Protein AF-A0A2N5UY53-F1 (afdb_monomer_lite)

Secondary structure (DSSP, 8-state):
-HHHHHHHHHHHHHHHHHHHS-PPBP-TTSHHHHHHSS-----TTTGGGHHHHHHHHHHHHHHSTTTHHHH--BSTTTHHHHHHHHHHHTTSTT---SHHHHHHHHHHHHHHHHTT-----------------------------------------------------------------------------SSSHHHHHHHHHHHTTSTT-BTTB--SS-EEEE-SS-TT-EEEE-TT-PPPEEEGGG--HHHHHHHTSHHHHGGGS-------GGGGG---------------------------EEEE---B-TTTS--TT-SS-HHHHHHS-SSTTTTSPPTTT-SEEEE--TTS-EEEETT--SEEEE-TT-SS---HHHHHGGG-HHHHHHTTSPP--TTTGGGS-HHHHTT-HHHHHHHH-HHHHHTTS-HHHHTTS-HHHHHHHHHHHHHTTTTTT-HHHHHHHHHHHHHHHHHHTT---TT----HHHHHHHHHHHHH-HHHHHHHHHHS----HHHHHHHHHHS-----SSS-HHHHHHHHHHHHHTT--S-EEEEEEEEE-----EEETTEEESBTTS-EE-SSHHHHHHHHHHHHHTT-B--EEEEEEEE-SSTTPPPEEEEEEE--TT--HHHHHHHHHHHHHHHHHTT--EEEEEE-S-HHHHHHHHHHHHT-S-EEEEEEGGGTEEEEEEEETTTTEE-EEEE-HHHHHHHHHHHHT-TT--EEETTEEE-HHHHHTT-STT-S--HHHHSS--TT-HHHHHHHSSHHHHHHHHT-GGGHHHHHHHHHHHHHHHHHH-TT--HHHHHHHHHHHHHHHHHHHHHTT-TT-TTT-HHHHSPPHHHHHHHHHHHHHHHHHHHHHHHH-TTS---GGGSSTHHHHHHHHHHHHH-SS--HHHHHHHHHHHHHHHHHHHTTSS-----TT-TTS----GGGPPPGGGGGGGG-PPPHHHHHHHHHHHHHHHHHHHHHHT--TT--TT-------------------S--------------------SS-HHHHHHHHHHHH-

Organism: NCBI:txid200324

pLDDT: mean 71.56, std 21.86, range [21.83, 97.12]

Structure (mmCIF, N/CA/C/O backbone):
data_AF-A0A2N5UY53-F1
#
_entry.id   AF-A0A2N5UY53-F1
#
loop_
_atom_site.group_PDB
_atom_site.id
_atom_site.type_symbol
_atom_site.label_atom_id
_atom_site.label_alt_id
_atom_site.label_comp_id
_atom_site.label_asym_id
_atom_site.label_entity_id
_atom_site.label_seq_id
_atom_site.pdbx_PDB_ins_code
_atom_site.Cartn_x
_atom_site.Cartn_y
_atom_site.Cartn_z
_atom_site.occupancy
_atom_site.B_iso_or_equiv
_atom_site.auth_seq_id
_atom_site.auth_comp_id
_atom_site.auth_asym_id
_atom_site.auth_atom_id
_atom_site.pdbx_PDB_model_num
ATOM 1 N N . MET A 1 1 ? 12.503 2.242 49.934 1.00 31.39 1 MET A N 1
ATOM 2 C CA . MET A 1 1 ? 12.498 3.585 50.567 1.00 31.39 1 MET A CA 1
ATOM 3 C C . MET A 1 1 ? 13.597 4.510 50.041 1.00 31.39 1 MET A C 1
ATOM 5 O O . MET A 1 1 ? 13.313 5.689 49.911 1.00 31.39 1 MET A O 1
ATOM 9 N N . SER A 1 2 ? 14.799 4.033 49.694 1.00 38.47 2 SER A N 1
ATOM 10 C CA . SER A 1 2 ? 15.883 4.870 49.133 1.00 38.47 2 SER A CA 1
ATOM 11 C C . SER A 1 2 ? 15.496 5.647 47.860 1.00 38.47 2 SER A C 1
ATOM 13 O O . SER A 1 2 ? 15.701 6.858 47.810 1.00 38.47 2 SER A O 1
ATOM 15 N N . ALA A 1 3 ? 14.884 4.989 46.866 1.00 38.31 3 ALA A N 1
ATOM 16 C CA . ALA A 1 3 ? 14.532 5.602 45.574 1.00 38.31 3 ALA A CA 1
ATOM 17 C C . ALA A 1 3 ? 13.625 6.849 45.685 1.00 38.31 3 ALA A C 1
ATOM 19 O O . ALA A 1 3 ? 13.811 7.831 44.959 1.00 38.31 3 ALA A O 1
ATOM 20 N N . MET A 1 4 ? 12.682 6.858 46.639 1.00 39.78 4 MET A N 1
ATOM 21 C CA . MET A 1 4 ? 11.760 7.987 46.808 1.00 39.78 4 MET A CA 1
ATOM 22 C C . MET A 1 4 ? 12.477 9.293 47.171 1.00 39.78 4 MET A C 1
ATOM 24 O O . MET A 1 4 ? 12.074 10.343 46.666 1.00 39.78 4 MET A O 1
ATOM 28 N N . ASN A 1 5 ? 13.540 9.219 47.983 1.00 51.12 5 ASN A N 1
ATOM 29 C CA . ASN A 1 5 ? 14.342 10.381 48.374 1.00 51.12 5 ASN A CA 1
ATOM 30 C C . ASN A 1 5 ? 15.112 10.953 47.174 1.00 51.12 5 ASN A C 1
ATOM 32 O O . ASN A 1 5 ? 15.095 12.163 46.967 1.00 51.12 5 ASN A O 1
ATOM 36 N N . SER A 1 6 ? 15.718 10.089 46.350 1.00 65.19 6 SER A N 1
ATOM 37 C CA . SER A 1 6 ? 16.462 10.498 45.147 1.00 65.19 6 SER A CA 1
ATOM 38 C C . SER A 1 6 ? 15.578 11.268 44.156 1.00 65.19 6 SER A C 1
ATOM 40 O O . SER A 1 6 ? 15.959 12.335 43.679 1.00 65.19 6 SER A O 1
ATOM 42 N N . THR A 1 7 ? 14.353 10.793 43.915 1.00 72.56 7 THR A N 1
ATOM 43 C CA . THR A 1 7 ? 13.414 11.448 42.984 1.00 72.56 7 THR A CA 1
ATOM 44 C C . THR A 1 7 ? 13.000 12.849 43.465 1.00 72.56 7 THR A C 1
ATOM 46 O O . THR A 1 7 ? 12.867 13.776 42.667 1.00 72.56 7 THR A O 1
ATOM 49 N N . GLU A 1 8 ? 12.800 13.031 44.775 1.00 77.38 8 GLU A N 1
ATOM 50 C CA . GLU A 1 8 ? 12.381 14.315 45.356 1.00 77.38 8 GLU A CA 1
ATOM 51 C C . GLU A 1 8 ? 13.547 15.313 45.501 1.00 77.38 8 GLU A C 1
ATOM 53 O O . GLU A 1 8 ? 13.363 16.521 45.316 1.00 77.38 8 GLU A O 1
ATOM 58 N N . GLU A 1 9 ? 14.766 14.814 45.713 1.00 77.25 9 GLU A N 1
ATOM 59 C CA . GLU A 1 9 ? 15.998 15.592 45.574 1.00 77.25 9 GLU A CA 1
ATOM 60 C C . GLU A 1 9 ? 16.185 16.073 44.122 1.00 77.25 9 GLU A C 1
ATOM 62 O O . GLU A 1 9 ? 16.427 17.260 43.898 1.00 77.25 9 GLU A O 1
ATOM 67 N N . MET A 1 10 ? 15.967 15.204 43.126 1.00 79.38 10 MET A N 1
ATOM 68 C CA . MET A 1 10 ? 16.034 15.567 41.703 1.00 79.38 10 MET A CA 1
ATOM 69 C C . MET A 1 10 ? 14.978 16.601 41.297 1.00 79.38 10 MET A C 1
ATOM 71 O O . MET A 1 10 ? 15.316 17.555 40.599 1.00 79.38 10 MET A O 1
ATOM 75 N N . PHE A 1 11 ? 13.731 16.501 41.779 1.00 85.69 11 PHE A N 1
ATOM 76 C CA . PHE A 1 11 ? 12.738 17.571 41.584 1.00 85.69 11 PHE A CA 1
ATOM 77 C C . PHE A 1 11 ? 13.230 18.921 42.119 1.00 85.69 11 PHE A C 1
ATOM 79 O O . PHE A 1 11 ? 12.993 19.954 41.498 1.00 85.69 11 PHE A O 1
ATOM 86 N N . SER A 1 12 ? 13.915 18.914 43.264 1.00 81.56 12 SER A N 1
ATOM 87 C CA . SER A 1 12 ? 14.416 20.128 43.911 1.00 81.56 12 SER A CA 1
ATOM 88 C C . SER A 1 12 ? 15.593 20.729 43.131 1.00 81.56 12 SER A C 1
ATOM 90 O O . SER A 1 12 ? 15.585 21.925 42.840 1.00 81.56 12 SER A O 1
ATOM 92 N N . LYS A 1 13 ? 16.548 19.890 42.697 1.00 81.44 13 LYS A N 1
ATOM 93 C CA . LYS A 1 13 ? 17.674 20.288 41.835 1.00 81.44 13 LYS A CA 1
ATOM 94 C C . LYS A 1 13 ? 17.200 20.854 40.499 1.00 81.44 13 LYS A C 1
ATOM 96 O O . LYS A 1 13 ? 17.618 21.946 40.136 1.00 81.44 13 LYS A O 1
ATOM 101 N N . ILE A 1 14 ? 16.295 20.165 39.799 1.00 84.06 14 ILE A N 1
ATOM 102 C CA . ILE A 1 14 ? 15.747 20.621 38.509 1.00 84.06 14 ILE A CA 1
ATOM 103 C C . ILE A 1 14 ? 14.987 21.939 38.668 1.00 84.06 14 ILE A C 1
ATOM 105 O O . ILE A 1 14 ? 15.134 22.822 37.827 1.00 84.06 14 ILE A O 1
ATOM 109 N N . LEU A 1 15 ? 14.211 22.114 39.744 1.00 83.38 15 LEU A N 1
ATOM 110 C CA . LEU A 1 15 ? 13.493 23.366 39.974 1.00 83.38 15 LEU A CA 1
ATOM 111 C C . LEU A 1 15 ? 14.466 24.540 40.168 1.00 83.38 15 LEU A C 1
ATOM 113 O O . LEU A 1 15 ? 14.325 25.544 39.473 1.00 83.38 15 LEU A O 1
ATOM 117 N N . MET A 1 16 ? 15.483 24.396 41.027 1.00 79.69 16 MET A N 1
ATOM 118 C CA . MET A 1 16 ? 16.512 25.429 41.225 1.00 79.69 16 MET A CA 1
ATOM 119 C C . MET A 1 16 ? 17.317 25.700 39.946 1.00 79.69 16 MET A C 1
ATOM 121 O O . MET A 1 16 ? 17.512 26.856 39.578 1.00 79.69 16 MET A O 1
ATOM 125 N N . LEU A 1 17 ? 17.721 24.651 39.225 1.00 78.75 17 LEU A N 1
ATOM 126 C CA . LEU A 1 17 ? 18.471 24.766 37.973 1.00 78.75 17 LEU A CA 1
ATOM 127 C C . LEU A 1 17 ? 17.647 25.456 36.872 1.00 78.75 17 LEU A C 1
ATOM 129 O O . LEU A 1 17 ? 18.161 26.296 36.143 1.00 78.75 17 LEU A O 1
ATOM 133 N N . SER A 1 18 ? 16.342 25.181 36.792 1.00 78.88 18 SER A N 1
ATOM 134 C CA . SER A 1 18 ? 15.443 25.852 35.843 1.00 78.88 18 SER A CA 1
ATOM 135 C C . SER A 1 18 ? 15.243 27.342 36.139 1.00 78.88 18 SER A C 1
ATOM 137 O O . SER A 1 18 ? 14.943 28.107 35.224 1.00 78.88 18 SER A O 1
ATOM 139 N N . GLN A 1 19 ? 15.432 27.755 37.398 1.00 77.06 19 GLN A N 1
ATOM 140 C CA . GLN A 1 19 ? 15.359 29.150 37.845 1.00 77.06 19 GLN A CA 1
ATOM 141 C C . GLN A 1 19 ? 16.671 29.920 37.614 1.00 77.06 19 GLN A C 1
ATOM 143 O O . GLN A 1 19 ? 16.630 31.146 37.553 1.00 77.06 19 GLN A O 1
ATOM 148 N N . SER A 1 20 ? 17.809 29.231 37.453 1.00 70.50 20 SER A N 1
ATOM 149 C CA . SER A 1 20 ? 19.086 29.833 37.032 1.00 70.50 20 SER A CA 1
ATOM 150 C C . SER A 1 20 ? 19.376 29.693 35.529 1.00 70.50 20 SER A C 1
ATOM 152 O O . SER A 1 20 ? 20.215 30.422 35.006 1.00 70.50 20 SER A O 1
ATOM 154 N N . SER A 1 21 ? 18.686 28.789 34.825 1.00 66.38 21 SER A N 1
ATOM 155 C CA . SER A 1 21 ? 18.863 28.552 33.385 1.00 66.38 21 SER A CA 1
ATOM 156 C C . SER A 1 21 ? 18.393 29.706 32.494 1.00 66.38 21 SER A C 1
ATOM 158 O O . SER A 1 21 ? 17.456 30.433 32.822 1.00 66.38 21 SER A O 1
ATOM 160 N N . SER A 1 22 ? 18.970 29.791 31.292 1.00 66.06 22 SER A N 1
ATOM 161 C CA . SER A 1 22 ? 18.546 30.725 30.237 1.00 66.06 22 SER A CA 1
ATOM 162 C C . SER A 1 22 ? 17.317 30.261 29.428 1.00 66.06 22 SER A C 1
ATOM 164 O O . SER A 1 22 ? 16.934 30.907 28.451 1.00 66.06 22 SER A O 1
ATOM 166 N N . ALA A 1 23 ? 16.693 29.136 29.807 1.00 70.56 23 ALA A N 1
ATOM 167 C CA . ALA A 1 23 ? 15.648 28.481 29.023 1.00 70.56 23 ALA A CA 1
ATOM 168 C C . ALA A 1 23 ? 14.386 29.360 28.854 1.00 70.56 23 ALA A C 1
ATOM 170 O O . ALA A 1 23 ? 13.965 30.004 29.823 1.00 70.56 23 ALA A O 1
ATOM 171 N N . PRO A 1 24 ? 13.720 29.355 27.676 1.00 76.69 24 PRO A N 1
ATOM 172 C CA . PRO A 1 24 ? 12.581 30.233 27.406 1.00 76.69 24 PRO A CA 1
ATOM 173 C C . PRO A 1 24 ? 11.448 30.084 28.428 1.00 76.69 24 PRO A C 1
ATOM 175 O O . PRO A 1 24 ? 11.064 28.969 28.794 1.00 76.69 24 PRO A O 1
ATOM 178 N N . GLN A 1 25 ? 10.895 31.216 28.868 1.00 80.12 25 GLN A N 1
ATOM 179 C CA . GLN A 1 25 ? 9.801 31.247 29.836 1.00 80.12 25 GLN A CA 1
ATOM 180 C C . GLN A 1 25 ? 8.515 30.685 29.218 1.00 80.12 25 GLN A C 1
ATOM 182 O O . GLN A 1 25 ? 8.066 31.143 28.169 1.00 80.12 25 GLN A O 1
ATOM 187 N N . ALA A 1 26 ? 7.908 29.709 29.890 1.00 83.19 26 ALA A N 1
ATOM 188 C CA . ALA A 1 26 ? 6.705 29.048 29.405 1.00 83.19 26 ALA A CA 1
ATOM 189 C C . ALA A 1 26 ? 5.465 29.955 29.413 1.00 83.19 26 ALA A C 1
ATOM 191 O O . ALA A 1 26 ? 5.214 30.713 30.356 1.00 83.19 26 ALA A O 1
ATOM 192 N N . THR A 1 27 ? 4.626 29.775 28.398 1.00 84.25 27 THR A N 1
ATOM 193 C CA . THR A 1 27 ? 3.302 30.383 28.256 1.00 84.25 27 THR A CA 1
ATOM 194 C C . THR A 1 27 ? 2.197 29.337 28.432 1.00 84.25 27 THR A C 1
ATOM 196 O O . THR A 1 27 ? 2.446 28.133 28.438 1.00 84.25 27 THR A O 1
ATOM 199 N N . MET A 1 28 ? 0.937 29.779 28.501 1.00 81.81 28 MET A N 1
ATOM 200 C CA . MET A 1 28 ? -0.217 28.866 28.503 1.00 81.81 28 MET A CA 1
ATOM 201 C C . MET A 1 28 ? -0.469 28.187 27.139 1.00 81.81 28 MET A C 1
ATOM 203 O O . MET A 1 28 ? -1.349 27.335 27.037 1.00 81.81 28 MET A O 1
ATOM 207 N N . ASN A 1 29 ? 0.291 28.546 26.096 1.00 80.06 29 ASN A N 1
ATOM 208 C CA . ASN A 1 29 ? 0.208 27.931 24.770 1.00 80.06 29 ASN A CA 1
ATOM 209 C C . ASN A 1 29 ? 1.251 26.817 24.563 1.00 80.06 29 ASN A C 1
ATOM 211 O O . ASN A 1 29 ? 1.110 26.044 23.618 1.00 80.06 29 ASN A O 1
ATOM 215 N N . ASP A 1 30 ? 2.283 26.713 25.407 1.00 83.44 30 ASP A N 1
ATOM 216 C CA . ASP A 1 30 ? 3.353 25.719 25.251 1.00 83.44 30 ASP A CA 1
ATOM 217 C C . ASP A 1 30 ? 2.865 24.283 25.501 1.00 83.44 30 ASP A C 1
ATOM 219 O O . ASP A 1 30 ? 1.992 24.029 26.336 1.00 83.44 30 ASP A O 1
ATOM 223 N N . LEU A 1 31 ? 3.478 23.316 24.809 1.00 82.56 31 LEU A N 1
ATOM 224 C CA . LEU A 1 31 ? 3.102 21.900 24.886 1.00 82.56 31 LEU A CA 1
ATOM 225 C C . LEU A 1 31 ? 3.205 21.329 26.309 1.00 82.56 31 LEU A C 1
ATOM 227 O O . LEU A 1 31 ? 2.352 20.536 26.700 1.00 82.56 31 LEU A O 1
ATOM 231 N N . ILE A 1 32 ? 4.182 21.777 27.111 1.00 86.38 32 ILE A N 1
ATOM 232 C CA . ILE A 1 32 ? 4.284 21.420 28.537 1.00 86.38 32 ILE A CA 1
ATOM 233 C C . ILE A 1 32 ? 3.009 21.819 29.293 1.00 86.38 32 ILE A C 1
ATOM 235 O O . ILE A 1 32 ? 2.407 20.979 29.966 1.00 86.38 32 ILE A O 1
ATOM 239 N N . PHE A 1 33 ? 2.558 23.069 29.149 1.00 84.25 33 PHE A N 1
ATOM 240 C CA . PHE A 1 33 ? 1.355 23.549 29.824 1.00 84.25 33 PHE A CA 1
ATOM 241 C C . PHE A 1 33 ? 0.114 22.787 29.341 1.00 84.25 33 PHE A C 1
ATOM 243 O O . PHE A 1 33 ? -0.657 22.289 30.164 1.00 84.25 33 PHE A O 1
ATOM 250 N N . GLN A 1 34 ? -0.053 22.621 28.025 1.00 84.06 34 GLN A N 1
ATOM 251 C CA . GLN A 1 34 ? -1.177 21.867 27.457 1.00 84.06 34 GLN A CA 1
ATOM 252 C C . GLN A 1 34 ? -1.229 20.409 27.951 1.00 84.06 34 GLN A C 1
ATOM 254 O O . GLN A 1 34 ? -2.317 19.869 28.158 1.00 84.06 34 GLN A O 1
ATOM 259 N N . ARG A 1 35 ? -0.068 19.763 28.146 1.00 82.44 35 ARG A N 1
ATOM 260 C CA . ARG A 1 35 ? 0.031 18.337 28.491 1.00 82.44 35 ARG A CA 1
ATOM 261 C C . ARG A 1 35 ? -0.097 18.048 29.986 1.00 82.44 35 ARG A C 1
ATOM 263 O O . ARG A 1 35 ? -0.706 17.040 30.332 1.00 82.44 35 ARG A O 1
ATOM 270 N N . PHE A 1 36 ? 0.462 18.899 30.851 1.00 88.00 36 PHE A N 1
ATOM 271 C CA . PHE A 1 36 ? 0.648 18.598 32.279 1.00 88.00 36 PHE A CA 1
ATOM 272 C C . PHE A 1 36 ? -0.193 19.450 33.250 1.00 88.00 36 PHE A C 1
ATOM 274 O O . PHE A 1 36 ? -0.197 19.163 34.443 1.00 88.00 36 PHE A O 1
ATOM 281 N N . SER A 1 37 ? -0.931 20.468 32.786 1.00 84.81 37 SER A N 1
ATOM 282 C CA . SER A 1 37 ? -1.718 21.340 33.691 1.00 84.81 37 SER A CA 1
ATOM 283 C C . SER A 1 37 ? -2.924 20.669 34.349 1.00 84.81 37 SER A C 1
ATOM 285 O O . SER A 1 37 ? -3.433 21.166 35.353 1.00 84.81 37 SER A O 1
ATOM 287 N N . ASN A 1 38 ? -3.405 19.563 33.782 1.00 81.50 38 ASN A N 1
ATOM 288 C CA . ASN A 1 38 ? -4.479 18.769 34.367 1.00 81.50 38 ASN A CA 1
ATOM 289 C C . ASN A 1 38 ? -3.882 17.628 35.205 1.00 81.50 38 ASN A C 1
ATOM 291 O O . ASN A 1 38 ? -2.895 17.035 34.770 1.00 81.50 38 ASN A O 1
ATOM 295 N N . PRO A 1 39 ? -4.484 17.266 36.354 1.00 78.75 39 PRO A N 1
ATOM 296 C CA . PRO A 1 39 ? -4.081 16.097 37.126 1.00 78.75 39 PRO A CA 1
ATOM 297 C C . PRO A 1 39 ? -3.944 14.824 36.274 1.00 78.75 39 PRO A C 1
ATOM 299 O O . PRO A 1 39 ? -4.739 14.625 35.351 1.00 78.75 39 PRO A O 1
ATOM 302 N N . PRO A 1 40 ? -3.002 13.922 36.601 1.00 80.06 40 PRO A N 1
ATOM 303 C CA . PRO A 1 40 ? -2.887 12.634 35.932 1.00 80.06 40 PRO A CA 1
ATOM 304 C C . PRO A 1 40 ? -4.136 11.787 36.214 1.00 80.06 40 PRO A C 1
ATOM 306 O O . PRO A 1 40 ? -4.363 11.333 37.336 1.00 80.06 40 PRO A O 1
ATOM 309 N N . VAL A 1 41 ? -4.948 11.577 35.179 1.00 78.06 41 VAL A N 1
ATOM 310 C CA . VAL A 1 41 ? -6.119 10.692 35.184 1.00 78.06 41 VAL A CA 1
ATOM 311 C C . VAL A 1 41 ? -5.791 9.475 34.332 1.00 78.06 41 VAL A C 1
ATOM 313 O O . VAL A 1 41 ? -5.277 9.628 33.227 1.00 78.06 41 VAL A O 1
ATOM 316 N N . VAL A 1 42 ? -6.109 8.274 34.820 1.00 72.88 42 VAL A N 1
ATOM 317 C CA . VAL A 1 42 ? -6.031 7.047 34.016 1.00 72.88 42 VAL A CA 1
ATOM 318 C C . VAL A 1 42 ? -7.277 6.966 33.126 1.00 72.88 42 VAL A C 1
ATOM 320 O O . VAL A 1 42 ? -8.383 6.930 33.670 1.00 72.88 42 VAL A O 1
ATOM 323 N N . PRO A 1 43 ? -7.158 6.958 31.785 1.00 68.06 43 PRO A N 1
ATOM 324 C CA . PRO A 1 43 ? -8.301 6.719 30.907 1.00 68.06 43 PRO A CA 1
ATOM 325 C C . PRO A 1 43 ? -8.905 5.323 31.120 1.00 68.06 43 PRO A C 1
ATOM 327 O O . PRO A 1 43 ? -8.176 4.379 31.423 1.00 68.06 43 PRO A O 1
ATOM 330 N N . GLU A 1 44 ? -10.198 5.147 30.806 1.00 54.94 44 GLU A N 1
ATOM 331 C CA . GLU A 1 44 ? -10.827 3.811 30.665 1.00 54.94 44 GLU A CA 1
ATOM 332 C C . GLU A 1 44 ? -10.028 2.872 29.736 1.00 54.94 44 GLU A C 1
ATOM 334 O O . GLU A 1 44 ? -10.184 1.650 29.789 1.00 54.94 44 GLU A O 1
ATOM 339 N N . ASP A 1 45 ? -9.214 3.433 28.831 1.00 52.62 45 ASP A N 1
ATOM 340 C CA . ASP A 1 45 ? -8.343 2.684 27.937 1.00 52.62 45 ASP A CA 1
ATOM 341 C C . ASP A 1 45 ? -6.849 2.722 28.280 1.00 52.62 45 ASP A C 1
ATOM 343 O O . ASP A 1 45 ? -6.060 2.335 27.429 1.00 52.62 45 ASP A O 1
ATOM 347 N N . GLU A 1 46 ? -6.458 3.048 29.515 1.00 60.28 46 GLU A N 1
ATOM 348 C CA . GLU A 1 46 ? -5.143 2.672 30.083 1.00 60.28 46 GLU A CA 1
ATOM 349 C C . GLU A 1 46 ? -5.263 2.074 31.514 1.00 60.28 46 GLU A C 1
ATOM 351 O O . GLU A 1 46 ? -4.247 1.821 32.155 1.00 60.28 46 GLU A O 1
ATOM 356 N N . GLU A 1 47 ? -6.487 1.759 31.991 1.00 64.88 47 GLU A N 1
ATOM 357 C CA . GLU A 1 47 ? -6.773 1.089 33.287 1.00 64.88 47 GLU A CA 1
ATOM 358 C C . GLU A 1 47 ? -5.858 -0.117 33.568 1.00 64.88 47 GLU A C 1
ATOM 360 O O . GLU A 1 47 ? -5.303 -0.225 34.660 1.00 64.88 47 GLU A O 1
ATOM 365 N N . ASP A 1 48 ? -5.698 -1.006 32.581 1.00 56.50 48 ASP A N 1
ATOM 366 C CA . ASP A 1 48 ? -4.951 -2.265 32.717 1.00 56.50 48 ASP A CA 1
ATOM 367 C C . ASP A 1 48 ? -3.421 -2.065 32.846 1.00 56.50 48 ASP A C 1
ATOM 369 O O . ASP A 1 48 ? -2.730 -2.960 33.323 1.00 56.50 48 ASP A O 1
ATOM 373 N N . GLU A 1 49 ? -2.890 -0.910 32.419 1.00 66.19 49 GLU A N 1
ATOM 374 C CA . GLU A 1 49 ? -1.451 -0.562 32.440 1.00 66.19 49 GLU A CA 1
ATOM 375 C C . GLU A 1 49 ? -1.087 0.331 33.649 1.00 66.19 49 GLU A C 1
ATOM 377 O O . GLU A 1 49 ? 0.085 0.517 33.982 1.00 66.19 49 GLU A O 1
ATOM 382 N N . GLY A 1 50 ? -2.096 0.895 34.324 1.00 71.75 50 GLY A N 1
ATOM 383 C CA . GLY A 1 50 ? -1.939 1.756 35.495 1.00 71.75 50 GLY A CA 1
ATOM 384 C C . GLY A 1 50 ? -1.441 3.176 35.191 1.00 71.75 50 GLY A C 1
ATOM 385 O O . GLY A 1 50 ? -0.970 3.510 34.104 1.00 71.75 50 GLY A O 1
ATOM 386 N N . ILE A 1 51 ? -1.528 4.054 36.196 1.00 78.81 51 ILE A N 1
ATOM 387 C CA . ILE A 1 51 ? -1.197 5.487 36.054 1.00 78.81 51 ILE A CA 1
ATOM 388 C C . ILE A 1 51 ? 0.265 5.741 35.664 1.00 78.81 51 ILE A C 1
ATOM 390 O O . ILE A 1 51 ? 0.577 6.744 35.023 1.00 78.81 51 ILE A O 1
ATOM 394 N N . TRP A 1 52 ? 1.158 4.827 36.037 1.00 77.25 52 TRP A N 1
ATOM 395 C CA . TRP A 1 52 ? 2.580 4.912 35.740 1.00 77.25 52 TRP A CA 1
ATOM 396 C C . TRP A 1 52 ? 2.858 4.883 34.230 1.00 77.25 52 TRP A C 1
ATOM 398 O O . TRP A 1 52 ? 3.660 5.683 33.748 1.00 77.25 52 TRP A O 1
ATOM 408 N N . TYR A 1 53 ? 2.137 4.051 33.466 1.00 72.62 53 TYR A N 1
ATOM 409 C CA . TYR A 1 53 ? 2.212 4.017 32.000 1.00 72.62 53 TYR A CA 1
ATOM 410 C C . TYR A 1 53 ? 1.743 5.347 31.393 1.00 72.62 53 TYR A C 1
ATOM 412 O O . TYR A 1 53 ? 2.479 5.955 30.613 1.00 72.62 53 TYR A O 1
ATOM 420 N N . VAL A 1 54 ? 0.576 5.850 31.821 1.00 78.50 54 VAL A N 1
ATOM 421 C CA . VAL A 1 54 ? -0.014 7.129 31.365 1.00 78.50 54 VAL A CA 1
ATOM 422 C C . VAL A 1 54 ? 0.980 8.283 31.532 1.00 78.50 54 VAL A C 1
ATOM 424 O O . VAL A 1 54 ? 1.167 9.126 30.648 1.00 78.50 54 VAL A O 1
ATOM 427 N N . VAL A 1 55 ? 1.643 8.315 32.689 1.00 83.19 55 VAL A N 1
ATOM 428 C CA . VAL A 1 55 ? 2.605 9.349 33.072 1.00 83.19 55 VAL A CA 1
ATOM 429 C C . VAL A 1 55 ? 3.913 9.192 32.304 1.00 83.19 55 VAL A C 1
ATOM 431 O O . VAL A 1 55 ? 4.379 10.179 31.741 1.00 83.19 55 VAL A O 1
ATOM 434 N N . ASN A 1 56 ? 4.465 7.981 32.186 1.00 79.38 56 ASN A N 1
ATOM 435 C CA . ASN A 1 56 ? 5.672 7.733 31.391 1.00 79.38 56 ASN A CA 1
ATOM 436 C C . ASN A 1 56 ? 5.485 8.110 29.922 1.00 79.38 56 ASN A C 1
ATOM 438 O O . ASN A 1 56 ? 6.302 8.842 29.375 1.00 79.38 56 ASN A O 1
ATOM 442 N N . LYS A 1 57 ? 4.372 7.695 29.316 1.00 77.38 57 LYS A N 1
ATOM 443 C CA . LYS A 1 57 ? 3.972 8.040 27.946 1.00 77.38 57 LYS A CA 1
ATOM 444 C C . LYS A 1 57 ? 3.800 9.548 27.743 1.00 77.38 57 LYS A C 1
ATOM 446 O O . LYS A 1 57 ? 4.117 10.078 26.680 1.00 77.38 57 LYS A O 1
ATOM 451 N N . SER A 1 58 ? 3.323 10.256 28.767 1.00 82.50 58 SER A N 1
ATOM 452 C CA . SER A 1 58 ? 3.222 11.720 28.747 1.00 82.50 58 SER A CA 1
ATOM 453 C C . SER A 1 58 ? 4.595 12.392 28.866 1.00 82.50 58 SER A C 1
ATOM 455 O O . SER A 1 58 ? 4.870 13.316 28.103 1.00 82.50 58 SER A O 1
ATOM 457 N N . MET A 1 59 ? 5.480 11.887 29.732 1.00 85.06 59 MET A N 1
ATOM 458 C CA . MET A 1 59 ? 6.875 12.337 29.825 1.00 85.06 59 MET A CA 1
ATOM 459 C C . MET A 1 59 ? 7.632 12.098 28.514 1.00 85.06 59 MET A C 1
ATOM 461 O O . MET A 1 59 ? 8.236 13.028 27.996 1.00 85.06 59 MET A O 1
ATOM 465 N N . ASP A 1 60 ? 7.546 10.904 27.926 1.00 78.44 60 ASP A N 1
ATOM 466 C CA . ASP A 1 60 ? 8.262 10.552 26.691 1.00 78.44 60 ASP A CA 1
ATOM 467 C C . ASP A 1 60 ? 7.834 11.413 25.498 1.00 78.44 60 ASP A C 1
ATOM 469 O O . ASP A 1 60 ? 8.670 11.775 24.673 1.00 78.44 60 ASP A O 1
ATOM 473 N N . SER A 1 61 ? 6.557 11.819 25.437 1.00 81.12 61 SER A N 1
ATOM 474 C CA . SER A 1 61 ? 6.052 12.662 24.345 1.00 81.12 61 SER A CA 1
ATOM 475 C C . SER A 1 61 ? 6.707 14.052 24.253 1.00 81.12 61 SER A C 1
ATOM 477 O O . SER A 1 61 ? 6.674 14.649 23.180 1.00 81.12 61 SER A O 1
ATOM 479 N N . LEU A 1 62 ? 7.323 14.549 25.337 1.00 80.69 62 LEU A N 1
ATOM 480 C CA . LEU A 1 62 ? 7.961 15.877 25.402 1.00 80.69 62 LEU A CA 1
ATOM 481 C C . LEU A 1 62 ? 9.421 15.852 25.902 1.00 80.69 62 LEU A C 1
ATOM 483 O O . LEU A 1 62 ? 10.169 16.782 25.626 1.00 80.69 62 LEU A O 1
ATOM 487 N N . PHE A 1 63 ? 9.846 14.788 26.591 1.00 82.25 63 PHE A N 1
ATOM 488 C CA . PHE A 1 63 ? 11.183 14.615 27.183 1.00 82.25 63 PHE A CA 1
ATOM 489 C C . PHE A 1 63 ? 11.872 13.295 26.756 1.00 82.25 63 PHE A C 1
ATOM 491 O O . PHE A 1 63 ? 12.803 12.809 27.413 1.00 82.25 63 PHE A O 1
ATOM 498 N N . GLY A 1 64 ? 11.438 12.704 25.634 1.00 77.19 64 GLY A N 1
ATOM 499 C CA . GLY A 1 64 ? 12.226 11.717 24.878 1.00 77.19 64 GLY A CA 1
ATOM 500 C C . GLY A 1 64 ? 13.605 12.272 24.488 1.00 77.19 64 GLY A C 1
ATOM 501 O O . GLY A 1 64 ? 13.807 13.484 24.547 1.00 77.19 64 GLY A O 1
ATOM 502 N N . THR A 1 65 ? 14.565 11.410 24.131 1.00 69.44 65 THR A N 1
ATOM 503 C CA . THR A 1 65 ? 15.972 11.810 23.881 1.00 69.44 65 THR A CA 1
ATOM 504 C C . THR A 1 65 ? 16.087 12.997 22.935 1.00 69.44 65 THR A C 1
ATOM 506 O O . THR A 1 65 ? 16.787 13.962 23.234 1.00 69.44 65 THR A O 1
ATOM 509 N N . ASP A 1 66 ? 15.330 12.929 21.848 1.00 61.94 66 ASP A N 1
ATOM 510 C CA . ASP A 1 66 ? 15.454 13.816 20.698 1.00 61.94 66 ASP A CA 1
ATOM 511 C C . ASP A 1 66 ? 14.662 15.120 20.949 1.00 61.94 66 ASP A C 1
ATOM 513 O O . ASP A 1 66 ? 15.127 16.223 20.673 1.00 61.94 66 ASP A O 1
ATOM 517 N N . ASN A 1 67 ? 13.501 15.004 21.607 1.00 74.69 67 ASN A N 1
ATOM 518 C CA . ASN A 1 67 ? 12.553 16.101 21.840 1.00 74.69 67 ASN A CA 1
ATOM 519 C C . ASN A 1 67 ? 12.877 16.962 23.079 1.00 74.69 67 ASN A C 1
ATOM 521 O O . ASN A 1 67 ? 12.355 18.074 23.209 1.00 74.69 67 ASN A O 1
ATOM 525 N N . CYS A 1 68 ? 13.677 16.455 24.028 1.00 77.69 68 CYS A N 1
ATOM 526 C CA . CYS A 1 68 ? 13.845 17.068 25.354 1.00 77.69 68 CYS A CA 1
ATOM 527 C C . CYS A 1 68 ? 14.418 18.494 25.283 1.00 77.69 68 CYS A C 1
ATOM 529 O O . CYS A 1 68 ? 13.909 19.397 25.951 1.00 77.69 68 CYS A O 1
ATOM 531 N N . LYS A 1 69 ? 15.432 18.717 24.435 1.00 76.25 69 LYS A N 1
ATOM 532 C CA . LYS A 1 69 ? 16.088 20.029 24.279 1.00 76.25 69 LYS A CA 1
ATOM 533 C C . LYS A 1 69 ? 15.149 21.069 23.658 1.00 76.25 69 LYS A C 1
ATOM 535 O O . LYS A 1 69 ? 15.106 22.206 24.116 1.00 76.25 69 LYS A O 1
ATOM 540 N N . GLU A 1 70 ? 14.336 20.669 22.679 1.00 78.25 70 GLU A N 1
ATOM 541 C CA . GLU A 1 70 ? 13.376 21.558 22.008 1.00 78.25 70 GLU A CA 1
ATOM 542 C C . GLU A 1 70 ? 12.237 22.025 22.926 1.00 78.25 70 GLU A C 1
ATOM 544 O O . GLU A 1 70 ? 11.742 23.149 22.793 1.00 78.25 70 GLU A O 1
ATOM 549 N N . ASN A 1 71 ? 11.801 21.162 23.849 1.00 81.44 71 ASN A N 1
ATOM 550 C CA . ASN A 1 71 ? 10.582 21.355 24.636 1.00 81.44 71 ASN A CA 1
ATOM 551 C C . ASN A 1 71 ? 10.814 21.933 26.039 1.00 81.44 71 ASN A C 1
ATOM 553 O O . ASN A 1 71 ? 9.852 22.388 26.654 1.00 81.44 71 ASN A O 1
ATOM 557 N N . ILE A 1 72 ? 12.047 21.957 26.556 1.00 84.06 72 ILE A N 1
ATOM 558 C CA . ILE A 1 72 ? 12.348 22.504 27.888 1.00 84.06 72 ILE A CA 1
ATOM 559 C C . ILE A 1 72 ? 11.997 24.002 27.989 1.00 84.06 72 ILE A C 1
ATOM 561 O O . ILE A 1 72 ? 12.401 24.823 27.163 1.00 84.06 72 ILE A O 1
ATOM 565 N N . ARG A 1 73 ? 11.228 24.364 29.026 1.00 84.06 73 ARG A N 1
ATOM 566 C CA . ARG A 1 73 ? 10.793 25.739 29.334 1.00 84.06 73 ARG A CA 1
ATOM 567 C C . ARG A 1 73 ? 10.846 26.013 30.837 1.00 84.06 73 ARG A C 1
ATOM 569 O O . ARG A 1 73 ? 10.549 25.127 31.647 1.00 84.06 73 ARG A O 1
ATOM 576 N N . SER A 1 74 ? 11.166 27.250 31.200 1.00 79.50 74 SER A N 1
ATOM 577 C CA . SER A 1 74 ? 11.294 27.717 32.586 1.00 79.50 74 SER A CA 1
ATOM 578 C C . SER A 1 74 ? 9.996 28.339 33.137 1.00 79.50 74 SER A C 1
ATOM 580 O O . SER A 1 74 ? 9.070 28.687 32.396 1.00 79.50 74 SER A O 1
ATOM 582 N N . GLY A 1 75 ? 9.930 28.492 34.463 1.00 78.75 75 GLY A N 1
ATOM 583 C CA . GLY A 1 75 ? 8.861 29.211 35.168 1.00 78.75 75 GLY A CA 1
ATOM 584 C C . GLY A 1 75 ? 7.525 28.466 35.324 1.00 78.75 75 GLY A C 1
ATOM 585 O O . GLY A 1 75 ? 7.394 27.284 35.002 1.00 78.75 75 GLY A O 1
ATOM 586 N N . LYS A 1 76 ? 6.517 29.202 35.818 1.00 76.25 76 LYS A N 1
ATOM 587 C CA . LYS A 1 76 ? 5.232 28.694 36.346 1.00 76.25 76 LYS A CA 1
ATOM 588 C C . LYS A 1 76 ? 4.421 27.791 35.408 1.00 76.25 76 LYS A C 1
ATOM 590 O O . LYS A 1 76 ? 3.632 26.982 35.883 1.00 76.25 76 LYS A O 1
ATOM 595 N N . TYR A 1 77 ? 4.575 27.941 34.094 1.00 82.69 77 TYR A N 1
ATOM 596 C CA . TYR A 1 77 ? 3.864 27.139 33.087 1.00 82.69 77 TYR A CA 1
ATOM 597 C C . TYR A 1 77 ? 4.759 26.080 32.412 1.00 82.69 77 TYR A C 1
ATOM 599 O O . TYR A 1 77 ? 4.303 25.355 31.531 1.00 82.69 77 TYR A O 1
ATOM 607 N N . GLY A 1 78 ? 6.029 26.002 32.824 1.00 85.00 78 GLY A N 1
ATOM 608 C CA . GLY A 1 78 ? 7.053 25.101 32.306 1.00 85.00 78 GLY A CA 1
ATOM 609 C C . GLY A 1 78 ? 7.284 23.925 33.250 1.00 85.00 78 GLY A C 1
ATOM 610 O O . GLY A 1 78 ? 6.335 23.294 33.717 1.00 85.00 78 GLY A O 1
ATOM 611 N N . ILE A 1 79 ? 8.551 23.627 33.550 1.00 88.00 79 ILE A N 1
ATOM 612 C CA . ILE A 1 79 ? 8.927 22.447 34.347 1.00 88.00 79 ILE A CA 1
ATOM 613 C C . ILE A 1 79 ? 8.283 22.393 35.750 1.00 88.00 79 ILE A C 1
ATOM 615 O O . ILE A 1 79 ? 8.061 21.303 36.276 1.00 88.00 79 ILE A O 1
ATOM 619 N N . GLU A 1 80 ? 7.890 23.533 36.331 1.00 87.00 80 GLU A N 1
ATOM 620 C CA . GLU A 1 80 ? 7.145 23.593 37.600 1.00 87.00 80 GLU A CA 1
ATOM 621 C C . GLU A 1 80 ? 5.809 22.822 37.525 1.00 87.00 80 GLU A C 1
ATOM 623 O O . GLU A 1 80 ? 5.469 22.075 38.446 1.00 87.00 80 GLU A O 1
ATOM 628 N N . VAL A 1 81 ? 5.097 22.911 36.392 1.00 87.94 81 VAL A N 1
ATOM 629 C CA . VAL A 1 81 ? 3.851 22.162 36.138 1.00 87.94 81 VAL A CA 1
ATOM 630 C C . VAL A 1 81 ? 4.126 20.662 36.053 1.00 87.94 81 VAL A C 1
ATOM 632 O O . VAL A 1 81 ? 3.380 19.862 36.611 1.00 87.94 81 VAL A O 1
ATOM 635 N N . VAL A 1 82 ? 5.227 20.272 35.405 1.00 88.19 82 VAL A N 1
ATOM 636 C CA . VAL A 1 82 ? 5.639 18.865 35.270 1.00 88.19 82 VAL A CA 1
ATOM 637 C C . VAL A 1 82 ? 5.957 18.266 36.641 1.00 88.19 82 VAL A C 1
ATOM 639 O O . VAL A 1 82 ? 5.493 17.176 36.967 1.00 88.19 82 VAL A O 1
ATOM 642 N N . ILE A 1 83 ? 6.684 18.999 37.488 1.00 87.94 83 ILE A N 1
ATOM 643 C CA . ILE A 1 83 ? 6.994 18.576 38.860 1.00 87.94 83 ILE A CA 1
ATOM 644 C C . ILE A 1 83 ? 5.709 18.469 39.699 1.00 87.94 83 ILE A C 1
ATOM 646 O O . ILE A 1 83 ? 5.547 17.497 40.438 1.00 87.94 83 ILE A O 1
ATOM 650 N N . ALA A 1 84 ? 4.763 19.405 39.562 1.00 86.31 84 ALA A N 1
ATOM 651 C CA . ALA A 1 84 ? 3.464 19.330 40.235 1.00 86.31 84 ALA A CA 1
ATOM 652 C C . ALA A 1 84 ? 2.640 18.104 39.786 1.00 86.31 84 ALA A C 1
ATOM 654 O O . ALA A 1 84 ? 2.143 17.352 40.629 1.00 86.31 84 ALA A O 1
ATOM 655 N N . TYR A 1 85 ? 2.568 17.854 38.475 1.00 89.25 85 TYR A N 1
ATOM 656 C CA . TYR A 1 85 ? 1.911 16.694 37.866 1.00 89.25 85 TYR A CA 1
ATOM 657 C C . TYR A 1 85 ? 2.505 15.370 38.370 1.00 89.25 85 TYR A C 1
ATOM 659 O O . TYR A 1 85 ? 1.776 14.492 38.834 1.00 89.25 85 TYR A O 1
ATOM 667 N N . LEU A 1 86 ? 3.837 15.242 38.376 1.00 87.50 86 LEU A N 1
ATOM 668 C CA . LEU A 1 86 ? 4.540 14.055 38.873 1.00 87.50 86 LEU A CA 1
ATOM 669 C C . LEU A 1 86 ? 4.348 13.855 40.387 1.00 87.50 86 LEU A C 1
ATOM 671 O O . LEU A 1 86 ? 4.121 12.730 40.839 1.00 87.50 86 LEU A O 1
ATOM 675 N N . LYS A 1 87 ? 4.344 14.936 41.180 1.00 86.62 87 LYS A N 1
ATOM 676 C CA . LYS A 1 87 ? 4.006 14.897 42.617 1.00 86.62 87 LYS A CA 1
ATOM 677 C C . LYS A 1 87 ? 2.542 14.536 42.893 1.00 86.62 87 LYS A C 1
ATOM 679 O O . LYS A 1 87 ? 2.228 14.145 44.019 1.00 86.62 87 LYS A O 1
ATOM 684 N N . GLN A 1 88 ? 1.650 14.638 41.907 1.00 83.81 88 GLN A N 1
ATOM 685 C CA . GLN A 1 88 ? 0.282 14.124 41.995 1.00 83.81 88 GLN A CA 1
ATOM 686 C C . GLN A 1 88 ? 0.183 12.668 41.510 1.00 83.81 88 GLN A C 1
ATOM 688 O O . GLN A 1 88 ? -0.488 11.867 42.158 1.00 83.81 88 GLN A O 1
ATOM 693 N N . ALA A 1 89 ? 0.911 12.293 40.453 1.00 83.88 89 ALA A N 1
ATOM 694 C CA . ALA A 1 89 ? 0.976 10.924 39.933 1.00 83.88 89 ALA A CA 1
ATOM 695 C C . ALA A 1 89 ? 1.475 9.916 40.981 1.00 83.88 89 ALA A C 1
ATOM 697 O O . ALA A 1 89 ? 0.833 8.892 41.215 1.00 83.88 89 ALA A O 1
ATOM 698 N N . ARG A 1 90 ? 2.571 10.251 41.678 1.00 86.06 90 ARG A N 1
ATOM 699 C CA . ARG A 1 90 ? 3.203 9.417 42.721 1.00 86.06 90 ARG A CA 1
ATOM 700 C C . ARG A 1 90 ? 2.329 9.184 43.967 1.00 86.06 90 ARG A C 1
ATOM 702 O O . ARG A 1 90 ? 2.718 8.419 44.842 1.00 86.06 90 ARG A O 1
ATOM 709 N N . LYS A 1 91 ? 1.157 9.828 44.072 1.00 82.56 91 LYS A N 1
ATOM 710 C CA . LYS A 1 91 ? 0.183 9.638 45.170 1.00 82.56 91 LYS A CA 1
ATOM 711 C C . LYS A 1 91 ? -0.919 8.624 44.847 1.00 82.56 91 LYS A C 1
ATOM 713 O O . LYS A 1 91 ? -1.755 8.346 45.703 1.00 82.56 91 LYS A O 1
ATOM 718 N N . HIS A 1 92 ? -0.974 8.117 43.619 1.00 78.94 92 HIS A N 1
ATOM 719 C CA . HIS A 1 92 ? -2.049 7.241 43.162 1.00 78.94 92 HIS A CA 1
ATOM 720 C C . HIS A 1 92 ? -1.719 5.753 43.423 1.00 78.94 92 HIS A C 1
ATOM 722 O O . HIS A 1 92 ? -0.581 5.350 43.181 1.00 78.94 92 HIS A O 1
ATOM 728 N N . PRO A 1 93 ? -2.682 4.899 43.837 1.00 71.75 93 PRO A N 1
ATOM 729 C CA . PRO A 1 93 ? -2.408 3.513 44.257 1.00 71.75 93 PRO A CA 1
ATOM 730 C C . PRO A 1 93 ? -1.772 2.581 43.211 1.00 71.75 93 PRO A C 1
ATOM 732 O O . PRO A 1 93 ? -1.277 1.521 43.571 1.00 71.75 93 PRO A O 1
ATOM 735 N N . LEU A 1 94 ? -1.802 2.955 41.926 1.00 69.75 94 LEU A N 1
ATOM 736 C CA . LEU A 1 94 ? -1.204 2.199 40.812 1.00 69.75 94 LEU A CA 1
ATOM 737 C C . LEU A 1 94 ? 0.164 2.755 40.353 1.00 69.75 94 LEU A C 1
ATOM 739 O O . LEU A 1 94 ? 0.547 2.556 39.201 1.00 69.75 94 LEU A O 1
ATOM 743 N N . TRP A 1 95 ? 0.873 3.505 41.203 1.00 76.12 95 TRP A N 1
ATOM 744 C CA . TRP A 1 95 ? 2.262 3.909 40.950 1.00 76.12 95 TRP A CA 1
ATOM 745 C C . TRP A 1 95 ? 3.228 2.809 41.415 1.00 76.12 95 TRP A C 1
ATOM 747 O O . TRP A 1 95 ? 3.182 2.422 42.581 1.00 76.12 95 TRP A O 1
ATOM 757 N N . ASN A 1 96 ? 4.084 2.294 40.523 1.00 63.72 96 ASN A N 1
ATOM 758 C CA . ASN A 1 96 ? 4.847 1.058 40.765 1.00 63.72 96 ASN A CA 1
ATOM 759 C C . ASN A 1 96 ? 6.381 1.150 40.610 1.00 63.72 96 ASN A C 1
ATOM 761 O O . ASN A 1 96 ? 7.053 0.279 41.155 1.00 63.72 96 ASN A O 1
ATOM 765 N N . ALA A 1 97 ? 6.952 2.159 39.937 1.00 65.12 97 ALA A N 1
ATOM 766 C CA . ALA A 1 97 ? 8.412 2.328 39.834 1.00 65.12 97 ALA A CA 1
ATOM 767 C C . ALA A 1 97 ? 8.842 3.804 39.719 1.00 65.12 97 ALA A C 1
ATOM 769 O O . ALA A 1 97 ? 8.266 4.562 38.936 1.00 65.12 97 ALA A O 1
ATOM 770 N N . ASP A 1 98 ? 9.886 4.202 40.451 1.00 65.56 98 ASP A N 1
ATOM 771 C CA . ASP A 1 98 ? 10.472 5.555 40.391 1.00 65.56 98 ASP A CA 1
ATOM 772 C C . ASP A 1 98 ? 11.763 5.593 39.539 1.00 65.56 98 ASP A C 1
ATOM 774 O O . ASP A 1 98 ? 12.153 6.655 39.066 1.00 65.56 98 ASP A O 1
ATOM 778 N N . GLU A 1 99 ? 12.418 4.459 39.271 1.00 59.22 99 GLU A N 1
ATOM 779 C CA . GLU A 1 99 ? 13.750 4.380 38.646 1.00 59.22 99 GLU A CA 1
ATOM 780 C C . GLU A 1 99 ? 13.756 4.888 37.192 1.00 59.22 99 GLU A C 1
ATOM 782 O O . GLU A 1 99 ? 14.585 5.716 36.813 1.00 59.22 99 GLU A O 1
ATOM 787 N N . LEU A 1 100 ? 12.778 4.467 36.379 1.00 64.00 100 LEU A N 1
ATOM 788 C CA . LEU A 1 100 ? 12.604 4.981 35.011 1.00 64.00 100 LEU A CA 1
ATOM 789 C C . LEU A 1 100 ? 12.139 6.448 34.976 1.00 64.00 100 LEU A C 1
ATOM 791 O O . LEU A 1 100 ? 12.282 7.098 33.941 1.00 64.00 100 LEU A O 1
ATOM 795 N N . LEU A 1 101 ? 11.611 6.984 36.084 1.00 77.62 101 LEU A N 1
ATOM 796 C CA . LEU A 1 101 ? 11.358 8.418 36.219 1.00 77.62 101 LEU A CA 1
ATOM 797 C C . LEU A 1 101 ? 12.646 9.164 36.596 1.00 77.62 101 LEU A C 1
ATOM 799 O O . LEU A 1 101 ? 12.916 10.205 36.005 1.00 77.62 101 LEU A O 1
ATOM 803 N N . ALA A 1 102 ? 13.464 8.624 37.505 1.00 75.19 102 ALA A N 1
ATOM 804 C CA . ALA A 1 102 ? 14.753 9.202 37.888 1.00 75.19 102 ALA A CA 1
ATOM 805 C C . ALA A 1 102 ? 15.668 9.406 36.669 1.00 75.19 102 ALA A C 1
ATOM 807 O O . ALA A 1 102 ? 16.126 10.519 36.447 1.00 75.19 102 ALA A O 1
ATOM 808 N N . LEU A 1 103 ? 15.804 8.403 35.796 1.00 71.69 103 LEU A N 1
ATOM 809 C CA . LEU A 1 103 ? 16.584 8.499 34.548 1.00 71.69 103 LEU A CA 1
ATOM 810 C C . LEU A 1 103 ? 16.060 9.581 33.575 1.00 71.69 103 LEU A C 1
ATOM 812 O O . LEU A 1 103 ? 16.830 10.220 32.856 1.00 71.69 103 LEU A O 1
ATOM 816 N N . LYS A 1 104 ? 14.743 9.831 33.552 1.00 80.81 104 LYS A N 1
ATOM 817 C CA . LYS A 1 104 ? 14.139 10.917 32.751 1.00 80.81 104 LYS A CA 1
ATOM 818 C C . LYS A 1 104 ? 14.362 12.286 33.394 1.00 80.81 104 LYS A C 1
ATOM 820 O O . LYS A 1 104 ? 14.553 13.267 32.681 1.00 80.81 104 LYS A O 1
ATOM 825 N N . LEU A 1 105 ? 14.379 12.353 34.725 1.00 83.62 105 LEU A N 1
ATOM 826 C CA . LEU A 1 105 ? 14.737 13.553 35.479 1.00 83.62 105 LEU A CA 1
ATOM 827 C C . LEU A 1 105 ? 16.233 13.879 35.340 1.00 83.62 105 LEU A C 1
ATOM 829 O O . LEU A 1 105 ? 16.560 15.043 35.155 1.00 83.62 105 LEU A O 1
ATOM 833 N N . GLU A 1 106 ? 17.122 12.883 35.331 1.00 80.12 106 GLU A N 1
ATOM 834 C CA . GLU A 1 106 ? 18.552 13.046 35.019 1.00 80.12 106 GLU A CA 1
ATOM 835 C C . GLU A 1 106 ? 18.751 13.632 33.612 1.00 80.12 106 GLU A C 1
ATOM 837 O O . GLU A 1 106 ? 19.456 14.627 33.464 1.00 80.12 106 GLU A O 1
ATOM 842 N N . ARG A 1 107 ? 18.044 13.123 32.590 1.00 81.56 107 ARG A N 1
ATOM 843 C CA . ARG A 1 107 ? 18.072 13.716 31.238 1.00 81.56 107 ARG A CA 1
ATOM 844 C C . ARG A 1 107 ? 17.606 15.176 31.226 1.00 81.56 107 ARG A C 1
ATOM 846 O O . ARG A 1 107 ? 18.269 16.019 30.629 1.00 81.56 107 ARG A O 1
ATOM 853 N N . ILE A 1 108 ? 16.479 15.480 31.875 1.00 83.69 108 ILE A N 1
ATOM 854 C CA . ILE A 1 108 ? 15.951 16.852 31.970 1.00 83.69 108 ILE A CA 1
ATOM 855 C C . ILE A 1 108 ? 16.953 17.766 32.691 1.00 83.69 108 ILE A C 1
ATOM 857 O O . ILE A 1 108 ? 17.179 18.887 32.243 1.00 83.69 108 ILE A O 1
ATOM 861 N N . TYR A 1 109 ? 17.567 17.281 33.772 1.00 83.12 109 TYR A N 1
ATOM 862 C CA . TYR A 1 109 ? 18.595 17.983 34.535 1.00 83.12 109 TYR A CA 1
ATOM 863 C C . TYR A 1 109 ? 19.805 18.327 33.655 1.00 83.12 109 TYR A C 1
ATOM 865 O O . TYR A 1 109 ? 20.109 19.508 33.505 1.00 83.12 109 TYR A O 1
ATOM 873 N N . SER A 1 110 ? 20.409 17.352 32.969 1.00 80.62 110 SER A N 1
ATOM 874 C CA . SER A 1 110 ? 21.553 17.611 32.082 1.00 80.62 110 SER A CA 1
ATOM 875 C C . SER A 1 110 ? 21.202 18.510 30.891 1.00 80.62 110 SER A C 1
ATOM 877 O O . SER A 1 110 ? 22.005 19.353 30.508 1.00 80.62 110 SER A O 1
ATOM 879 N N . CYS A 1 111 ? 19.984 18.433 30.341 1.00 81.62 111 CYS A N 1
ATOM 880 C CA . CYS A 1 111 ? 19.539 19.398 29.329 1.00 81.62 111 CYS A CA 1
ATOM 881 C C . CYS A 1 111 ? 19.391 20.833 29.878 1.00 81.62 111 CYS A C 1
ATOM 883 O O . CYS A 1 111 ? 19.553 21.784 29.118 1.00 81.62 111 CYS A O 1
ATOM 885 N N . PHE A 1 112 ? 19.113 21.025 31.173 1.00 79.69 112 PHE A N 1
ATOM 886 C CA . PHE A 1 112 ? 19.165 22.349 31.809 1.00 79.69 112 PHE A CA 1
ATOM 887 C C . PHE A 1 112 ? 20.607 22.808 32.108 1.00 79.69 112 PHE A C 1
ATOM 889 O O . PHE A 1 112 ? 20.870 24.008 32.026 1.00 79.69 112 PHE A O 1
ATOM 896 N N . GLU A 1 113 ? 21.540 21.894 32.405 1.00 78.44 113 GLU A N 1
ATOM 897 C CA . GLU A 1 113 ? 22.977 22.208 32.534 1.00 78.44 113 GLU A CA 1
ATOM 898 C C . GLU A 1 113 ? 23.566 22.664 31.189 1.00 78.44 113 GLU A C 1
ATOM 900 O O . GLU A 1 113 ? 24.209 23.710 31.117 1.00 78.44 113 GLU A O 1
ATOM 905 N N . GLU A 1 114 ? 23.266 21.951 30.096 1.00 75.19 114 GLU A N 1
ATOM 906 C CA . GLU A 1 114 ? 23.658 22.343 28.732 1.00 75.19 114 GLU A CA 1
ATOM 907 C C . GLU A 1 114 ? 23.104 23.722 28.313 1.00 75.19 114 GLU A C 1
ATOM 909 O O . GLU A 1 114 ? 23.743 24.440 27.545 1.00 75.19 114 GLU A O 1
ATOM 914 N N . LEU A 1 115 ? 21.940 24.126 28.841 1.00 69.62 115 LEU A N 1
ATOM 915 C CA . LEU A 1 115 ? 21.333 25.453 28.636 1.00 69.62 115 LEU A CA 1
ATOM 916 C C . LEU A 1 115 ? 21.868 26.532 29.607 1.00 69.62 115 LEU A C 1
ATOM 918 O O . LEU A 1 115 ? 21.272 27.609 29.756 1.00 69.62 115 LEU A O 1
ATOM 922 N N . GLY A 1 116 ? 22.996 26.258 30.269 1.00 64.81 116 GLY A N 1
ATOM 923 C CA . GLY A 1 116 ? 23.715 27.194 31.133 1.00 64.81 116 GLY A CA 1
ATOM 924 C C . GLY A 1 116 ? 23.123 27.363 32.533 1.00 64.81 116 GLY A C 1
ATOM 925 O O . GLY A 1 116 ? 23.416 28.358 33.194 1.00 64.81 116 GLY A O 1
ATOM 926 N N . GLY A 1 117 ? 22.277 26.435 32.991 1.00 67.56 117 GLY A N 1
ATOM 927 C CA . GLY A 1 117 ? 21.830 26.402 34.383 1.00 67.56 117 GLY A CA 1
ATOM 928 C C . GLY A 1 117 ? 22.989 26.101 35.338 1.00 67.56 117 GLY A C 1
ATOM 929 O O . GLY A 1 117 ? 23.843 25.267 35.050 1.00 67.56 117 GLY A O 1
ATOM 930 N N . VAL A 1 118 ? 22.999 26.753 36.504 1.00 62.22 118 VAL A N 1
ATOM 931 C CA . VAL A 1 118 ? 24.001 26.532 37.564 1.00 62.22 118 VAL A CA 1
ATOM 932 C C . VAL A 1 118 ? 23.306 26.296 38.904 1.00 62.22 118 VAL A C 1
ATOM 934 O O . VAL A 1 118 ? 22.406 27.052 39.282 1.00 62.22 118 VAL A O 1
ATOM 937 N N . LEU A 1 119 ? 23.724 25.268 39.648 1.00 63.09 119 LEU A N 1
ATOM 938 C CA . LEU A 1 119 ? 23.304 25.081 41.038 1.00 63.09 119 LEU A CA 1
ATOM 939 C C . LEU A 1 119 ? 24.059 26.062 41.946 1.00 63.09 119 LEU A C 1
ATOM 941 O O . LEU A 1 119 ? 25.276 25.975 42.093 1.00 63.09 119 LEU A O 1
ATOM 945 N N . VAL A 1 120 ? 23.330 26.981 42.579 1.00 54.25 120 VAL A N 1
ATOM 946 C CA . VAL A 1 120 ? 23.876 27.848 43.631 1.00 54.25 120 VAL A CA 1
ATOM 947 C C . VAL A 1 120 ? 23.735 27.128 44.972 1.00 54.25 120 VAL A C 1
ATOM 949 O O . VAL A 1 120 ? 22.636 27.038 45.517 1.00 54.25 120 VAL A O 1
ATOM 952 N N . GLU A 1 121 ? 24.840 26.610 45.507 1.00 42.94 121 GLU A N 1
ATOM 953 C CA . GLU A 1 121 ? 24.868 26.048 46.861 1.00 42.94 121 GLU A CA 1
ATOM 954 C C . GLU A 1 121 ? 24.826 27.168 47.916 1.00 42.94 121 GLU A C 1
ATOM 956 O O . GLU A 1 121 ? 25.817 27.866 48.145 1.00 42.94 121 GLU A O 1
ATOM 961 N N . GLU A 1 122 ? 23.696 27.328 48.613 1.00 34.91 122 GLU A N 1
ATOM 962 C CA . GLU A 1 122 ? 23.678 28.105 49.857 1.00 34.91 122 GLU A CA 1
ATOM 963 C C . GLU A 1 122 ? 24.361 27.312 50.993 1.00 34.91 122 GLU A C 1
ATOM 965 O O . GLU A 1 122 ? 23.986 26.166 51.265 1.00 34.91 122 GLU A O 1
ATOM 970 N N . PRO A 1 123 ? 25.340 27.893 51.716 1.00 31.36 123 PRO A N 1
ATOM 971 C CA . PRO A 1 123 ? 26.092 27.165 52.732 1.00 31.36 123 PRO A CA 1
ATOM 972 C C . PRO A 1 123 ? 25.243 26.845 53.974 1.00 31.36 123 PRO A C 1
ATOM 974 O O . PRO A 1 123 ? 24.758 27.731 54.684 1.00 31.36 123 PRO A O 1
ATOM 977 N N . LEU A 1 124 ? 25.125 25.549 54.279 1.00 29.44 124 LEU A N 1
ATOM 978 C CA . LEU A 1 124 ? 24.321 24.995 55.376 1.00 29.44 124 LEU A CA 1
ATOM 979 C C . LEU A 1 124 ? 24.604 25.641 56.748 1.00 29.44 124 LEU A C 1
ATOM 981 O O . LEU A 1 124 ? 25.628 25.381 57.390 1.00 29.44 124 LEU A O 1
ATOM 985 N N . LYS A 1 125 ? 23.622 26.382 57.278 1.00 29.11 125 LYS A N 1
ATOM 986 C CA . LYS A 1 125 ? 23.590 26.809 58.689 1.00 29.11 125 LYS A CA 1
ATOM 987 C C . LYS A 1 125 ? 23.393 25.605 59.617 1.00 29.11 125 LYS A C 1
ATOM 989 O O . LYS A 1 125 ? 22.270 25.221 59.936 1.00 29.11 125 LYS A O 1
ATOM 994 N N . LYS A 1 126 ? 24.500 25.036 60.101 1.00 26.19 126 LYS A N 1
ATOM 995 C CA . LYS A 1 126 ? 24.502 23.988 61.135 1.00 26.19 126 LYS A CA 1
ATOM 996 C C . LYS A 1 126 ? 23.906 24.504 62.453 1.00 26.19 126 LYS A C 1
ATOM 998 O O . LYS A 1 126 ? 24.585 25.190 63.214 1.00 26.19 126 LYS A O 1
ATOM 1003 N N . ILE A 1 127 ? 22.679 24.094 62.771 1.00 28.59 127 ILE A N 1
ATOM 1004 C CA . ILE A 1 127 ? 22.229 24.000 64.167 1.00 28.59 127 ILE A CA 1
ATOM 1005 C C . ILE A 1 127 ? 22.871 22.739 64.758 1.00 28.59 127 ILE A C 1
ATOM 1007 O O . ILE A 1 127 ? 22.928 21.702 64.100 1.00 28.59 127 ILE A O 1
ATOM 1011 N N . SER A 1 128 ? 23.406 22.835 65.975 1.00 23.61 128 SER A N 1
ATOM 1012 C CA . SER A 1 128 ? 24.160 21.750 66.612 1.00 23.61 128 SER A CA 1
ATOM 1013 C C . SER A 1 128 ? 23.504 21.280 67.905 1.00 23.61 128 SER A C 1
ATOM 1015 O O . SER A 1 128 ? 22.987 22.081 68.681 1.00 23.61 128 SER A O 1
ATOM 1017 N N . VAL A 1 129 ? 23.586 19.974 68.154 1.00 24.67 129 VAL A N 1
ATOM 1018 C CA . VAL A 1 129 ? 23.326 19.361 69.459 1.00 24.67 129 VAL A CA 1
ATOM 1019 C C . VAL A 1 129 ? 24.583 18.590 69.855 1.00 24.67 129 VAL A C 1
ATOM 1021 O O . VAL A 1 129 ? 25.096 17.792 69.074 1.00 24.67 129 VAL A O 1
ATOM 1024 N N . LYS A 1 130 ? 25.097 18.852 71.059 1.00 23.50 130 LYS A N 1
ATOM 1025 C CA . LYS A 1 130 ? 26.192 18.093 71.679 1.00 23.50 130 LYS A CA 1
ATOM 1026 C C . LYS A 1 130 ? 25.628 17.151 72.737 1.00 23.50 130 LYS A C 1
ATOM 1028 O O . LYS A 1 130 ? 24.824 17.597 73.547 1.00 23.50 130 LYS A O 1
ATOM 1033 N N . VAL A 1 131 ? 26.228 15.969 72.870 1.00 24.84 131 VAL A N 1
ATOM 1034 C CA . VAL A 1 131 ? 26.691 15.467 74.177 1.00 24.84 131 VAL A CA 1
ATOM 1035 C C . VAL A 1 131 ? 28.122 14.940 73.987 1.00 24.84 131 VAL A C 1
ATOM 1037 O O . VAL A 1 131 ? 28.499 14.541 72.888 1.00 24.84 131 VAL A O 1
ATOM 1040 N N . ASN A 1 132 ? 28.954 15.048 75.023 1.00 22.77 132 ASN A N 1
ATOM 1041 C CA . ASN A 1 132 ? 30.400 14.808 74.957 1.00 22.77 132 ASN A CA 1
ATOM 1042 C C . ASN A 1 132 ? 30.774 13.344 75.238 1.00 22.77 132 ASN A C 1
ATOM 1044 O O . ASN A 1 132 ? 30.076 12.676 75.994 1.00 22.77 132 ASN A O 1
ATOM 1048 N N . LEU A 1 133 ? 31.994 12.956 74.845 1.00 21.83 133 LEU A N 1
ATOM 1049 C CA . LEU A 1 133 ? 32.908 12.228 75.738 1.00 21.83 133 LEU A CA 1
ATOM 1050 C C . LEU A 1 133 ? 34.340 12.824 75.598 1.00 21.83 133 LEU A C 1
ATOM 1052 O O . LEU A 1 133 ? 34.737 13.117 74.471 1.00 21.83 133 LEU A O 1
ATOM 1056 N N . PRO A 1 134 ? 35.097 13.087 76.687 1.00 29.05 134 PRO A N 1
ATOM 1057 C CA . PRO A 1 134 ? 36.431 13.728 76.639 1.00 29.05 134 PRO A CA 1
ATOM 1058 C C . PRO A 1 134 ? 37.516 12.828 77.317 1.00 29.05 134 PRO A C 1
ATOM 1060 O O . PRO A 1 134 ? 37.197 11.667 77.573 1.00 29.05 134 PRO A O 1
ATOM 1063 N N . PRO A 1 135 ? 38.738 13.281 77.727 1.00 37.06 135 PRO A N 1
ATOM 1064 C CA . PRO A 1 135 ? 39.475 14.549 77.505 1.00 37.06 135 PRO A CA 1
ATOM 1065 C C . PRO A 1 135 ? 40.996 14.388 77.139 1.00 37.06 135 PRO A C 1
ATOM 1067 O O . PRO A 1 135 ? 41.518 13.281 77.099 1.00 37.06 135 PRO A O 1
ATOM 1070 N N . LYS A 1 136 ? 41.728 15.530 77.096 1.00 25.73 136 LYS A N 1
ATOM 1071 C CA . LYS A 1 136 ? 43.214 15.735 77.150 1.00 25.73 136 LYS A CA 1
ATOM 1072 C C . LYS A 1 136 ? 43.972 15.639 75.798 1.00 25.73 136 LYS A C 1
ATOM 1074 O O . LYS A 1 136 ? 43.605 14.842 74.954 1.00 25.73 136 LYS A O 1
ATOM 1079 N N . LYS A 1 137 ? 45.029 16.440 75.541 1.00 24.78 137 LYS A N 1
ATOM 1080 C CA . LYS A 1 137 ? 45.795 17.374 76.417 1.00 24.78 137 LYS A CA 1
ATOM 1081 C C . LYS A 1 137 ? 46.372 18.594 75.638 1.00 24.78 137 LYS A C 1
ATOM 1083 O O . LYS A 1 137 ? 46.903 18.399 74.559 1.00 24.78 137 LYS A O 1
ATOM 1088 N N . LEU A 1 138 ? 46.239 19.794 76.234 1.00 26.25 138 LEU A N 1
ATOM 1089 C CA . LEU A 1 138 ? 47.138 20.983 76.345 1.00 26.25 138 LEU A CA 1
ATOM 1090 C C . LEU A 1 138 ? 48.336 21.207 75.365 1.00 26.25 138 LEU A C 1
ATOM 1092 O O . LEU A 1 138 ? 48.985 20.241 74.995 1.00 26.25 138 LEU A O 1
ATOM 1096 N N . SER A 1 139 ? 48.808 22.441 75.061 1.00 26.67 139 SER A N 1
ATOM 1097 C CA . SER A 1 139 ? 48.366 23.837 75.377 1.00 26.67 139 SER A CA 1
ATOM 1098 C C . SER A 1 139 ? 49.311 24.925 74.781 1.00 26.67 139 SER A C 1
ATOM 1100 O O . SER A 1 139 ? 50.408 24.573 74.368 1.00 26.67 139 SER A O 1
ATOM 1102 N N . LEU A 1 140 ? 48.947 26.222 74.934 1.00 27.73 140 LEU A N 1
ATOM 1103 C CA . LEU A 1 140 ? 49.752 27.467 74.738 1.00 27.73 140 LEU A CA 1
ATOM 1104 C C . LEU A 1 140 ? 49.915 27.926 73.258 1.00 27.73 140 LEU A C 1
ATOM 1106 O O . LEU A 1 140 ? 49.820 27.100 72.361 1.00 27.73 140 LEU A O 1
ATOM 1110 N N . GLU A 1 141 ? 50.086 29.216 72.905 1.00 25.09 141 GLU A N 1
ATOM 1111 C CA . GLU A 1 141 ? 50.244 30.451 73.716 1.00 25.09 141 GLU A CA 1
ATOM 1112 C C . GLU A 1 141 ? 49.458 31.683 73.153 1.00 25.09 141 GLU A C 1
ATOM 1114 O O . GLU A 1 141 ? 48.347 31.495 72.659 1.00 25.09 141 GLU A O 1
ATOM 1119 N N . ALA A 1 142 ? 49.913 32.946 73.314 1.00 25.30 142 ALA A N 1
ATOM 1120 C CA . ALA A 1 142 ? 49.010 34.118 73.425 1.00 25.30 142 ALA A CA 1
ATOM 1121 C C . ALA A 1 142 ? 49.344 35.421 72.632 1.00 25.30 142 ALA A C 1
ATOM 1123 O O . ALA A 1 142 ? 50.497 35.724 72.367 1.00 25.30 142 ALA A O 1
ATOM 1124 N N . LYS A 1 143 ? 48.285 36.232 72.392 1.00 24.44 143 LYS A N 1
ATOM 1125 C CA . LYS A 1 143 ? 48.192 37.717 72.215 1.00 24.44 143 LYS A CA 1
ATOM 1126 C C . LYS A 1 143 ? 49.238 38.491 71.369 1.00 24.44 143 LYS A C 1
ATOM 1128 O O . LYS A 1 143 ? 50.373 38.637 71.805 1.00 24.44 143 LYS A O 1
ATOM 1133 N N . ASN A 1 144 ? 48.772 39.288 70.385 1.00 25.12 144 ASN A N 1
ATOM 1134 C CA . ASN A 1 144 ? 48.677 40.771 70.505 1.00 25.12 144 ASN A CA 1
ATOM 1135 C C . ASN A 1 144 ? 48.042 41.495 69.280 1.00 25.12 144 ASN A C 1
ATOM 1137 O O . ASN A 1 144 ? 47.637 40.861 68.314 1.00 25.12 144 ASN A O 1
ATOM 1141 N N . SER A 1 145 ? 47.881 42.823 69.399 1.00 22.03 145 SER A N 1
ATOM 1142 C CA . SER A 1 145 ? 47.245 43.805 68.475 1.00 22.03 145 SER A CA 1
ATOM 1143 C C . SER A 1 145 ? 48.326 44.821 67.959 1.00 22.03 145 SER A C 1
ATOM 1145 O O . SER A 1 145 ? 49.483 44.412 68.100 1.00 22.03 145 SER A O 1
ATOM 1147 N N . PRO A 1 146 ? 48.123 46.069 67.410 1.00 42.16 146 PRO A N 1
ATOM 1148 C CA . PRO A 1 146 ? 46.940 46.980 67.417 1.00 42.16 146 PRO A CA 1
ATOM 1149 C C . PRO A 1 146 ? 46.709 47.966 66.206 1.00 42.16 146 PRO A C 1
ATOM 1151 O O . PRO A 1 146 ? 47.527 48.035 65.298 1.00 42.16 146 PRO A O 1
ATOM 1154 N N . LYS A 1 147 ? 45.668 48.840 66.322 1.00 27.34 147 LYS A N 1
ATOM 1155 C CA . LYS A 1 147 ? 45.522 50.233 65.757 1.00 27.34 147 LYS A CA 1
ATOM 1156 C C . LYS A 1 147 ? 45.385 50.407 64.212 1.00 27.34 147 LYS A C 1
ATOM 1158 O O . LYS A 1 147 ? 45.877 49.575 63.470 1.00 27.34 147 LYS A O 1
ATOM 1163 N N . GLU A 1 148 ? 44.754 51.438 63.606 1.00 25.33 148 GLU A N 1
ATOM 1164 C CA . GLU A 1 148 ? 43.847 52.581 63.966 1.00 25.33 148 GLU A CA 1
ATOM 1165 C C . GLU A 1 148 ? 43.187 53.119 62.635 1.00 25.33 148 GLU A C 1
ATOM 1167 O O . GLU A 1 148 ? 43.462 52.531 61.595 1.00 25.33 148 GLU A O 1
ATOM 1172 N N . VAL A 1 149 ? 42.318 54.146 62.463 1.00 25.28 149 VAL A N 1
ATOM 1173 C CA . VAL A 1 149 ? 41.774 55.267 63.282 1.00 25.28 149 VAL A CA 1
ATOM 1174 C C . VAL A 1 149 ? 40.265 55.565 62.969 1.00 25.28 149 VAL A C 1
ATOM 1176 O O . VAL A 1 149 ? 39.441 54.664 63.091 1.00 25.28 149 VAL A O 1
ATOM 1179 N N . SER A 1 150 ? 39.835 56.805 62.661 1.00 23.44 150 SER A N 1
ATOM 1180 C CA . SER A 1 150 ? 38.449 57.309 62.377 1.00 23.44 150 SER A CA 1
ATOM 1181 C C . SER A 1 150 ? 38.548 58.679 61.614 1.00 23.44 150 SER A C 1
ATOM 1183 O O . SER A 1 150 ? 39.651 58.915 61.119 1.00 23.44 150 SER A O 1
ATOM 1185 N N . PRO A 1 151 ? 37.578 59.649 61.525 1.00 48.38 151 PRO A N 1
ATOM 1186 C CA . PRO A 1 151 ? 36.131 59.714 61.878 1.00 48.38 151 PRO A CA 1
ATOM 1187 C C . PRO A 1 151 ?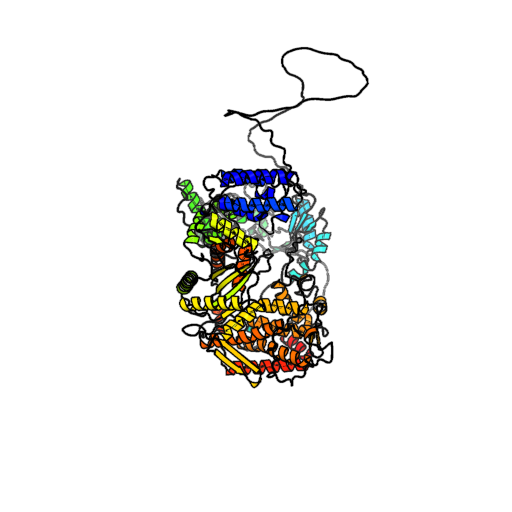 35.176 60.530 60.920 1.00 48.38 151 PRO A C 1
ATOM 1189 O O . PRO A 1 151 ? 35.632 61.248 60.039 1.00 48.38 151 PRO A O 1
ATOM 1192 N N . ASN A 1 152 ? 33.864 60.586 61.264 1.00 32.12 152 ASN A N 1
ATOM 1193 C CA . ASN A 1 152 ? 32.874 61.686 61.011 1.00 32.12 152 ASN A CA 1
ATOM 1194 C C . ASN A 1 152 ? 32.340 61.942 59.564 1.00 32.12 152 ASN A C 1
ATOM 1196 O O . ASN A 1 152 ? 33.050 61.712 58.600 1.00 32.12 152 ASN A O 1
ATOM 1200 N N . ALA A 1 153 ? 31.108 62.438 59.290 1.00 31.00 153 ALA A N 1
ATOM 1201 C CA . ALA A 1 153 ? 29.931 62.934 60.067 1.00 31.00 153 ALA A CA 1
ATOM 1202 C C . ALA A 1 153 ? 28.593 62.668 59.265 1.00 31.00 153 ALA A C 1
ATOM 1204 O O . ALA A 1 153 ? 28.646 61.885 58.328 1.00 31.00 153 ALA A O 1
ATOM 1205 N N . LYS A 1 154 ? 27.363 63.222 59.461 1.00 28.11 154 LYS A N 1
ATOM 1206 C CA . LYS A 1 154 ? 26.760 64.244 60.371 1.00 28.11 154 LYS A CA 1
ATOM 1207 C C . LYS A 1 154 ? 25.237 63.976 60.668 1.00 28.11 154 LYS A C 1
ATOM 1209 O O . LYS A 1 154 ? 24.940 62.933 61.236 1.00 28.11 154 LYS A O 1
ATOM 1214 N N . LYS A 1 155 ? 24.293 64.911 60.399 1.00 27.75 155 LYS A N 1
ATOM 1215 C CA . LYS A 1 155 ? 22.822 64.980 60.749 1.00 27.75 155 LYS A CA 1
ATOM 1216 C C . LYS A 1 155 ? 22.094 65.988 59.783 1.00 27.75 155 LYS A C 1
ATOM 1218 O O . LYS A 1 155 ? 22.865 66.547 59.001 1.00 27.75 155 LYS A O 1
ATOM 1223 N N . PRO A 1 156 ? 20.756 66.329 59.806 1.00 40.62 156 PRO A N 1
ATOM 1224 C CA . PRO A 1 156 ? 19.669 66.077 60.806 1.00 40.62 156 PRO A CA 1
ATOM 1225 C C . PRO A 1 156 ? 18.183 65.786 60.337 1.00 40.62 156 PRO A C 1
ATOM 1227 O O . PRO A 1 156 ? 17.762 66.245 59.290 1.00 40.62 156 PRO A O 1
ATOM 1230 N N . ALA A 1 157 ? 17.383 65.139 61.223 1.00 32.09 157 ALA A N 1
ATOM 1231 C CA . ALA A 1 157 ? 16.015 65.464 61.775 1.00 32.09 157 ALA A CA 1
ATOM 1232 C C . ALA A 1 157 ? 14.754 65.784 60.877 1.00 32.09 157 ALA A C 1
ATOM 1234 O O . ALA A 1 157 ? 14.912 66.155 59.729 1.00 32.09 157 ALA A O 1
ATOM 1235 N N . LYS A 1 158 ? 13.459 65.720 61.314 1.00 34.84 158 LYS A N 1
ATOM 1236 C CA . LYS A 1 158 ? 12.805 65.598 62.663 1.00 34.84 158 LYS A CA 1
ATOM 1237 C C . LYS A 1 158 ? 11.292 65.139 62.643 1.00 34.84 158 LYS A C 1
ATOM 1239 O O . LYS A 1 158 ? 10.514 65.698 61.889 1.00 34.84 158 LYS A O 1
ATOM 1244 N N . LYS A 1 159 ? 10.914 64.201 63.545 1.00 30.78 159 LYS A N 1
ATOM 1245 C CA . LYS A 1 159 ? 9.620 63.825 64.243 1.00 30.78 159 LYS A CA 1
ATOM 1246 C C . LYS A 1 159 ? 8.199 64.378 63.886 1.00 30.78 159 LYS A C 1
ATOM 1248 O O . LYS A 1 159 ? 8.070 65.580 63.712 1.00 30.78 159 LYS A O 1
ATOM 1253 N N . VAL A 1 160 ? 7.139 63.552 64.130 1.00 27.27 160 VAL A N 1
ATOM 1254 C CA . VAL A 1 160 ? 6.045 63.660 65.181 1.00 27.27 160 VAL A CA 1
ATOM 1255 C C . VAL A 1 160 ? 5.080 62.411 65.162 1.00 27.27 160 VAL A C 1
ATOM 1257 O O . VAL A 1 160 ? 5.292 61.528 64.338 1.00 27.27 160 VAL A O 1
ATOM 1260 N N . SER A 1 161 ? 4.135 62.248 66.120 1.00 28.25 161 SER A N 1
ATOM 1261 C CA . SER A 1 161 ? 3.298 61.046 66.478 1.00 28.25 161 SER A CA 1
ATOM 1262 C C . SER A 1 161 ? 2.061 61.442 67.363 1.00 28.25 161 SER A C 1
ATOM 1264 O O . SER A 1 161 ? 2.059 62.629 67.698 1.00 28.25 161 SER A O 1
ATOM 1266 N N . PRO A 1 162 ? 1.123 60.596 67.922 1.00 53.44 162 PRO A N 1
ATOM 1267 C CA . PRO A 1 162 ? 0.640 59.188 67.723 1.00 53.44 162 PRO A CA 1
ATOM 1268 C C . PRO A 1 162 ? -0.945 59.008 67.823 1.00 53.44 162 PRO A C 1
ATOM 1270 O O . PRO A 1 162 ? -1.681 59.954 67.564 1.00 53.44 162 PRO A O 1
ATOM 1273 N N . THR A 1 163 ? -1.447 57.833 68.300 1.00 27.08 163 THR A N 1
ATOM 1274 C CA . THR A 1 163 ? -2.717 57.490 69.062 1.00 27.08 163 THR A CA 1
ATOM 1275 C C . THR A 1 163 ? -4.061 56.967 68.439 1.00 27.08 163 THR A C 1
ATOM 1277 O O . THR A 1 163 ? -4.707 57.649 67.661 1.00 27.08 163 THR A O 1
ATOM 1280 N N . ASN A 1 164 ? -4.510 55.805 68.982 1.00 27.31 164 ASN A N 1
ATOM 1281 C CA . ASN A 1 164 ? -5.853 55.299 69.423 1.00 27.31 164 ASN A CA 1
ATOM 1282 C C . ASN A 1 164 ? -7.102 54.965 68.530 1.00 27.31 164 ASN A C 1
ATOM 1284 O O . ASN A 1 164 ? -7.701 55.831 67.914 1.00 27.31 164 ASN A O 1
ATOM 1288 N N . ASN A 1 165 ? -7.593 53.719 68.743 1.00 25.64 165 ASN A N 1
ATOM 1289 C CA . ASN A 1 165 ? -8.974 53.187 68.960 1.00 25.64 165 ASN A CA 1
ATOM 1290 C C . ASN A 1 165 ? -10.149 53.175 67.929 1.00 25.64 165 ASN A C 1
ATOM 1292 O O . ASN A 1 165 ? -10.585 54.195 67.424 1.00 25.64 165 ASN A O 1
ATOM 1296 N N . GLU A 1 166 ? -10.786 51.982 67.886 1.00 26.12 166 GLU A N 1
ATOM 1297 C CA . GLU A 1 166 ? -12.229 51.626 67.742 1.00 26.12 166 GLU A CA 1
ATOM 1298 C C . GLU A 1 166 ? -13.091 51.860 66.462 1.00 26.12 166 GLU A C 1
ATOM 1300 O O . GLU A 1 166 ? -13.226 52.961 65.952 1.00 26.12 166 GLU A O 1
ATOM 1305 N N . LYS A 1 167 ? -13.860 50.792 66.142 1.00 26.53 167 LYS A N 1
ATOM 1306 C CA . LYS A 1 167 ? -15.250 50.714 65.599 1.00 26.53 167 LYS A CA 1
ATOM 1307 C C . LYS A 1 167 ? -15.593 51.095 64.133 1.00 26.53 167 LYS A C 1
ATOM 1309 O O . LYS A 1 167 ? -15.179 52.096 63.570 1.00 26.53 167 LYS A O 1
ATOM 1314 N N . THR A 1 168 ? -16.462 50.253 63.557 1.00 28.06 168 THR A N 1
ATOM 1315 C CA . THR A 1 168 ? -17.365 50.441 62.390 1.00 28.06 168 THR A CA 1
ATOM 1316 C C . THR A 1 168 ? -18.582 51.341 62.749 1.00 28.06 168 THR A C 1
ATOM 1318 O O . THR A 1 168 ? -18.726 51.604 63.946 1.00 28.06 168 THR A O 1
ATOM 1321 N N . PRO A 1 169 ? -19.504 51.779 61.833 1.00 36.09 169 PRO A N 1
ATOM 1322 C CA . PRO A 1 169 ? -19.774 51.316 60.447 1.00 36.09 169 PRO A CA 1
ATOM 1323 C C . PRO A 1 169 ? -20.157 52.386 59.356 1.00 36.09 169 PRO A C 1
ATOM 1325 O O . PRO A 1 169 ? -20.411 53.542 59.660 1.00 36.09 169 PRO A O 1
ATOM 1328 N N . ALA A 1 170 ? -20.366 51.900 58.114 1.00 23.64 170 ALA A N 1
ATOM 1329 C CA . ALA A 1 170 ? -21.408 52.275 57.114 1.00 23.64 170 ALA A CA 1
ATOM 1330 C C . ALA A 1 170 ? -21.466 53.644 56.364 1.00 23.64 170 ALA A C 1
ATOM 1332 O O . ALA A 1 170 ? -21.154 54.702 56.892 1.00 23.64 170 ALA A O 1
ATOM 1333 N N . SER A 1 171 ? -22.062 53.577 55.149 1.00 25.64 171 SER A N 1
ATOM 1334 C CA . SER A 1 171 ? -22.485 54.669 54.225 1.00 25.64 171 SER A CA 1
ATOM 1335 C C . SER A 1 171 ? -21.363 55.507 53.575 1.00 25.64 171 SER A C 1
ATOM 1337 O O . SER A 1 171 ? -20.282 55.623 54.131 1.00 25.64 171 SER A O 1
ATOM 1339 N N . SER A 1 172 ? -21.501 56.123 52.387 1.00 25.58 172 SER A N 1
ATOM 1340 C CA . SER A 1 172 ? -22.601 56.299 51.398 1.00 25.58 172 SER A CA 1
ATOM 1341 C C . SER A 1 172 ? -21.972 56.691 50.027 1.00 25.58 172 SER A C 1
ATOM 1343 O O . SER A 1 172 ? -20.792 57.030 50.013 1.00 25.58 172 SER A O 1
ATOM 1345 N N . ALA A 1 173 ? -22.616 56.707 48.849 1.00 25.98 173 ALA A N 1
ATOM 1346 C CA . ALA A 1 173 ? -23.896 56.158 48.380 1.00 25.98 173 ALA A CA 1
ATOM 1347 C C . ALA A 1 173 ? -23.864 55.911 46.847 1.00 25.98 173 ALA A C 1
ATOM 1349 O O . ALA A 1 173 ? -23.011 56.421 46.123 1.00 25.98 173 ALA A O 1
ATOM 1350 N N . GLU A 1 174 ? -24.843 55.123 46.403 1.00 29.48 174 GLU A N 1
ATOM 1351 C CA . GLU A 1 174 ? -25.297 54.842 45.027 1.00 29.48 174 GLU A CA 1
ATOM 1352 C C . GLU A 1 174 ? -25.816 56.123 44.301 1.00 29.48 174 GLU A C 1
ATOM 1354 O O . GLU A 1 174 ? -25.906 57.176 44.941 1.00 29.48 174 GLU A O 1
ATOM 1359 N N . PRO A 1 175 ? -26.206 56.081 43.002 1.00 32.94 175 PRO A N 1
ATOM 1360 C CA . PRO A 1 175 ? -27.605 55.698 42.734 1.00 32.94 175 PRO A CA 1
ATOM 1361 C C . PRO A 1 175 ? -27.904 54.951 41.406 1.00 32.94 175 PRO A C 1
ATOM 1363 O O . PRO A 1 175 ? -27.213 55.106 40.402 1.00 32.94 175 PRO A O 1
ATOM 1366 N N . PHE A 1 176 ? -29.054 54.259 41.420 1.00 24.09 176 PHE A N 1
ATOM 1367 C CA . PHE A 1 176 ? -29.788 53.587 40.324 1.00 24.09 176 PHE A CA 1
ATOM 1368 C C . PHE A 1 176 ? -29.237 52.212 39.870 1.00 24.09 176 PHE A C 1
ATOM 1370 O O . PHE A 1 176 ? -28.153 52.137 39.305 1.00 24.09 176 PHE A O 1
ATOM 1377 N N . GLN A 1 177 ? -29.873 51.049 40.129 1.00 24.72 177 GLN A N 1
ATOM 1378 C CA . GLN A 1 177 ? -31.308 50.635 40.226 1.00 24.72 177 GLN A CA 1
ATOM 1379 C C . GLN A 1 177 ? -32.049 50.623 38.869 1.00 24.72 177 GLN A C 1
ATOM 1381 O O . GLN A 1 177 ? -31.734 51.449 38.021 1.00 24.72 177 GLN A O 1
ATOM 1386 N N . LEU A 1 178 ? -33.055 49.777 38.563 1.00 23.48 178 LEU A N 1
ATOM 1387 C CA . LEU A 1 178 ? -33.788 48.660 39.228 1.00 23.48 178 LEU A CA 1
ATOM 1388 C C . LEU A 1 178 ? -34.519 47.875 38.081 1.00 23.48 178 LEU A C 1
ATOM 1390 O O . LEU A 1 178 ? -34.780 48.490 37.052 1.00 23.48 178 LEU A O 1
ATOM 1394 N N . LEU A 1 179 ? -34.935 46.594 38.097 1.00 23.92 179 LEU A N 1
ATOM 1395 C CA . LEU A 1 179 ? -34.832 45.428 39.002 1.00 23.92 179 LEU A CA 1
ATOM 1396 C C . LEU A 1 179 ? -34.997 44.122 38.148 1.00 23.92 179 LEU A C 1
ATOM 1398 O O . LEU A 1 179 ? -34.730 44.112 36.949 1.00 23.92 179 LEU A O 1
ATOM 1402 N N . LYS A 1 180 ? -35.459 43.030 38.773 1.00 25.36 180 LYS A N 1
ATOM 1403 C CA . LYS A 1 180 ? -36.043 41.786 38.213 1.00 25.36 180 LYS A CA 1
ATOM 1404 C C . LYS A 1 180 ? -37.601 41.963 38.147 1.00 25.36 180 LYS A C 1
ATOM 1406 O O . LYS A 1 180 ? -38.051 43.087 38.321 1.00 25.36 180 LYS A O 1
ATOM 1411 N N . GLU A 1 181 ? -38.522 41.005 37.950 1.00 24.80 181 GLU A N 1
ATOM 1412 C CA . GLU A 1 181 ? -38.518 39.530 37.874 1.00 24.80 181 GLU A CA 1
ATOM 1413 C C . GLU A 1 181 ? -39.852 38.999 37.261 1.00 24.80 181 GLU A C 1
ATOM 1415 O O . GLU A 1 181 ? -40.878 39.653 37.392 1.00 24.80 181 GLU A O 1
ATOM 1420 N N . ASN A 1 182 ? -39.838 37.784 36.688 1.00 24.56 182 ASN A N 1
ATOM 1421 C CA . ASN A 1 182 ? -40.931 36.785 36.557 1.00 24.56 182 ASN A CA 1
ATOM 1422 C C . ASN A 1 182 ? -42.348 37.061 35.959 1.00 24.56 182 ASN A C 1
ATOM 1424 O O . ASN A 1 182 ? -43.115 37.908 36.401 1.00 24.56 182 ASN A O 1
ATOM 1428 N N . SER A 1 183 ? -42.784 36.045 35.184 1.00 25.00 183 SER A N 1
ATOM 1429 C CA . SER A 1 183 ? -44.162 35.507 35.007 1.00 25.00 183 SER A CA 1
ATOM 1430 C C . SER A 1 183 ? -45.160 36.175 34.034 1.00 25.00 183 SER A C 1
ATOM 1432 O O . SER A 1 183 ? -45.160 37.382 33.840 1.00 25.00 183 SER A O 1
ATOM 1434 N N . GLY A 1 184 ? -46.067 35.356 33.463 1.00 22.77 184 GLY A N 1
ATOM 1435 C CA . GLY A 1 184 ? -47.341 35.810 32.867 1.00 22.77 184 GLY A CA 1
ATOM 1436 C C . GLY A 1 184 ? -47.586 35.482 31.381 1.00 22.77 184 GLY A C 1
ATOM 1437 O O . GLY A 1 184 ? -46.971 36.056 30.494 1.00 22.77 184 GLY A O 1
ATOM 1438 N N . PHE A 1 185 ? -48.555 34.599 31.112 1.00 25.12 185 PHE A N 1
ATOM 1439 C CA . PHE A 1 185 ? -49.154 34.293 29.796 1.00 25.12 185 PHE A CA 1
ATOM 1440 C C . PHE A 1 185 ? -49.558 35.523 28.946 1.00 25.12 185 PHE A C 1
ATOM 1442 O O . PHE A 1 185 ? -50.214 36.421 29.468 1.00 25.12 185 PHE A O 1
ATOM 1449 N N . SER A 1 186 ? -49.372 35.471 27.613 1.00 24.39 186 SER A N 1
ATOM 1450 C CA . SER A 1 186 ? -50.449 35.642 26.594 1.00 24.39 186 SER A CA 1
ATOM 1451 C C . SER A 1 186 ? -49.927 35.648 25.133 1.00 24.39 186 SER A C 1
ATOM 1453 O O . SER A 1 186 ? -48.735 35.485 24.882 1.00 24.39 186 SER A O 1
ATOM 1455 N N . THR A 1 187 ? -50.847 35.706 24.162 1.00 26.73 187 THR A N 1
ATOM 1456 C CA . THR A 1 187 ? -50.676 35.435 22.715 1.00 26.73 187 THR A CA 1
ATOM 1457 C C . THR A 1 187 ? -50.441 36.699 21.847 1.00 26.73 187 THR A C 1
ATOM 1459 O O . THR A 1 187 ? -50.614 37.812 22.338 1.00 26.73 187 THR A O 1
ATOM 1462 N N . PRO A 1 188 ? -49.989 36.571 20.574 1.00 34.19 188 PRO A N 1
ATOM 1463 C CA . PRO A 1 188 ? -49.286 37.651 19.858 1.00 34.19 188 PRO A CA 1
ATOM 1464 C C . PRO A 1 188 ? -50.164 38.565 18.978 1.00 34.19 188 PRO A C 1
ATOM 1466 O O . PRO A 1 188 ? -51.308 38.246 18.658 1.00 34.19 188 PRO A O 1
ATOM 1469 N N . ILE A 1 189 ? -49.561 39.662 18.493 1.00 26.30 189 ILE A N 1
ATOM 1470 C CA . ILE A 1 189 ? -50.079 40.533 17.421 1.00 26.30 189 ILE A CA 1
ATOM 1471 C C . ILE A 1 189 ? -49.004 40.702 16.325 1.00 26.30 189 ILE A C 1
ATOM 1473 O O . ILE A 1 189 ? -47.844 40.985 16.620 1.00 26.30 189 ILE A O 1
ATOM 1477 N N . ASP A 1 190 ? -49.397 40.536 15.058 1.00 27.59 190 ASP A N 1
ATOM 1478 C CA . ASP A 1 190 ? -48.532 40.626 13.869 1.00 27.59 190 ASP A CA 1
ATOM 1479 C C . ASP A 1 190 ? -48.124 42.058 13.476 1.00 27.59 190 ASP A C 1
ATOM 1481 O O . ASP A 1 190 ? -48.936 42.980 13.546 1.00 27.59 190 ASP A O 1
ATOM 1485 N N . ASN A 1 191 ? -46.919 42.221 12.899 1.00 25.02 191 ASN A N 1
ATOM 1486 C CA . ASN A 1 191 ? -46.613 43.300 11.936 1.00 25.02 191 ASN A CA 1
ATOM 1487 C C . ASN A 1 191 ? -45.284 43.079 11.161 1.00 25.02 191 ASN A C 1
ATOM 1489 O O . ASN A 1 191 ? -44.247 43.639 11.511 1.00 25.02 191 ASN A O 1
ATOM 1493 N N . ALA A 1 192 ? -45.281 42.275 10.081 1.00 28.61 192 ALA A N 1
ATOM 1494 C CA . ALA A 1 192 ? -44.033 41.911 9.369 1.00 28.61 192 ALA A CA 1
ATOM 1495 C C . ALA A 1 192 ? -44.111 41.789 7.822 1.00 28.61 192 ALA A C 1
ATOM 1497 O O . ALA A 1 192 ? -43.301 41.099 7.203 1.00 28.61 192 ALA A O 1
ATOM 1498 N N . THR A 1 193 ? -45.051 42.462 7.144 1.00 32.56 193 THR A N 1
ATOM 1499 C CA . THR A 1 193 ? -45.416 42.114 5.744 1.00 32.56 193 THR A CA 1
ATOM 1500 C C . THR A 1 193 ? -44.842 43.013 4.630 1.00 32.56 193 THR A C 1
ATOM 1502 O O . THR A 1 193 ? -45.180 42.819 3.463 1.00 32.56 193 THR A O 1
ATOM 1505 N N . LYS A 1 194 ? -43.962 43.988 4.926 1.00 34.09 194 LYS A N 1
ATOM 1506 C CA . LYS A 1 194 ? -43.398 44.916 3.906 1.00 34.09 194 LYS A CA 1
ATOM 1507 C C . LYS A 1 194 ? -41.964 44.612 3.431 1.00 34.09 194 LYS A C 1
ATOM 1509 O O . LYS A 1 194 ? -41.584 45.083 2.363 1.00 34.09 194 LYS A O 1
ATOM 1514 N N . SER A 1 195 ? -41.173 43.808 4.147 1.00 37.28 195 SER A N 1
ATOM 1515 C CA . SER A 1 195 ? -39.737 43.598 3.849 1.00 37.28 195 SER A CA 1
ATOM 1516 C C . SER A 1 195 ? -39.419 42.454 2.864 1.00 37.28 195 SER A C 1
ATOM 1518 O O . SER A 1 195 ? -38.265 42.293 2.460 1.00 37.28 195 SER A O 1
ATOM 1520 N N . HIS A 1 196 ? -40.404 41.640 2.464 1.00 41.50 196 HIS A N 1
ATOM 1521 C CA . HIS A 1 196 ? -40.180 40.447 1.626 1.00 41.50 196 HIS A CA 1
ATOM 1522 C C . HIS A 1 196 ? -40.353 40.666 0.107 1.00 41.50 196 HIS A C 1
ATOM 1524 O O . HIS A 1 196 ? -39.726 39.967 -0.693 1.00 41.50 196 HIS A O 1
ATOM 1530 N N . SER A 1 197 ? -41.162 41.636 -0.327 1.00 39.12 197 SER A N 1
ATOM 1531 C CA . SER A 1 197 ? -41.532 41.804 -1.747 1.00 39.12 197 SER A CA 1
ATOM 1532 C C . SER A 1 197 ? -40.376 42.294 -2.635 1.00 39.12 197 SER A C 1
ATOM 1534 O O . SER A 1 197 ? -40.133 41.729 -3.706 1.00 39.12 197 SER A O 1
ATOM 1536 N N . LEU A 1 198 ? -39.614 43.292 -2.172 1.00 44.00 198 LEU A N 1
ATOM 1537 C CA . LEU A 1 198 ? -38.460 43.864 -2.885 1.00 44.00 198 LEU A CA 1
ATOM 1538 C C . LEU A 1 198 ? -37.377 42.817 -3.196 1.00 44.00 198 LEU A C 1
ATOM 1540 O O . LEU A 1 198 ? -36.864 42.757 -4.315 1.00 44.00 198 LEU A O 1
ATOM 1544 N N . CYS A 1 199 ? -37.094 41.939 -2.231 1.00 49.06 199 CYS A N 1
ATOM 1545 C CA . CYS A 1 199 ? -36.063 40.900 -2.322 1.00 49.06 199 CYS A CA 1
ATOM 1546 C C . CYS A 1 199 ? -36.329 39.925 -3.491 1.00 49.06 199 CYS A C 1
ATOM 1548 O O . CYS A 1 199 ? -35.435 39.595 -4.271 1.00 49.06 199 CYS A O 1
ATOM 1550 N N . THR A 1 200 ? -37.596 39.545 -3.678 1.00 55.91 200 THR A N 1
ATOM 1551 C CA . THR A 1 200 ? -38.025 38.555 -4.683 1.00 55.91 200 THR A CA 1
ATOM 1552 C C . THR A 1 200 ? -37.894 39.063 -6.125 1.00 55.91 200 THR A C 1
ATOM 1554 O O . THR A 1 200 ? -37.656 38.283 -7.050 1.00 55.91 200 THR A O 1
ATOM 1557 N N . THR A 1 201 ? -38.059 40.371 -6.337 1.00 58.16 201 THR A N 1
ATOM 1558 C CA . THR A 1 201 ? -38.049 40.982 -7.679 1.00 58.16 201 THR A CA 1
ATOM 1559 C C . THR A 1 201 ? -36.624 41.110 -8.214 1.00 58.16 201 THR A C 1
ATOM 1561 O O . THR A 1 201 ? -36.358 40.759 -9.365 1.00 58.16 201 THR A O 1
ATOM 1564 N N . LEU A 1 202 ? -35.691 41.536 -7.355 1.00 63.22 202 LEU A N 1
ATOM 1565 C CA . LEU A 1 202 ? -34.272 41.620 -7.690 1.00 63.22 202 LEU A CA 1
ATOM 1566 C C . LEU A 1 202 ? -33.676 40.228 -7.946 1.00 63.22 202 LEU A C 1
ATOM 1568 O O . LEU A 1 202 ? -33.024 40.026 -8.970 1.00 63.22 202 LEU A O 1
ATOM 1572 N N . ALA A 1 203 ? -33.988 39.245 -7.093 1.00 63.81 203 ALA A N 1
ATOM 1573 C CA . ALA A 1 203 ? -33.515 37.871 -7.255 1.00 63.81 203 ALA A CA 1
ATOM 1574 C C . ALA A 1 203 ? -33.898 37.265 -8.620 1.00 63.81 203 ALA A C 1
ATOM 1576 O O . ALA A 1 203 ? -33.046 36.707 -9.310 1.00 63.81 203 ALA A O 1
ATOM 1577 N N . LYS A 1 204 ? -35.151 37.442 -9.068 1.00 66.69 204 LYS A N 1
ATOM 1578 C CA . LYS A 1 204 ? -35.605 36.970 -10.391 1.00 66.69 204 LYS A CA 1
ATOM 1579 C C . LYS A 1 204 ? -34.845 37.618 -11.551 1.00 66.69 204 LYS A C 1
ATOM 1581 O O . LYS A 1 204 ? -34.480 36.911 -12.485 1.00 66.69 204 LYS A O 1
ATOM 1586 N N . LYS A 1 205 ? -34.585 38.931 -11.479 1.00 72.75 205 LYS A N 1
ATOM 1587 C CA . LYS A 1 205 ? -33.872 39.690 -12.525 1.00 72.75 205 LYS A CA 1
ATOM 1588 C C . LYS A 1 205 ? -32.392 39.298 -12.638 1.00 72.75 205 LYS A C 1
ATOM 1590 O O . LYS A 1 205 ? -31.814 39.408 -13.717 1.00 72.75 205 LYS A O 1
ATOM 1595 N N . ILE A 1 206 ? -31.794 38.820 -11.544 1.00 72.69 206 ILE A N 1
ATOM 1596 C CA . ILE A 1 206 ? -30.461 38.207 -11.554 1.00 72.69 206 ILE A CA 1
ATOM 1597 C C . ILE A 1 206 ? -30.553 36.796 -12.145 1.00 72.69 206 ILE A C 1
ATOM 1599 O O . ILE A 1 206 ? -29.906 36.527 -13.148 1.00 72.69 206 ILE A O 1
ATOM 1603 N N . LEU A 1 207 ? -31.407 35.914 -11.612 1.00 74.25 207 LEU A N 1
ATOM 1604 C CA . LEU A 1 207 ? -31.523 34.517 -12.067 1.00 74.25 207 LEU A CA 1
ATOM 1605 C C . LEU A 1 207 ? -31.810 34.380 -13.577 1.00 74.25 207 LEU A C 1
ATOM 1607 O O . LEU A 1 207 ? -31.267 33.486 -14.228 1.00 74.25 207 LEU A O 1
ATOM 1611 N N . SER A 1 208 ? -32.574 35.300 -14.176 1.00 72.81 208 SER A N 1
ATOM 1612 C CA . SER A 1 208 ? -32.810 35.334 -15.628 1.00 72.81 208 SER A CA 1
ATOM 1613 C C . SER A 1 208 ? -31.560 35.578 -16.492 1.00 72.81 208 SER A C 1
ATOM 1615 O O . SER A 1 208 ? -31.623 35.328 -17.688 1.00 72.81 208 SER A O 1
ATOM 1617 N N . LYS A 1 209 ? -30.437 36.043 -15.921 1.00 73.88 209 LYS A N 1
ATOM 1618 C CA . LYS A 1 209 ? -29.148 36.227 -16.620 1.00 73.88 209 LYS A CA 1
ATOM 1619 C C . LYS A 1 209 ? -28.231 34.988 -16.596 1.00 73.88 209 LYS A C 1
ATOM 1621 O O . LYS A 1 209 ? -27.184 35.012 -17.236 1.00 73.88 209 LYS A O 1
ATOM 1626 N N . CYS A 1 210 ? -28.577 33.931 -15.856 1.00 74.88 210 CYS A N 1
ATOM 1627 C CA . CYS A 1 210 ? -27.756 32.717 -15.775 1.00 74.88 210 CYS A CA 1
ATOM 1628 C C . CYS A 1 210 ? -27.631 32.019 -17.150 1.00 74.88 210 CYS A C 1
ATOM 1630 O O . CYS A 1 210 ? -28.640 31.933 -17.844 1.00 74.88 210 CYS A O 1
ATOM 1632 N N . PRO A 1 211 ? -26.473 31.441 -17.535 1.00 70.12 211 PRO A N 1
ATOM 1633 C CA . PRO A 1 211 ? -26.320 30.742 -18.820 1.00 70.12 211 PRO A CA 1
ATOM 1634 C C . PRO A 1 211 ? -27.300 29.581 -19.074 1.00 70.12 211 PRO A C 1
ATOM 1636 O O . PRO A 1 211 ? -27.656 29.338 -20.222 1.00 70.12 211 PRO A O 1
ATOM 1639 N N . LYS A 1 212 ? -27.793 28.893 -18.027 1.00 67.44 212 LYS A N 1
ATOM 1640 C CA . LYS A 1 212 ? -28.859 27.868 -18.144 1.00 67.44 212 LYS A CA 1
ATOM 1641 C C . LYS A 1 212 ? -30.287 28.452 -18.206 1.00 67.44 212 LYS A C 1
ATOM 1643 O O . LYS A 1 212 ? -31.257 27.698 -18.246 1.00 67.44 212 LYS A O 1
ATOM 1648 N N . SER A 1 213 ? -30.453 29.777 -18.189 1.00 71.75 213 SER A N 1
ATOM 1649 C CA . SER A 1 213 ? -31.750 30.448 -18.349 1.00 71.75 213 SER A CA 1
ATOM 1650 C C . SER A 1 213 ? -32.063 30.669 -19.828 1.00 71.75 213 SER A C 1
ATOM 1652 O O . SER A 1 213 ? -31.328 31.354 -20.534 1.00 71.75 213 SER A O 1
ATOM 1654 N N . THR A 1 214 ? -33.200 30.158 -20.295 1.00 62.31 214 THR A N 1
ATOM 1655 C CA . THR A 1 214 ? -33.717 30.501 -21.630 1.00 62.31 214 THR A CA 1
ATOM 1656 C C . THR A 1 214 ? -34.476 31.828 -21.578 1.00 62.31 214 THR A C 1
ATOM 1658 O O . THR A 1 214 ? -34.920 32.259 -20.511 1.00 62.31 214 THR A O 1
ATOM 1661 N N . LYS A 1 215 ? -34.729 32.453 -22.740 1.00 53.97 215 LYS A N 1
ATOM 1662 C CA . LYS A 1 215 ? -35.541 33.687 -22.842 1.00 53.97 215 LYS A CA 1
ATOM 1663 C C . LYS A 1 215 ? -36.957 33.562 -22.238 1.00 53.97 215 LYS A C 1
ATOM 1665 O O . LYS A 1 215 ? -37.587 34.586 -21.995 1.00 53.97 215 LYS A O 1
ATOM 1670 N N . ALA A 1 216 ? -37.449 32.342 -21.987 1.00 53.69 216 ALA A N 1
ATOM 1671 C CA . ALA A 1 216 ? -38.768 32.068 -21.410 1.00 53.69 216 ALA A CA 1
ATOM 1672 C C . ALA A 1 216 ? -38.745 31.504 -19.971 1.00 53.69 216 ALA A C 1
ATOM 1674 O O . ALA A 1 216 ? -39.767 31.561 -19.286 1.00 53.69 216 ALA A O 1
ATOM 1675 N N . GLN A 1 217 ? -37.627 30.945 -19.487 1.00 61.03 217 GLN A N 1
ATOM 1676 C CA . GLN A 1 217 ? -37.569 30.312 -18.162 1.00 61.03 217 GLN A CA 1
ATOM 1677 C C . GLN A 1 217 ? -36.178 30.432 -17.526 1.00 61.03 217 GLN A C 1
ATOM 1679 O O . GLN A 1 217 ? -35.180 29.999 -18.099 1.00 61.03 217 GLN A O 1
ATOM 1684 N N . ALA A 1 218 ? -36.133 30.996 -16.315 1.00 65.69 218 ALA A N 1
ATOM 1685 C CA . ALA A 1 218 ? -34.909 31.116 -15.530 1.00 65.69 218 ALA A CA 1
ATOM 1686 C C . ALA A 1 218 ? -34.456 29.761 -14.956 1.00 65.69 218 ALA A C 1
ATOM 1688 O O . ALA A 1 218 ? -35.290 28.923 -14.600 1.00 65.69 218 ALA A O 1
ATOM 1689 N N . CYS A 1 219 ? -33.138 29.582 -14.834 1.00 69.44 219 CYS A N 1
ATOM 1690 C CA . CYS A 1 219 ? -32.497 28.422 -14.222 1.00 69.44 219 CYS A CA 1
ATOM 1691 C C . CYS A 1 219 ? -33.047 28.172 -12.807 1.00 69.44 219 CYS A C 1
ATOM 1693 O O . CYS A 1 219 ? -33.047 29.073 -11.965 1.00 69.44 219 CYS A O 1
ATOM 1695 N N . LYS A 1 220 ? -33.522 26.944 -12.562 1.00 70.38 220 LYS A N 1
ATOM 1696 C CA . LYS A 1 220 ? -34.159 26.521 -11.299 1.00 70.38 220 LYS A CA 1
ATOM 1697 C C . LYS A 1 220 ? -33.143 26.152 -10.218 1.00 70.38 220 LYS A C 1
ATOM 1699 O O . LYS A 1 220 ? -33.464 26.209 -9.037 1.00 70.38 220 LYS A O 1
ATOM 1704 N N . ASP A 1 221 ? -31.933 25.811 -10.647 1.00 65.88 221 ASP A N 1
ATOM 1705 C CA . ASP A 1 221 ? -30.883 25.219 -9.818 1.00 65.88 221 ASP A CA 1
ATOM 1706 C C . ASP A 1 221 ? -29.923 26.290 -9.254 1.00 65.88 221 ASP A C 1
ATOM 1708 O O . ASP A 1 221 ? -29.084 26.019 -8.397 1.00 65.88 221 ASP A O 1
ATOM 1712 N N . CYS A 1 222 ? -30.064 27.540 -9.711 1.00 77.81 222 CYS A N 1
ATOM 1713 C CA . CYS A 1 222 ? -29.482 28.720 -9.077 1.00 77.81 222 CYS A CA 1
ATOM 1714 C C . CYS A 1 222 ? -30.453 29.294 -8.034 1.00 77.81 222 CYS A C 1
ATOM 1716 O O . CYS A 1 222 ? -31.654 29.389 -8.278 1.00 77.81 222 CYS A O 1
ATOM 1718 N N . SER A 1 223 ? -29.938 29.763 -6.895 1.00 80.56 223 SER A N 1
ATOM 1719 C CA . SER A 1 223 ? -30.760 30.356 -5.829 1.00 80.56 223 SER A CA 1
ATOM 1720 C C . SER A 1 223 ? -30.111 31.591 -5.204 1.00 80.56 223 SER A C 1
ATOM 1722 O O . SER A 1 223 ? -28.902 31.797 -5.307 1.00 80.56 223 SER A O 1
ATOM 1724 N N . ILE A 1 224 ? -30.928 32.444 -4.576 1.00 80.62 224 ILE A N 1
ATOM 1725 C CA . ILE A 1 224 ? -30.476 33.625 -3.829 1.00 80.62 224 ILE A CA 1
ATOM 1726 C C . ILE A 1 224 ? -31.124 33.603 -2.444 1.00 80.62 224 ILE A C 1
ATOM 1728 O O . ILE A 1 224 ? -32.350 33.549 -2.338 1.00 80.62 224 ILE A O 1
ATOM 1732 N N . SER A 1 225 ? -30.305 33.671 -1.396 1.00 78.12 225 SER A N 1
ATOM 1733 C CA . SER A 1 225 ? -30.719 33.830 0.003 1.00 78.12 225 SER A CA 1
ATOM 1734 C C . SER A 1 225 ? -30.199 35.155 0.575 1.00 78.12 225 SER A C 1
ATOM 1736 O O . SER A 1 225 ? -29.398 35.843 -0.057 1.00 78.12 225 SER A O 1
ATOM 1738 N N . ARG A 1 226 ? -30.639 35.540 1.778 1.00 72.06 226 ARG A N 1
ATOM 1739 C CA . ARG A 1 226 ? -29.997 36.631 2.536 1.00 72.06 226 ARG A CA 1
ATOM 1740 C C . ARG A 1 226 ? -28.691 36.136 3.167 1.00 72.06 226 ARG A C 1
ATOM 1742 O O . ARG A 1 226 ? -28.526 34.927 3.339 1.00 72.06 226 ARG A O 1
ATOM 1749 N N . HIS A 1 227 ? -27.779 37.054 3.483 1.00 69.56 227 HIS A N 1
ATOM 1750 C CA . HIS A 1 227 ? -26.665 36.774 4.389 1.00 69.56 227 HIS A CA 1
ATOM 1751 C C . HIS A 1 227 ? -27.187 36.752 5.833 1.00 69.56 227 HIS A C 1
ATOM 1753 O O . HIS A 1 227 ? -28.008 37.599 6.187 1.00 69.56 227 HIS A O 1
ATOM 1759 N N . ASN A 1 228 ? -26.736 35.807 6.662 1.00 62.91 228 ASN A N 1
ATOM 1760 C CA . ASN A 1 228 ? -27.228 35.687 8.042 1.00 62.91 228 ASN A CA 1
ATOM 1761 C C . ASN A 1 228 ? -26.818 36.908 8.882 1.00 62.91 228 ASN A C 1
ATOM 1763 O O . ASN A 1 228 ? -27.644 37.508 9.560 1.00 62.91 228 ASN A O 1
ATOM 1767 N N . ASP A 1 229 ? -25.557 37.317 8.753 1.00 58.31 229 ASP A N 1
ATOM 1768 C CA . ASP A 1 229 ? -24.918 38.334 9.601 1.00 58.31 229 ASP A CA 1
ATOM 1769 C C . ASP A 1 229 ? -25.035 39.770 9.047 1.00 58.31 229 ASP A C 1
ATOM 1771 O O . ASP A 1 229 ? -24.473 40.709 9.605 1.00 58.31 229 ASP A O 1
ATOM 1775 N N . SER A 1 230 ? -25.707 39.972 7.905 1.00 64.31 230 SER A N 1
ATOM 1776 C CA . SER A 1 230 ? -25.768 41.277 7.219 1.00 64.31 230 SER A CA 1
ATOM 1777 C C . SER A 1 230 ? -27.051 41.450 6.390 1.00 64.31 230 SER A C 1
ATOM 1779 O O . SER A 1 230 ? -27.094 41.053 5.225 1.00 64.31 230 SER A O 1
ATOM 1781 N N . PRO A 1 231 ? -28.103 42.096 6.937 1.00 58.00 231 PRO A N 1
ATOM 1782 C CA . PRO A 1 231 ? -29.425 42.175 6.297 1.00 58.00 231 PRO A CA 1
ATOM 1783 C C . PRO A 1 231 ? -29.499 42.910 4.946 1.00 58.00 231 PRO A C 1
ATOM 1785 O O . PRO A 1 231 ? -30.509 42.786 4.251 1.00 58.00 231 PRO A O 1
ATOM 1788 N N . GLN A 1 232 ? -28.480 43.699 4.582 1.00 61.38 232 GLN A N 1
ATOM 1789 C CA . GLN A 1 232 ? -28.421 44.420 3.299 1.00 61.38 232 GLN A CA 1
ATOM 1790 C C . GLN A 1 232 ? -27.834 43.578 2.154 1.00 61.38 232 GLN A C 1
ATOM 1792 O O . GLN A 1 232 ? -28.041 43.921 0.987 1.00 61.38 232 GLN A O 1
ATOM 1797 N N . ASP A 1 233 ? -27.149 42.479 2.476 1.00 72.94 233 ASP A N 1
ATOM 1798 C CA . ASP A 1 233 ? -26.398 41.678 1.516 1.00 72.94 233 ASP A CA 1
ATOM 1799 C C . ASP A 1 233 ? -27.059 40.315 1.281 1.00 72.94 233 ASP A C 1
ATOM 1801 O O . ASP A 1 233 ? -27.727 39.729 2.139 1.00 72.94 233 ASP A O 1
ATOM 1805 N N . MET A 1 234 ? -26.902 39.812 0.058 1.00 76.50 234 MET A N 1
ATOM 1806 C CA . MET A 1 234 ? -27.484 38.544 -0.375 1.00 76.50 234 MET A CA 1
ATOM 1807 C C . MET A 1 234 ? -26.393 37.570 -0.811 1.00 76.50 234 MET A C 1
ATOM 1809 O O . MET A 1 234 ? -25.302 37.967 -1.209 1.00 76.50 234 MET A O 1
ATOM 1813 N N . ILE A 1 235 ? -26.710 36.283 -0.762 1.00 77.81 235 ILE A N 1
ATOM 1814 C CA . ILE A 1 235 ? -25.834 35.186 -1.157 1.00 77.81 235 ILE A CA 1
ATOM 1815 C C . ILE A 1 235 ? -26.442 34.521 -2.392 1.00 77.81 235 ILE A C 1
ATOM 1817 O O . ILE A 1 235 ? -27.564 34.019 -2.335 1.00 77.81 235 ILE A O 1
ATOM 1821 N N . PHE A 1 236 ? -25.704 34.492 -3.499 1.00 81.31 236 PHE A N 1
ATOM 1822 C CA . PHE A 1 236 ? -26.045 33.738 -4.703 1.00 81.31 236 PHE A CA 1
ATOM 1823 C C . PHE A 1 236 ? -25.367 32.363 -4.684 1.00 81.31 236 PHE A C 1
ATOM 1825 O O . PHE A 1 236 ? -24.147 32.270 -4.564 1.00 81.31 236 PHE A O 1
ATOM 1832 N N . LYS A 1 237 ? -26.143 31.291 -4.855 1.00 82.06 237 LYS A N 1
ATOM 1833 C CA . LYS A 1 237 ? -25.635 29.929 -5.064 1.00 82.06 237 LYS A CA 1
ATOM 1834 C C . LYS A 1 237 ? -25.851 29.530 -6.518 1.00 82.06 237 LYS A C 1
ATOM 1836 O O . LYS A 1 237 ? -26.970 29.624 -7.030 1.00 82.06 237 LYS A O 1
ATOM 1841 N N . CYS A 1 238 ? -24.784 29.090 -7.181 1.00 78.69 238 CYS A N 1
ATOM 1842 C CA . CYS A 1 238 ? -24.841 28.676 -8.576 1.00 78.69 238 CYS A CA 1
ATOM 1843 C C . CYS A 1 238 ? -25.112 27.176 -8.724 1.00 78.69 238 CYS A C 1
ATOM 1845 O O . CYS A 1 238 ? -24.680 26.373 -7.901 1.00 78.69 238 CYS A O 1
ATOM 1847 N N . HIS A 1 239 ? -25.750 26.802 -9.830 1.00 74.94 239 HIS A N 1
ATOM 1848 C CA . HIS A 1 239 ? -26.057 25.415 -10.168 1.00 74.94 239 HIS A CA 1
ATOM 1849 C C . HIS A 1 239 ? -24.811 24.548 -10.431 1.00 74.94 239 HIS A C 1
ATOM 1851 O O . HIS A 1 239 ? -24.915 23.329 -10.425 1.00 74.94 239 HIS A O 1
ATOM 1857 N N . CYS A 1 240 ? -23.641 25.159 -10.655 1.00 69.25 240 CYS A N 1
ATOM 1858 C CA . CYS A 1 240 ? -22.358 24.472 -10.832 1.00 69.25 240 CYS A CA 1
ATOM 1859 C C . CYS A 1 240 ? -21.649 24.118 -9.506 1.00 69.25 240 CYS A C 1
ATOM 1861 O O . CYS A 1 240 ? -20.482 23.745 -9.520 1.00 69.25 240 CYS A O 1
ATOM 1863 N N . GLY A 1 241 ? -22.306 24.299 -8.352 1.00 64.75 241 GLY A N 1
ATOM 1864 C CA . GLY A 1 241 ? -21.780 23.904 -7.035 1.00 64.75 241 GLY A CA 1
ATOM 1865 C C . GLY A 1 241 ? -20.665 24.786 -6.456 1.00 64.75 241 GLY A C 1
ATOM 1866 O O . GLY A 1 241 ? -20.201 24.524 -5.350 1.00 64.75 241 GLY A O 1
ATOM 1867 N N . ALA A 1 242 ? -20.244 25.839 -7.163 1.00 70.19 242 ALA A N 1
ATOM 1868 C CA . ALA A 1 242 ? -19.188 26.747 -6.713 1.00 70.19 242 ALA A CA 1
ATOM 1869 C C . ALA A 1 242 ? -19.542 27.492 -5.400 1.00 70.19 242 ALA A C 1
ATOM 1871 O O . ALA A 1 242 ? -20.731 27.696 -5.117 1.00 70.19 242 ALA A O 1
ATOM 1872 N N . PRO A 1 243 ? -18.533 27.955 -4.624 1.00 71.69 243 PRO A N 1
ATOM 1873 C CA . PRO A 1 243 ? -18.748 28.680 -3.373 1.00 71.69 243 PRO A CA 1
ATOM 1874 C C . PRO A 1 243 ? -19.722 29.865 -3.510 1.00 71.69 243 PRO A C 1
ATOM 1876 O O . PRO A 1 243 ? -19.706 30.550 -4.537 1.00 71.69 243 PRO A O 1
ATOM 1879 N N . PRO A 1 244 ? -20.572 30.137 -2.499 1.00 78.06 244 PRO A N 1
ATOM 1880 C CA . PRO A 1 244 ? -21.639 31.121 -2.643 1.00 78.06 244 PRO A CA 1
ATOM 1881 C C . PRO A 1 244 ? -21.113 32.553 -2.827 1.00 78.06 244 PRO A C 1
ATOM 1883 O O . PRO A 1 244 ? -20.322 33.050 -2.029 1.00 78.06 244 PRO A O 1
ATOM 1886 N N . VAL A 1 245 ? -21.587 33.236 -3.869 1.00 80.94 245 VAL A N 1
ATOM 1887 C CA . VAL A 1 245 ? -21.130 34.574 -4.263 1.00 80.94 245 VAL A CA 1
ATOM 1888 C C . VAL A 1 245 ? -21.928 35.642 -3.517 1.00 80.94 245 VAL A C 1
ATOM 1890 O O . VAL A 1 245 ? -23.154 35.703 -3.636 1.00 80.94 245 VAL A O 1
ATOM 1893 N N . VAL A 1 246 ? -21.247 36.523 -2.783 1.00 80.25 246 VAL A N 1
ATOM 1894 C CA . VAL A 1 246 ? -21.899 37.653 -2.104 1.00 80.25 246 VAL A CA 1
ATOM 1895 C C . VAL A 1 246 ? -22.294 38.734 -3.117 1.00 80.25 246 VAL A C 1
ATOM 1897 O O . VAL A 1 246 ? -21.504 39.146 -3.972 1.00 80.25 246 VAL A O 1
ATOM 1900 N N . LEU A 1 247 ? -23.539 39.192 -2.996 1.00 76.69 247 LEU A N 1
ATOM 1901 C CA . LEU A 1 247 ? -24.185 40.279 -3.730 1.00 76.69 247 LEU A CA 1
ATOM 1902 C C . LEU A 1 247 ? -24.264 41.521 -2.814 1.00 76.69 247 LEU A C 1
ATOM 1904 O O . LEU A 1 247 ? -25.329 41.760 -2.226 1.00 76.69 247 LEU A O 1
ATOM 1908 N N . PRO A 1 248 ? -23.183 42.313 -2.664 1.00 69.94 248 PRO A N 1
ATOM 1909 C CA . PRO A 1 248 ? -23.185 43.486 -1.794 1.00 69.94 248 PRO A CA 1
ATOM 1910 C C . PRO A 1 248 ? -24.234 44.498 -2.269 1.00 69.94 248 PRO A C 1
ATOM 1912 O O . PRO A 1 248 ? -24.238 44.915 -3.435 1.00 69.94 248 PRO A O 1
ATOM 1915 N N . LYS A 1 249 ? -25.175 44.840 -1.384 1.00 61.38 249 LYS A N 1
ATOM 1916 C CA . LYS A 1 249 ? -26.372 45.657 -1.658 1.00 61.38 249 LYS A CA 1
ATOM 1917 C C . LYS A 1 249 ? -27.137 45.212 -2.918 1.00 61.38 249 LYS A C 1
ATOM 1919 O O . LYS A 1 249 ? -27.726 46.027 -3.627 1.00 61.38 249 LYS A O 1
ATOM 1924 N N . GLY A 1 250 ? -27.104 43.910 -3.225 1.00 59.44 250 GLY A N 1
ATOM 1925 C CA . GLY A 1 250 ? -27.828 43.290 -4.337 1.00 59.44 250 GLY A CA 1
ATOM 1926 C C . GLY A 1 250 ? -27.255 43.509 -5.747 1.00 59.44 250 GLY A C 1
ATOM 1927 O O . GLY A 1 250 ? -27.947 43.207 -6.721 1.00 59.44 250 GLY A O 1
ATOM 1928 N N . ARG A 1 251 ? -26.024 44.021 -5.899 1.00 71.75 251 ARG A N 1
ATOM 1929 C CA . ARG A 1 251 ? -25.398 44.252 -7.221 1.00 71.75 251 ARG A CA 1
ATOM 1930 C C . ARG A 1 251 ? -24.957 42.942 -7.883 1.00 71.75 251 ARG A C 1
ATOM 1932 O O . ARG A 1 251 ? -24.217 42.169 -7.286 1.00 71.75 251 ARG A O 1
ATOM 1939 N N . SER A 1 252 ? -25.331 42.718 -9.144 1.00 70.62 252 SER A N 1
ATOM 1940 C CA . SER A 1 252 ? -25.094 41.448 -9.858 1.00 70.62 252 SER A CA 1
ATOM 1941 C C . SER A 1 252 ? -23.698 41.262 -10.469 1.00 70.62 252 SER A C 1
ATOM 1943 O O . SER A 1 252 ? -23.420 40.193 -11.006 1.00 70.62 252 SER A O 1
ATOM 1945 N N . GLN A 1 253 ? -22.807 42.256 -10.376 1.00 73.50 253 GLN A N 1
ATOM 1946 C CA . GLN A 1 253 ? -21.490 42.253 -11.037 1.00 73.50 253 GLN A CA 1
ATOM 1947 C C . GLN A 1 253 ? -20.641 41.019 -10.675 1.00 73.50 253 GLN A C 1
ATOM 1949 O O . GLN A 1 253 ? -20.117 40.361 -11.570 1.00 73.50 253 GLN A O 1
ATOM 1954 N N . ASN A 1 254 ? -20.597 40.637 -9.394 1.00 72.44 254 ASN A N 1
ATOM 1955 C CA . ASN A 1 254 ? -19.855 39.458 -8.923 1.00 72.44 254 ASN A CA 1
ATOM 1956 C C . ASN A 1 254 ? -20.405 38.140 -9.505 1.00 72.44 254 ASN A C 1
ATOM 1958 O O . ASN A 1 254 ? -19.653 37.208 -9.777 1.00 72.44 254 ASN A O 1
ATOM 1962 N N . VAL A 1 255 ? -21.721 38.062 -9.723 1.00 74.81 255 VAL A N 1
ATOM 1963 C CA . VAL A 1 255 ? -22.389 36.871 -10.272 1.00 74.81 255 VAL A CA 1
ATOM 1964 C C . VAL A 1 255 ? -22.227 36.797 -11.793 1.00 74.81 255 VAL A C 1
ATOM 1966 O O . VAL A 1 255 ? -22.015 35.718 -12.338 1.00 74.81 255 VAL A O 1
ATOM 1969 N N . GLU A 1 256 ? -22.235 37.941 -12.479 1.00 74.88 256 GLU A N 1
ATOM 1970 C CA . GLU A 1 256 ? -21.935 38.025 -13.914 1.00 74.88 256 GLU A CA 1
ATOM 1971 C C . GLU A 1 256 ? -20.456 37.724 -14.215 1.00 74.88 256 GLU A C 1
ATOM 1973 O O . GLU A 1 256 ? -20.163 37.109 -15.239 1.00 74.88 256 GLU A O 1
ATOM 1978 N N . ALA A 1 257 ? -19.535 38.064 -13.306 1.00 72.69 257 ALA A N 1
ATOM 1979 C CA . ALA A 1 257 ? -18.149 37.596 -13.352 1.00 72.69 257 ALA A CA 1
ATOM 1980 C C . ALA A 1 257 ? -18.048 36.079 -13.101 1.00 72.69 257 ALA A C 1
ATOM 1982 O O . ALA A 1 257 ? -17.387 35.373 -13.858 1.00 72.69 257 ALA A O 1
ATOM 1983 N N . HIS A 1 258 ? -18.761 35.549 -12.100 1.00 80.25 258 HIS A N 1
ATOM 1984 C CA . HIS A 1 258 ? -18.787 34.112 -11.816 1.00 80.25 258 HIS A CA 1
ATOM 1985 C C . HIS A 1 258 ? -19.304 33.271 -13.001 1.00 80.25 258 HIS A C 1
ATOM 1987 O O . HIS A 1 258 ? -18.675 32.273 -13.349 1.00 80.25 258 HIS A O 1
ATOM 1993 N N . TRP A 1 259 ? -20.381 33.678 -13.680 1.00 73.19 259 TRP A N 1
ATOM 1994 C CA . TRP A 1 259 ? -20.876 32.963 -14.871 1.00 73.19 259 TRP A CA 1
ATOM 1995 C C . TRP A 1 259 ? -19.931 33.017 -16.080 1.00 73.19 259 TRP A C 1
ATOM 1997 O O . TRP A 1 259 ? -20.077 32.205 -16.989 1.00 73.19 259 TRP A O 1
ATOM 2007 N N . ARG A 1 260 ? -18.971 33.950 -16.096 1.00 65.19 260 ARG A N 1
ATOM 2008 C CA . ARG A 1 260 ? -17.891 34.023 -17.094 1.00 65.19 260 ARG A CA 1
ATOM 2009 C C . ARG A 1 260 ? -16.633 33.250 -16.677 1.00 65.19 260 ARG A C 1
ATOM 2011 O O . ARG A 1 260 ? -15.706 33.153 -17.471 1.00 65.19 260 ARG A O 1
ATOM 2018 N N . SER A 1 261 ? -16.581 32.712 -15.456 1.00 68.25 261 SER A N 1
ATOM 2019 C CA . SER A 1 261 ? -15.462 31.880 -15.000 1.00 68.25 261 SER A CA 1
ATOM 2020 C C . SER A 1 261 ? -15.555 30.457 -15.559 1.00 68.25 261 SER A C 1
ATOM 2022 O O . SER A 1 261 ? -16.645 29.886 -15.651 1.00 68.25 261 SER A O 1
ATOM 2024 N N . SER A 1 262 ? -14.401 29.859 -15.868 1.00 55.09 262 SER A N 1
ATOM 2025 C CA . SER A 1 262 ? -14.279 28.509 -16.442 1.00 55.09 262 SER A CA 1
ATOM 2026 C C . SER A 1 262 ? -15.005 27.428 -15.627 1.00 55.09 262 SER A C 1
ATOM 2028 O O . SER A 1 262 ? -15.647 26.550 -16.203 1.00 55.09 262 SER A O 1
ATOM 2030 N N . LYS A 1 263 ? -14.999 27.544 -14.287 1.00 56.38 263 LYS A N 1
ATOM 2031 C CA . LYS A 1 263 ? -15.738 26.660 -13.361 1.00 56.38 263 LYS A CA 1
ATOM 2032 C C . LYS A 1 263 ? -17.267 26.682 -13.537 1.00 56.38 263 LYS A C 1
ATOM 2034 O O . LYS A 1 263 ? -17.929 25.778 -13.037 1.00 56.38 263 LYS A O 1
ATOM 2039 N N . CYS A 1 264 ? -17.849 27.691 -14.192 1.00 55.47 264 CYS A N 1
ATOM 2040 C CA . CYS A 1 264 ? -19.292 27.738 -14.452 1.00 55.47 264 CYS A CA 1
ATOM 2041 C C . CYS A 1 264 ? -19.662 27.252 -15.862 1.00 55.47 264 CYS A C 1
ATOM 2043 O O . CYS A 1 264 ? -20.705 26.624 -16.034 1.00 55.47 264 CYS A O 1
ATOM 2045 N N . THR A 1 265 ? -18.812 27.490 -16.865 1.00 53.47 265 THR A N 1
ATOM 2046 C CA . THR A 1 265 ? -19.070 27.058 -18.248 1.00 53.47 265 THR A CA 1
ATOM 2047 C C . THR A 1 265 ? -18.881 25.554 -18.457 1.00 53.47 265 THR A C 1
ATOM 2049 O O . THR A 1 265 ? -19.664 24.956 -19.193 1.00 53.47 265 THR A O 1
ATOM 2052 N N . SER A 1 266 ? -17.916 24.914 -17.783 1.00 50.53 266 SER A N 1
ATOM 2053 C CA . SER A 1 266 ? -17.657 23.469 -17.931 1.00 50.53 266 SER A CA 1
ATOM 2054 C C . SER A 1 266 ? -18.823 22.579 -17.466 1.00 50.53 266 SER A C 1
ATOM 2056 O O . SER A 1 266 ? -19.106 21.554 -18.087 1.00 50.53 266 SER A O 1
ATOM 2058 N N . PHE A 1 267 ? -19.581 23.010 -16.451 1.00 42.47 267 PHE A N 1
ATOM 2059 C CA . PHE A 1 267 ? -20.701 22.260 -15.854 1.00 42.47 267 PHE A CA 1
ATOM 2060 C C . PHE A 1 267 ? -21.954 22.135 -16.759 1.00 42.47 267 PHE A C 1
ATOM 2062 O O . PHE A 1 267 ? -22.961 21.524 -16.387 1.00 42.47 267 PHE A O 1
ATOM 2069 N N . ASN A 1 268 ? -21.933 22.718 -17.960 1.00 42.84 268 ASN A N 1
ATOM 2070 C CA . ASN A 1 268 ? -23.026 22.590 -18.930 1.00 42.84 268 ASN A CA 1
ATOM 2071 C C . ASN A 1 268 ? -22.933 21.330 -19.807 1.00 42.84 268 ASN A C 1
ATOM 2073 O O . ASN A 1 268 ? -23.940 20.959 -20.402 1.00 42.84 268 ASN A O 1
ATOM 2077 N N . SER A 1 269 ? -21.760 20.697 -19.895 1.00 42.34 269 SER A N 1
ATOM 2078 C CA . SER A 1 269 ? -21.435 19.700 -20.932 1.00 42.34 269 SER A CA 1
ATOM 2079 C C . SER A 1 269 ? -21.506 18.231 -20.488 1.00 42.34 269 SER A C 1
ATOM 2081 O O . SER A 1 269 ? -21.366 17.336 -21.313 1.00 42.34 269 SER A O 1
ATOM 2083 N N . SER A 1 270 ? -21.690 17.958 -19.192 1.00 33.97 270 SER A N 1
ATOM 2084 C CA . SER A 1 270 ? -21.280 16.673 -18.606 1.00 33.97 270 SER A CA 1
ATOM 2085 C C . SER A 1 270 ? -22.432 15.845 -18.032 1.00 33.97 270 SER A C 1
ATOM 2087 O O . SER A 1 270 ? -22.792 15.991 -16.863 1.00 33.97 270 SER A O 1
ATOM 2089 N N . THR A 1 271 ? -22.954 14.899 -18.820 1.00 29.30 271 THR A N 1
ATOM 2090 C CA . THR A 1 271 ? -23.790 13.798 -18.308 1.00 29.30 271 THR A CA 1
ATOM 2091 C C . THR A 1 271 ? -23.468 12.456 -18.968 1.00 29.30 271 THR A C 1
ATOM 2093 O O . THR A 1 271 ? -23.734 12.265 -20.149 1.00 29.30 271 THR A O 1
ATOM 2096 N N . SER A 1 272 ? -23.067 11.504 -18.117 1.00 31.53 272 SER A N 1
ATOM 2097 C CA . SER A 1 272 ? -22.957 10.046 -18.317 1.00 31.53 272 SER A CA 1
ATOM 2098 C C . SER A 1 272 ? -21.606 9.440 -18.755 1.00 31.53 272 SER A C 1
ATOM 2100 O O . SER A 1 272 ? -20.953 9.899 -19.678 1.00 31.53 272 SER A O 1
ATOM 2102 N N . ASN A 1 273 ? -21.304 8.319 -18.081 1.00 32.69 273 ASN A N 1
ATOM 2103 C CA . ASN A 1 273 ? -20.504 7.154 -18.492 1.00 32.69 273 ASN A CA 1
ATOM 2104 C C . ASN A 1 273 ? -18.961 7.217 -18.559 1.00 32.69 273 ASN A C 1
ATOM 2106 O O . ASN A 1 273 ? -18.338 8.157 -19.030 1.00 32.69 273 ASN A O 1
ATOM 2110 N N . THR A 1 274 ? -18.357 6.103 -18.126 1.00 30.16 274 THR A N 1
ATOM 2111 C CA . THR A 1 274 ? -16.953 5.711 -18.330 1.00 30.16 274 THR A CA 1
ATOM 2112 C C . THR A 1 274 ? -16.887 4.207 -18.638 1.00 30.16 274 THR A C 1
ATOM 2114 O O . THR A 1 274 ? -17.761 3.446 -18.211 1.00 30.16 274 THR A O 1
ATOM 2117 N N . ARG A 1 275 ? -15.873 3.747 -19.390 1.00 38.62 275 ARG A N 1
ATOM 2118 C CA . ARG A 1 275 ? -15.668 2.324 -19.745 1.00 38.62 275 ARG A CA 1
ATOM 2119 C C . ARG A 1 275 ? -14.186 1.901 -19.682 1.00 38.62 275 ARG A C 1
ATOM 2121 O O . ARG A 1 275 ? -13.317 2.762 -19.774 1.00 38.62 275 ARG A O 1
ATOM 2128 N N . PRO A 1 276 ? -13.867 0.597 -19.520 1.00 37.12 276 PRO A N 1
ATOM 2129 C CA . PRO A 1 276 ? -12.488 0.092 -19.519 1.00 37.12 276 PRO A CA 1
ATOM 2130 C C . PRO A 1 276 ? -11.857 -0.069 -20.915 1.00 37.12 276 PRO A C 1
ATOM 2132 O O . PRO A 1 276 ? -12.512 -0.544 -21.843 1.00 37.12 276 PRO A O 1
ATOM 2135 N N . ILE A 1 277 ? -10.545 0.186 -21.008 1.00 34.47 277 ILE A N 1
ATOM 2136 C CA . ILE A 1 277 ? -9.728 0.095 -22.238 1.00 34.47 277 ILE A CA 1
ATOM 2137 C C . ILE A 1 277 ? -9.781 -1.287 -22.922 1.00 34.47 277 ILE A C 1
ATOM 2139 O O . ILE A 1 277 ? -9.839 -1.353 -24.142 1.00 34.47 277 ILE A O 1
ATOM 2143 N N . TYR A 1 278 ? -9.837 -2.399 -22.182 1.00 36.69 278 TYR A N 1
ATOM 2144 C CA . TYR A 1 278 ? -9.812 -3.740 -22.797 1.00 36.69 278 TYR A CA 1
ATOM 2145 C C . TYR A 1 278 ? -11.083 -4.107 -23.593 1.00 36.69 278 TYR A C 1
ATOM 2147 O O . TYR A 1 278 ? -11.095 -5.108 -24.305 1.00 36.69 278 TYR A O 1
ATOM 2155 N N . THR A 1 279 ? -12.163 -3.318 -23.510 1.00 40.00 279 THR A N 1
ATOM 2156 C CA . THR A 1 279 ? -13.432 -3.627 -24.206 1.00 40.00 279 THR A CA 1
ATOM 2157 C C . THR A 1 279 ? -13.397 -3.402 -25.728 1.00 40.00 279 THR A C 1
ATOM 2159 O O . THR A 1 279 ? -14.392 -3.657 -26.401 1.00 40.00 279 THR A O 1
ATOM 2162 N N . TYR A 1 280 ? -12.255 -2.982 -26.282 1.00 40.84 280 TYR A N 1
ATOM 2163 C CA . TYR A 1 280 ? -12.051 -2.716 -27.712 1.00 40.84 280 TYR A CA 1
ATOM 2164 C C . TYR A 1 280 ? -11.851 -3.964 -28.600 1.00 40.84 280 TYR A C 1
ATOM 2166 O O . TYR A 1 280 ? -11.887 -3.837 -29.821 1.00 40.84 280 TYR A O 1
ATOM 2174 N N . PHE A 1 281 ? -11.648 -5.160 -28.034 1.00 36.84 281 PHE A N 1
ATOM 2175 C CA . PHE A 1 281 ? -11.188 -6.339 -28.795 1.00 36.84 281 PHE A CA 1
ATOM 2176 C C . PHE A 1 281 ? -12.282 -7.302 -29.306 1.00 36.84 281 PHE A C 1
ATOM 2178 O O . PHE A 1 281 ? -11.948 -8.341 -29.873 1.00 36.84 281 PHE A O 1
ATOM 2185 N N . ILE A 1 282 ? -13.576 -6.994 -29.146 1.00 33.72 282 ILE A N 1
ATOM 2186 C CA . ILE A 1 282 ? -14.672 -7.845 -29.658 1.00 33.72 282 ILE A CA 1
ATOM 2187 C C . ILE A 1 282 ? -15.242 -7.257 -30.964 1.00 33.72 282 ILE A C 1
ATOM 2189 O O . ILE A 1 282 ? -15.860 -6.190 -30.919 1.00 33.72 282 ILE A O 1
ATOM 2193 N N . PRO A 1 283 ? -15.120 -7.942 -32.119 1.00 31.02 283 PRO A N 1
ATOM 2194 C CA . PRO A 1 283 ? -15.748 -7.501 -33.359 1.00 31.02 283 PRO A CA 1
ATOM 2195 C C . PRO A 1 283 ? -17.255 -7.802 -33.342 1.00 31.02 283 PRO A C 1
ATOM 2197 O O . PRO A 1 283 ? -17.669 -8.956 -33.446 1.00 31.02 283 PRO A O 1
ATOM 2200 N N . ILE A 1 284 ? -18.091 -6.764 -33.251 1.00 29.12 284 ILE A N 1
ATOM 2201 C CA . ILE A 1 284 ? -19.548 -6.887 -33.413 1.00 29.12 284 ILE A CA 1
ATOM 2202 C C . ILE A 1 284 ? -19.957 -6.369 -34.794 1.00 29.12 284 ILE A C 1
ATOM 2204 O O . ILE A 1 284 ? -19.836 -5.185 -35.104 1.00 29.12 284 ILE A O 1
ATOM 2208 N N . ILE A 1 285 ? -20.463 -7.289 -35.614 1.00 30.61 285 ILE A N 1
ATOM 2209 C CA . ILE A 1 285 ? -21.036 -7.036 -36.941 1.00 30.61 285 ILE A CA 1
ATOM 2210 C C . ILE A 1 285 ? -22.305 -6.182 -36.793 1.00 30.61 285 ILE A C 1
ATOM 2212 O O . ILE A 1 285 ? -23.147 -6.473 -35.944 1.00 30.61 285 ILE A O 1
ATOM 2216 N N . SER A 1 286 ? -22.481 -5.167 -37.644 1.00 28.20 286 SER A N 1
ATOM 2217 C CA . SER A 1 286 ? -23.690 -4.335 -37.680 1.00 28.20 286 SER A CA 1
ATOM 2218 C C . SER A 1 286 ? -24.379 -4.375 -39.050 1.00 28.20 286 SER A C 1
ATOM 2220 O O . SER A 1 286 ? -23.756 -4.203 -40.097 1.00 28.20 286 SER A O 1
ATOM 2222 N N . GLU A 1 287 ? -25.696 -4.601 -39.051 1.00 25.95 287 GLU A N 1
ATOM 2223 C CA . GLU A 1 287 ? -26.533 -4.595 -40.254 1.00 25.95 287 GLU A CA 1
ATOM 2224 C C . GLU A 1 287 ? -27.512 -3.406 -40.277 1.00 25.95 287 GLU A C 1
ATOM 2226 O O . GLU A 1 287 ? -28.164 -3.108 -39.285 1.00 25.95 287 GLU A O 1
ATOM 2231 N N . LYS A 1 288 ? -27.683 -2.827 -41.477 1.00 27.23 288 LYS A N 1
ATOM 2232 C CA . LYS A 1 288 ? -28.922 -2.223 -42.032 1.00 27.23 288 LYS A CA 1
ATOM 2233 C C . LYS A 1 288 ? -29.656 -1.170 -41.161 1.00 27.23 288 LYS A C 1
ATOM 2235 O O . LYS A 1 288 ? -30.429 -1.489 -40.272 1.00 27.23 288 LYS A O 1
ATOM 2240 N N . ARG A 1 289 ? -29.500 0.125 -41.482 1.00 27.23 289 ARG A N 1
ATOM 2241 C CA . ARG A 1 289 ? -30.330 0.909 -42.450 1.00 27.23 289 ARG A CA 1
ATOM 2242 C C . ARG A 1 289 ? -31.807 1.135 -42.046 1.00 27.23 289 ARG A C 1
ATOM 2244 O O . ARG A 1 289 ? -32.584 0.188 -42.128 1.00 27.23 289 ARG A O 1
ATOM 2251 N N . ARG A 1 290 ? -32.231 2.411 -41.937 1.00 26.08 290 ARG A N 1
ATOM 2252 C CA . ARG A 1 290 ? -33.133 3.113 -42.904 1.00 26.08 290 ARG A CA 1
ATOM 2253 C C . ARG A 1 290 ? -33.518 4.552 -42.459 1.00 26.08 290 ARG A C 1
ATOM 2255 O O . ARG A 1 290 ? -34.107 4.696 -41.401 1.00 26.08 290 ARG A O 1
ATOM 2262 N N . ARG A 1 291 ? -33.251 5.514 -43.361 1.00 28.36 291 ARG A N 1
ATOM 2263 C CA . ARG A 1 291 ? -34.115 6.579 -43.951 1.00 28.36 291 ARG A CA 1
ATOM 2264 C C . ARG A 1 291 ? -34.782 7.650 -43.060 1.00 28.36 291 ARG A C 1
ATOM 2266 O O . ARG A 1 291 ? -35.388 7.293 -42.061 1.00 28.36 291 ARG A O 1
ATOM 2273 N N . ASP A 1 292 ? -34.597 8.958 -43.312 1.00 26.48 292 ASP A N 1
ATOM 2274 C CA . ASP A 1 292 ? -35.102 9.869 -44.397 1.00 26.48 292 ASP A CA 1
ATOM 2275 C C . ASP A 1 292 ? -36.602 10.244 -44.208 1.00 26.48 292 ASP A C 1
ATOM 2277 O O . ASP A 1 292 ? -37.378 9.368 -43.833 1.00 26.48 292 ASP A O 1
ATOM 2281 N N . SER A 1 293 ? -37.108 11.470 -44.453 1.00 29.23 293 SER A N 1
ATOM 2282 C CA . SER A 1 293 ? -36.556 12.697 -45.084 1.00 29.23 293 SER A CA 1
ATOM 2283 C C . SER A 1 293 ? -37.224 14.002 -44.567 1.00 29.23 293 SER A C 1
ATOM 2285 O O . SER A 1 293 ? -38.285 13.944 -43.943 1.00 29.23 293 SER A O 1
ATOM 2287 N N . ASP A 1 294 ? -36.653 15.169 -44.894 1.00 29.55 294 ASP A N 1
ATOM 2288 C CA . ASP A 1 294 ? -37.263 16.514 -44.763 1.00 29.55 294 ASP A CA 1
ATOM 2289 C C . ASP A 1 294 ? -38.263 16.846 -45.906 1.00 29.55 294 ASP A C 1
ATOM 2291 O O . ASP A 1 294 ? -38.326 16.092 -46.879 1.00 29.55 294 ASP A O 1
ATOM 2295 N N . ASP A 1 295 ? -39.067 17.929 -45.789 1.00 30.52 295 ASP A N 1
ATOM 2296 C CA . ASP A 1 295 ? -38.892 19.194 -46.566 1.00 30.52 295 ASP A CA 1
ATOM 2297 C C . ASP A 1 295 ? -39.962 20.307 -46.299 1.00 30.52 295 ASP A C 1
ATOM 2299 O O . ASP A 1 295 ? -40.973 20.075 -45.631 1.00 30.52 295 ASP A O 1
ATOM 2303 N N . LEU A 1 296 ? -39.724 21.535 -46.806 1.00 33.03 296 LEU A N 1
ATOM 2304 C CA . LEU A 1 296 ? -40.553 22.773 -46.675 1.00 33.03 296 LEU A CA 1
ATOM 2305 C C . LEU A 1 296 ? -41.214 23.196 -48.027 1.00 33.03 296 LEU A C 1
ATOM 2307 O O . LEU A 1 296 ? -40.848 22.616 -49.049 1.00 33.03 296 LEU A O 1
ATOM 2311 N N . PRO A 1 297 ? -42.215 24.126 -48.096 1.00 37.22 297 PRO A N 1
ATOM 2312 C CA . PRO A 1 297 ? -42.055 25.611 -48.027 1.00 37.22 297 PRO A CA 1
ATOM 2313 C C . PRO A 1 297 ? -43.205 26.331 -47.230 1.00 37.22 297 PRO A C 1
ATOM 2315 O O . PRO A 1 297 ? -44.148 25.670 -46.807 1.00 37.22 297 PRO A O 1
ATOM 2318 N N . VAL A 1 298 ? -43.226 27.623 -46.821 1.00 30.09 298 VAL A N 1
ATOM 2319 C CA . VAL A 1 298 ? -42.750 28.938 -47.356 1.00 30.09 298 VAL A CA 1
ATOM 2320 C C . VAL A 1 298 ? -43.698 29.463 -48.479 1.00 30.09 298 VAL A C 1
ATOM 2322 O O . VAL A 1 298 ? -44.020 28.702 -49.379 1.00 30.09 298 VAL A O 1
ATOM 2325 N N . GLU A 1 299 ? -44.285 30.681 -48.502 1.00 27.08 299 GLU A N 1
ATOM 2326 C CA . GLU A 1 299 ? -44.070 31.960 -47.775 1.00 27.08 299 GLU A CA 1
ATOM 2327 C C . GLU A 1 299 ? -45.362 32.852 -47.640 1.00 27.08 299 GLU A C 1
ATOM 2329 O O . GLU A 1 299 ? -46.483 32.375 -47.789 1.00 27.08 299 GLU A O 1
ATOM 2334 N N . CYS A 1 300 ? -45.172 34.167 -47.408 1.00 26.89 300 CYS A N 1
ATOM 2335 C CA . CYS A 1 300 ? -46.077 35.332 -47.538 1.00 26.89 300 CYS A CA 1
ATOM 2336 C C . CYS A 1 300 ? -47.001 35.755 -46.362 1.00 26.89 300 CYS A C 1
ATOM 2338 O O . CYS A 1 300 ? -48.035 35.167 -46.059 1.00 26.89 300 CYS A O 1
ATOM 2340 N N . ALA A 1 301 ? -46.669 36.922 -45.791 1.00 32.69 301 ALA A N 1
ATOM 2341 C CA . ALA A 1 301 ? -47.525 37.813 -44.985 1.00 32.69 301 ALA A CA 1
ATOM 2342 C C . ALA A 1 301 ? -47.969 39.032 -45.864 1.00 32.69 301 ALA A C 1
ATOM 2344 O O . ALA A 1 301 ? -47.618 39.021 -47.045 1.00 32.69 301 ALA A O 1
ATOM 2345 N N . PRO A 1 302 ? -48.643 40.118 -45.385 1.00 44.91 302 PRO A N 1
ATOM 2346 C CA . PRO A 1 302 ? -49.098 40.439 -44.017 1.00 44.91 302 PRO A CA 1
ATOM 2347 C C . PRO A 1 302 ? -50.497 41.113 -43.881 1.00 44.91 302 PRO A C 1
ATOM 2349 O O . PRO A 1 302 ? -51.018 41.702 -44.825 1.00 44.91 302 PRO A O 1
ATOM 2352 N N . ARG A 1 303 ? -51.036 41.188 -42.645 1.00 30.98 303 ARG A N 1
ATOM 2353 C CA . ARG A 1 303 ? -51.434 42.444 -41.933 1.00 30.98 303 ARG A CA 1
ATOM 2354 C C . ARG A 1 303 ? -52.139 42.165 -40.591 1.00 30.98 303 ARG A C 1
ATOM 2356 O O . ARG A 1 303 ? -52.662 41.083 -40.351 1.00 30.98 303 ARG A O 1
ATOM 2363 N N . LEU A 1 304 ? -52.100 43.150 -39.691 1.00 45.16 304 LEU A N 1
ATOM 2364 C CA . LEU A 1 304 ? -52.466 43.017 -38.273 1.00 45.16 304 LEU A CA 1
ATOM 2365 C C . LEU A 1 304 ? -53.983 42.986 -38.004 1.00 45.16 304 LEU A C 1
ATOM 2367 O O . LEU A 1 304 ? -54.725 43.864 -38.441 1.00 45.16 304 LEU A O 1
ATOM 2371 N N . LYS A 1 305 ? -54.400 42.062 -37.132 1.00 46.44 305 LYS A N 1
ATOM 2372 C CA . LYS A 1 305 ? -55.557 42.198 -36.227 1.00 46.44 305 LYS A CA 1
ATOM 2373 C C . LYS A 1 305 ? -55.089 41.867 -34.801 1.00 46.44 305 LYS A C 1
ATOM 2375 O O . LYS A 1 305 ? -54.051 41.229 -34.634 1.00 46.44 305 LYS A O 1
ATOM 2380 N N . LYS A 1 306 ? -55.799 42.356 -33.775 1.00 50.09 306 LYS A N 1
ATOM 2381 C CA . LYS A 1 306 ? -55.381 42.239 -32.362 1.00 50.09 306 LYS A CA 1
ATOM 2382 C C . LYS A 1 306 ? -55.188 40.766 -31.967 1.00 50.09 306 LYS A C 1
ATOM 2384 O O . LYS A 1 306 ? -56.105 39.971 -32.143 1.00 50.09 306 LYS A O 1
ATOM 2389 N N . GLN A 1 307 ? -54.018 40.421 -31.428 1.00 49.25 307 GLN A N 1
ATOM 2390 C CA . GLN A 1 307 ? -53.720 39.067 -30.957 1.00 49.25 307 GLN A CA 1
ATOM 2391 C C . GLN A 1 307 ? -54.433 38.783 -29.630 1.00 49.25 307 GLN A C 1
ATOM 2393 O O . GLN A 1 307 ? -53.929 39.142 -28.568 1.00 49.25 307 GLN A O 1
ATOM 2398 N N . THR A 1 308 ? -55.571 38.093 -29.684 1.00 64.88 308 THR A N 1
ATOM 2399 C CA . THR A 1 308 ? -56.005 37.247 -28.565 1.00 64.88 308 THR A CA 1
ATOM 2400 C C . THR A 1 308 ? -55.200 35.950 -28.573 1.00 64.88 308 THR A C 1
ATOM 2402 O O . THR A 1 308 ? -54.819 35.464 -29.637 1.00 64.88 308 THR A O 1
ATOM 2405 N N . ILE A 1 309 ? -54.960 35.379 -27.397 1.00 72.75 309 ILE A N 1
ATOM 2406 C CA . ILE A 1 309 ? -54.324 34.071 -27.227 1.00 72.75 309 ILE A CA 1
ATOM 2407 C C . ILE A 1 309 ? -55.350 33.028 -26.786 1.00 72.75 309 ILE A C 1
ATOM 2409 O O . ILE A 1 309 ? -56.214 33.302 -25.948 1.00 72.75 309 ILE A O 1
ATOM 2413 N N . GLU A 1 310 ? -55.218 31.816 -27.318 1.00 75.44 310 GLU A N 1
ATOM 2414 C CA . GLU A 1 310 ? -55.932 30.649 -26.814 1.00 75.44 310 GLU A CA 1
ATOM 2415 C C . GLU A 1 310 ? -55.319 30.198 -25.486 1.00 75.44 310 GLU A C 1
ATOM 2417 O O . GLU A 1 310 ? -54.141 29.845 -25.407 1.00 75.44 310 GLU A O 1
ATOM 2422 N N . VAL A 1 311 ? -56.127 30.187 -24.426 1.00 80.69 311 VAL A N 1
ATOM 2423 C CA . VAL A 1 311 ? -55.743 29.634 -23.122 1.00 80.69 311 VAL A CA 1
ATOM 2424 C C . VAL A 1 311 ? -56.752 28.589 -22.664 1.00 80.69 311 VAL A C 1
ATOM 2426 O O . VAL A 1 311 ? -57.932 28.629 -23.017 1.00 80.69 311 VAL A O 1
ATOM 2429 N N . LEU A 1 312 ? -56.306 27.643 -21.837 1.00 81.31 312 LEU A N 1
ATOM 2430 C CA . LEU A 1 312 ? -57.215 26.692 -21.204 1.00 81.31 312 LEU A CA 1
ATOM 2431 C C . LEU A 1 312 ? -58.134 27.406 -20.210 1.00 81.31 312 LEU A C 1
ATOM 2433 O O . LEU A 1 312 ? -57.712 28.274 -19.449 1.00 81.31 312 LEU A O 1
ATOM 2437 N N . CYS A 1 313 ? -59.397 26.990 -20.169 1.00 84.06 313 CYS A N 1
ATOM 2438 C CA . CYS A 1 313 ? -60.335 27.443 -19.156 1.00 84.06 313 CYS A CA 1
ATOM 2439 C C . CYS A 1 313 ? -59.885 26.969 -17.757 1.00 84.06 313 CYS A C 1
ATOM 2441 O O . CYS A 1 313 ? -59.743 25.767 -17.528 1.00 84.06 313 CYS A O 1
ATOM 2443 N N . SER A 1 314 ? -59.740 27.895 -16.802 1.00 83.25 314 SER A N 1
ATOM 2444 C CA . SER A 1 314 ? -59.444 27.602 -15.386 1.00 83.25 314 SER A CA 1
ATOM 2445 C C . SER A 1 314 ? -60.656 27.078 -14.602 1.00 83.25 314 SER A C 1
ATOM 2447 O O . SER A 1 314 ? -60.500 26.493 -13.531 1.00 83.25 314 SER A O 1
ATOM 2449 N N . GLY A 1 315 ? -61.870 27.276 -15.127 1.00 86.44 315 GLY A N 1
ATOM 2450 C CA . GLY A 1 315 ? -63.125 26.944 -14.447 1.00 86.44 315 GLY A CA 1
ATOM 2451 C C . GLY A 1 315 ? -63.441 27.874 -13.268 1.00 86.44 315 GLY A C 1
ATOM 2452 O O . GLY A 1 315 ? -62.822 28.924 -13.082 1.00 86.44 315 GLY A O 1
ATOM 2453 N N . LEU A 1 316 ? -64.440 27.502 -12.469 1.00 85.88 316 LEU A N 1
ATOM 2454 C CA . LEU A 1 316 ? -64.804 28.199 -11.237 1.00 85.88 316 LEU A CA 1
ATOM 2455 C C . LEU A 1 316 ? -63.897 27.750 -10.084 1.00 85.88 316 LEU A C 1
ATOM 2457 O O . LEU A 1 316 ? -63.927 26.591 -9.672 1.00 85.88 316 LEU A O 1
ATOM 2461 N N . ASN A 1 317 ? -63.108 28.682 -9.558 1.00 85.75 317 ASN A N 1
ATOM 2462 C CA . ASN A 1 317 ? -62.233 28.542 -8.397 1.00 85.75 317 ASN A CA 1
ATOM 2463 C C . ASN A 1 317 ? -62.324 29.825 -7.538 1.00 85.75 317 ASN A C 1
ATOM 2465 O O . ASN A 1 317 ? -63.015 30.775 -7.912 1.00 85.75 317 ASN A O 1
ATOM 2469 N N . ASP A 1 318 ? -61.661 29.875 -6.379 1.00 82.38 318 ASP A N 1
ATOM 2470 C CA . ASP A 1 318 ? -61.781 31.019 -5.452 1.00 82.38 318 ASP A CA 1
ATOM 2471 C C . ASP A 1 318 ? -61.264 32.359 -6.022 1.00 82.38 318 ASP A C 1
ATOM 2473 O O . ASP A 1 318 ? -61.636 33.421 -5.517 1.00 82.38 318 ASP A O 1
ATOM 2477 N N . ALA A 1 319 ? -60.454 32.339 -7.089 1.00 80.19 319 ALA A N 1
ATOM 2478 C CA . ALA A 1 319 ? -60.036 33.542 -7.808 1.00 80.19 319 ALA A CA 1
ATOM 2479 C C . ALA A 1 319 ? -61.082 33.981 -8.853 1.00 80.19 319 ALA A C 1
ATOM 2481 O O . ALA A 1 319 ? -61.440 35.160 -8.907 1.00 80.19 319 ALA A O 1
ATOM 2482 N N . THR A 1 320 ? -61.624 33.045 -9.643 1.00 82.56 320 THR A N 1
ATOM 2483 C CA . THR A 1 320 ? -62.602 33.327 -10.717 1.00 82.56 320 THR A CA 1
ATOM 2484 C C . THR A 1 320 ? -64.044 33.499 -10.225 1.00 82.56 320 THR A C 1
ATOM 2486 O O . THR A 1 320 ? -64.907 34.017 -10.951 1.00 82.56 320 THR A O 1
ATOM 2489 N N . TRP A 1 321 ? -64.338 33.097 -8.986 1.00 85.88 321 TRP A N 1
ATOM 2490 C CA . TRP A 1 321 ? -65.632 33.302 -8.338 1.00 85.88 321 TRP A CA 1
ATOM 2491 C C . TRP A 1 321 ? -65.497 33.648 -6.852 1.00 85.88 321 TRP A C 1
ATOM 2493 O O . TRP A 1 321 ? -65.785 32.847 -5.964 1.00 85.88 321 TRP A O 1
ATOM 2503 N N . LYS A 1 322 ? -65.139 34.907 -6.584 1.00 78.62 322 LYS A N 1
ATOM 2504 C CA . LYS A 1 322 ? -65.244 35.496 -5.244 1.00 78.62 322 LYS A CA 1
ATOM 2505 C C . LYS A 1 322 ? -66.700 35.428 -4.754 1.00 78.62 322 LYS A C 1
ATOM 2507 O O . LYS A 1 322 ? -67.590 35.984 -5.397 1.00 78.62 322 LYS A O 1
ATOM 2512 N N . ARG A 1 323 ? -66.935 34.780 -3.608 1.00 82.81 323 ARG A N 1
ATOM 2513 C CA . ARG A 1 323 ? -68.243 34.698 -2.929 1.00 82.81 323 ARG A CA 1
ATOM 2514 C C . ARG A 1 323 ? -68.180 35.347 -1.534 1.00 82.81 323 ARG A C 1
ATOM 2516 O O . ARG A 1 323 ? -67.998 34.630 -0.554 1.00 82.81 323 ARG A O 1
ATOM 2523 N N . PRO A 1 324 ? -68.346 36.675 -1.399 1.00 68.12 324 PRO A N 1
ATOM 2524 C CA . PRO A 1 324 ? -68.131 37.373 -0.123 1.00 68.12 324 PRO A CA 1
ATOM 2525 C C . PRO A 1 324 ? -69.126 37.009 0.996 1.00 68.12 324 PRO A C 1
ATOM 2527 O O . PRO A 1 324 ? -68.844 37.283 2.154 1.00 68.12 324 PRO A O 1
ATOM 2530 N N . ARG A 1 325 ? -70.269 36.380 0.677 1.00 69.25 325 ARG A N 1
ATOM 2531 C CA . ARG A 1 325 ? -71.276 35.906 1.653 1.00 69.25 325 ARG A CA 1
ATOM 2532 C C . ARG A 1 325 ? -71.217 34.389 1.934 1.00 69.25 325 ARG A C 1
ATOM 2534 O O . ARG A 1 325 ? -72.136 33.847 2.530 1.00 69.25 325 ARG A O 1
ATOM 2541 N N . SER A 1 326 ? -70.184 33.684 1.462 1.00 71.81 326 SER A N 1
ATOM 2542 C CA . SER A 1 326 ? -70.067 32.216 1.550 1.00 71.81 326 SER A CA 1
ATOM 2543 C C . SER A 1 326 ? -69.028 31.815 2.594 1.00 71.81 326 SER A C 1
ATOM 2545 O O . SER A 1 326 ? -67.857 32.149 2.439 1.00 71.81 326 SER A O 1
ATOM 2547 N N . GLN A 1 327 ? -69.419 31.036 3.607 1.00 67.62 327 GLN A N 1
ATOM 2548 C CA . GLN A 1 327 ? -68.495 30.569 4.657 1.00 67.62 327 GLN A CA 1
ATOM 2549 C C . GLN A 1 327 ? -67.488 29.505 4.170 1.00 67.62 327 GLN A C 1
ATOM 2551 O O . GLN A 1 327 ? -66.442 29.316 4.784 1.00 67.62 327 GLN A O 1
ATOM 2556 N N . LYS A 1 328 ? -67.777 28.819 3.054 1.00 76.12 328 LYS A N 1
ATOM 2557 C CA . LYS A 1 328 ? -66.948 27.741 2.484 1.00 76.12 328 LYS A CA 1
ATOM 2558 C C . LYS A 1 328 ? -66.276 28.168 1.172 1.00 76.12 328 LYS A C 1
ATOM 2560 O O . LYS A 1 328 ? -66.931 28.750 0.299 1.00 76.12 328 LYS A O 1
ATOM 2565 N N . LYS A 1 329 ? -64.981 27.855 1.021 1.00 81.62 329 LYS A N 1
ATOM 2566 C CA . LYS A 1 329 ? -64.163 28.115 -0.183 1.00 81.62 329 LYS A CA 1
ATOM 2567 C C . LYS A 1 329 ? -64.317 27.007 -1.229 1.00 81.62 329 LYS A C 1
ATOM 2569 O O . LYS A 1 329 ? -64.530 25.844 -0.891 1.00 81.62 329 LYS A O 1
ATOM 2574 N N . ILE A 1 330 ? -64.158 27.347 -2.507 1.00 80.44 330 ILE A N 1
ATOM 2575 C CA . ILE A 1 330 ? -64.213 26.386 -3.619 1.00 80.44 330 ILE A CA 1
ATOM 2576 C C . ILE A 1 330 ? -63.088 25.354 -3.502 1.00 80.44 330 ILE A C 1
ATOM 2578 O O . ILE A 1 330 ? -63.345 24.171 -3.695 1.00 80.44 330 ILE A O 1
ATOM 2582 N N . VAL A 1 331 ? -61.872 25.752 -3.120 1.00 77.69 331 VAL A N 1
ATOM 2583 C CA . VAL A 1 331 ? -60.743 24.824 -2.943 1.00 77.69 331 VAL A CA 1
ATOM 2584 C C . VAL A 1 331 ? -61.028 23.748 -1.888 1.00 77.69 331 VAL A C 1
ATOM 2586 O O . VAL A 1 331 ? -60.663 22.593 -2.095 1.00 77.69 331 VAL A O 1
ATOM 2589 N N . GLN A 1 332 ? -61.763 24.083 -0.819 1.00 73.81 332 GLN A N 1
ATOM 2590 C CA . GLN A 1 332 ? -62.180 23.115 0.202 1.00 73.81 332 GLN A CA 1
ATOM 2591 C C . GLN A 1 332 ? -63.176 22.100 -0.377 1.00 73.81 332 GLN A C 1
ATOM 2593 O O . GLN A 1 332 ? -63.015 20.905 -0.155 1.00 73.81 332 GLN A O 1
ATOM 2598 N N . CYS A 1 333 ? -64.134 22.546 -1.198 1.00 75.38 333 CYS A N 1
ATOM 2599 C CA . CYS A 1 333 ? -65.024 21.647 -1.935 1.00 75.38 333 CYS A CA 1
ATOM 2600 C C . CYS A 1 333 ? -64.242 20.772 -2.930 1.00 75.38 333 CYS A C 1
ATOM 2602 O O . CYS A 1 333 ? -64.445 19.561 -2.977 1.00 75.38 333 CYS A O 1
ATOM 2604 N N . ILE A 1 334 ? -63.289 21.334 -3.679 1.00 74.00 334 ILE A N 1
ATOM 2605 C CA . ILE A 1 334 ? -62.458 20.574 -4.625 1.00 74.00 334 ILE A CA 1
ATOM 2606 C C . ILE A 1 334 ? -61.647 19.487 -3.904 1.00 74.00 334 ILE A C 1
ATOM 2608 O O . ILE A 1 334 ? -61.562 18.374 -4.426 1.00 74.00 334 ILE A O 1
ATOM 2612 N N . GLN A 1 335 ? -61.081 19.783 -2.730 1.00 69.62 335 GLN A N 1
ATOM 2613 C CA . GLN A 1 335 ? -60.243 18.866 -1.945 1.00 69.62 335 GLN A CA 1
ATOM 2614 C C . GLN A 1 335 ? -61.057 17.832 -1.150 1.00 69.62 335 GLN A C 1
ATOM 2616 O O . GLN A 1 335 ? -60.814 16.637 -1.292 1.00 69.62 335 GLN A O 1
ATOM 2621 N N . GLY A 1 336 ? -62.055 18.265 -0.372 1.00 66.00 336 GLY A N 1
ATOM 2622 C CA . GLY A 1 336 ? -62.878 17.420 0.509 1.00 66.00 336 GLY A CA 1
ATOM 2623 C C . GLY A 1 336 ? -63.921 16.547 -0.201 1.00 66.00 336 GLY A C 1
ATOM 2624 O O . GLY A 1 336 ? -64.767 15.935 0.446 1.00 66.00 336 GLY A O 1
ATOM 2625 N N . SER A 1 337 ? -63.902 16.492 -1.534 1.00 68.00 337 SER A N 1
ATOM 2626 C CA . SER A 1 337 ? -64.874 15.732 -2.322 1.00 68.00 337 SER A CA 1
ATOM 2627 C C . SER A 1 337 ? -64.379 14.327 -2.682 1.00 68.00 337 SER A C 1
ATOM 2629 O O . SER A 1 337 ? -63.425 14.195 -3.454 1.00 68.00 337 SER A O 1
ATOM 2631 N N . PRO A 1 338 ? -65.064 13.247 -2.268 1.00 60.38 338 PRO A N 1
ATOM 2632 C CA . PRO A 1 338 ? -64.674 11.893 -2.665 1.00 60.38 338 PRO A CA 1
ATOM 2633 C C . PRO A 1 338 ? -64.970 11.587 -4.145 1.00 60.38 338 PRO A C 1
ATOM 2635 O O . PRO A 1 338 ? -64.333 10.717 -4.733 1.00 60.38 338 PRO A O 1
ATOM 2638 N N . SER A 1 339 ? -65.890 12.325 -4.778 1.00 65.06 339 SER A N 1
ATOM 2639 C CA . SER A 1 339 ? -66.228 12.207 -6.204 1.00 65.06 339 SER A CA 1
ATOM 2640 C C . SER A 1 339 ? -65.952 13.507 -6.972 1.00 65.06 339 SER A C 1
ATOM 2642 O O . SER A 1 339 ? -65.606 14.538 -6.394 1.00 65.06 339 SER A O 1
ATOM 2644 N N . THR A 1 340 ? -66.124 13.469 -8.294 1.00 70.62 340 THR A N 1
ATOM 2645 C CA . THR A 1 340 ? -66.028 14.637 -9.183 1.00 70.62 340 THR A CA 1
ATOM 2646 C C . THR A 1 340 ? -67.297 15.503 -9.236 1.00 70.62 340 THR A C 1
ATOM 2648 O O . THR A 1 340 ? -67.309 16.459 -9.997 1.00 70.62 340 THR A O 1
ATOM 2651 N N . HIS A 1 341 ? -68.349 15.212 -8.459 1.00 70.31 341 HIS A N 1
ATOM 2652 C CA . HIS A 1 341 ? -69.666 15.876 -8.574 1.00 70.31 341 HIS A CA 1
ATOM 2653 C C . HIS A 1 341 ? -70.308 16.177 -7.200 1.00 70.31 341 HIS A C 1
ATOM 2655 O O . HIS A 1 341 ? -71.512 16.056 -7.055 1.00 70.31 341 HIS A O 1
ATOM 2661 N N . HIS A 1 342 ? -69.503 16.463 -6.167 1.00 69.12 342 HIS A N 1
ATOM 2662 C CA . HIS A 1 342 ? -69.894 16.686 -4.757 1.00 69.12 342 HIS A CA 1
ATOM 2663 C C . HIS A 1 342 ? -71.392 16.946 -4.474 1.00 69.12 342 HIS A C 1
ATOM 2665 O O . HIS A 1 342 ? -71.887 18.036 -4.732 1.00 69.12 342 HIS A O 1
ATOM 2671 N N . GLY A 1 343 ? -72.112 15.968 -3.916 1.00 63.47 343 GLY A N 1
ATOM 2672 C CA . GLY A 1 343 ? -73.517 16.133 -3.506 1.00 63.47 343 GLY A CA 1
ATOM 2673 C C . GLY A 1 343 ? -74.545 16.319 -4.636 1.00 63.47 343 GLY A C 1
ATOM 2674 O O . GLY A 1 343 ? -75.738 16.356 -4.349 1.00 63.47 343 GLY A O 1
ATOM 2675 N N . ALA A 1 344 ? -74.123 16.411 -5.899 1.00 61.72 344 ALA A N 1
ATOM 2676 C CA . ALA A 1 344 ? -75.002 16.459 -7.063 1.00 61.72 344 ALA A CA 1
ATOM 2677 C C . ALA A 1 344 ? -75.339 15.045 -7.593 1.00 61.72 344 ALA A C 1
ATOM 2679 O O . ALA A 1 344 ? -74.656 14.071 -7.244 1.00 61.72 344 ALA A O 1
ATOM 2680 N N . PRO A 1 345 ? -76.371 14.920 -8.453 1.00 60.09 345 PRO A N 1
ATOM 2681 C CA . PRO A 1 345 ? -76.714 13.668 -9.125 1.00 60.09 345 PRO A CA 1
ATOM 2682 C C . PRO A 1 345 ? -75.578 13.105 -10.007 1.00 60.09 345 PRO A C 1
ATOM 2684 O O . PRO A 1 345 ? -74.564 13.772 -10.242 1.00 60.09 345 PRO A O 1
ATOM 2687 N N . PRO A 1 346 ? -75.716 11.866 -10.518 1.00 58.53 346 PRO A N 1
ATOM 2688 C CA . PRO A 1 346 ? -74.732 11.250 -11.405 1.00 58.53 346 PRO A CA 1
ATOM 2689 C C . PRO A 1 346 ? -74.393 12.086 -12.652 1.00 58.53 346 PRO A C 1
ATOM 2691 O O . PRO A 1 346 ? -75.186 12.890 -13.132 1.00 58.53 346 PRO A O 1
ATOM 2694 N N . ARG A 1 347 ? -73.224 11.798 -13.245 1.00 54.81 347 ARG A N 1
ATOM 2695 C CA . ARG A 1 347 ? -72.609 12.508 -14.394 1.00 54.81 347 ARG A CA 1
ATOM 2696 C C . ARG A 1 347 ? -73.508 12.700 -15.635 1.00 54.81 347 ARG A C 1
ATOM 2698 O O . ARG A 1 347 ? -73.160 13.464 -16.528 1.00 54.81 347 ARG A O 1
ATOM 2705 N N . HIS A 1 348 ? -74.609 11.960 -15.716 1.00 56.34 348 HIS A N 1
ATOM 2706 C CA . HIS A 1 348 ? -75.604 11.986 -16.793 1.00 56.34 348 HIS A CA 1
ATOM 2707 C C . HIS A 1 348 ? -76.562 13.187 -16.658 1.00 56.34 348 HIS A C 1
ATOM 2709 O O . HIS A 1 348 ? -77.011 13.735 -17.657 1.00 56.34 348 HIS A O 1
ATOM 2715 N N . GLU A 1 349 ? -76.831 13.602 -15.418 1.00 58.50 349 GLU A N 1
ATOM 2716 C CA . GLU A 1 349 ? -77.819 14.618 -15.027 1.00 58.50 349 GLU A CA 1
ATOM 2717 C C . GLU A 1 349 ? -77.151 15.906 -14.511 1.00 58.50 349 GLU A C 1
ATOM 2719 O O . GLU A 1 349 ? -77.734 16.987 -14.554 1.00 58.50 349 GLU A O 1
ATOM 2724 N N . SER A 1 350 ? -75.906 15.814 -14.032 1.00 67.81 350 SER A N 1
ATOM 2725 C CA . SER A 1 350 ? -75.142 16.950 -13.513 1.00 67.81 350 SER A CA 1
ATOM 2726 C C . SER A 1 350 ? -74.679 17.912 -14.618 1.00 67.81 350 SER A C 1
ATOM 2728 O O . SER A 1 350 ? -73.893 17.547 -15.499 1.00 67.81 350 SER A O 1
ATOM 2730 N N . SER A 1 351 ? -75.050 19.184 -14.503 1.00 78.06 351 SER A N 1
ATOM 2731 C CA . SER A 1 351 ? -74.579 20.273 -15.371 1.00 78.06 351 SER A CA 1
ATOM 2732 C C . SER A 1 351 ? -73.086 20.604 -15.200 1.00 78.06 351 SER A C 1
ATOM 2734 O O . SER A 1 351 ? -72.497 21.194 -16.111 1.00 78.06 351 SER A O 1
ATOM 2736 N N . TRP A 1 352 ? -72.448 20.202 -14.092 1.00 84.81 352 TRP A N 1
ATOM 2737 C CA . TRP A 1 352 ? -71.069 20.549 -13.718 1.00 84.81 352 TRP A CA 1
ATOM 2738 C C . TRP A 1 352 ? -70.266 19.387 -13.111 1.00 84.81 352 TRP A C 1
ATOM 2740 O O . TRP A 1 352 ? -70.833 18.410 -12.636 1.00 84.81 352 TRP A O 1
ATOM 2750 N N . TYR A 1 353 ? -68.933 19.509 -13.101 1.00 81.25 353 TYR A N 1
ATOM 2751 C CA . TYR A 1 353 ? -67.996 18.553 -12.499 1.00 81.25 353 TYR A CA 1
ATOM 2752 C C . TYR A 1 353 ? -66.678 19.216 -12.041 1.00 81.25 353 TYR A C 1
ATOM 2754 O O . TYR A 1 353 ? -66.307 20.297 -12.489 1.00 81.25 353 TYR A O 1
ATOM 2762 N N . ILE A 1 354 ? -65.941 18.555 -11.149 1.00 81.50 354 ILE A N 1
ATOM 2763 C CA . ILE A 1 354 ? -64.688 19.018 -10.530 1.00 81.50 354 ILE A CA 1
ATOM 2764 C C . ILE A 1 354 ? -63.468 18.453 -11.279 1.00 81.50 354 ILE A C 1
ATOM 2766 O O . ILE A 1 354 ? -63.403 17.248 -11.535 1.00 81.50 354 ILE A O 1
ATOM 2770 N N . LYS A 1 355 ? -62.451 19.289 -11.537 1.00 78.56 355 LYS A N 1
ATOM 2771 C CA . LYS A 1 355 ? -61.083 18.867 -11.907 1.00 78.56 355 LYS A CA 1
ATOM 2772 C C . LYS A 1 355 ? -60.081 19.227 -10.804 1.00 78.56 355 LYS A C 1
ATOM 2774 O O . LYS A 1 355 ? -60.245 20.233 -10.122 1.00 78.56 355 LYS A O 1
ATOM 2779 N N . ARG A 1 356 ? -59.024 18.413 -10.661 1.00 71.25 356 ARG A N 1
ATOM 2780 C CA . ARG A 1 356 ? -57.987 18.534 -9.607 1.00 71.25 356 ARG A CA 1
ATOM 2781 C C . ARG A 1 356 ? -56.546 18.654 -10.121 1.00 71.25 356 ARG A C 1
ATOM 2783 O O . ARG A 1 356 ? -55.616 18.586 -9.327 1.00 71.25 356 ARG A O 1
ATOM 2790 N N . HIS A 1 357 ? -56.333 18.799 -11.429 1.00 66.38 357 HIS A N 1
ATOM 2791 C CA . HIS A 1 357 ? -54.977 18.950 -11.969 1.00 66.38 357 HIS A CA 1
ATOM 2792 C C . HIS A 1 357 ? -54.390 20.308 -11.575 1.00 66.38 357 HIS A C 1
ATOM 2794 O O . HIS A 1 357 ? -55.070 21.324 -11.692 1.00 66.38 357 HIS A O 1
ATOM 2800 N N . HIS A 1 358 ? -53.113 20.337 -11.180 1.00 54.88 358 HIS A N 1
ATOM 2801 C CA . HIS A 1 358 ? -52.432 21.545 -10.689 1.00 54.88 358 HIS A CA 1
ATOM 2802 C C . HIS A 1 358 ? -52.498 22.759 -11.636 1.00 54.88 358 HIS A C 1
ATOM 2804 O O . HIS A 1 358 ? -52.451 23.886 -11.158 1.00 54.88 358 HIS A O 1
ATOM 2810 N N . ALA A 1 359 ? -52.643 22.547 -12.949 1.00 56.47 359 ALA A N 1
ATOM 2811 C CA . ALA A 1 359 ? -52.759 23.620 -13.941 1.00 56.47 359 ALA A CA 1
ATOM 2812 C C . ALA A 1 359 ? -54.191 24.166 -14.146 1.00 56.47 359 ALA A C 1
ATOM 2814 O O . ALA A 1 359 ? -54.344 25.265 -14.659 1.00 56.47 359 ALA A O 1
ATOM 2815 N N . THR A 1 360 ? -55.241 23.409 -13.796 1.00 63.41 360 THR A N 1
ATOM 2816 C CA . THR A 1 360 ? -56.660 23.752 -14.065 1.00 63.41 360 THR A CA 1
ATOM 2817 C C . THR A 1 360 ? -57.588 23.213 -12.963 1.00 63.41 360 THR A C 1
ATOM 2819 O O . THR A 1 360 ? -58.583 22.529 -13.217 1.00 63.41 360 THR A O 1
ATOM 2822 N N . SER A 1 361 ? -57.231 23.475 -11.703 1.00 76.50 361 SER A N 1
ATOM 2823 C CA . SER A 1 361 ? -58.020 23.062 -10.537 1.00 76.50 361 SER A CA 1
ATOM 2824 C C . SER A 1 361 ? -59.239 23.976 -10.376 1.00 76.50 361 SER A C 1
ATOM 2826 O O . SER A 1 361 ? -59.096 25.175 -10.128 1.00 76.50 361 SER A O 1
ATOM 2828 N N . GLY A 1 362 ? -60.439 23.421 -10.548 1.00 84.56 362 GLY A N 1
ATOM 2829 C CA . GLY A 1 362 ? -61.670 24.203 -10.658 1.00 84.56 362 GLY A CA 1
ATOM 2830 C C . GLY A 1 362 ? -62.920 23.352 -10.882 1.00 84.56 362 GLY A C 1
ATOM 2831 O O . GLY A 1 362 ? -62.847 22.136 -11.084 1.00 84.56 362 GLY A O 1
ATOM 2832 N N . ILE A 1 363 ? -64.077 24.013 -10.864 1.00 86.44 363 ILE A N 1
ATOM 2833 C CA . ILE A 1 363 ? -65.384 23.442 -11.205 1.00 86.44 363 ILE A CA 1
ATOM 2834 C C . ILE A 1 363 ? -65.764 23.869 -12.629 1.00 86.44 363 ILE A C 1
ATOM 2836 O O . ILE A 1 363 ? -65.653 25.038 -12.998 1.00 86.44 363 ILE A O 1
ATOM 2840 N N . PHE A 1 364 ? -66.188 22.911 -13.444 1.00 86.44 364 PHE A N 1
ATOM 2841 C CA . PHE A 1 364 ? -66.371 23.033 -14.887 1.00 86.44 364 PHE A CA 1
ATOM 2842 C C . PHE A 1 364 ? -67.781 22.634 -15.296 1.00 86.44 364 PHE A C 1
ATOM 2844 O O . PHE A 1 364 ? -68.333 21.687 -14.748 1.00 86.44 364 PHE A O 1
ATOM 2851 N N . SER A 1 365 ? -68.344 23.291 -16.308 1.00 84.69 365 SER A N 1
ATOM 2852 C CA . SER A 1 365 ? -69.568 22.810 -16.954 1.00 84.69 365 SER A CA 1
ATOM 2853 C C . SER A 1 365 ? -69.289 21.529 -17.735 1.00 84.69 365 SER A C 1
ATOM 2855 O O . SER A 1 365 ? -68.243 21.398 -18.372 1.00 84.69 365 SER A O 1
ATOM 2857 N N . SER A 1 366 ? -70.252 20.610 -17.747 1.00 81.56 366 SER A N 1
ATOM 2858 C CA . SER A 1 366 ? -70.282 19.465 -18.667 1.00 81.56 366 SER A CA 1
ATOM 2859 C C . SER A 1 366 ? -70.160 19.902 -20.136 1.00 81.56 366 SER A C 1
ATOM 2861 O O . SER A 1 366 ? -69.564 19.185 -20.937 1.00 81.56 366 SER A O 1
ATOM 2863 N N . LYS A 1 367 ? -70.632 21.116 -20.464 1.00 82.31 367 LYS A N 1
ATOM 2864 C CA . LYS A 1 367 ? -70.544 21.769 -21.782 1.00 82.31 367 LYS A CA 1
ATOM 2865 C C . LYS A 1 367 ? -69.418 22.819 -21.861 1.00 82.31 367 LYS A C 1
ATOM 2867 O O . LYS A 1 367 ? -69.530 23.790 -22.601 1.00 82.31 367 LYS A O 1
ATOM 2872 N N . CYS A 1 368 ? -68.350 22.674 -21.072 1.00 84.69 368 CYS A N 1
ATOM 2873 C CA . CYS A 1 368 ? -67.198 23.582 -21.095 1.00 84.69 368 CYS A CA 1
ATOM 2874 C C . CYS A 1 368 ? -66.490 23.589 -22.464 1.00 84.69 368 CYS A C 1
ATOM 2876 O O . CYS A 1 368 ? -66.082 22.539 -22.957 1.00 84.69 368 CYS A O 1
ATOM 2878 N N . GLU A 1 369 ? -66.253 24.788 -23.008 1.00 82.31 369 GLU A N 1
ATOM 2879 C CA . GLU A 1 369 ? -65.554 25.045 -24.285 1.00 82.31 369 GLU A CA 1
ATOM 2880 C C . GLU A 1 369 ? -64.068 24.604 -24.281 1.00 82.31 369 GLU A C 1
ATOM 2882 O O . GLU A 1 369 ? -63.454 24.469 -25.334 1.00 82.31 369 GLU A O 1
ATOM 2887 N N . LYS A 1 370 ? -63.502 24.298 -23.100 1.00 81.19 370 LYS A N 1
ATOM 2888 C CA . LYS A 1 370 ? -62.105 23.889 -22.810 1.00 81.19 370 LYS A CA 1
ATOM 2889 C C . LYS A 1 370 ? -61.041 24.955 -23.090 1.00 81.19 370 LYS A C 1
ATOM 2891 O O . LYS A 1 370 ? -60.208 25.174 -22.213 1.00 81.19 370 LYS A O 1
ATOM 2896 N N . ILE A 1 371 ? -61.081 25.594 -24.253 1.00 78.62 371 ILE A N 1
ATOM 2897 C CA . ILE A 1 371 ? -60.192 26.681 -24.685 1.00 78.62 371 ILE A CA 1
ATOM 2898 C C . ILE A 1 371 ? -60.996 27.989 -24.695 1.00 78.62 371 ILE A C 1
ATOM 2900 O O . ILE A 1 371 ? -62.208 27.974 -24.905 1.00 78.62 371 ILE A O 1
ATOM 2904 N N . VAL A 1 372 ? -60.342 29.113 -24.405 1.00 81.81 372 VAL A N 1
ATOM 2905 C CA . VAL A 1 372 ? -60.933 30.456 -24.394 1.00 81.81 372 VAL A CA 1
ATOM 2906 C C . VAL A 1 372 ? -59.952 31.426 -25.042 1.00 81.81 372 VAL A C 1
ATOM 2908 O O . VAL A 1 372 ? -58.791 31.474 -24.641 1.00 81.81 372 VAL A O 1
ATOM 2911 N N . ASN A 1 373 ? -60.423 32.225 -25.998 1.00 79.12 373 ASN A N 1
ATOM 2912 C CA . ASN A 1 373 ? -59.655 33.344 -26.539 1.00 79.12 373 ASN A CA 1
ATOM 2913 C C . ASN A 1 373 ? -59.711 34.534 -25.571 1.00 79.12 373 ASN A C 1
ATOM 2915 O O . ASN A 1 373 ? -60.799 34.982 -25.203 1.00 79.12 373 ASN A O 1
ATOM 2919 N N . VAL A 1 374 ? -58.547 35.030 -25.143 1.00 76.94 374 VAL A N 1
ATOM 2920 C CA . VAL A 1 374 ? -58.409 36.168 -24.213 1.00 76.94 374 VAL A CA 1
ATOM 2921 C C . VAL A 1 374 ? -57.257 37.086 -24.608 1.00 76.94 374 VAL A C 1
ATOM 2923 O O . VAL A 1 374 ? -56.343 36.675 -25.321 1.00 76.94 374 VAL A O 1
ATOM 2926 N N . ASP A 1 375 ? -57.262 38.322 -24.115 1.00 74.06 375 ASP A N 1
ATOM 2927 C CA . ASP A 1 375 ? -56.131 39.232 -24.296 1.00 74.06 375 ASP A CA 1
ATOM 2928 C C . ASP A 1 375 ? -54.870 38.746 -23.536 1.00 74.06 375 ASP A C 1
ATOM 2930 O O . ASP A 1 375 ? -54.983 38.169 -22.442 1.00 74.06 375 ASP A O 1
ATOM 2934 N N . PRO A 1 376 ? -53.652 38.981 -24.069 1.00 68.00 376 PRO A N 1
ATOM 2935 C CA . PRO A 1 376 ? -52.409 38.521 -23.456 1.00 68.00 376 PRO A CA 1
ATOM 2936 C C . PRO A 1 376 ? -52.215 39.041 -22.024 1.00 68.00 376 PRO A C 1
ATOM 2938 O O . PRO A 1 376 ? -52.089 40.239 -21.785 1.00 68.00 376 PRO A O 1
ATOM 2941 N N . GLY A 1 377 ? -52.150 38.115 -21.062 1.00 66.62 377 GLY A N 1
ATOM 2942 C CA . GLY A 1 377 ? -51.931 38.408 -19.638 1.00 66.62 377 GLY A CA 1
ATOM 2943 C C . GLY A 1 377 ? -53.057 37.951 -18.704 1.00 66.62 377 GLY A C 1
ATOM 2944 O O . GLY A 1 377 ? -52.831 37.851 -17.495 1.00 66.62 377 GLY A O 1
ATOM 2945 N N . VAL A 1 378 ? -54.238 37.605 -19.230 1.00 70.38 378 VAL A N 1
ATOM 2946 C CA . VAL A 1 378 ? -55.335 37.023 -18.436 1.00 70.38 378 VAL A CA 1
ATOM 2947 C C . VAL A 1 378 ? -54.982 35.589 -18.019 1.00 70.38 378 VAL A C 1
ATOM 2949 O O . VAL A 1 378 ? -55.008 34.671 -18.831 1.00 70.38 378 VAL A O 1
ATOM 2952 N N . LYS A 1 379 ? -54.655 35.387 -16.736 1.00 63.38 379 LYS A N 1
ATOM 2953 C CA . LYS A 1 379 ? -54.224 34.078 -16.199 1.00 63.38 379 LYS A CA 1
ATOM 2954 C C . LYS A 1 379 ? -55.356 33.095 -15.907 1.00 63.38 379 LYS A C 1
ATOM 2956 O O . LYS A 1 379 ? -55.140 31.892 -15.968 1.00 63.38 379 LYS A O 1
ATOM 2961 N N . ASP A 1 380 ? -56.538 33.605 -15.573 1.00 73.06 380 ASP A N 1
ATOM 2962 C CA . ASP A 1 380 ? -57.655 32.813 -15.050 1.00 73.06 380 ASP A CA 1
ATOM 2963 C C . ASP A 1 380 ? -58.906 32.963 -15.927 1.00 73.06 380 ASP A C 1
ATOM 2965 O O . ASP A 1 380 ? -59.950 33.478 -15.518 1.00 73.06 380 ASP A O 1
ATOM 2969 N N . ALA A 1 381 ? -58.782 32.541 -17.186 1.00 80.88 381 ALA A N 1
ATOM 2970 C CA . ALA A 1 381 ? -59.860 32.615 -18.163 1.00 80.88 381 ALA A CA 1
ATOM 2971 C C . ALA A 1 381 ? -60.978 31.602 -17.865 1.00 80.88 381 ALA A C 1
ATOM 2973 O O . ALA A 1 381 ? -60.739 30.422 -17.599 1.00 80.88 381 ALA A O 1
ATOM 2974 N N . VAL A 1 382 ? -62.234 32.039 -17.977 1.00 85.50 382 VAL A N 1
ATOM 2975 C CA . VAL A 1 382 ? -63.407 31.169 -17.807 1.00 85.50 382 VAL A CA 1
ATOM 2976 C C . VAL A 1 382 ? -64.344 31.327 -18.998 1.00 85.50 382 VAL A C 1
ATOM 2978 O O . VAL A 1 382 ? -64.828 32.434 -19.248 1.00 85.50 382 VAL A O 1
ATOM 2981 N N . CYS A 1 383 ? -64.594 30.225 -19.713 1.00 87.25 383 CYS A N 1
ATOM 2982 C CA . CYS A 1 383 ? -65.561 30.144 -20.812 1.00 87.25 383 CYS A CA 1
ATOM 2983 C C . CYS A 1 383 ? -66.981 30.476 -20.338 1.00 87.25 383 CYS A C 1
ATOM 2985 O O . CYS A 1 383 ? -67.285 30.305 -19.151 1.00 87.25 383 CYS A O 1
ATOM 2987 N N . GLN A 1 384 ? -67.862 30.921 -21.237 1.00 82.69 384 GLN A N 1
ATOM 2988 C CA . GLN A 1 384 ? -69.179 31.402 -20.816 1.00 82.69 384 GLN A CA 1
ATOM 2989 C C . GLN A 1 384 ? -69.995 30.279 -20.159 1.00 82.69 384 GLN A C 1
ATOM 2991 O O . GLN A 1 384 ? -70.500 30.482 -19.056 1.00 82.69 384 GLN A O 1
ATOM 2996 N N . LYS A 1 385 ? -69.970 29.050 -20.705 1.00 86.75 385 LYS A N 1
ATOM 2997 C CA . LYS A 1 385 ? -70.663 27.897 -20.088 1.00 86.75 385 LYS A CA 1
ATOM 2998 C C . LYS A 1 385 ? -70.201 27.562 -18.667 1.00 86.75 385 LYS A C 1
ATOM 3000 O O . LYS A 1 385 ? -70.980 27.012 -17.895 1.00 86.75 385 LYS A O 1
ATOM 3005 N N . CYS A 1 386 ? -68.968 27.902 -18.285 1.00 87.69 386 CYS A N 1
ATOM 3006 C CA . CYS A 1 386 ? -68.505 27.779 -16.898 1.00 87.69 386 CYS A CA 1
ATOM 3007 C C . CYS A 1 386 ? -68.878 28.987 -16.021 1.00 87.69 386 CYS A C 1
ATOM 3009 O O . CYS A 1 386 ? -68.918 28.837 -14.805 1.00 87.69 386 CYS A O 1
ATOM 3011 N N . ARG A 1 387 ? -69.160 30.168 -16.590 1.00 85.00 387 ARG A N 1
ATOM 3012 C CA . ARG A 1 387 ? -69.705 31.319 -15.843 1.00 85.00 387 ARG A CA 1
ATOM 3013 C C . ARG A 1 387 ? -71.194 31.147 -15.557 1.00 85.00 387 ARG A C 1
ATOM 3015 O O . ARG A 1 387 ? -71.617 31.485 -14.458 1.00 85.00 387 ARG A O 1
ATOM 3022 N N . ASP A 1 388 ? -71.945 30.586 -16.504 1.00 85.25 388 ASP A N 1
ATOM 3023 C CA . ASP A 1 388 ? -73.393 30.349 -16.400 1.00 85.25 388 ASP A CA 1
ATOM 3024 C C . ASP A 1 388 ? -73.744 29.501 -15.155 1.00 85.25 388 ASP A C 1
ATOM 3026 O O . ASP A 1 388 ? -74.729 29.762 -14.467 1.00 85.25 388 ASP A O 1
ATOM 3030 N N . LEU A 1 389 ? -72.857 28.569 -14.772 1.00 86.06 389 LEU A N 1
ATOM 3031 C CA . LEU A 1 389 ? -72.953 27.775 -13.538 1.00 86.06 389 LEU A CA 1
ATOM 3032 C C . LEU A 1 389 ? -73.051 28.595 -12.238 1.00 86.06 389 LEU A C 1
ATOM 3034 O O . LEU A 1 389 ? -73.449 28.052 -11.210 1.00 86.06 389 LEU A O 1
ATOM 3038 N N . LYS A 1 390 ? -72.696 29.888 -12.236 1.00 84.44 390 LYS A N 1
ATOM 3039 C CA . LYS A 1 390 ? -72.810 30.746 -11.043 1.00 84.44 390 LYS A CA 1
ATOM 3040 C C . LYS A 1 390 ? -74.262 30.948 -10.585 1.00 84.44 390 LYS A C 1
ATOM 3042 O O . LYS A 1 390 ? -74.457 31.334 -9.436 1.00 84.44 390 LYS A O 1
ATOM 3047 N N . GLY A 1 391 ? -75.245 30.682 -11.453 1.00 77.00 391 GLY A N 1
ATOM 3048 C CA . GLY A 1 391 ? -76.676 30.638 -11.127 1.00 77.00 391 GLY A CA 1
ATOM 3049 C C . GLY A 1 391 ? -77.250 29.225 -10.942 1.00 77.00 391 GLY A C 1
ATOM 3050 O O . GLY A 1 391 ? -78.456 29.083 -10.761 1.00 77.00 391 GLY A O 1
ATOM 3051 N N . ASP A 1 392 ? -76.431 28.170 -11.007 1.00 82.50 392 ASP A N 1
ATOM 3052 C CA . ASP A 1 392 ? -76.918 26.790 -10.941 1.00 82.50 392 ASP A CA 1
ATOM 3053 C C . ASP A 1 392 ? -77.233 26.375 -9.494 1.00 82.50 392 ASP A C 1
ATOM 3055 O O . ASP A 1 392 ? -76.342 26.214 -8.655 1.00 82.50 392 ASP A O 1
ATOM 3059 N N . ASN A 1 393 ? -78.519 26.161 -9.204 1.00 78.19 393 ASN A N 1
ATOM 3060 C CA . ASN A 1 393 ? -79.003 25.781 -7.876 1.00 78.19 393 ASN A CA 1
ATOM 3061 C C . ASN A 1 393 ? -78.410 24.461 -7.347 1.00 78.19 393 ASN A C 1
ATOM 3063 O O . ASN A 1 393 ? -78.314 24.298 -6.130 1.00 78.19 393 ASN A O 1
ATOM 3067 N N . SER A 1 394 ? -77.993 23.525 -8.209 1.00 80.25 394 SER A N 1
ATOM 3068 C CA . SER A 1 394 ? -77.324 22.293 -7.767 1.00 80.25 394 SER A CA 1
ATOM 3069 C C . SER A 1 394 ? -75.897 22.577 -7.292 1.00 80.25 394 SER A C 1
ATOM 3071 O O . SER A 1 394 ? -75.492 22.082 -6.239 1.00 80.25 394 SER A O 1
ATOM 3073 N N . LEU A 1 395 ? -75.162 23.442 -8.003 1.00 81.81 395 LEU A N 1
ATOM 3074 C CA . LEU A 1 395 ? -73.814 23.861 -7.618 1.00 81.81 395 LEU A CA 1
ATOM 3075 C C . LEU A 1 395 ? -73.843 24.737 -6.359 1.00 81.81 395 LEU A C 1
ATOM 3077 O O . LEU A 1 395 ? -73.054 24.526 -5.440 1.00 81.81 395 LEU A O 1
ATOM 3081 N N . ILE A 1 396 ? -74.775 25.691 -6.286 1.00 80.25 396 ILE A N 1
ATOM 3082 C CA . ILE A 1 396 ? -74.945 26.571 -5.121 1.00 80.25 396 ILE A CA 1
ATOM 3083 C C . ILE A 1 396 ? -75.299 25.754 -3.870 1.00 80.25 396 ILE A C 1
ATOM 3085 O O . ILE A 1 396 ? -74.739 26.017 -2.807 1.00 80.25 396 ILE A O 1
ATOM 3089 N N . LYS A 1 397 ? -76.160 24.730 -3.978 1.00 78.12 397 LYS A N 1
ATOM 3090 C CA . LYS A 1 397 ? -76.416 23.798 -2.866 1.00 78.12 397 LYS A CA 1
ATOM 3091 C C . LYS A 1 397 ? -75.149 23.024 -2.496 1.00 78.12 397 LYS A C 1
ATOM 3093 O O . LYS A 1 397 ? -74.708 23.119 -1.354 1.00 78.12 397 LYS A O 1
ATOM 3098 N N . ALA A 1 398 ? -74.521 22.338 -3.453 1.00 75.12 398 ALA A N 1
ATOM 3099 C CA . ALA A 1 398 ? -73.319 21.528 -3.233 1.00 75.12 398 ALA A CA 1
ATOM 3100 C C . ALA A 1 398 ? -72.167 22.283 -2.546 1.00 75.12 398 ALA A C 1
ATOM 3102 O O . ALA A 1 398 ? -71.506 21.736 -1.670 1.00 75.12 398 ALA A O 1
ATOM 3103 N N . LEU A 1 399 ? -71.945 23.552 -2.893 1.00 78.19 399 LEU A N 1
ATOM 3104 C CA . LEU A 1 399 ? -70.897 24.387 -2.291 1.00 78.19 399 LEU A CA 1
ATOM 3105 C C . LEU A 1 399 ? -71.140 24.747 -0.816 1.00 78.19 399 LEU A C 1
ATOM 3107 O O . LEU A 1 399 ? -70.207 25.188 -0.144 1.00 78.19 399 LEU A O 1
ATOM 3111 N N . ASN A 1 400 ? -72.371 24.582 -0.325 1.00 72.94 400 ASN A N 1
ATOM 3112 C CA . ASN A 1 400 ? -72.756 24.853 1.059 1.00 72.94 400 ASN A CA 1
ATOM 3113 C C . ASN A 1 400 ? -72.942 23.576 1.902 1.00 72.94 400 ASN A C 1
ATOM 3115 O O . ASN A 1 400 ? -72.970 23.679 3.130 1.00 72.94 400 ASN A O 1
ATOM 3119 N N . VAL A 1 401 ? -72.996 22.386 1.286 1.00 72.00 401 VAL A N 1
ATOM 3120 C CA . VAL A 1 401 ? -73.010 21.075 1.973 1.00 72.00 401 VAL A CA 1
ATOM 3121 C C . VAL A 1 401 ? -71.733 20.882 2.811 1.00 72.00 401 VAL A C 1
ATOM 3123 O O . VAL A 1 401 ? -70.721 21.562 2.621 1.00 72.00 401 VAL A O 1
ATOM 3126 N N . GLU A 1 402 ? -71.786 20.035 3.838 1.00 62.16 402 GLU A N 1
ATOM 3127 C CA . GLU A 1 402 ? -70.627 19.703 4.677 1.00 62.16 402 GLU A CA 1
ATOM 3128 C C . GLU A 1 402 ? -69.770 18.584 4.080 1.00 62.16 402 GLU A C 1
ATOM 3130 O O . GLU A 1 402 ? -70.251 17.686 3.391 1.00 62.16 402 GLU A O 1
ATOM 3135 N N . TYR A 1 403 ? -68.460 18.671 4.309 1.00 66.06 403 TYR A N 1
ATOM 3136 C CA . TYR A 1 403 ? -67.496 17.746 3.725 1.00 66.06 403 TYR A CA 1
ATOM 3137 C C . TYR A 1 403 ? -67.437 16.455 4.537 1.00 66.06 403 TYR A C 1
ATOM 3139 O O . TYR A 1 403 ? -67.371 16.491 5.763 1.00 66.06 403 TYR A O 1
ATOM 3147 N N . ALA A 1 404 ? -67.428 15.314 3.849 1.00 59.19 404 ALA A N 1
ATOM 3148 C CA . ALA A 1 404 ? -67.424 14.022 4.515 1.00 59.19 404 ALA A CA 1
ATOM 3149 C C . ALA A 1 404 ? -66.072 13.736 5.189 1.00 59.19 404 ALA A C 1
ATOM 3151 O O . ALA A 1 404 ? -65.054 13.538 4.521 1.00 59.19 404 ALA A O 1
ATOM 3152 N N . THR A 1 405 ? -66.102 13.679 6.517 1.00 57.38 405 THR A N 1
ATOM 3153 C CA . THR A 1 405 ? -65.075 13.075 7.373 1.00 57.38 405 THR A CA 1
ATOM 3154 C C . THR A 1 405 ? -65.047 11.551 7.202 1.00 57.38 405 THR A C 1
ATOM 3156 O O . THR A 1 405 ? -65.908 10.972 6.533 1.00 57.38 405 THR A O 1
ATOM 3159 N N . SER A 1 406 ? -64.086 10.874 7.839 1.00 56.34 406 SER A N 1
ATOM 3160 C CA . SER A 1 406 ? -64.030 9.404 7.942 1.00 56.34 406 SER A CA 1
ATOM 3161 C C . SER A 1 406 ? -65.377 8.784 8.332 1.00 56.34 406 SER A C 1
ATOM 3163 O O . SER A 1 406 ? -65.828 7.814 7.721 1.00 56.34 406 SER A O 1
ATOM 3165 N N . ASP A 1 407 ? -66.045 9.390 9.309 1.00 53.47 407 ASP A N 1
ATOM 3166 C CA . ASP A 1 407 ? -67.150 8.776 10.055 1.00 53.47 407 ASP A CA 1
ATOM 3167 C C . ASP A 1 407 ? -68.504 9.041 9.384 1.00 53.47 407 ASP A C 1
ATOM 3169 O O . ASP A 1 407 ? -69.453 8.267 9.537 1.00 53.47 407 ASP A O 1
ATOM 3173 N N . THR A 1 408 ? -68.572 10.114 8.590 1.00 59.75 408 THR A N 1
ATOM 3174 C CA . THR A 1 408 ? -69.719 10.480 7.746 1.00 59.75 408 THR A CA 1
ATOM 3175 C C . THR A 1 408 ? -69.626 9.888 6.335 1.00 59.75 408 THR A C 1
ATOM 3177 O O . THR A 1 408 ? -70.649 9.747 5.665 1.00 59.75 408 THR A O 1
ATOM 3180 N N . MET A 1 409 ? -68.442 9.430 5.897 1.00 57.47 409 MET A N 1
ATOM 3181 C CA . MET A 1 409 ? -68.226 8.798 4.583 1.00 57.47 409 MET A CA 1
ATOM 3182 C C . MET A 1 409 ? -69.157 7.597 4.317 1.00 57.47 409 MET A C 1
ATOM 3184 O O . MET A 1 409 ? -69.477 7.310 3.162 1.00 57.47 409 MET A O 1
ATOM 3188 N N . LYS A 1 410 ? -69.621 6.919 5.379 1.00 55.94 410 LYS A N 1
ATOM 3189 C CA . LYS A 1 410 ? -70.568 5.788 5.330 1.00 55.94 410 LYS A CA 1
ATOM 3190 C C . LYS A 1 410 ? -71.948 6.139 4.757 1.00 55.94 410 LYS A C 1
ATOM 3192 O O . LYS A 1 410 ? -72.627 5.250 4.258 1.00 55.94 410 LYS A O 1
ATOM 3197 N N . PHE A 1 411 ? -72.344 7.413 4.789 1.00 55.53 411 PHE A N 1
ATOM 3198 C CA . PHE A 1 411 ? -73.631 7.882 4.262 1.00 55.53 411 PHE A CA 1
ATOM 3199 C C . PHE A 1 411 ? -73.593 8.219 2.758 1.00 55.53 411 PHE A C 1
ATOM 3201 O O . PHE A 1 411 ? -74.613 8.591 2.183 1.00 55.53 411 PHE A O 1
ATOM 3208 N N . ILE A 1 412 ? -72.439 8.084 2.090 1.00 59.12 412 ILE A N 1
ATOM 3209 C CA . ILE A 1 412 ? -72.319 8.349 0.650 1.00 59.12 412 ILE A CA 1
ATOM 3210 C C . ILE A 1 412 ? -72.596 7.075 -0.152 1.00 59.12 412 ILE A C 1
ATOM 3212 O O . ILE A 1 412 ? -71.925 6.057 0.019 1.00 59.12 412 ILE A O 1
ATOM 3216 N N . ALA A 1 413 ? -73.537 7.165 -1.097 1.00 57.66 413 ALA A N 1
ATOM 3217 C CA . ALA A 1 413 ? -73.938 6.063 -1.968 1.00 57.66 413 ALA A CA 1
ATOM 3218 C C . ALA A 1 413 ? -72.736 5.358 -2.634 1.00 57.66 413 ALA A C 1
ATOM 3220 O O . ALA A 1 413 ? -71.932 5.968 -3.347 1.00 57.66 413 ALA A O 1
ATOM 3221 N N . SER A 1 414 ? -72.643 4.039 -2.443 1.00 54.75 414 SER A N 1
ATOM 3222 C CA . SER A 1 414 ? -71.485 3.218 -2.834 1.00 54.75 414 SER A CA 1
ATOM 3223 C C . SER A 1 414 ? -71.151 3.275 -4.335 1.00 54.75 414 SER A C 1
ATOM 3225 O O . SER A 1 414 ? -69.979 3.195 -4.714 1.00 54.75 414 SER A O 1
ATOM 3227 N N . GLY A 1 415 ? -72.152 3.497 -5.195 1.00 56.59 415 GLY A N 1
ATOM 3228 C CA . GLY A 1 415 ? -71.978 3.695 -6.638 1.00 56.59 415 GLY A CA 1
ATOM 3229 C C . GLY A 1 415 ? -71.144 4.929 -7.018 1.00 56.59 415 GLY A C 1
ATOM 3230 O O . GLY A 1 415 ? -70.472 4.912 -8.050 1.00 56.59 415 GLY A O 1
ATOM 3231 N N . LEU A 1 416 ? -71.114 5.970 -6.175 1.00 55.34 416 LEU A N 1
ATOM 3232 C CA . LEU A 1 416 ? -70.257 7.147 -6.376 1.00 55.34 416 LEU A CA 1
ATOM 3233 C C . LEU A 1 416 ? -68.788 6.839 -6.040 1.00 55.34 416 LEU A C 1
ATOM 3235 O O . LEU A 1 416 ? -67.889 7.308 -6.737 1.00 55.34 416 LEU A O 1
ATOM 3239 N N . MET A 1 417 ? -68.545 6.010 -5.018 1.00 55.19 417 MET A N 1
ATOM 3240 C CA . MET A 1 417 ? -67.200 5.609 -4.579 1.00 55.19 417 MET A CA 1
ATOM 3241 C C . MET A 1 417 ? -66.534 4.620 -5.546 1.00 55.19 417 MET A C 1
ATOM 3243 O O . MET A 1 417 ? -65.344 4.754 -5.837 1.00 55.19 417 MET A O 1
ATOM 3247 N N . LYS A 1 418 ? -67.296 3.661 -6.102 1.00 54.16 418 LYS A N 1
ATOM 3248 C CA . LYS A 1 418 ? -66.783 2.639 -7.043 1.00 54.16 418 LYS A CA 1
ATOM 3249 C C . LYS A 1 418 ? -66.046 3.226 -8.259 1.00 54.16 418 LYS A C 1
ATOM 3251 O O . LYS A 1 418 ? -65.177 2.561 -8.812 1.00 54.16 418 LYS A O 1
ATOM 3256 N N . ARG A 1 419 ? -66.356 4.464 -8.665 1.00 54.34 419 ARG A N 1
ATOM 3257 C CA . ARG A 1 419 ? -65.757 5.142 -9.832 1.00 54.34 419 ARG A CA 1
ATOM 3258 C C . ARG A 1 419 ? -64.411 5.844 -9.553 1.00 54.34 419 ARG A C 1
ATOM 3260 O O . ARG A 1 419 ? -63.803 6.333 -10.499 1.00 54.34 419 ARG A O 1
ATOM 3267 N N . ASN A 1 420 ? -63.919 5.896 -8.307 1.00 57.62 420 ASN A N 1
ATOM 3268 C CA . ASN A 1 420 ? -62.568 6.395 -7.982 1.00 57.62 420 ASN A CA 1
ATOM 3269 C C . ASN A 1 420 ? -61.937 5.622 -6.803 1.00 57.62 420 ASN A C 1
ATOM 3271 O O . ASN A 1 420 ? -61.749 6.139 -5.699 1.00 57.62 420 ASN A O 1
ATOM 3275 N N . LEU A 1 421 ? -61.605 4.354 -7.061 1.00 56.66 421 LEU A N 1
ATOM 3276 C CA . LEU A 1 421 ? -61.040 3.422 -6.078 1.00 56.66 421 LEU A CA 1
ATOM 3277 C C . LEU A 1 421 ? -59.742 3.923 -5.420 1.00 56.66 421 LEU A C 1
ATOM 3279 O O . LEU A 1 421 ? -59.538 3.673 -4.234 1.00 56.66 421 LEU A O 1
ATOM 3283 N N . PHE A 1 422 ? -58.885 4.643 -6.153 1.00 55.59 422 PHE A N 1
ATOM 3284 C CA . PHE A 1 422 ? -57.614 5.151 -5.624 1.00 55.59 422 PHE A CA 1
ATOM 3285 C C . PHE A 1 422 ? -57.835 6.173 -4.503 1.00 55.59 422 PHE A C 1
ATOM 3287 O O . PHE A 1 422 ? -57.337 5.985 -3.395 1.00 55.59 422 PHE A O 1
ATOM 3294 N N . GLN A 1 423 ? -58.648 7.208 -4.745 1.00 56.19 423 GLN A N 1
ATOM 3295 C CA . GLN A 1 423 ? -58.947 8.216 -3.721 1.00 56.19 423 GLN A CA 1
ATOM 3296 C C . GLN A 1 423 ? -59.819 7.650 -2.590 1.00 56.19 423 GLN A C 1
ATOM 3298 O O . GLN A 1 423 ? -59.626 8.009 -1.431 1.00 56.19 423 GLN A O 1
ATOM 3303 N N . SER A 1 424 ? -60.711 6.696 -2.886 1.00 59.19 424 SER A N 1
ATOM 3304 C CA . SER A 1 424 ? -61.469 5.981 -1.848 1.00 59.19 424 SER A CA 1
ATOM 3305 C C . SER A 1 424 ? -60.556 5.196 -0.890 1.00 59.19 424 SER A C 1
ATOM 3307 O O . SER A 1 424 ? -60.827 5.163 0.308 1.00 59.19 424 SER A O 1
ATOM 3309 N N . LYS A 1 425 ? -59.443 4.620 -1.376 1.00 58.50 425 LYS A N 1
ATOM 3310 C CA . LYS A 1 425 ? -58.413 4.001 -0.521 1.00 58.50 425 LYS A CA 1
ATOM 3311 C C . LYS A 1 425 ? -57.532 5.037 0.188 1.00 58.50 425 LYS A C 1
ATOM 3313 O O . LYS A 1 425 ? -57.319 4.906 1.386 1.00 58.50 425 LYS A O 1
ATOM 3318 N N . LEU A 1 426 ? -57.061 6.076 -0.504 1.00 57.84 426 LEU A N 1
ATOM 3319 C CA . LEU A 1 426 ? -56.151 7.085 0.063 1.00 57.84 426 LEU A CA 1
ATOM 3320 C C . LEU A 1 426 ? -56.800 7.915 1.191 1.00 57.84 426 LEU A C 1
ATOM 3322 O O . LEU A 1 426 ? -56.129 8.308 2.141 1.00 57.84 426 LEU A O 1
ATOM 3326 N N . ILE A 1 427 ? -58.120 8.121 1.147 1.00 54.91 427 ILE A N 1
ATOM 3327 C CA . ILE A 1 427 ? -58.867 8.720 2.265 1.00 54.91 427 ILE A CA 1
ATOM 3328 C C . ILE A 1 427 ? -59.034 7.725 3.430 1.00 54.91 427 ILE A C 1
ATOM 3330 O O . ILE A 1 427 ? -59.010 8.152 4.582 1.00 54.91 427 ILE A O 1
ATOM 3334 N N . LYS A 1 428 ? -59.155 6.416 3.168 1.00 53.72 428 LYS A N 1
ATOM 3335 C CA . LYS A 1 428 ? -59.372 5.383 4.203 1.00 53.72 428 LYS A CA 1
ATOM 3336 C C . LYS A 1 428 ? -58.116 4.931 4.950 1.00 53.72 428 LYS A C 1
ATOM 3338 O O . LYS A 1 428 ? -58.238 4.549 6.106 1.00 53.72 428 LYS A O 1
ATOM 3343 N N . PHE A 1 429 ? -56.944 4.954 4.318 1.00 61.06 429 PHE A N 1
ATOM 3344 C CA . PHE A 1 429 ? -55.693 4.495 4.928 1.00 61.06 429 PHE A CA 1
ATOM 3345 C C . PHE A 1 429 ? -54.741 5.672 5.147 1.00 61.06 429 PHE A C 1
ATOM 3347 O O . PHE A 1 429 ? -54.208 6.238 4.194 1.00 61.06 429 PHE A O 1
ATOM 3354 N N . GLU A 1 430 ? -54.523 6.035 6.408 1.00 57.00 430 GLU A N 1
ATOM 3355 C CA . GLU A 1 430 ? -53.671 7.161 6.808 1.00 57.00 430 GLU A CA 1
ATOM 3356 C C . GLU A 1 430 ? -52.209 6.995 6.371 1.00 57.00 430 GLU A C 1
ATOM 3358 O O . GLU A 1 430 ? -51.611 7.938 5.847 1.00 57.00 430 GLU A O 1
ATOM 3363 N N . GLU A 1 431 ? -51.687 5.767 6.446 1.00 58.44 431 GLU A N 1
ATOM 3364 C CA . GLU A 1 431 ? -50.364 5.390 5.938 1.00 58.44 431 GLU A CA 1
ATOM 3365 C C . GLU A 1 431 ? -50.168 5.829 4.472 1.00 58.44 431 GLU A C 1
ATOM 3367 O O . GLU A 1 431 ? -49.115 6.352 4.114 1.00 58.44 431 GLU A O 1
ATOM 3372 N N . LEU A 1 432 ? -51.197 5.710 3.616 1.00 58.28 432 LEU A N 1
ATOM 3373 C CA . LEU A 1 432 ? -51.122 6.127 2.206 1.00 58.28 432 LEU A CA 1
ATOM 3374 C C . LEU A 1 432 ? -51.031 7.652 2.024 1.00 58.28 432 LEU A C 1
ATOM 3376 O O . LEU A 1 432 ? -50.558 8.105 0.980 1.00 58.28 432 LEU A O 1
ATOM 3380 N N . ARG A 1 433 ? -51.462 8.449 3.011 1.00 60.31 433 ARG A N 1
ATOM 3381 C CA . ARG A 1 433 ? -51.355 9.919 2.986 1.00 60.31 433 ARG A CA 1
ATOM 3382 C C . ARG A 1 433 ? -49.950 10.373 3.383 1.00 60.31 433 ARG A C 1
ATOM 3384 O O . ARG A 1 433 ? -49.351 11.201 2.694 1.00 60.31 433 ARG A O 1
ATOM 3391 N N . GLN A 1 434 ? -49.410 9.786 4.452 1.00 60.00 434 GLN A N 1
ATOM 3392 C CA . GLN A 1 434 ? -48.030 10.013 4.896 1.00 60.00 434 GLN A CA 1
ATOM 3393 C C . GLN A 1 434 ? -47.038 9.572 3.803 1.00 60.00 434 GLN A C 1
ATOM 3395 O O . GLN A 1 434 ? -46.111 10.302 3.466 1.00 60.00 434 GLN A O 1
ATOM 3400 N N . LEU A 1 435 ? -47.314 8.452 3.122 1.00 54.84 435 LEU A N 1
ATOM 3401 C CA . LEU A 1 435 ? -46.529 7.954 1.985 1.00 54.84 435 LEU A CA 1
ATOM 3402 C C . LEU A 1 435 ? -46.517 8.837 0.724 1.00 54.84 435 LEU A C 1
ATOM 3404 O O . LEU A 1 435 ? -45.721 8.572 -0.180 1.00 54.84 435 LEU A O 1
ATOM 3408 N N . HIS A 1 436 ? -47.374 9.859 0.646 1.00 53.62 436 HIS A N 1
ATOM 3409 C CA . HIS A 1 436 ? -47.400 10.854 -0.435 1.00 53.62 436 HIS A CA 1
ATOM 3410 C C . HIS A 1 436 ? -46.706 12.178 -0.022 1.00 53.62 436 HIS A C 1
ATOM 3412 O O . HIS A 1 436 ? -46.729 13.166 -0.761 1.00 53.62 436 HIS A O 1
ATOM 3418 N N . THR A 1 437 ? -46.089 12.231 1.161 1.00 57.44 437 THR A N 1
ATOM 3419 C CA . THR A 1 437 ? -45.558 13.463 1.759 1.00 57.44 437 THR A CA 1
ATOM 3420 C C . THR A 1 437 ? -44.049 13.355 2.012 1.00 57.44 437 THR A C 1
ATOM 3422 O O . THR A 1 437 ? -43.549 12.313 2.425 1.00 57.44 437 THR A O 1
ATOM 3425 N N . SER A 1 438 ? -43.296 14.430 1.730 1.00 56.88 438 SER A N 1
ATOM 3426 C CA . SER A 1 438 ? -41.844 14.473 1.985 1.00 56.88 438 SER A CA 1
ATOM 3427 C C . SER A 1 438 ? -41.550 14.469 3.487 1.00 56.88 438 SER A C 1
ATOM 3429 O O . SER A 1 438 ? -42.235 15.139 4.262 1.00 56.88 438 SER A O 1
ATOM 3431 N N . LEU A 1 439 ? -40.481 13.781 3.891 1.00 61.72 439 LEU A N 1
ATOM 3432 C CA . LEU A 1 439 ? -40.038 13.736 5.285 1.00 61.72 439 LEU A CA 1
ATOM 3433 C C . LEU A 1 439 ? -39.546 15.112 5.780 1.00 61.72 439 LEU A C 1
ATOM 3435 O O . LEU A 1 439 ? -39.747 15.432 6.943 1.00 61.72 439 LEU A O 1
ATOM 3439 N N . GLU A 1 440 ? -39.073 15.993 4.885 1.00 57.66 440 GLU A N 1
ATOM 3440 C CA . GLU A 1 440 ? -38.789 17.420 5.170 1.00 57.66 440 GLU A CA 1
ATOM 3441 C C . GLU A 1 440 ? -40.028 18.254 5.550 1.00 57.66 440 GLU A C 1
ATOM 3443 O O . GLU A 1 440 ? -39.919 19.428 5.933 1.00 57.66 440 GLU A O 1
ATOM 3448 N N . LYS A 1 441 ? -41.220 17.692 5.325 1.00 63.38 441 LYS A N 1
ATOM 3449 C CA . LYS A 1 441 ? -42.504 18.286 5.691 1.00 63.38 441 LYS A CA 1
ATOM 3450 C C . LYS A 1 441 ? -42.954 17.778 7.060 1.00 63.38 441 LYS A C 1
ATOM 3452 O O . LYS A 1 441 ? -43.409 18.590 7.854 1.00 63.38 441 LYS A O 1
ATOM 3457 N N . HIS A 1 442 ? -42.756 16.484 7.334 1.00 63.84 442 HIS A N 1
ATOM 3458 C CA . HIS A 1 442 ? -43.045 15.868 8.634 1.00 63.84 442 HIS A CA 1
ATOM 3459 C C . HIS A 1 442 ? -42.039 16.257 9.725 1.00 63.84 442 HIS A C 1
ATOM 3461 O O . HIS A 1 442 ? -42.430 16.468 10.865 1.00 63.84 442 HIS A O 1
ATOM 3467 N N . SER A 1 443 ? -40.774 16.521 9.381 1.00 59.72 443 SER A N 1
ATOM 3468 C CA . SER A 1 443 ? -39.777 17.103 10.300 1.00 59.72 443 SER A CA 1
ATOM 3469 C C . SER A 1 443 ? -40.079 18.558 10.719 1.00 59.72 443 SER A C 1
ATOM 3471 O O . SER A 1 443 ? -39.198 19.257 11.217 1.00 59.72 443 SER A O 1
ATOM 3473 N N . LYS A 1 444 ? -41.288 19.058 10.429 1.00 64.56 444 LYS A N 1
ATOM 3474 C CA . LYS A 1 444 ? -41.806 20.391 10.774 1.00 64.56 444 LYS A CA 1
ATOM 3475 C C . LYS A 1 444 ? -43.211 20.321 11.397 1.00 64.56 444 LYS A C 1
ATOM 3477 O O . LYS A 1 444 ? -43.804 21.370 11.634 1.00 64.56 444 LYS A O 1
ATOM 3482 N N . THR A 1 445 ? -43.747 19.121 11.642 1.00 57.47 445 THR A N 1
ATOM 3483 C CA . THR A 1 445 ? -45.113 18.885 12.150 1.00 57.47 445 THR A CA 1
ATOM 3484 C C . THR A 1 445 ? -45.132 17.924 13.346 1.00 57.47 445 THR A C 1
ATOM 3486 O O . THR A 1 445 ? -45.997 17.063 13.458 1.00 57.47 445 THR A O 1
ATOM 3489 N N . GLY A 1 446 ? -44.196 18.126 14.279 1.00 66.25 446 GLY A N 1
ATOM 3490 C CA . GLY A 1 446 ? -44.120 17.389 15.545 1.00 66.25 446 GLY A CA 1
ATOM 3491 C C . GLY A 1 446 ? -43.423 16.030 15.441 1.00 66.25 446 GLY A C 1
ATOM 3492 O O . GLY A 1 446 ? -43.289 15.450 14.361 1.00 66.25 446 GLY A O 1
ATOM 3493 N N . ASP A 1 447 ? -42.966 15.526 16.586 1.00 65.75 447 ASP A N 1
ATOM 3494 C CA . ASP A 1 447 ? -42.124 14.329 16.637 1.00 65.75 447 ASP A CA 1
ATOM 3495 C C . ASP A 1 447 ? -42.894 13.053 16.259 1.00 65.75 447 ASP A C 1
ATOM 3497 O O . ASP A 1 447 ? -42.354 12.206 15.551 1.00 65.75 447 ASP A O 1
ATOM 3501 N N . ASP A 1 448 ? -44.169 12.924 16.640 1.00 71.81 448 ASP A N 1
ATOM 3502 C CA . ASP A 1 448 ? -44.970 11.719 16.365 1.00 71.81 448 ASP A CA 1
ATOM 3503 C C . ASP A 1 448 ? -45.201 11.483 14.860 1.00 71.81 448 ASP A C 1
ATOM 3505 O O . ASP A 1 448 ? -45.084 10.351 14.373 1.00 71.81 448 ASP A O 1
ATOM 3509 N N . GLU A 1 449 ? -45.469 12.543 14.084 1.00 70.12 449 GLU A N 1
ATOM 3510 C CA . GLU A 1 449 ? -45.559 12.443 12.620 1.00 70.12 449 GLU A CA 1
ATOM 3511 C C . GLU A 1 449 ? -44.207 12.068 12.002 1.00 70.12 449 GLU A C 1
ATOM 3513 O O . GLU A 1 449 ? -44.149 11.240 11.086 1.00 70.12 449 GLU A O 1
ATOM 3518 N N . PHE A 1 450 ? -43.114 12.652 12.506 1.00 77.38 450 PHE A N 1
ATOM 3519 C CA . PHE A 1 450 ? -41.759 12.344 12.060 1.00 77.38 450 PHE A CA 1
ATOM 3520 C C . PHE A 1 450 ? -41.396 10.875 12.324 1.00 77.38 450 PHE A C 1
ATOM 3522 O O . PHE A 1 450 ? -40.991 10.179 11.390 1.00 77.38 450 PHE A O 1
ATOM 3529 N N . TRP A 1 451 ? -41.595 10.370 13.546 1.00 80.75 451 TRP A N 1
ATOM 3530 C CA . TRP A 1 451 ? -41.301 8.979 13.906 1.00 80.75 451 TRP A CA 1
ATOM 3531 C C . TRP A 1 451 ? -42.164 7.989 13.122 1.00 80.75 451 TRP A C 1
ATOM 3533 O O . TRP A 1 451 ? -41.649 6.975 12.643 1.00 80.75 451 TRP A O 1
ATOM 3543 N N . THR A 1 452 ? -43.446 8.301 12.906 1.00 77.81 452 THR A N 1
ATOM 3544 C CA . THR A 1 452 ? -44.336 7.466 12.084 1.00 77.81 452 THR A CA 1
ATOM 3545 C C . THR A 1 452 ? -43.872 7.436 10.623 1.00 77.81 452 THR A C 1
ATOM 3547 O O . THR A 1 452 ? -43.732 6.359 10.035 1.00 77.81 452 THR A O 1
ATOM 3550 N N . SER A 1 453 ? -43.533 8.594 10.044 1.00 75.88 453 SER A N 1
ATOM 3551 C CA . SER A 1 453 ? -42.998 8.696 8.679 1.00 75.88 453 SER A CA 1
ATOM 3552 C C . SER A 1 453 ? -41.674 7.931 8.527 1.00 75.88 453 SER A C 1
ATOM 3554 O O . SER A 1 453 ? -41.517 7.136 7.594 1.00 75.88 453 SER A O 1
ATOM 3556 N N . LEU A 1 454 ? -40.753 8.078 9.487 1.00 82.19 454 LEU A N 1
ATOM 3557 C CA . LEU A 1 454 ? -39.472 7.368 9.531 1.00 82.19 454 LEU A CA 1
ATOM 3558 C C . LEU A 1 454 ? -39.663 5.845 9.621 1.00 82.19 454 LEU A C 1
ATOM 3560 O O . LEU A 1 454 ? -39.015 5.099 8.885 1.00 82.19 454 LEU A O 1
ATOM 3564 N N . ALA A 1 455 ? -40.585 5.373 10.465 1.00 81.44 455 ALA A N 1
ATOM 3565 C CA . ALA A 1 455 ? -40.904 3.953 10.601 1.00 81.44 455 ALA A CA 1
ATOM 3566 C C . ALA A 1 455 ? -41.479 3.360 9.303 1.00 81.44 455 ALA A C 1
ATOM 3568 O O . ALA A 1 455 ? -41.120 2.245 8.916 1.00 81.44 455 ALA A O 1
ATOM 3569 N N . ILE A 1 456 ? -42.323 4.104 8.580 1.00 77.69 456 ILE A N 1
ATOM 3570 C CA . ILE A 1 456 ? -42.841 3.671 7.275 1.00 77.69 456 ILE A CA 1
ATOM 3571 C C . ILE A 1 456 ? -41.727 3.667 6.209 1.00 77.69 456 ILE A C 1
ATOM 3573 O O . ILE A 1 456 ? -41.664 2.745 5.390 1.00 77.69 456 ILE A O 1
ATOM 3577 N N . GLN A 1 457 ? -40.801 4.632 6.228 1.00 81.25 457 GLN A N 1
ATOM 3578 C CA . GLN A 1 457 ? -39.634 4.624 5.334 1.00 81.25 457 GLN A CA 1
ATOM 3579 C C . GLN A 1 457 ? -38.671 3.462 5.624 1.00 81.25 457 GLN A C 1
ATOM 3581 O O . GLN A 1 457 ? -38.177 2.826 4.689 1.00 81.25 457 GLN A O 1
ATOM 3586 N N . ALA A 1 458 ? -38.483 3.106 6.898 1.00 83.44 458 ALA A N 1
ATOM 3587 C CA . ALA A 1 458 ? -37.746 1.912 7.297 1.00 83.44 458 ALA A CA 1
ATOM 3588 C C . ALA A 1 458 ? -38.438 0.621 6.819 1.00 83.44 458 ALA A C 1
ATOM 3590 O O . ALA A 1 458 ? -37.776 -0.234 6.230 1.00 83.44 458 ALA A O 1
ATOM 3591 N N . LYS A 1 459 ? -39.771 0.507 6.966 1.00 81.88 459 LYS A N 1
ATOM 3592 C CA . LYS A 1 459 ? -40.572 -0.609 6.412 1.00 81.88 459 LYS A CA 1
ATOM 3593 C C . LYS A 1 459 ? -40.474 -0.715 4.881 1.00 81.88 459 LYS A C 1
ATOM 3595 O O . LYS A 1 459 ? -40.520 -1.819 4.351 1.00 81.88 459 LYS A O 1
ATOM 3600 N N . ARG A 1 460 ? -40.304 0.407 4.167 1.00 79.94 460 ARG A N 1
ATOM 3601 C CA . ARG A 1 460 ? -40.030 0.440 2.714 1.00 79.94 460 ARG A CA 1
ATOM 3602 C C . ARG A 1 460 ? -38.613 0.001 2.324 1.00 79.94 460 ARG A C 1
ATOM 3604 O O . ARG A 1 460 ? -38.340 -0.117 1.135 1.00 79.94 460 ARG A O 1
ATOM 3611 N N . GLY A 1 461 ? -37.713 -0.220 3.283 1.00 81.69 461 GLY A N 1
ATOM 3612 C CA . GLY A 1 461 ? -36.331 -0.614 3.015 1.00 81.69 461 GLY A CA 1
ATOM 3613 C C . GLY A 1 461 ? -35.411 0.528 2.571 1.00 81.69 461 GLY A C 1
ATOM 3614 O O . GLY A 1 461 ? -34.309 0.251 2.114 1.00 81.69 461 GLY A O 1
ATOM 3615 N N . LEU A 1 462 ? -35.800 1.801 2.736 1.00 82.56 462 LEU A N 1
ATOM 3616 C CA . LEU A 1 462 ? -34.970 2.948 2.316 1.00 82.56 462 LEU A CA 1
ATOM 3617 C C . LEU A 1 462 ? -33.622 3.042 3.057 1.00 82.56 462 LEU A C 1
ATOM 3619 O O . LEU A 1 462 ? -32.684 3.641 2.546 1.00 82.56 462 LEU A O 1
ATOM 3623 N N . PHE A 1 463 ? -33.508 2.406 4.226 1.00 84.56 463 PHE A N 1
ATOM 3624 C CA . PHE A 1 463 ? -32.268 2.304 5.006 1.00 84.56 463 PHE A CA 1
ATOM 3625 C C . PHE A 1 463 ? -31.614 0.915 4.926 1.00 84.56 463 PHE A C 1
ATOM 3627 O O . PHE A 1 463 ? -30.764 0.606 5.759 1.00 84.56 463 PHE A O 1
ATOM 3634 N N . LYS A 1 464 ? -32.033 0.045 3.988 1.00 82.31 464 LYS A N 1
ATOM 3635 C CA . LYS A 1 464 ? -31.587 -1.361 3.913 1.00 82.31 464 LYS A CA 1
ATOM 3636 C C . LYS A 1 464 ? -30.063 -1.474 3.865 1.00 82.31 464 LYS A C 1
ATOM 3638 O O . LYS A 1 464 ? -29.506 -2.231 4.649 1.00 82.31 464 LYS A O 1
ATOM 3643 N N . ASP A 1 465 ? -29.426 -0.664 3.025 1.00 82.31 465 ASP A N 1
ATOM 3644 C CA . ASP A 1 465 ? -27.985 -0.715 2.743 1.00 82.31 465 ASP A CA 1
ATOM 3645 C C . ASP A 1 465 ? -27.167 0.224 3.667 1.00 82.31 465 ASP A C 1
ATOM 3647 O O . ASP A 1 465 ? -26.066 0.666 3.332 1.00 82.31 465 ASP A O 1
ATOM 3651 N N . MET A 1 466 ? -27.728 0.575 4.834 1.00 84.31 466 MET A N 1
ATOM 3652 C CA . MET A 1 466 ? -27.131 1.451 5.852 1.00 84.31 466 MET A CA 1
ATOM 3653 C C . MET A 1 466 ? -26.939 0.708 7.185 1.00 84.31 466 MET A C 1
ATOM 3655 O O . MET A 1 466 ? -27.428 1.135 8.233 1.00 84.31 466 MET A O 1
ATOM 3659 N N . ASP A 1 467 ? -26.240 -0.427 7.168 1.00 87.12 467 ASP A N 1
ATOM 3660 C CA . ASP A 1 467 ? -26.185 -1.363 8.302 1.00 87.12 467 ASP A CA 1
ATOM 3661 C C . ASP A 1 467 ? -25.678 -0.764 9.620 1.00 87.12 467 ASP A C 1
ATOM 3663 O O . ASP A 1 467 ? -26.275 -1.013 10.667 1.00 87.12 467 ASP A O 1
ATOM 3667 N N . ALA A 1 468 ? -24.658 0.098 9.594 1.00 87.25 468 ALA A N 1
ATOM 3668 C CA . ALA A 1 468 ? -24.186 0.784 10.801 1.00 87.25 468 ALA A CA 1
ATOM 3669 C C . ALA A 1 468 ? -25.265 1.701 11.423 1.00 87.25 468 ALA A C 1
ATOM 3671 O O . ALA A 1 468 ? -25.398 1.754 12.644 1.00 87.25 468 ALA A O 1
ATOM 3672 N N . PHE A 1 469 ? -26.095 2.361 10.601 1.00 89.38 469 PHE A N 1
ATOM 3673 C CA . PHE A 1 469 ? -27.238 3.157 11.070 1.00 89.38 469 PHE A CA 1
ATOM 3674 C C . PHE A 1 469 ? -28.378 2.265 11.582 1.00 89.38 469 PHE A C 1
ATOM 3676 O O . PHE A 1 469 ? -28.932 2.526 12.649 1.00 89.38 469 PHE A O 1
ATOM 3683 N N . ARG A 1 470 ? -28.687 1.159 10.889 1.00 89.62 470 ARG A N 1
ATOM 3684 C CA . ARG A 1 470 ? -29.645 0.147 11.377 1.00 89.62 470 ARG A CA 1
ATOM 3685 C C . ARG A 1 470 ? -29.215 -0.402 12.744 1.00 89.62 470 ARG A C 1
ATOM 3687 O O . ARG A 1 470 ? -30.056 -0.580 13.622 1.00 89.62 470 ARG A O 1
ATOM 3694 N N . GLY A 1 471 ? -27.919 -0.642 12.932 1.00 90.81 471 GLY A N 1
ATOM 3695 C CA . GLY A 1 471 ? -27.324 -1.075 14.194 1.00 90.81 471 GLY A CA 1
ATOM 3696 C C . GLY A 1 471 ? -27.389 -0.019 15.301 1.00 90.81 471 GLY A C 1
ATOM 3697 O O . GLY A 1 471 ? -27.772 -0.355 16.420 1.00 90.81 471 GLY A O 1
ATOM 3698 N N . LEU A 1 472 ? -27.119 1.252 14.981 1.00 93.00 472 LEU A N 1
ATOM 3699 C CA . LEU A 1 472 ? -27.301 2.386 15.896 1.00 93.00 472 LEU A CA 1
ATOM 3700 C C . LEU A 1 472 ? -28.753 2.492 16.388 1.00 93.00 472 LEU A C 1
ATOM 3702 O O . LEU A 1 472 ? -28.987 2.567 17.591 1.00 93.00 472 LEU A O 1
ATOM 3706 N N . VAL A 1 473 ? -29.734 2.448 15.479 1.00 91.44 473 VAL A N 1
ATOM 3707 C CA . VAL A 1 473 ? -31.162 2.559 15.835 1.00 91.44 473 VAL A CA 1
ATOM 3708 C C . VAL A 1 473 ? -31.606 1.394 16.728 1.00 91.44 473 VAL A C 1
ATOM 3710 O O . VAL A 1 473 ? -32.283 1.624 17.730 1.00 91.44 473 VAL A O 1
ATOM 3713 N N . LYS A 1 474 ? -31.164 0.156 16.442 1.00 90.56 474 LYS A N 1
ATOM 3714 C CA . LYS A 1 474 ? -31.358 -0.991 17.354 1.00 90.56 474 LYS A CA 1
ATOM 3715 C C . LYS A 1 474 ? -30.753 -0.711 18.733 1.00 90.56 474 LYS A C 1
ATOM 3717 O O . LYS A 1 474 ? -31.410 -0.950 19.742 1.00 90.56 474 LYS A O 1
ATOM 3722 N N . ALA A 1 475 ? -29.514 -0.218 18.783 1.00 92.38 475 ALA A N 1
ATOM 3723 C CA . ALA A 1 475 ? -28.798 0.014 20.031 1.00 92.38 475 ALA A CA 1
ATOM 3724 C C . ALA A 1 475 ? -29.484 1.084 20.898 1.00 92.38 475 ALA A C 1
ATOM 3726 O O . ALA A 1 475 ? -29.767 0.824 22.065 1.00 92.38 475 ALA A O 1
ATOM 3727 N N . VAL A 1 476 ? -29.829 2.242 20.329 1.00 92.69 476 VAL A N 1
ATOM 3728 C CA . VAL A 1 476 ? -30.533 3.320 21.048 1.00 92.69 476 VAL A CA 1
ATOM 3729 C C . VAL A 1 476 ? -31.919 2.862 21.518 1.00 92.69 476 VAL A C 1
ATOM 3731 O O . VAL A 1 476 ? -32.276 3.089 22.671 1.00 92.69 476 VAL A O 1
ATOM 3734 N N . SER A 1 477 ? -32.670 2.131 20.685 1.00 89.56 477 SER A N 1
ATOM 3735 C CA . SER A 1 477 ? -33.975 1.572 21.069 1.00 89.56 477 SER A CA 1
ATOM 3736 C C . SER A 1 477 ? -33.870 0.576 22.237 1.00 89.56 477 SER A C 1
ATOM 3738 O O . SER A 1 477 ? -34.662 0.642 23.180 1.00 89.56 477 SER A O 1
ATOM 3740 N N . ILE A 1 478 ? -32.862 -0.305 22.231 1.00 89.19 478 ILE A N 1
ATOM 3741 C CA . ILE A 1 478 ? -32.596 -1.250 23.329 1.00 89.19 478 ILE A CA 1
ATOM 3742 C C . ILE A 1 478 ? -32.135 -0.518 24.598 1.00 89.19 478 ILE A C 1
ATOM 3744 O O . ILE A 1 478 ? -32.567 -0.894 25.689 1.00 89.19 478 ILE A O 1
ATOM 3748 N N . ARG A 1 479 ? -31.297 0.522 24.472 1.00 91.19 479 ARG A N 1
ATOM 3749 C CA . ARG A 1 479 ? -30.846 1.363 25.591 1.00 91.19 479 ARG A CA 1
ATOM 3750 C C . ARG A 1 479 ? -32.043 2.024 26.283 1.00 91.19 479 ARG A C 1
ATOM 3752 O O . ARG A 1 479 ? -32.284 1.734 27.453 1.00 91.19 479 ARG A O 1
ATOM 3759 N N . ALA A 1 480 ? -32.849 2.782 25.539 1.00 90.00 480 ALA A N 1
ATOM 3760 C CA . ALA A 1 480 ? -34.034 3.459 26.065 1.00 90.00 480 ALA A CA 1
ATOM 3761 C C . ALA A 1 480 ? -35.041 2.474 26.690 1.00 90.00 480 ALA A C 1
ATOM 3763 O O . ALA A 1 480 ? -35.574 2.722 27.769 1.00 90.00 480 ALA A O 1
ATOM 3764 N N . SER A 1 481 ? -35.247 1.305 26.068 1.00 89.00 481 SER A N 1
ATOM 3765 C CA . SER A 1 481 ? -36.122 0.252 26.612 1.00 89.00 481 SER A CA 1
ATOM 3766 C C . SER A 1 481 ? -35.611 -0.328 27.938 1.00 89.00 481 SER A C 1
ATOM 3768 O O . SER A 1 481 ? -36.411 -0.695 28.800 1.00 89.00 481 SER A O 1
ATOM 3770 N N . ARG A 1 482 ? -34.285 -0.431 28.123 1.00 89.56 482 ARG A N 1
ATOM 3771 C CA . ARG A 1 482 ? -33.671 -0.861 29.390 1.00 89.56 482 ARG A CA 1
ATOM 3772 C C . ARG A 1 482 ? -33.775 0.219 30.459 1.00 89.56 482 ARG A C 1
ATOM 3774 O O . ARG A 1 482 ? -34.203 -0.103 31.563 1.00 89.56 482 ARG A O 1
ATOM 3781 N N . GLU A 1 483 ? -33.451 1.465 30.124 1.00 90.94 483 GLU A N 1
ATOM 3782 C CA . GLU A 1 483 ? -33.525 2.615 31.036 1.00 90.94 483 GLU A CA 1
ATOM 3783 C C . GLU A 1 483 ? -34.963 2.824 31.542 1.00 90.94 483 GLU A C 1
ATOM 3785 O O . GLU A 1 483 ? -35.182 2.854 32.751 1.00 90.94 483 GLU A O 1
ATOM 3790 N N . ALA A 1 484 ? -35.961 2.798 30.651 1.00 90.31 484 ALA A N 1
ATOM 3791 C CA . ALA A 1 484 ? -37.383 2.834 31.016 1.00 90.31 484 ALA A CA 1
ATOM 3792 C C . ALA A 1 484 ? -37.851 1.610 31.836 1.00 90.31 484 ALA A C 1
ATOM 3794 O O . ALA A 1 484 ? -38.848 1.688 32.549 1.00 90.31 484 ALA A O 1
ATOM 3795 N N . SER A 1 485 ? -37.130 0.484 31.766 1.00 90.69 485 SER A N 1
ATOM 3796 C CA . SER A 1 485 ? -37.366 -0.708 32.599 1.00 90.69 485 SER A CA 1
ATOM 3797 C C . SER A 1 485 ? -36.569 -0.711 33.916 1.00 90.69 485 SER A C 1
ATOM 3799 O O . SER A 1 485 ? -36.580 -1.728 34.610 1.00 90.69 485 SER A O 1
ATOM 3801 N N . GLY A 1 486 ? -35.794 0.338 34.225 1.00 87.38 486 GLY A N 1
ATOM 3802 C CA . GLY A 1 486 ? -34.865 0.363 35.364 1.00 87.38 486 GLY A CA 1
ATOM 3803 C C . GLY A 1 486 ? -33.714 -0.655 35.277 1.00 87.38 486 GLY A C 1
ATOM 3804 O O . GLY A 1 486 ? -33.091 -0.981 36.285 1.00 87.38 486 GLY A O 1
ATOM 3805 N N . LYS A 1 487 ? -33.435 -1.208 34.088 1.00 86.88 487 LYS A N 1
ATOM 3806 C CA . LYS A 1 487 ? -32.443 -2.275 33.879 1.00 86.88 487 LYS A CA 1
ATOM 3807 C C . LYS A 1 487 ? -31.076 -1.697 33.531 1.00 86.88 487 LYS A C 1
ATOM 3809 O O . LYS A 1 487 ? -30.955 -0.863 32.638 1.00 86.88 487 LYS A O 1
ATOM 3814 N N . MET A 1 488 ? -30.030 -2.229 34.162 1.00 84.06 488 MET A N 1
ATOM 3815 C CA . MET A 1 488 ? -28.643 -1.877 33.845 1.00 84.06 488 MET A CA 1
ATOM 3816 C C . MET A 1 488 ? -28.305 -2.123 32.363 1.00 84.06 488 MET A C 1
ATOM 3818 O O . MET A 1 488 ? -28.768 -3.084 31.739 1.00 84.06 488 MET A O 1
ATOM 3822 N N . LEU A 1 489 ? -27.430 -1.284 31.804 1.00 81.62 489 LEU A N 1
ATOM 3823 C CA . LEU A 1 489 ? -26.960 -1.394 30.414 1.00 81.62 489 LEU A CA 1
ATOM 3824 C C . LEU A 1 489 ? -25.924 -2.521 30.205 1.00 81.62 489 LEU A C 1
ATOM 3826 O O . LEU A 1 489 ? -25.606 -2.882 29.073 1.00 81.62 489 LEU A O 1
ATOM 3830 N N . ASN A 1 490 ? -25.451 -3.133 31.293 1.00 76.38 490 ASN A N 1
ATOM 3831 C CA . ASN A 1 490 ? -24.472 -4.222 31.302 1.00 76.38 490 ASN A CA 1
ATOM 3832 C C . ASN A 1 490 ? -24.922 -5.416 30.434 1.00 76.38 490 ASN A C 1
ATOM 3834 O O . ASN A 1 490 ? -26.101 -5.782 30.402 1.00 76.38 490 ASN A O 1
ATOM 3838 N N . GLY A 1 491 ? -23.987 -6.039 29.711 1.00 77.31 491 GLY A N 1
ATOM 3839 C CA . GLY A 1 491 ? -24.282 -7.193 28.848 1.00 77.31 491 GLY A CA 1
ATOM 3840 C C . GLY A 1 491 ? -25.205 -6.888 27.656 1.00 77.31 491 GLY A C 1
ATOM 3841 O O . GLY A 1 491 ? -25.840 -7.794 27.116 1.00 77.31 491 GLY A O 1
ATOM 3842 N N . MET A 1 492 ? -25.336 -5.622 27.252 1.00 85.00 492 MET A N 1
ATOM 3843 C CA . MET A 1 492 ? -25.988 -5.254 25.995 1.00 85.00 492 MET A CA 1
ATOM 3844 C C . MET A 1 492 ? -25.167 -5.755 24.795 1.00 85.00 492 MET A C 1
ATOM 3846 O O . MET A 1 492 ? -23.949 -5.598 24.756 1.00 85.00 492 MET A O 1
ATOM 3850 N N . ARG A 1 493 ? -25.840 -6.372 23.816 1.00 84.56 493 ARG A N 1
ATOM 3851 C CA . ARG A 1 493 ? -25.233 -6.815 22.551 1.00 84.56 493 ARG A CA 1
ATOM 3852 C C . ARG A 1 493 ? -25.448 -5.753 21.475 1.00 84.56 493 ARG A C 1
ATOM 3854 O O . ARG A 1 493 ? -26.536 -5.185 21.388 1.00 84.56 493 ARG A O 1
ATOM 3861 N N . PHE A 1 494 ? -24.434 -5.537 20.646 1.00 87.75 494 PHE A N 1
ATOM 3862 C CA . PHE A 1 494 ? -24.455 -4.576 19.543 1.00 87.75 494 PHE A CA 1
ATOM 3863 C C . PHE A 1 494 ? -24.520 -5.297 18.192 1.00 87.75 494 PHE A C 1
ATOM 3865 O O . PHE A 1 494 ? -24.133 -6.459 18.070 1.00 87.75 494 PHE A O 1
ATOM 3872 N N . ASP A 1 495 ? -25.047 -4.612 17.178 1.00 89.88 495 ASP A N 1
ATOM 3873 C CA . ASP A 1 495 ? -25.030 -5.094 15.796 1.00 89.88 495 ASP A CA 1
ATOM 3874 C C . ASP A 1 495 ? -23.593 -5.085 15.255 1.00 89.88 495 ASP A C 1
ATOM 3876 O O . ASP A 1 495 ? -22.863 -4.121 15.480 1.00 89.88 495 ASP A O 1
ATOM 3880 N N . THR A 1 496 ? -23.178 -6.125 14.529 1.00 85.75 496 THR A N 1
ATOM 3881 C CA . THR A 1 496 ? -21.780 -6.295 14.107 1.00 85.75 496 THR A CA 1
ATOM 3882 C C . THR A 1 496 ? -21.257 -5.157 13.236 1.00 85.75 496 THR A C 1
ATOM 3884 O O . THR A 1 496 ? -20.073 -4.842 13.328 1.00 85.75 496 THR A O 1
ATOM 3887 N N . TYR A 1 497 ? -22.093 -4.517 12.411 1.00 86.12 497 TYR A N 1
ATOM 3888 C CA . TYR A 1 497 ? -21.661 -3.374 11.590 1.00 86.12 497 TYR A CA 1
ATOM 3889 C C . TYR A 1 497 ? -21.468 -2.111 12.434 1.00 86.12 497 TYR A C 1
ATOM 3891 O O . TYR A 1 497 ? -20.540 -1.337 12.208 1.00 86.12 497 TYR A O 1
ATOM 3899 N N . PHE A 1 498 ? -22.315 -1.928 13.445 1.00 89.62 498 PHE A N 1
ATOM 3900 C CA . PHE A 1 498 ? -22.249 -0.793 14.359 1.00 89.62 498 PHE A CA 1
ATOM 3901 C C . PHE A 1 498 ? -21.107 -0.931 15.377 1.00 89.62 498 PHE A C 1
ATOM 3903 O O . PHE A 1 498 ? -20.362 0.018 15.591 1.00 89.62 498 PHE A O 1
ATOM 3910 N N . ASP A 1 499 ? -20.896 -2.126 15.928 1.00 87.62 499 ASP A N 1
ATOM 3911 C CA . ASP A 1 499 ? -19.770 -2.434 16.821 1.00 87.62 499 ASP A CA 1
ATOM 3912 C C . ASP A 1 499 ? -18.423 -2.335 16.070 1.00 87.62 499 ASP A C 1
ATOM 3914 O O . ASP A 1 499 ? -17.436 -1.842 16.615 1.00 87.62 499 ASP A O 1
ATOM 3918 N N . SER A 1 500 ? -18.398 -2.694 14.776 1.00 84.25 500 SER A N 1
ATOM 3919 C CA . SER A 1 500 ? -17.248 -2.462 13.882 1.00 84.25 500 SER A CA 1
ATOM 3920 C C . SER A 1 500 ? -16.962 -0.969 13.682 1.00 84.25 500 SER A C 1
ATOM 3922 O O . SER A 1 500 ? -15.816 -0.541 13.813 1.00 84.25 500 SER A O 1
ATOM 3924 N N . PHE A 1 501 ? -17.999 -0.167 13.413 1.00 86.44 501 PHE A N 1
ATOM 3925 C CA . PHE A 1 501 ? -17.898 1.289 13.266 1.00 86.44 501 PHE A CA 1
ATOM 3926 C C . PHE A 1 501 ? -17.396 1.967 14.552 1.00 86.44 501 PHE A C 1
ATOM 3928 O O . PHE A 1 501 ? -16.458 2.762 14.497 1.00 86.44 501 PHE A O 1
ATOM 3935 N N . LEU A 1 502 ? -17.949 1.602 15.716 1.00 88.25 502 LEU A N 1
ATOM 3936 C CA . LEU A 1 502 ? -17.485 2.090 17.019 1.00 88.25 502 LEU A CA 1
ATOM 3937 C C . LEU A 1 502 ? -16.042 1.664 17.320 1.00 88.25 502 LEU A C 1
ATOM 3939 O O . LEU A 1 502 ? -15.269 2.472 17.827 1.00 88.25 502 LEU A O 1
ATOM 3943 N N . THR A 1 503 ? -15.653 0.437 16.961 1.00 84.50 503 THR A N 1
ATOM 3944 C CA . THR A 1 503 ? -14.270 -0.044 17.120 1.00 84.50 503 THR A CA 1
ATOM 3945 C C . THR A 1 503 ? -13.289 0.797 16.303 1.00 84.50 503 THR A C 1
ATOM 3947 O O . THR A 1 503 ? -12.232 1.167 16.814 1.00 84.50 503 THR A O 1
ATOM 3950 N N . THR A 1 504 ? -13.631 1.156 15.061 1.00 81.12 504 THR A N 1
ATOM 3951 C CA . THR A 1 504 ? -12.778 2.035 14.248 1.00 81.12 504 THR A CA 1
ATOM 3952 C C . THR A 1 504 ? -12.787 3.481 14.746 1.00 81.12 504 THR A C 1
ATOM 3954 O O . THR A 1 504 ? -11.724 4.095 14.815 1.00 81.12 504 THR A O 1
ATOM 3957 N N . MET A 1 505 ? -13.936 4.009 15.185 1.00 85.19 505 MET A N 1
ATOM 3958 C CA . MET A 1 505 ? -14.004 5.325 15.831 1.00 85.19 505 MET A CA 1
ATOM 3959 C C . MET A 1 505 ? -13.099 5.383 17.069 1.00 85.19 505 MET A C 1
ATOM 3961 O O . MET A 1 505 ? -12.330 6.326 17.207 1.00 85.19 505 MET A O 1
ATOM 3965 N N . ALA A 1 506 ? -13.118 4.353 17.919 1.00 84.69 506 ALA A N 1
ATOM 3966 C CA . ALA A 1 506 ? -12.269 4.258 19.107 1.00 84.69 506 ALA A CA 1
ATOM 3967 C C . ALA A 1 506 ? -10.781 4.046 18.788 1.00 84.69 506 ALA A C 1
ATOM 3969 O O . ALA A 1 506 ? -9.929 4.445 19.578 1.00 84.69 506 ALA A O 1
ATOM 3970 N N . ALA A 1 507 ? -10.450 3.434 17.647 1.00 78.12 507 ALA A N 1
ATOM 3971 C CA . ALA A 1 507 ? -9.070 3.346 17.177 1.00 78.12 507 ALA A CA 1
ATOM 3972 C C . ALA A 1 507 ? -8.535 4.717 16.728 1.00 78.12 507 ALA A C 1
ATOM 3974 O O . ALA A 1 507 ? -7.398 5.045 17.048 1.00 78.12 507 ALA A O 1
ATOM 3975 N N . MET A 1 508 ? -9.355 5.521 16.038 1.00 76.94 508 MET A N 1
ATOM 3976 C CA . MET A 1 508 ? -8.987 6.866 15.567 1.00 76.94 508 MET A CA 1
ATOM 3977 C C . MET A 1 508 ? -9.052 7.937 16.669 1.00 76.94 508 MET A C 1
ATOM 3979 O O . MET A 1 508 ? -8.261 8.873 16.669 1.00 76.94 508 MET A O 1
ATOM 3983 N N . SER A 1 509 ? -10.010 7.837 17.594 1.00 82.12 509 SER A N 1
ATOM 3984 C CA . 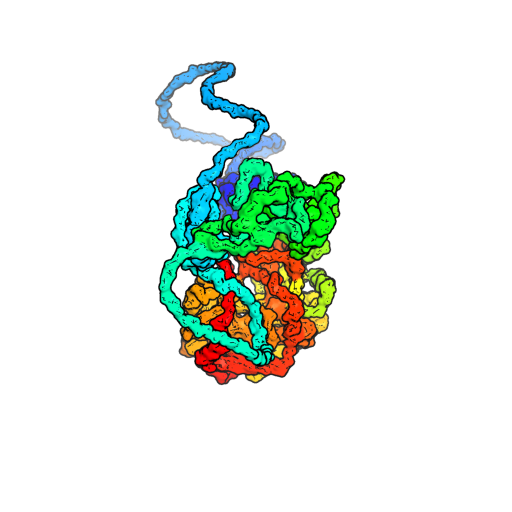SER A 1 509 ? -10.158 8.736 18.740 1.00 82.12 509 SER A CA 1
ATOM 3985 C C . SER A 1 509 ? -11.007 8.084 19.847 1.00 82.12 509 SER A C 1
ATOM 3987 O O . SER A 1 509 ? -12.242 8.079 19.763 1.00 82.12 509 SER A O 1
ATOM 3989 N N . PRO A 1 510 ? -10.381 7.579 20.929 1.00 84.56 510 PRO A N 1
ATOM 3990 C CA . PRO A 1 510 ? -11.099 7.072 22.102 1.00 84.56 510 PRO A CA 1
ATOM 3991 C C . PRO A 1 510 ? -12.053 8.112 22.712 1.00 84.56 510 PRO A C 1
ATOM 3993 O O . PRO A 1 510 ? -13.158 7.772 23.133 1.00 84.56 510 PRO A O 1
ATOM 3996 N N . ALA A 1 511 ? -11.666 9.393 22.687 1.00 83.81 511 ALA A N 1
ATOM 3997 C CA . ALA A 1 511 ? -12.486 10.504 23.167 1.00 83.81 511 ALA A CA 1
ATOM 3998 C C . ALA A 1 511 ? -13.769 10.691 22.338 1.00 83.81 511 ALA A C 1
ATOM 4000 O O . ALA A 1 511 ? -14.850 10.831 22.911 1.00 83.81 511 ALA A O 1
ATOM 4001 N N . ALA A 1 512 ? -13.682 10.631 21.002 1.00 87.25 512 ALA A N 1
ATOM 4002 C CA . ALA A 1 512 ? -14.863 10.699 20.139 1.00 87.25 512 ALA A CA 1
ATOM 4003 C C . ALA A 1 512 ? -15.787 9.486 20.340 1.00 87.25 512 ALA A C 1
ATOM 4005 O O . ALA A 1 512 ? -17.006 9.646 20.379 1.00 87.25 512 ALA A O 1
ATOM 4006 N N . ALA A 1 513 ? -15.218 8.290 20.525 1.00 89.62 513 ALA A N 1
ATOM 4007 C CA . ALA A 1 513 ? -15.988 7.077 20.791 1.00 89.62 513 ALA A CA 1
ATOM 4008 C C . ALA A 1 513 ? -16.719 7.116 22.143 1.00 89.62 513 ALA A C 1
ATOM 4010 O O . ALA A 1 513 ? -17.885 6.726 22.200 1.00 89.62 513 ALA A O 1
ATOM 4011 N N . ASN A 1 514 ? -16.089 7.631 23.205 1.00 89.44 514 ASN A N 1
ATOM 4012 C CA . ASN A 1 514 ? -16.760 7.857 24.489 1.00 89.44 514 ASN A CA 1
ATOM 4013 C C . ASN A 1 514 ? -17.861 8.917 24.367 1.00 89.44 514 ASN A C 1
ATOM 4015 O O . ASN A 1 514 ? -19.006 8.634 24.704 1.00 89.44 514 ASN A O 1
ATOM 4019 N N . TYR A 1 515 ? -17.571 10.081 23.777 1.00 90.38 515 TYR A N 1
ATOM 4020 C CA . TYR A 1 515 ? -18.585 11.118 23.561 1.00 90.38 515 TYR A CA 1
ATOM 4021 C C . TYR A 1 515 ? -19.795 10.592 22.766 1.00 90.38 515 TYR A C 1
ATOM 4023 O O . TYR A 1 515 ? -20.943 10.861 23.124 1.00 90.38 515 TYR A O 1
ATOM 4031 N N . PHE A 1 516 ? -19.563 9.781 21.729 1.00 92.25 516 PHE A N 1
ATOM 4032 C CA . PHE A 1 516 ? -20.631 9.129 20.972 1.00 92.25 516 PHE A CA 1
ATOM 4033 C C . PHE A 1 516 ? -21.410 8.108 21.818 1.00 92.25 516 PHE A C 1
ATOM 4035 O O . PHE A 1 516 ? -22.641 8.118 21.820 1.00 92.25 516 PHE A O 1
ATOM 4042 N N . ARG A 1 517 ? -20.712 7.230 22.549 1.00 89.44 517 ARG A N 1
ATOM 4043 C CA . ARG A 1 517 ? -21.295 6.215 23.443 1.00 89.44 517 ARG A CA 1
ATOM 4044 C C . ARG A 1 517 ? -22.218 6.843 24.485 1.00 89.44 517 ARG A C 1
ATOM 4046 O O . ARG A 1 517 ? -23.336 6.363 24.664 1.00 89.44 517 ARG A O 1
ATOM 4053 N N . ASP A 1 518 ? -21.743 7.895 25.145 1.00 87.75 518 ASP A N 1
ATOM 4054 C CA . ASP A 1 518 ? -22.413 8.521 26.282 1.00 87.75 518 ASP A CA 1
ATOM 4055 C C . ASP A 1 518 ? -23.714 9.219 25.837 1.00 87.75 518 ASP A C 1
ATOM 4057 O O . ASP A 1 518 ? -24.759 9.026 26.465 1.00 87.75 518 ASP A O 1
ATOM 4061 N N . ASN A 1 519 ? -23.680 9.925 24.696 1.00 88.88 519 ASN A N 1
ATOM 4062 C CA . ASN A 1 519 ? -24.840 10.610 24.104 1.00 88.88 519 ASN A CA 1
ATOM 4063 C C . ASN A 1 519 ? -25.811 9.680 23.344 1.00 88.88 519 ASN A C 1
ATOM 4065 O O . ASN A 1 519 ? -26.995 9.995 23.248 1.00 88.88 519 ASN A O 1
ATOM 4069 N N . PHE A 1 520 ? -25.342 8.553 22.794 1.00 89.69 520 PHE A N 1
ATOM 4070 C CA . PHE A 1 520 ? -26.165 7.608 22.027 1.00 89.69 520 PHE A CA 1
ATOM 4071 C C . PHE A 1 520 ? -26.206 6.227 22.695 1.00 89.69 520 PHE A C 1
ATOM 4073 O O . PHE A 1 520 ? -26.881 6.030 23.702 1.00 89.69 520 PHE A O 1
ATOM 4080 N N . ALA A 1 521 ? -25.5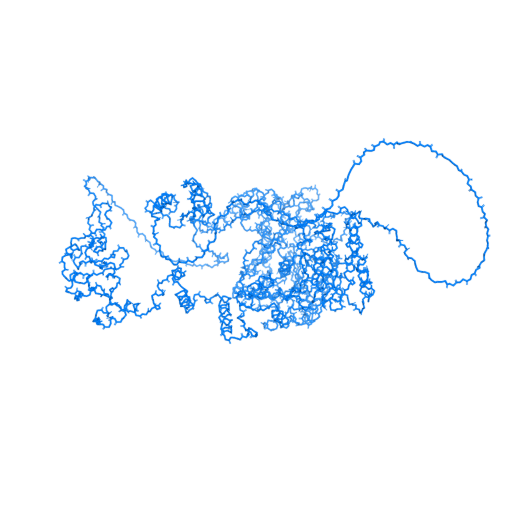21 5.241 22.124 1.00 89.50 521 ALA A N 1
ATOM 4081 C CA . ALA A 1 521 ? -25.348 3.909 22.682 1.00 89.50 521 ALA A CA 1
ATOM 4082 C C . ALA A 1 521 ? -24.078 3.300 22.084 1.00 89.50 521 ALA A C 1
ATOM 4084 O O . ALA A 1 521 ? -23.747 3.567 20.930 1.00 89.50 521 ALA A O 1
ATOM 4085 N N . GLY A 1 522 ? -23.380 2.451 22.830 1.00 89.25 522 GLY A N 1
ATOM 4086 C CA . GLY A 1 522 ? -22.181 1.794 22.325 1.00 89.25 522 GLY A CA 1
ATOM 4087 C C . GLY A 1 522 ? -21.500 0.918 23.363 1.00 89.25 522 GLY A C 1
ATOM 4088 O O . GLY A 1 522 ? -21.819 0.964 24.551 1.00 89.25 522 GLY A O 1
ATOM 4089 N N . ARG A 1 523 ? -20.549 0.110 22.900 1.00 87.81 523 ARG A N 1
ATOM 4090 C CA . ARG A 1 523 ? -19.648 -0.659 23.759 1.00 87.81 523 ARG A CA 1
ATOM 4091 C C . ARG A 1 523 ? -18.665 0.300 24.449 1.00 87.81 523 ARG A C 1
ATOM 4093 O O . ARG A 1 523 ? -18.199 1.246 23.821 1.00 87.81 523 ARG A O 1
ATOM 4100 N N . SER A 1 524 ? -18.333 0.070 25.721 1.00 86.69 524 SER A N 1
ATOM 4101 C CA . SER A 1 524 ? -17.275 0.832 26.410 1.00 86.69 524 SER A CA 1
ATOM 4102 C C . SER A 1 524 ? -15.889 0.492 25.856 1.00 86.69 524 SER A C 1
ATOM 4104 O O . SER A 1 524 ? -15.700 -0.577 25.264 1.00 86.69 524 SER A O 1
ATOM 4106 N N . LEU A 1 525 ? -14.893 1.355 26.079 1.00 84.75 525 LEU A N 1
ATOM 4107 C CA . LEU A 1 525 ? -13.525 1.111 25.601 1.00 84.75 525 LEU A CA 1
ATOM 4108 C C . LEU A 1 525 ? -12.943 -0.171 26.213 1.00 84.75 525 LEU A C 1
ATOM 4110 O O . LEU A 1 525 ? -12.363 -0.989 25.495 1.00 84.75 525 LEU A O 1
ATOM 4114 N N . ARG A 1 526 ? -13.209 -0.418 27.501 1.00 83.75 526 ARG A N 1
ATOM 4115 C CA . ARG A 1 526 ? -12.895 -1.679 28.191 1.00 83.75 526 ARG A CA 1
ATOM 4116 C C . ARG A 1 526 ? -13.605 -2.893 27.577 1.00 83.75 526 ARG A C 1
ATOM 4118 O O . ARG A 1 526 ? -12.992 -3.943 27.394 1.00 83.75 526 ARG A O 1
ATOM 4125 N N . GLY A 1 527 ? -14.862 -2.747 27.154 1.00 83.50 527 GLY A N 1
ATOM 4126 C CA . GLY A 1 527 ? -15.562 -3.780 26.385 1.00 83.50 527 GLY A CA 1
ATOM 4127 C C . GLY A 1 527 ? -14.900 -4.062 25.029 1.00 83.50 527 GLY A C 1
ATOM 4128 O O . GLY A 1 527 ? -14.757 -5.222 24.646 1.00 83.50 527 GLY A O 1
ATOM 4129 N N . MET A 1 528 ? -14.452 -3.025 24.312 1.00 83.88 528 MET A N 1
ATOM 4130 C CA . MET A 1 528 ? -13.721 -3.175 23.043 1.00 83.88 528 MET A CA 1
ATOM 4131 C C . MET A 1 528 ? -12.319 -3.778 23.229 1.00 83.88 528 MET A C 1
ATOM 4133 O O . MET A 1 528 ? -11.808 -4.413 22.308 1.00 83.88 528 MET A O 1
ATOM 4137 N N . ARG A 1 529 ? -11.679 -3.585 24.392 1.00 79.38 529 ARG A N 1
ATOM 4138 C CA . ARG A 1 529 ? -10.410 -4.242 24.764 1.00 79.38 529 ARG A CA 1
ATOM 4139 C C . ARG A 1 529 ? -10.592 -5.746 24.917 1.00 79.38 529 ARG A C 1
ATOM 4141 O O . ARG A 1 529 ? -9.849 -6.505 24.305 1.00 79.38 529 ARG A O 1
ATOM 4148 N N . TYR A 1 530 ? -11.615 -6.165 25.662 1.00 81.50 530 TYR A N 1
ATOM 4149 C CA . TYR A 1 530 ? -11.935 -7.580 25.853 1.00 81.50 530 TYR A CA 1
ATOM 4150 C C . TYR A 1 530 ? -12.228 -8.287 24.518 1.00 81.50 530 TYR A C 1
ATOM 4152 O O . TYR A 1 530 ? -11.672 -9.349 24.245 1.00 81.50 530 TYR A O 1
ATOM 4160 N N . GLU A 1 531 ? -13.015 -7.658 23.637 1.00 78.50 531 GLU A N 1
ATOM 4161 C CA . GLU A 1 531 ? -13.236 -8.172 22.279 1.00 78.50 531 GLU A CA 1
ATOM 4162 C C . GLU A 1 531 ? -11.942 -8.221 21.455 1.00 78.50 531 GLU A C 1
ATOM 4164 O O . GLU A 1 531 ? -11.693 -9.222 20.796 1.00 78.50 531 GLU A O 1
ATOM 4169 N N . ARG A 1 532 ? -11.074 -7.199 21.497 1.00 78.12 532 ARG A N 1
ATOM 4170 C CA . ARG A 1 532 ? -9.775 -7.247 20.795 1.00 78.12 532 ARG A CA 1
ATOM 4171 C C . ARG A 1 532 ? -8.863 -8.359 21.320 1.00 78.12 532 ARG A C 1
ATOM 4173 O O . ARG A 1 532 ? -8.228 -9.030 20.518 1.00 78.12 532 ARG A O 1
ATOM 4180 N N . LYS A 1 533 ? -8.834 -8.608 22.635 1.00 73.94 533 LYS A N 1
ATOM 4181 C CA . LYS A 1 533 ? -8.082 -9.729 23.229 1.00 73.94 533 LYS A CA 1
ATOM 4182 C C . LYS A 1 533 ? -8.632 -11.093 22.792 1.00 73.94 533 LYS A C 1
ATOM 4184 O O . LYS A 1 533 ? -7.862 -12.031 22.634 1.00 73.94 533 LYS A O 1
ATOM 4189 N N . LYS A 1 534 ? -9.944 -11.196 22.555 1.00 71.56 534 LYS A N 1
ATOM 4190 C CA . LYS A 1 534 ? -10.611 -12.421 22.088 1.00 71.56 534 LYS A CA 1
ATOM 4191 C C . LYS A 1 534 ? -10.527 -12.643 20.569 1.00 71.56 534 LYS A C 1
ATOM 4193 O O . LYS A 1 534 ? -10.439 -13.781 20.129 1.00 71.56 534 LYS A O 1
ATOM 4198 N N . ASN A 1 535 ? -10.577 -11.577 19.769 1.00 65.94 535 ASN A N 1
ATOM 4199 C CA . ASN A 1 535 ? -10.755 -11.639 18.309 1.00 65.94 535 ASN A CA 1
ATOM 4200 C C . ASN A 1 535 ? -9.431 -11.600 17.507 1.00 65.94 535 ASN A C 1
ATOM 4202 O O . ASN A 1 535 ? -9.457 -11.407 16.283 1.00 65.94 535 ASN A O 1
ATOM 4206 N N . GLY A 1 536 ? -8.295 -11.798 18.187 1.00 63.59 536 GLY A N 1
ATOM 4207 C CA . GLY A 1 536 ? -6.969 -11.978 17.589 1.00 63.59 536 GLY A CA 1
ATOM 4208 C C . GLY A 1 536 ? -6.197 -10.688 17.282 1.00 63.59 536 GLY A C 1
ATOM 4209 O O . GLY A 1 536 ? -6.614 -9.585 17.631 1.00 63.59 536 GLY A O 1
ATOM 4210 N N . GLY A 1 537 ? -5.051 -10.835 16.611 1.00 68.94 537 GLY A N 1
ATOM 4211 C CA . GLY A 1 537 ? -4.217 -9.713 16.147 1.00 68.94 537 GLY A CA 1
ATOM 4212 C C . GLY A 1 537 ? -3.261 -9.108 17.180 1.00 68.94 537 GLY A C 1
ATOM 4213 O O . GLY A 1 537 ? -2.744 -8.020 16.946 1.00 68.94 537 GLY A O 1
ATOM 4214 N N . HIS A 1 538 ? -3.035 -9.788 18.305 1.00 76.44 538 HIS A N 1
ATOM 4215 C CA . HIS A 1 538 ? -1.831 -9.580 19.114 1.00 76.44 538 HIS A CA 1
ATOM 4216 C C . HIS A 1 538 ? -0.704 -10.422 18.506 1.00 76.44 538 HIS A C 1
ATOM 4218 O O . HIS A 1 538 ? -0.988 -11.487 17.957 1.00 76.44 538 HIS A O 1
ATOM 4224 N N . ILE A 1 539 ? 0.533 -9.943 18.612 1.00 83.62 539 ILE A N 1
ATOM 4225 C CA . ILE A 1 539 ? 1.742 -10.697 18.275 1.00 83.62 539 ILE A CA 1
ATOM 4226 C C . ILE A 1 539 ? 2.683 -10.700 19.481 1.00 83.62 539 ILE A C 1
ATOM 4228 O O . ILE A 1 539 ? 2.705 -9.738 20.257 1.00 83.62 539 ILE A O 1
ATOM 4232 N N . GLU A 1 540 ? 3.439 -11.778 19.625 1.00 83.06 540 GLU A N 1
ATOM 4233 C CA . GLU A 1 540 ? 4.612 -11.857 20.496 1.00 83.06 540 GLU A CA 1
ATOM 4234 C C . GLU A 1 540 ? 5.798 -11.122 19.840 1.00 83.06 540 GLU A C 1
ATOM 4236 O O . GLU A 1 540 ? 5.749 -10.816 18.643 1.00 83.06 540 GLU A O 1
ATOM 4241 N N . ASP A 1 541 ? 6.826 -10.769 20.621 1.00 82.19 541 ASP A N 1
ATOM 4242 C CA . ASP A 1 541 ? 7.967 -10.001 20.101 1.00 82.19 541 ASP A CA 1
ATOM 4243 C C . ASP A 1 541 ? 8.877 -10.826 19.178 1.00 82.19 541 ASP A C 1
ATOM 4245 O O . ASP A 1 541 ? 8.981 -12.047 19.293 1.00 82.19 541 ASP A O 1
ATOM 4249 N N . GLY A 1 542 ? 9.565 -10.129 18.273 1.00 85.38 542 GLY A N 1
ATOM 4250 C CA . GLY A 1 542 ? 10.537 -10.721 17.367 1.00 85.38 542 GLY A CA 1
ATOM 4251 C C . GLY A 1 542 ? 9.909 -11.581 16.267 1.00 85.38 542 GLY A C 1
ATOM 4252 O O . GLY A 1 542 ? 8.758 -11.406 15.860 1.00 85.38 542 GLY A O 1
ATOM 4253 N N . ILE A 1 543 ? 10.717 -12.504 15.747 1.00 91.44 543 ILE A N 1
ATOM 4254 C CA . ILE A 1 543 ? 10.318 -13.510 14.761 1.00 91.44 543 ILE A CA 1
ATOM 4255 C C . ILE A 1 543 ? 10.176 -14.822 15.540 1.00 91.44 543 ILE A C 1
ATOM 4257 O O . ILE A 1 543 ? 11.174 -15.464 15.858 1.00 91.44 543 ILE A O 1
ATOM 4261 N N . VAL A 1 544 ? 8.943 -15.191 15.895 1.00 92.56 544 VAL A N 1
ATOM 4262 C CA . VAL A 1 544 ? 8.626 -16.343 16.764 1.00 92.56 544 VAL A CA 1
ATOM 4263 C C . VAL A 1 544 ? 7.492 -17.186 16.184 1.00 92.56 544 VAL A C 1
ATOM 4265 O O . VAL A 1 544 ? 6.517 -16.654 15.656 1.00 92.56 544 VAL A O 1
ATOM 4268 N N . MET A 1 545 ? 7.626 -18.514 16.275 1.00 94.12 545 MET A N 1
ATOM 4269 C CA . MET A 1 545 ? 6.769 -19.494 15.587 1.00 94.12 545 MET A CA 1
ATOM 4270 C C . MET A 1 545 ? 5.268 -19.340 15.902 1.00 94.12 545 MET A C 1
ATOM 4272 O O . MET A 1 545 ? 4.431 -19.455 15.007 1.00 94.12 545 MET A O 1
ATOM 4276 N N . SER A 1 546 ? 4.933 -18.992 17.145 1.00 92.88 546 SER A N 1
ATOM 4277 C CA . SER A 1 546 ? 3.578 -18.715 17.648 1.00 92.88 546 SER A CA 1
ATOM 4278 C C . SER A 1 546 ? 2.793 -17.707 16.794 1.00 92.88 546 SER A C 1
ATOM 4280 O O . SER A 1 546 ? 1.601 -17.902 16.530 1.00 92.88 546 SER A O 1
ATOM 4282 N N . ASN A 1 547 ? 3.455 -16.655 16.299 1.00 92.88 547 ASN A N 1
ATOM 4283 C CA . ASN A 1 547 ? 2.841 -15.667 15.410 1.00 92.88 547 ASN A CA 1
ATOM 4284 C C . ASN A 1 547 ? 2.478 -16.284 14.044 1.00 92.88 547 ASN A C 1
ATOM 4286 O O . ASN A 1 547 ? 1.404 -16.009 13.502 1.00 92.88 547 ASN A O 1
ATOM 4290 N N . PHE A 1 548 ? 3.342 -17.148 13.498 1.00 94.56 548 PHE A N 1
ATOM 4291 C CA . PHE A 1 548 ? 3.135 -17.814 12.206 1.00 94.56 548 PHE A CA 1
ATOM 4292 C C . PHE A 1 548 ? 2.034 -18.872 12.287 1.00 94.56 548 PHE A C 1
ATOM 4294 O O . PHE A 1 548 ? 1.166 -18.900 11.419 1.00 94.56 548 PHE A O 1
ATOM 4301 N N . GLU A 1 549 ? 2.003 -19.677 13.351 1.00 94.06 549 GLU A N 1
ATOM 4302 C CA . GLU A 1 549 ? 0.922 -20.639 13.619 1.00 94.06 549 GLU A CA 1
ATOM 4303 C C . GLU A 1 549 ? -0.435 -19.938 13.774 1.00 94.06 549 GLU A C 1
ATOM 4305 O O . GLU A 1 549 ? -1.437 -20.369 13.200 1.00 94.06 549 GLU A O 1
ATOM 4310 N N . THR A 1 550 ? -0.463 -18.806 14.484 1.00 90.62 550 THR A N 1
ATOM 4311 C CA . THR A 1 550 ? -1.669 -17.987 14.668 1.00 90.62 550 THR A CA 1
ATOM 4312 C C . THR A 1 550 ? -2.198 -17.440 13.336 1.00 90.62 550 THR A C 1
ATOM 4314 O O . THR A 1 550 ? -3.404 -17.485 13.078 1.00 90.62 550 THR A O 1
ATOM 4317 N N . VAL A 1 551 ? -1.315 -16.950 12.457 1.00 91.56 551 VAL A N 1
ATOM 4318 C CA . VAL A 1 551 ? -1.700 -16.439 11.130 1.00 91.56 551 VAL A CA 1
ATOM 4319 C C . VAL A 1 551 ? -2.085 -17.567 10.167 1.00 91.56 551 VAL A C 1
ATOM 4321 O O . VAL A 1 551 ? -3.093 -17.437 9.469 1.00 91.56 551 VAL A O 1
ATOM 4324 N N . ALA A 1 552 ? -1.379 -18.700 10.185 1.00 92.94 552 ALA A N 1
ATOM 4325 C CA . ALA A 1 552 ? -1.758 -19.901 9.441 1.00 92.94 552 ALA A CA 1
ATOM 4326 C C . ALA A 1 552 ? -3.152 -20.406 9.857 1.00 92.94 552 ALA A C 1
ATOM 4328 O O . ALA A 1 552 ? -3.961 -20.764 8.999 1.00 92.94 552 ALA A O 1
ATOM 4329 N N . GLY A 1 553 ? -3.476 -20.341 11.155 1.00 91.50 553 GLY A N 1
ATOM 4330 C CA . GLY A 1 553 ? -4.817 -20.582 11.688 1.00 91.50 553 GLY A CA 1
ATOM 4331 C C . GLY A 1 553 ? -5.879 -19.690 11.038 1.00 91.50 553 GLY A C 1
ATOM 4332 O O . GLY A 1 553 ? -6.848 -20.203 10.485 1.00 91.50 553 GLY A O 1
ATOM 4333 N N . TYR A 1 554 ? -5.672 -18.367 10.999 1.00 88.25 554 TYR A N 1
ATOM 4334 C CA . TYR A 1 554 ? -6.622 -17.454 10.346 1.00 88.25 554 TYR A CA 1
ATOM 4335 C C . TYR A 1 554 ? -6.768 -17.695 8.834 1.00 88.25 554 TYR A C 1
ATOM 4337 O O . TYR A 1 554 ? -7.860 -17.526 8.294 1.00 88.25 554 TYR A O 1
ATOM 4345 N N . ILE A 1 555 ? -5.696 -18.081 8.134 1.00 91.12 555 ILE A N 1
ATOM 4346 C CA . ILE A 1 555 ? -5.737 -18.391 6.693 1.00 91.12 555 ILE A CA 1
ATOM 4347 C C . ILE A 1 555 ? -6.501 -19.705 6.442 1.00 91.12 555 ILE A C 1
ATOM 4349 O O . ILE A 1 555 ? -7.299 -19.795 5.505 1.00 91.12 555 ILE A O 1
ATOM 4353 N N . LYS A 1 556 ? -6.340 -20.691 7.331 1.00 91.62 556 LYS A N 1
ATOM 4354 C CA . LYS A 1 556 ? -7.092 -21.952 7.329 1.00 91.62 556 LYS A CA 1
ATOM 4355 C C . LYS A 1 556 ? -8.577 -21.748 7.650 1.00 91.62 556 LYS A C 1
ATOM 4357 O O . LYS A 1 556 ? -9.416 -22.345 6.980 1.00 91.62 556 LYS A O 1
ATOM 4362 N N . ASP A 1 557 ? -8.911 -20.860 8.589 1.00 89.50 557 ASP A N 1
ATOM 4363 C CA . ASP A 1 557 ? -10.295 -20.465 8.908 1.00 89.50 557 ASP A CA 1
ATOM 4364 C C . ASP A 1 557 ? -10.990 -19.730 7.745 1.00 89.50 557 ASP A C 1
ATOM 4366 O O . ASP A 1 557 ? -12.211 -19.800 7.601 1.00 89.50 557 ASP A O 1
ATOM 4370 N N . LEU A 1 558 ? -10.226 -19.054 6.875 1.00 87.12 558 LEU A N 1
ATOM 4371 C CA . LEU A 1 558 ? -10.723 -18.503 5.605 1.00 87.12 558 LEU A CA 1
ATOM 4372 C C . LEU A 1 558 ? -10.945 -19.577 4.520 1.00 87.12 558 LEU A C 1
ATOM 4374 O O . LEU A 1 558 ? -11.452 -19.254 3.446 1.00 87.12 558 LEU A O 1
ATOM 4378 N N . GLY A 1 559 ? -10.561 -20.835 4.765 1.00 89.94 559 GLY A N 1
ATOM 4379 C CA . GLY A 1 559 ? -10.623 -21.923 3.787 1.00 89.94 559 GLY A CA 1
ATOM 4380 C C . GLY A 1 559 ? -9.616 -21.788 2.638 1.00 89.94 559 GLY A C 1
ATOM 4381 O O . GLY A 1 559 ? -9.798 -22.413 1.593 1.00 89.94 559 GLY A O 1
ATOM 4382 N N . TYR A 1 560 ? -8.575 -20.963 2.795 1.00 91.94 560 TYR A N 1
ATOM 4383 C CA . TYR A 1 560 ? -7.623 -20.661 1.728 1.00 91.94 560 TYR A CA 1
ATOM 4384 C C . TYR A 1 560 ? -6.380 -21.561 1.786 1.00 91.94 560 TYR A C 1
ATOM 4386 O O . TYR A 1 560 ? -5.769 -21.735 2.835 1.00 91.94 560 TYR A O 1
ATOM 4394 N N . SER A 1 561 ? -5.994 -22.109 0.631 1.00 89.75 561 SER A N 1
ATOM 4395 C CA . SER A 1 561 ? -4.806 -22.966 0.443 1.00 89.75 561 SER A CA 1
ATOM 4396 C C . SER A 1 561 ? -4.019 -22.618 -0.831 1.00 89.75 561 SER A C 1
ATOM 4398 O O . SER A 1 561 ? -3.308 -23.450 -1.389 1.00 89.75 561 SER A O 1
ATOM 4400 N N . GLY A 1 562 ? -4.189 -21.391 -1.330 1.00 91.50 562 GLY A N 1
ATOM 4401 C CA . GLY A 1 562 ? -3.432 -20.871 -2.467 1.00 91.50 562 GLY A CA 1
ATOM 4402 C C . GLY A 1 562 ? -2.135 -20.165 -2.046 1.00 91.50 562 GLY A C 1
ATOM 4403 O O . GLY A 1 562 ? -1.773 -20.185 -0.867 1.00 91.50 562 GLY A O 1
ATOM 4404 N N . PRO A 1 563 ? -1.461 -19.494 -2.994 1.00 94.44 563 PRO A N 1
ATOM 4405 C CA . PRO A 1 563 ? -0.221 -18.779 -2.730 1.00 94.44 563 PRO A CA 1
ATOM 4406 C C . PRO A 1 563 ? -0.437 -17.561 -1.832 1.00 94.44 563 PRO A C 1
ATOM 4408 O O . PRO A 1 563 ? -1.506 -16.941 -1.838 1.00 94.44 563 PRO A O 1
ATOM 4411 N N . LEU A 1 564 ? 0.610 -17.192 -1.105 1.00 95.75 564 LEU A N 1
ATOM 4412 C CA . LEU A 1 564 ? 0.681 -16.046 -0.206 1.00 95.75 564 LEU A CA 1
ATOM 4413 C C . LEU A 1 564 ? 1.841 -15.132 -0.616 1.00 95.75 564 LEU A C 1
ATOM 4415 O O . LEU A 1 564 ? 2.901 -15.601 -1.037 1.00 95.75 564 LEU A O 1
ATOM 4419 N N . ALA A 1 565 ? 1.646 -13.825 -0.458 1.00 95.69 565 ALA A N 1
ATOM 4420 C CA . ALA A 1 565 ? 2.702 -12.833 -0.584 1.00 95.69 565 ALA A CA 1
ATOM 4421 C C . ALA A 1 565 ? 3.221 -12.468 0.813 1.00 95.69 565 ALA A C 1
ATOM 4423 O O . ALA A 1 565 ? 2.457 -12.005 1.660 1.00 95.69 565 ALA A O 1
ATOM 4424 N N . LEU A 1 566 ? 4.513 -12.679 1.049 1.00 96.00 566 LEU A N 1
ATOM 4425 C CA . LEU A 1 566 ? 5.243 -12.130 2.188 1.00 96.00 566 LEU A CA 1
ATOM 4426 C C . LEU A 1 566 ? 5.801 -10.758 1.784 1.00 96.00 566 LEU A C 1
ATOM 4428 O O . LEU A 1 566 ? 6.281 -10.606 0.661 1.00 96.00 566 LEU A O 1
ATOM 4432 N N . ALA A 1 567 ? 5.764 -9.770 2.676 1.00 94.69 567 ALA A N 1
ATOM 4433 C CA . ALA A 1 567 ? 6.402 -8.474 2.456 1.00 94.69 567 ALA A CA 1
ATOM 4434 C C . ALA A 1 567 ? 7.125 -7.957 3.710 1.00 94.69 567 ALA A C 1
ATOM 4436 O O . ALA A 1 567 ? 6.636 -8.129 4.831 1.00 94.69 567 ALA A O 1
ATOM 4437 N N . SER A 1 568 ? 8.272 -7.313 3.488 1.00 93.75 568 SER A N 1
ATOM 4438 C CA . SER A 1 568 ? 9.137 -6.644 4.467 1.00 93.75 568 SER A CA 1
ATOM 4439 C C . SER A 1 568 ? 9.176 -5.144 4.174 1.00 93.75 568 SER A C 1
ATOM 4441 O O . SER A 1 568 ? 9.219 -4.752 3.013 1.00 93.75 568 SER A O 1
ATOM 4443 N N . ASP A 1 569 ? 9.152 -4.308 5.211 1.00 91.62 569 ASP A N 1
ATOM 4444 C CA . ASP A 1 569 ? 9.388 -2.860 5.102 1.00 91.62 569 ASP A CA 1
ATOM 4445 C C . ASP A 1 569 ? 9.792 -2.279 6.472 1.00 91.62 569 ASP A C 1
ATOM 4447 O O . ASP A 1 569 ? 9.545 -2.900 7.515 1.00 91.62 569 ASP A O 1
ATOM 4451 N N . GLN A 1 570 ? 10.376 -1.081 6.487 1.00 90.81 570 GLN A N 1
ATOM 4452 C CA . GLN A 1 570 ? 10.817 -0.383 7.696 1.00 90.81 570 GLN A CA 1
ATOM 4453 C C . GLN A 1 570 ? 10.112 0.959 7.911 1.00 90.81 570 GLN A C 1
ATOM 4455 O O . GLN A 1 570 ? 9.761 1.677 6.981 1.00 90.81 570 GLN A O 1
ATOM 4460 N N . THR A 1 571 ? 9.989 1.369 9.173 1.00 89.19 571 THR A N 1
ATOM 4461 C CA . THR A 1 571 ? 9.616 2.745 9.520 1.00 89.19 571 THR A CA 1
ATOM 4462 C C . THR A 1 571 ? 10.435 3.269 10.688 1.00 89.19 571 THR A C 1
ATOM 4464 O O . THR A 1 571 ? 10.653 2.561 11.667 1.00 89.19 571 THR A O 1
ATOM 4467 N N . VAL A 1 572 ? 10.806 4.549 10.624 1.00 89.56 572 VAL A N 1
ATOM 4468 C CA . VAL A 1 572 ? 11.331 5.303 11.771 1.00 89.56 572 VAL A CA 1
ATOM 4469 C C . VAL A 1 572 ? 10.307 5.301 12.917 1.00 89.56 572 VAL A C 1
ATOM 4471 O O . VAL A 1 572 ? 9.099 5.403 12.670 1.00 89.56 572 VAL A O 1
ATOM 4474 N N . CYS A 1 573 ? 10.803 5.198 14.150 1.00 89.44 573 CYS A N 1
ATOM 4475 C CA . CYS A 1 573 ? 10.068 5.313 15.410 1.00 89.44 573 CYS A CA 1
ATOM 4476 C C . CYS A 1 573 ? 10.849 6.187 16.411 1.00 89.44 573 CYS A C 1
ATOM 4478 O O . CYS A 1 573 ? 12.038 6.432 16.234 1.00 89.44 573 CYS A O 1
ATOM 4480 N N . VAL A 1 574 ? 10.198 6.650 17.480 1.00 90.00 574 VAL A N 1
ATOM 4481 C CA . VAL A 1 574 ? 10.845 7.474 18.518 1.00 90.00 574 VAL A CA 1
ATOM 4482 C C . VAL A 1 574 ? 11.820 6.628 19.345 1.00 90.00 574 VAL A C 1
ATOM 4484 O O . VAL A 1 574 ? 11.399 5.623 19.932 1.00 90.00 574 VAL A O 1
ATOM 4487 N N . LYS A 1 575 ? 13.083 7.072 19.465 1.00 90.00 575 LYS A N 1
ATOM 4488 C CA . LYS A 1 575 ? 14.091 6.475 20.358 1.00 90.00 575 LYS A CA 1
ATOM 4489 C C . LYS A 1 575 ? 13.620 6.577 21.820 1.00 90.00 575 LYS A C 1
ATOM 4491 O O . LYS A 1 575 ? 13.593 7.653 22.416 1.00 90.00 575 LYS A O 1
ATOM 4496 N N . SER A 1 576 ? 13.219 5.457 22.427 1.00 86.56 576 SER A N 1
ATOM 4497 C CA . SER A 1 576 ? 12.843 5.397 23.849 1.00 86.56 576 SER A CA 1
ATOM 4498 C C . SER A 1 576 ? 12.861 3.969 24.394 1.00 86.56 576 SER A C 1
ATOM 4500 O O . SER A 1 576 ? 12.493 3.034 23.686 1.00 86.56 576 SER A O 1
ATOM 4502 N N . LEU A 1 577 ? 13.229 3.820 25.672 1.00 88.12 577 LEU A N 1
ATOM 4503 C CA . LEU A 1 577 ? 13.188 2.558 26.416 1.00 88.12 577 LEU A CA 1
ATOM 4504 C C . LEU A 1 577 ? 11.993 2.543 27.372 1.00 88.12 577 LEU A C 1
ATOM 4506 O O . LEU A 1 577 ? 11.832 3.463 28.180 1.00 88.12 577 LEU A O 1
ATOM 4510 N N . ARG A 1 578 ? 11.176 1.484 27.327 1.00 85.38 578 ARG A N 1
ATOM 4511 C CA . ARG A 1 578 ? 10.041 1.286 28.246 1.00 85.38 578 ARG A CA 1
ATOM 4512 C C . ARG A 1 578 ? 10.045 -0.129 28.820 1.00 85.38 578 ARG A C 1
ATOM 4514 O O . ARG A 1 578 ? 10.246 -1.091 28.091 1.00 85.38 578 ARG A O 1
ATOM 4521 N N . SER A 1 579 ? 9.796 -0.257 30.121 1.00 85.19 579 SER A N 1
ATOM 4522 C CA . SER A 1 579 ? 9.604 -1.559 30.772 1.00 85.19 579 SER A CA 1
ATOM 4523 C C . SER A 1 579 ? 8.170 -2.058 30.560 1.00 85.19 579 SER A C 1
ATOM 4525 O O . SER A 1 579 ? 7.219 -1.301 30.770 1.00 85.19 579 SER A O 1
ATOM 4527 N N . HIS A 1 580 ? 8.013 -3.312 30.130 1.00 83.69 580 HIS A N 1
ATOM 4528 C CA . HIS A 1 580 ? 6.727 -3.990 29.947 1.00 83.69 580 HIS A CA 1
ATOM 4529 C C . HIS A 1 580 ? 6.915 -5.508 30.121 1.00 83.69 580 HIS A C 1
ATOM 4531 O O . HIS A 1 580 ? 7.846 -6.081 29.568 1.00 83.69 580 HIS A O 1
ATOM 4537 N N . ASN A 1 581 ? 6.053 -6.171 30.900 1.00 81.38 581 ASN A N 1
ATOM 4538 C CA . ASN A 1 581 ? 6.063 -7.632 31.120 1.00 81.38 581 ASN A CA 1
ATOM 4539 C C . ASN A 1 581 ? 7.446 -8.248 31.457 1.00 81.38 581 ASN A C 1
ATOM 4541 O O . ASN A 1 581 ? 7.793 -9.307 30.940 1.00 81.38 581 ASN A O 1
ATOM 4545 N N . GLY A 1 582 ? 8.254 -7.589 32.297 1.00 82.06 582 GLY A N 1
ATOM 4546 C CA . GLY A 1 582 ? 9.598 -8.071 32.675 1.00 82.06 582 GLY A CA 1
ATOM 4547 C C . GLY A 1 582 ? 10.682 -7.888 31.602 1.00 82.06 582 GLY A C 1
ATOM 4548 O O . GLY A 1 582 ? 11.770 -8.440 31.730 1.00 82.06 582 GLY A O 1
ATOM 4549 N N . HIS A 1 583 ? 10.387 -7.128 30.544 1.00 88.25 583 HIS A N 1
ATOM 4550 C CA . HIS A 1 583 ? 11.299 -6.853 29.440 1.00 88.25 583 HIS A CA 1
ATOM 4551 C C . HIS A 1 583 ? 11.469 -5.347 29.217 1.00 88.25 583 HIS A C 1
ATOM 4553 O O . HIS A 1 583 ? 10.550 -4.549 29.425 1.00 88.25 583 HIS A O 1
ATOM 4559 N N . LEU A 1 584 ? 12.669 -4.952 28.800 1.00 89.25 584 LEU A N 1
ATOM 4560 C CA . LEU A 1 584 ? 13.040 -3.598 28.424 1.00 89.25 584 LEU A CA 1
ATOM 4561 C C . LEU A 1 584 ? 12.907 -3.459 26.901 1.00 89.25 584 LEU A C 1
ATOM 4563 O O . LEU A 1 584 ? 13.721 -3.978 26.138 1.00 89.25 584 LEU A O 1
ATOM 4567 N N . VAL A 1 585 ? 11.848 -2.772 26.480 1.00 89.69 585 VAL A N 1
ATOM 4568 C CA . VAL A 1 585 ? 11.419 -2.609 25.085 1.00 89.69 585 VAL A CA 1
ATOM 4569 C C . VAL A 1 585 ? 12.021 -1.339 24.493 1.00 89.69 585 VAL A C 1
ATOM 4571 O O . VAL A 1 585 ? 11.974 -0.287 25.134 1.00 89.69 585 VAL A O 1
ATOM 4574 N N . GLY A 1 586 ? 12.513 -1.406 23.252 1.00 87.50 586 GLY A N 1
ATOM 4575 C CA . GLY A 1 586 ? 13.028 -0.245 22.506 1.00 87.50 586 GLY A CA 1
ATOM 4576 C C . GLY A 1 586 ? 14.554 -0.145 22.397 1.00 87.50 586 GLY A C 1
ATOM 4577 O O . GLY A 1 586 ? 15.067 0.875 21.934 1.00 87.50 586 GLY A O 1
ATOM 4578 N N . ALA A 1 587 ? 15.281 -1.190 22.795 1.00 89.00 587 ALA A N 1
ATOM 4579 C CA . ALA A 1 587 ? 16.673 -1.385 22.397 1.00 89.00 587 ALA A CA 1
ATOM 4580 C C . ALA A 1 587 ? 16.748 -1.934 20.958 1.00 89.00 587 ALA A C 1
ATOM 4582 O O . ALA A 1 587 ? 15.797 -2.545 20.469 1.00 89.00 587 ALA A O 1
ATOM 4583 N N . GLN A 1 588 ? 17.872 -1.726 20.274 1.00 88.12 588 GLN A N 1
ATOM 4584 C CA . GLN A 1 588 ? 18.152 -2.387 18.994 1.00 88.12 588 GLN A CA 1
ATOM 4585 C C . GLN A 1 588 ? 18.366 -3.894 19.212 1.00 88.12 588 GLN A C 1
ATOM 4587 O O . GLN A 1 588 ? 19.093 -4.284 20.127 1.00 88.12 588 GLN A O 1
ATOM 4592 N N . GLY A 1 589 ? 17.763 -4.735 18.365 1.00 78.81 589 GLY A N 1
ATOM 4593 C CA . GLY A 1 589 ? 17.873 -6.197 18.454 1.00 78.81 589 GLY A CA 1
ATOM 4594 C C . GLY A 1 589 ? 16.768 -6.909 19.247 1.00 78.81 589 GLY A C 1
ATOM 4595 O O . GLY A 1 589 ? 16.814 -8.131 19.354 1.00 78.81 589 GLY A O 1
ATOM 4596 N N . GLY A 1 590 ? 15.769 -6.183 19.764 1.00 84.75 590 GLY A N 1
ATOM 4597 C CA . GLY A 1 590 ? 14.566 -6.753 20.392 1.00 84.75 590 GLY A CA 1
ATOM 4598 C C . GLY A 1 590 ? 14.397 -6.429 21.879 1.00 84.75 590 GLY A C 1
ATOM 4599 O O . GLY A 1 590 ? 15.121 -5.607 22.447 1.00 84.75 590 GLY A O 1
ATOM 4600 N N . ASP A 1 591 ? 13.402 -7.059 22.502 1.00 87.81 591 ASP A N 1
ATOM 4601 C CA . ASP A 1 591 ? 13.095 -6.901 23.925 1.00 87.81 591 ASP A CA 1
ATOM 4602 C C . ASP A 1 591 ? 14.121 -7.614 24.829 1.00 87.81 591 ASP A C 1
ATOM 4604 O O . ASP A 1 591 ? 14.349 -8.818 24.714 1.00 87.81 591 ASP A O 1
ATOM 4608 N N . ILE A 1 592 ? 14.706 -6.890 25.789 1.00 88.00 592 ILE A N 1
ATOM 4609 C CA . ILE A 1 592 ? 15.717 -7.438 26.712 1.00 88.00 592 ILE A CA 1
ATOM 4610 C C . ILE A 1 592 ? 15.056 -7.812 28.044 1.00 88.00 592 ILE A C 1
ATOM 4612 O O . ILE A 1 592 ? 14.610 -6.933 28.781 1.00 88.00 592 ILE A O 1
ATOM 4616 N N . SER A 1 593 ? 15.002 -9.102 28.380 1.00 88.19 593 SER A N 1
ATOM 4617 C CA . SER A 1 593 ? 14.496 -9.585 29.675 1.00 88.19 593 SER A CA 1
ATOM 4618 C C . SER A 1 593 ? 15.360 -9.115 30.852 1.00 88.19 593 SER A C 1
ATOM 4620 O O . SER A 1 593 ? 16.585 -9.090 30.735 1.00 88.19 593 SER A O 1
ATOM 4622 N N . PHE A 1 594 ? 14.741 -8.834 31.999 1.00 86.94 594 PHE A N 1
ATOM 4623 C CA . PHE A 1 594 ? 15.422 -8.541 33.265 1.00 86.94 594 PHE A CA 1
ATOM 4624 C C . PHE A 1 594 ? 14.703 -9.214 34.446 1.00 86.94 594 PHE A C 1
ATOM 4626 O O . PHE A 1 594 ? 13.513 -9.521 34.377 1.00 86.94 594 PHE A O 1
ATOM 4633 N N . ASN A 1 595 ? 15.408 -9.397 35.561 1.00 84.75 595 ASN A N 1
ATOM 4634 C CA . ASN A 1 595 ? 14.915 -10.061 36.769 1.00 84.75 595 ASN A CA 1
ATOM 4635 C C . ASN A 1 595 ? 14.933 -9.147 38.010 1.00 84.75 595 ASN A C 1
ATOM 4637 O O . ASN A 1 595 ? 14.254 -9.441 38.995 1.00 84.75 595 ASN A O 1
ATOM 4641 N N . SER A 1 596 ? 15.682 -8.038 37.986 1.00 81.31 596 SER A N 1
ATOM 4642 C CA . SER A 1 596 ? 15.818 -7.104 39.116 1.00 81.31 596 SER A CA 1
ATOM 4643 C C . SER A 1 596 ? 15.841 -5.625 38.696 1.00 81.31 596 SER A C 1
ATOM 4645 O O . SER A 1 596 ? 16.063 -5.298 37.533 1.00 81.31 596 SER A O 1
ATOM 4647 N N . LEU A 1 597 ? 15.604 -4.709 39.645 1.00 76.38 597 LEU A N 1
ATOM 4648 C CA . LEU A 1 597 ? 15.606 -3.258 39.386 1.00 76.38 597 LEU A CA 1
ATOM 4649 C C . LEU A 1 597 ? 17.020 -2.705 39.136 1.00 76.38 597 LEU A C 1
ATOM 4651 O O . LEU A 1 597 ? 17.192 -1.809 38.307 1.00 76.38 597 LEU A O 1
ATOM 4655 N N . ASP A 1 598 ? 18.031 -3.258 39.809 1.00 80.19 598 ASP A N 1
ATOM 4656 C CA . ASP A 1 598 ? 19.433 -2.864 39.630 1.00 80.19 598 ASP A CA 1
ATOM 4657 C C . ASP A 1 598 ? 19.935 -3.249 38.225 1.00 80.19 598 ASP A C 1
ATOM 4659 O O . ASP A 1 598 ? 20.519 -2.426 37.522 1.00 80.19 598 ASP A O 1
ATOM 4663 N N . GLU A 1 599 ? 19.582 -4.449 37.757 1.00 82.12 599 GLU A N 1
ATOM 4664 C CA . GLU A 1 599 ? 19.832 -4.938 36.393 1.00 82.12 599 GLU A CA 1
ATOM 4665 C C . GLU A 1 599 ? 19.187 -4.042 35.320 1.00 82.12 599 GLU A C 1
ATOM 4667 O O . GLU A 1 599 ? 19.835 -3.737 34.322 1.00 82.12 599 GLU A O 1
ATOM 4672 N N . ILE A 1 600 ? 17.965 -3.524 35.532 1.00 85.12 600 ILE A N 1
ATOM 4673 C CA . ILE A 1 600 ? 17.373 -2.506 34.634 1.00 85.12 600 ILE A CA 1
ATOM 4674 C C . ILE A 1 600 ? 18.249 -1.246 34.591 1.00 85.12 600 ILE A C 1
ATOM 4676 O O . ILE A 1 600 ? 18.471 -0.692 33.514 1.00 85.12 600 ILE A O 1
ATOM 4680 N N . SER A 1 601 ? 18.745 -0.778 35.742 1.00 81.56 601 SER A N 1
ATOM 4681 C CA . SER A 1 601 ? 19.586 0.425 35.831 1.00 81.56 601 SER A CA 1
ATOM 4682 C C . SER A 1 601 ? 20.900 0.251 35.062 1.00 81.56 601 SER A C 1
ATOM 4684 O O . SER A 1 601 ? 21.299 1.139 34.305 1.00 81.56 601 SER A O 1
ATOM 4686 N N . GLU A 1 602 ? 21.548 -0.909 35.196 1.00 85.94 602 GLU A N 1
ATOM 4687 C CA . GLU A 1 602 ? 22.761 -1.254 34.447 1.00 85.94 602 GLU A CA 1
ATOM 4688 C C . GLU A 1 602 ? 22.493 -1.422 32.945 1.00 85.94 602 GLU A C 1
ATOM 4690 O O . GLU A 1 602 ? 23.228 -0.862 32.127 1.00 85.94 602 GLU A O 1
ATOM 4695 N N . LEU A 1 603 ? 21.414 -2.116 32.564 1.00 86.94 603 LEU A N 1
ATOM 4696 C CA . LEU A 1 603 ? 21.012 -2.291 31.167 1.00 86.94 603 LEU A CA 1
ATOM 4697 C C . LEU A 1 603 ? 20.710 -0.950 30.491 1.00 86.94 603 LEU A C 1
ATOM 4699 O O . LEU A 1 603 ? 21.255 -0.679 29.423 1.00 86.94 603 LEU A O 1
ATOM 4703 N N . VAL A 1 604 ? 19.904 -0.076 31.106 1.00 87.56 604 VAL A N 1
ATOM 4704 C CA . VAL A 1 604 ? 19.580 1.241 30.529 1.00 87.56 604 VAL A CA 1
ATOM 4705 C C . VAL A 1 604 ? 20.836 2.104 30.384 1.00 87.56 604 VAL A C 1
ATOM 4707 O O . VAL A 1 604 ? 21.006 2.743 29.343 1.00 87.56 604 VAL A O 1
ATOM 4710 N N . LYS A 1 605 ? 21.751 2.090 31.365 1.00 87.75 605 LYS A N 1
ATOM 4711 C CA . LYS A 1 605 ? 23.043 2.791 31.258 1.00 87.75 605 LYS A CA 1
ATOM 4712 C C . LYS A 1 605 ? 23.875 2.250 30.097 1.00 87.75 605 LYS A C 1
ATOM 4714 O O . LYS A 1 605 ? 24.282 3.035 29.248 1.00 87.75 605 LYS A O 1
ATOM 4719 N N . LYS A 1 606 ? 24.047 0.928 30.001 1.00 88.56 606 LYS A N 1
ATOM 4720 C CA . LYS A 1 606 ? 24.779 0.257 28.913 1.00 88.56 606 LYS A CA 1
ATOM 4721 C C . LYS A 1 606 ? 24.203 0.591 27.532 1.00 88.56 606 LYS A C 1
ATOM 4723 O O . LYS A 1 606 ? 24.948 0.988 26.643 1.00 88.56 606 LYS A O 1
ATOM 4728 N N . ILE A 1 607 ? 22.885 0.480 27.361 1.00 87.44 607 ILE A N 1
ATOM 4729 C CA . ILE A 1 607 ? 22.195 0.767 26.092 1.00 87.44 607 ILE A CA 1
ATOM 4730 C C . ILE A 1 607 ? 22.361 2.243 25.704 1.00 87.44 607 ILE A C 1
ATOM 4732 O O . ILE A 1 607 ? 22.634 2.542 24.544 1.00 87.44 607 ILE A O 1
ATOM 4736 N N . THR A 1 608 ? 22.242 3.161 26.670 1.00 85.44 608 THR A N 1
ATOM 4737 C CA . THR A 1 608 ? 22.361 4.609 26.424 1.00 85.44 608 THR A CA 1
ATOM 4738 C C . THR A 1 608 ? 23.805 5.024 26.126 1.00 85.44 608 THR A C 1
ATOM 4740 O O . THR A 1 608 ? 24.029 5.810 25.213 1.00 85.44 608 THR A O 1
ATOM 4743 N N . MET A 1 609 ? 24.794 4.468 26.837 1.00 86.75 609 MET A N 1
ATOM 4744 C CA . MET A 1 609 ? 26.224 4.730 26.602 1.00 86.75 609 MET A CA 1
ATOM 4745 C C . MET A 1 609 ? 26.707 4.240 25.229 1.00 86.75 609 MET A C 1
ATOM 4747 O O . MET A 1 609 ? 27.643 4.810 24.678 1.00 86.75 609 MET A O 1
ATOM 4751 N N . ASN A 1 610 ? 26.056 3.217 24.670 1.00 86.19 610 ASN A N 1
ATOM 4752 C CA . ASN A 1 610 ? 26.394 2.629 23.373 1.00 86.19 610 ASN A CA 1
ATOM 4753 C C . ASN A 1 610 ? 25.523 3.154 22.199 1.00 86.19 610 ASN A C 1
ATOM 4755 O O . ASN A 1 610 ? 25.625 2.610 21.103 1.00 86.19 610 ASN A O 1
ATOM 4759 N N . ASP A 1 611 ? 24.620 4.122 22.427 1.00 84.94 611 ASP A N 1
ATOM 4760 C CA . ASP A 1 611 ? 23.520 4.536 21.518 1.00 84.94 611 ASP A CA 1
ATOM 4761 C C . ASP A 1 611 ? 22.741 3.362 20.877 1.00 84.94 611 ASP A C 1
ATOM 4763 O O . ASP A 1 611 ? 22.320 3.393 19.720 1.00 84.94 611 ASP A O 1
ATOM 4767 N N . GLN A 1 612 ? 22.491 2.302 21.649 1.00 88.19 612 GLN A N 1
ATOM 4768 C CA . GLN A 1 612 ? 21.742 1.119 21.199 1.00 88.19 612 GLN A CA 1
ATOM 4769 C C . GLN A 1 612 ? 20.215 1.321 21.281 1.00 88.19 612 GLN A C 1
ATOM 4771 O O . GLN A 1 612 ? 19.459 0.368 21.477 1.00 88.19 612 GLN A O 1
ATOM 4776 N N . LEU A 1 613 ? 19.743 2.564 21.139 1.00 89.62 613 LEU A N 1
ATOM 4777 C CA . LEU A 1 613 ? 18.321 2.910 21.100 1.00 89.62 613 LEU A CA 1
ATOM 4778 C C . LEU A 1 613 ? 17.733 2.624 19.714 1.00 89.62 613 LEU A C 1
ATOM 4780 O O . LEU A 1 613 ? 18.334 2.956 18.692 1.00 89.62 613 LEU A O 1
ATOM 4784 N N . CYS A 1 614 ? 16.548 2.018 19.678 1.00 90.38 614 CYS A N 1
ATOM 4785 C CA . CYS A 1 614 ? 15.868 1.644 18.443 1.00 90.38 614 CYS A CA 1
ATOM 4786 C C . CYS A 1 614 ? 15.329 2.876 17.693 1.00 90.38 614 CYS A C 1
ATOM 4788 O O . CYS A 1 614 ? 14.399 3.535 18.160 1.00 90.38 614 CYS A O 1
ATOM 4790 N N . SER A 1 615 ? 15.888 3.158 16.512 1.00 89.94 615 SER A N 1
ATOM 4791 C CA . SER A 1 615 ? 15.468 4.246 15.613 1.00 89.94 615 SER A CA 1
ATOM 4792 C C . SER A 1 615 ? 14.392 3.828 14.600 1.00 89.94 615 SER A C 1
ATOM 4794 O O . SER A 1 615 ? 13.662 4.678 14.089 1.00 89.94 615 SER A O 1
ATOM 4796 N N . LYS A 1 616 ? 14.286 2.529 14.282 1.00 90.69 616 LYS A N 1
ATOM 4797 C CA . LYS A 1 616 ? 13.421 1.980 13.221 1.00 90.69 616 LYS A CA 1
ATOM 4798 C C . LYS A 1 616 ? 12.788 0.658 13.662 1.00 90.69 616 LYS A C 1
ATOM 4800 O O . LYS A 1 616 ? 13.416 -0.116 14.373 1.00 90.69 616 LYS A O 1
ATOM 4805 N N . VAL A 1 617 ? 11.591 0.338 13.181 1.00 91.69 617 VAL A N 1
ATOM 4806 C CA . VAL A 1 617 ? 11.011 -1.015 13.294 1.00 91.69 617 VAL A CA 1
ATOM 4807 C C . VAL A 1 617 ? 10.812 -1.629 11.912 1.00 91.69 617 VAL A C 1
ATOM 4809 O O . VAL A 1 617 ? 10.295 -0.958 11.016 1.00 91.69 617 VAL A O 1
ATOM 4812 N N . ARG A 1 618 ? 11.187 -2.906 11.744 1.00 92.25 618 ARG A N 1
ATOM 4813 C CA . ARG A 1 618 ? 10.810 -3.705 10.564 1.00 92.25 618 ARG A CA 1
ATOM 4814 C C . ARG A 1 618 ? 9.492 -4.417 10.830 1.00 92.25 618 ARG A C 1
ATOM 4816 O O . ARG A 1 618 ? 9.280 -4.965 11.912 1.00 92.25 618 ARG A O 1
ATOM 4823 N N . LEU A 1 619 ? 8.628 -4.438 9.822 1.00 93.19 619 LEU A N 1
ATOM 4824 C CA . LEU A 1 619 ? 7.360 -5.154 9.826 1.00 93.19 619 LEU A CA 1
ATOM 4825 C C . LEU A 1 619 ? 7.388 -6.263 8.772 1.00 93.19 619 LEU A C 1
ATOM 4827 O O . LEU A 1 619 ? 7.687 -5.997 7.611 1.00 93.19 619 LEU A O 1
ATOM 4831 N N . TYR A 1 620 ? 7.016 -7.479 9.170 1.00 95.25 620 TYR A N 1
ATOM 4832 C CA . TYR A 1 620 ? 6.754 -8.581 8.245 1.00 95.25 620 TYR A CA 1
ATOM 4833 C C . TYR A 1 620 ? 5.251 -8.832 8.142 1.00 95.25 620 TYR A C 1
ATOM 4835 O O . TYR A 1 620 ? 4.578 -9.098 9.148 1.00 95.25 620 TYR A O 1
ATOM 4843 N N . THR A 1 621 ? 4.725 -8.773 6.919 1.00 94.56 621 THR A N 1
ATOM 4844 C CA . THR A 1 621 ? 3.303 -8.993 6.630 1.00 94.56 621 THR A CA 1
ATOM 4845 C C . THR A 1 621 ? 3.087 -10.169 5.688 1.00 94.56 621 THR A C 1
ATOM 4847 O O . THR A 1 621 ? 3.846 -10.364 4.744 1.00 94.56 621 THR A O 1
ATOM 4850 N N . ILE A 1 622 ? 2.027 -10.942 5.929 1.00 94.56 622 ILE A N 1
ATOM 4851 C CA . ILE A 1 622 ? 1.535 -11.968 5.006 1.00 94.56 622 ILE A CA 1
ATOM 4852 C C . ILE A 1 622 ? 0.202 -11.491 4.436 1.00 94.56 622 ILE A C 1
ATOM 4854 O O . ILE A 1 622 ? -0.744 -11.201 5.173 1.00 94.56 622 ILE A O 1
ATOM 4858 N N . GLN A 1 623 ? 0.114 -11.425 3.112 1.00 92.12 623 GLN A N 1
ATOM 4859 C CA . GLN A 1 623 ? -1.092 -11.096 2.369 1.00 92.12 623 GLN A CA 1
ATOM 4860 C C . GLN A 1 623 ? -1.546 -12.304 1.544 1.00 92.12 623 GLN A C 1
ATOM 4862 O O . GLN A 1 623 ? -0.778 -12.890 0.784 1.00 92.12 623 GLN A O 1
ATOM 4867 N N . VAL A 1 624 ? -2.836 -12.635 1.637 1.00 92.50 624 VAL A N 1
ATOM 4868 C CA . VAL A 1 624 ? -3.497 -13.420 0.588 1.00 92.50 624 VAL A CA 1
ATOM 4869 C C . VAL A 1 624 ? -3.660 -12.494 -0.628 1.00 92.50 624 VAL A C 1
ATOM 4871 O O . VAL A 1 624 ? -4.312 -11.456 -0.482 1.00 92.50 624 VAL A O 1
ATOM 4874 N N . PRO A 1 625 ? -3.098 -12.807 -1.812 1.00 89.75 625 PRO A N 1
ATOM 4875 C CA . PRO A 1 625 ? -3.032 -11.893 -2.955 1.00 89.75 625 PRO A CA 1
ATOM 4876 C C . PRO A 1 625 ? -4.355 -11.826 -3.744 1.00 89.75 625 PRO A C 1
ATOM 4878 O O . PRO A 1 625 ? -4.377 -11.855 -4.970 1.00 89.75 625 PRO A O 1
ATOM 4881 N N . LEU A 1 626 ? -5.480 -11.724 -3.032 1.00 87.81 626 LEU A N 1
ATOM 4882 C CA . LEU A 1 626 ? -6.846 -11.678 -3.556 1.00 87.81 626 LEU A CA 1
ATOM 4883 C C . LEU A 1 626 ? -7.597 -10.453 -2.996 1.00 87.81 626 LEU A C 1
ATOM 4885 O O . LEU A 1 626 ? -7.213 -9.908 -1.956 1.00 87.81 626 LEU A O 1
ATOM 4889 N N . PRO A 1 627 ? -8.657 -9.967 -3.671 1.00 80.44 627 PRO A N 1
ATOM 4890 C CA . PRO A 1 627 ? -9.386 -8.786 -3.219 1.00 80.44 627 PRO A CA 1
ATOM 4891 C C . PRO A 1 627 ? -10.129 -9.031 -1.895 1.00 80.44 627 PRO A C 1
ATOM 4893 O O . PRO A 1 627 ? -10.622 -10.127 -1.635 1.00 80.44 627 PRO A O 1
ATOM 4896 N N . LYS A 1 628 ? -10.279 -7.971 -1.091 1.00 77.25 628 LYS A N 1
ATOM 4897 C CA . LYS A 1 628 ? -11.111 -7.895 0.132 1.00 77.25 628 LYS A CA 1
ATOM 4898 C C . LYS A 1 628 ? -10.680 -8.788 1.308 1.00 77.25 628 LYS A C 1
ATOM 4900 O O . LYS A 1 628 ? -11.331 -8.767 2.353 1.00 77.25 628 LYS A O 1
ATOM 4905 N N . ILE A 1 629 ? -9.552 -9.491 1.197 1.00 81.19 629 ILE A N 1
ATOM 4906 C CA . ILE A 1 629 ? -8.913 -10.201 2.314 1.00 81.19 629 ILE A CA 1
ATOM 4907 C C . ILE A 1 629 ? -7.888 -9.259 2.984 1.00 81.19 629 ILE A C 1
ATOM 4909 O O . ILE A 1 629 ? -7.099 -8.626 2.277 1.00 81.19 629 ILE A O 1
ATOM 4913 N N . PRO A 1 630 ? -7.900 -9.096 4.323 1.00 79.31 630 PRO A N 1
ATOM 4914 C CA . PRO A 1 630 ? -6.920 -8.265 5.021 1.00 79.31 630 PRO A CA 1
ATOM 4915 C C . PRO A 1 630 ? -5.530 -8.913 5.029 1.00 79.31 630 PRO A C 1
ATOM 4917 O O . PRO A 1 630 ? -5.411 -10.135 5.086 1.00 79.31 630 PRO A O 1
ATOM 4920 N N . SER A 1 631 ? -4.482 -8.089 5.039 1.00 86.62 631 SER A N 1
ATOM 4921 C CA . SER A 1 631 ? -3.124 -8.542 5.358 1.00 86.62 631 SER A CA 1
ATOM 4922 C C . SER A 1 631 ? -2.982 -8.814 6.860 1.00 86.62 631 SER A C 1
ATOM 4924 O O . SER A 1 631 ? -3.630 -8.168 7.690 1.00 86.62 631 SER A O 1
ATOM 4926 N N . PHE A 1 632 ? -2.106 -9.752 7.202 1.00 89.88 632 PHE A N 1
ATOM 4927 C CA . PHE A 1 632 ? -1.759 -10.148 8.564 1.00 89.88 632 PHE A CA 1
ATOM 4928 C C . PHE A 1 632 ? -0.326 -9.709 8.883 1.00 89.88 632 PHE A C 1
ATOM 4930 O O . PHE A 1 632 ? 0.509 -9.646 7.985 1.00 89.88 632 PHE A O 1
ATOM 4937 N N . VAL A 1 633 ? -0.025 -9.433 10.152 1.00 91.94 633 VAL A N 1
ATOM 4938 C CA . VAL A 1 633 ? 1.352 -9.211 10.630 1.00 91.94 633 VAL A CA 1
ATOM 4939 C C . VAL A 1 633 ? 1.838 -10.492 11.298 1.00 91.94 633 VAL A C 1
ATOM 4941 O O . VAL A 1 633 ? 1.104 -11.053 12.109 1.00 91.94 633 VAL A O 1
ATOM 4944 N N . VAL A 1 634 ? 3.056 -10.930 10.971 1.00 93.19 634 VAL A N 1
ATOM 4945 C CA . VAL A 1 634 ? 3.715 -12.096 11.600 1.00 93.19 634 VAL A CA 1
ATOM 4946 C C . VAL A 1 634 ? 4.907 -11.718 12.480 1.00 93.19 634 VAL A C 1
ATOM 4948 O O . VAL A 1 634 ? 5.240 -12.460 13.398 1.00 93.19 634 VAL A O 1
ATOM 4951 N N . ALA A 1 635 ? 5.524 -10.557 12.255 1.00 93.19 635 ALA A N 1
ATOM 4952 C CA . ALA A 1 635 ? 6.546 -10.012 13.145 1.00 93.19 635 ALA A CA 1
ATOM 4953 C C . ALA A 1 635 ? 6.594 -8.480 13.058 1.00 93.19 635 ALA A C 1
ATOM 4955 O O . ALA A 1 635 ? 6.366 -7.896 11.994 1.00 93.19 635 ALA A O 1
ATOM 4956 N N . LEU A 1 636 ? 6.928 -7.843 14.179 1.00 92.25 636 LEU A N 1
ATOM 4957 C CA . LEU A 1 636 ? 7.338 -6.443 14.264 1.00 92.25 636 LEU A CA 1
ATOM 4958 C C . LEU A 1 636 ? 8.572 -6.410 15.162 1.00 92.25 636 LEU A C 1
ATOM 4960 O O . LEU A 1 636 ? 8.472 -6.751 16.337 1.00 92.25 636 LEU A O 1
ATOM 4964 N N . VAL A 1 637 ? 9.719 -6.040 14.598 1.00 90.69 637 VAL A N 1
ATOM 4965 C CA . VAL A 1 637 ? 11.034 -6.195 15.237 1.00 90.69 637 VAL A CA 1
ATOM 4966 C C . VAL A 1 637 ? 11.704 -4.834 15.395 1.00 90.69 637 VAL A C 1
ATOM 4968 O O . VAL A 1 637 ? 11.640 -4.001 14.488 1.00 90.69 637 VAL A O 1
ATOM 4971 N N . ALA A 1 638 ? 12.361 -4.615 16.534 1.00 89.69 638 ALA A N 1
ATOM 4972 C CA . ALA A 1 638 ? 13.240 -3.470 16.750 1.00 89.69 638 ALA A CA 1
ATOM 4973 C C . ALA A 1 638 ? 14.506 -3.607 15.885 1.00 89.69 638 ALA A C 1
ATOM 4975 O O . ALA A 1 638 ? 15.354 -4.461 16.148 1.00 89.69 638 ALA A O 1
ATOM 4976 N N . SER A 1 639 ? 14.609 -2.779 14.844 1.00 85.62 639 SER A N 1
ATOM 4977 C CA . SER A 1 639 ? 15.725 -2.785 13.892 1.00 85.62 639 SER A CA 1
ATOM 4978 C C . SER A 1 639 ? 17.027 -2.379 14.574 1.00 85.62 639 SER A C 1
ATOM 4980 O O . SER A 1 639 ? 17.026 -1.539 15.480 1.00 85.62 639 SER A O 1
ATOM 4982 N N . TYR A 1 640 ? 18.152 -2.871 14.062 1.00 83.88 640 TYR A N 1
ATOM 4983 C CA . TYR A 1 640 ? 19.420 -2.165 14.246 1.00 83.88 640 TYR A CA 1
ATOM 4984 C C . TYR A 1 640 ? 19.416 -0.876 13.416 1.00 83.88 640 TYR A C 1
ATOM 4986 O O . TYR A 1 640 ? 18.720 -0.779 12.404 1.00 83.88 640 TYR A O 1
ATOM 4994 N N . ASP A 1 641 ? 20.172 0.139 13.830 1.00 74.69 641 ASP A N 1
ATOM 4995 C CA . ASP A 1 641 ? 20.185 1.419 13.110 1.00 74.69 641 ASP A CA 1
ATOM 4996 C C . ASP A 1 641 ? 20.815 1.292 11.708 1.00 74.69 641 ASP A C 1
ATOM 4998 O O . ASP A 1 641 ? 20.376 1.944 10.757 1.00 74.69 641 ASP A O 1
ATOM 5002 N N . LYS A 1 642 ? 21.803 0.396 11.576 1.00 80.31 642 LYS A N 1
ATOM 5003 C CA . LYS A 1 642 ? 22.595 0.131 10.364 1.00 80.31 642 LYS A CA 1
ATOM 5004 C C . LYS A 1 642 ? 22.665 -1.371 10.083 1.00 80.31 642 LYS A C 1
ATOM 5006 O O . LYS A 1 642 ? 23.710 -1.989 10.254 1.00 80.31 642 LYS A O 1
ATOM 5011 N N . GLU A 1 643 ? 21.539 -1.954 9.693 1.00 83.31 643 GLU A N 1
ATOM 5012 C CA . GLU A 1 643 ? 21.487 -3.351 9.249 1.00 83.31 643 GLU A CA 1
ATOM 5013 C C . GLU A 1 643 ? 22.225 -3.546 7.920 1.00 83.31 643 GLU A C 1
ATOM 5015 O O . GLU A 1 643 ? 22.134 -2.723 7.002 1.00 83.31 643 GLU A O 1
ATOM 5020 N N . THR A 1 644 ? 22.938 -4.661 7.816 1.00 89.81 644 THR A N 1
ATOM 5021 C CA . THR A 1 644 ? 23.585 -5.121 6.586 1.00 89.81 644 THR A CA 1
ATOM 5022 C C . THR A 1 644 ? 22.602 -5.896 5.702 1.00 89.81 644 THR A C 1
ATOM 5024 O O . THR A 1 644 ? 21.517 -6.286 6.137 1.00 89.81 644 THR A O 1
ATOM 5027 N N . ALA A 1 645 ? 22.966 -6.147 4.442 1.00 90.50 645 ALA A N 1
ATOM 5028 C CA . ALA A 1 645 ? 22.150 -6.995 3.569 1.00 90.50 645 ALA A CA 1
ATOM 5029 C C . ALA A 1 645 ? 22.094 -8.445 4.093 1.00 90.50 645 ALA A C 1
ATOM 5031 O O . ALA A 1 645 ? 21.089 -9.133 3.927 1.00 90.50 645 ALA A O 1
ATOM 5032 N N . GLU A 1 646 ? 23.150 -8.872 4.780 1.00 92.62 646 GLU A N 1
ATOM 5033 C CA . GLU A 1 646 ? 23.310 -10.159 5.438 1.00 92.62 646 GLU A CA 1
ATOM 5034 C C . GLU A 1 646 ? 22.343 -10.322 6.629 1.00 92.62 646 GLU A C 1
ATOM 5036 O O . GLU A 1 646 ? 21.660 -11.345 6.714 1.00 92.62 646 GLU A O 1
ATOM 5041 N N . ASP A 1 647 ? 22.201 -9.307 7.494 1.00 90.81 647 ASP A N 1
ATOM 5042 C CA . ASP A 1 647 ? 21.243 -9.312 8.621 1.00 90.81 647 ASP A CA 1
ATOM 5043 C C . ASP A 1 647 ? 19.789 -9.428 8.128 1.00 90.81 647 ASP A C 1
ATOM 5045 O O . ASP A 1 647 ? 18.961 -10.175 8.670 1.00 90.81 647 ASP A O 1
ATOM 5049 N N . ILE A 1 648 ? 19.481 -8.693 7.056 1.00 91.94 648 ILE A N 1
ATOM 5050 C CA . ILE A 1 648 ? 18.167 -8.680 6.410 1.00 91.94 648 ILE A CA 1
ATOM 5051 C C . ILE A 1 648 ? 17.897 -10.041 5.754 1.00 91.94 648 ILE A C 1
ATOM 5053 O O . ILE A 1 648 ? 16.825 -10.612 5.956 1.00 91.94 648 ILE A O 1
ATOM 5057 N N . ALA A 1 649 ? 18.874 -10.615 5.044 1.00 92.88 649 ALA A N 1
ATOM 5058 C CA . ALA A 1 649 ? 18.755 -11.931 4.421 1.00 92.88 649 ALA A CA 1
ATOM 5059 C C . ALA A 1 649 ? 18.572 -13.056 5.455 1.00 92.88 649 ALA A C 1
ATOM 5061 O O . ALA A 1 649 ? 17.702 -13.909 5.277 1.00 92.88 649 ALA A O 1
ATOM 5062 N N . ALA A 1 650 ? 19.320 -13.037 6.563 1.00 92.81 650 ALA A N 1
ATOM 5063 C CA . ALA A 1 650 ? 19.150 -13.987 7.665 1.00 92.81 650 ALA A CA 1
ATOM 5064 C C . ALA A 1 650 ? 17.749 -13.884 8.297 1.00 92.81 650 ALA A C 1
ATOM 5066 O O . ALA A 1 650 ? 17.095 -14.900 8.562 1.00 92.81 650 ALA A O 1
ATOM 5067 N N . SER A 1 651 ? 17.244 -12.658 8.461 1.00 92.62 651 SER A N 1
ATOM 5068 C CA . SER A 1 651 ? 15.878 -12.403 8.926 1.00 92.62 651 SER A CA 1
ATOM 5069 C C . SER A 1 651 ? 14.830 -12.937 7.939 1.00 92.62 651 SER A C 1
ATOM 5071 O O . SER A 1 651 ? 13.899 -13.630 8.345 1.00 92.62 651 SER A O 1
ATOM 5073 N N . HIS A 1 652 ? 14.996 -12.678 6.638 1.00 93.81 652 HIS A N 1
ATOM 5074 C CA . HIS A 1 652 ? 14.114 -13.181 5.581 1.00 93.81 652 HIS A CA 1
ATOM 5075 C C . HIS A 1 652 ? 14.077 -14.718 5.531 1.00 93.81 652 HIS A C 1
ATOM 5077 O O . HIS A 1 652 ? 12.993 -15.295 5.451 1.00 93.81 652 HIS A O 1
ATOM 5083 N N . ILE A 1 653 ? 15.234 -15.386 5.619 1.00 92.50 653 ILE A N 1
ATOM 5084 C CA . ILE A 1 653 ? 15.336 -16.855 5.646 1.00 92.50 653 ILE A CA 1
ATOM 5085 C C . ILE A 1 653 ? 14.595 -17.419 6.866 1.00 92.50 653 ILE A C 1
ATOM 5087 O O . ILE A 1 653 ? 13.778 -18.323 6.710 1.00 92.50 653 ILE A O 1
ATOM 5091 N N . SER A 1 654 ? 14.797 -16.835 8.051 1.00 92.81 654 SER A N 1
ATOM 5092 C CA . SER A 1 654 ? 14.116 -17.252 9.289 1.00 92.81 654 SER A CA 1
ATOM 5093 C C . SER A 1 654 ? 12.587 -17.137 9.181 1.00 92.81 654 SER A C 1
ATOM 5095 O O . SER A 1 654 ? 11.847 -18.039 9.578 1.00 92.81 654 SER A O 1
ATOM 5097 N N . VAL A 1 655 ? 12.094 -16.044 8.587 1.00 94.88 655 VAL A N 1
ATOM 5098 C CA . VAL A 1 655 ? 10.660 -15.816 8.342 1.00 94.88 655 VAL A CA 1
ATOM 5099 C C . VAL A 1 655 ? 10.098 -16.819 7.326 1.00 94.88 655 VAL A C 1
ATOM 5101 O O . VAL A 1 655 ? 9.011 -17.357 7.545 1.00 94.88 655 VAL A O 1
ATOM 5104 N N . LEU A 1 656 ? 10.825 -17.116 6.242 1.00 94.00 656 LEU A N 1
ATOM 5105 C CA . LEU A 1 656 ? 10.432 -18.130 5.254 1.00 94.00 656 LEU A CA 1
ATOM 5106 C C . LEU A 1 656 ? 10.409 -19.545 5.857 1.00 94.00 656 LEU A C 1
ATOM 5108 O O . LEU A 1 656 ? 9.476 -20.304 5.591 1.00 94.00 656 LEU A O 1
ATOM 5112 N N . GLU A 1 657 ? 11.377 -19.888 6.710 1.00 92.50 657 GLU A N 1
ATOM 5113 C CA . GLU A 1 657 ? 11.434 -21.185 7.393 1.00 92.50 657 GLU A CA 1
ATOM 5114 C C . GLU A 1 657 ? 10.227 -21.385 8.325 1.00 92.50 657 GLU A C 1
ATOM 5116 O O . GLU A 1 657 ? 9.573 -22.430 8.277 1.00 92.50 657 GLU A O 1
ATOM 5121 N N . TYR A 1 658 ? 9.868 -20.377 9.129 1.00 94.50 658 TYR A N 1
ATOM 5122 C CA . TYR A 1 658 ? 8.679 -20.439 9.989 1.00 94.50 658 TYR A CA 1
ATOM 5123 C C . TYR A 1 658 ? 7.369 -20.446 9.190 1.00 94.50 658 TYR A C 1
ATOM 5125 O O . TYR A 1 658 ? 6.435 -21.152 9.570 1.00 94.50 658 TYR A O 1
ATOM 5133 N N . CYS A 1 659 ? 7.301 -19.764 8.039 1.00 93.94 659 CYS A N 1
ATOM 5134 C CA . CYS A 1 659 ? 6.170 -19.921 7.121 1.00 93.94 659 CYS A CA 1
ATOM 5135 C C . CYS A 1 659 ? 6.051 -21.365 6.611 1.00 93.94 659 CYS A C 1
ATOM 5137 O O . CYS A 1 659 ? 4.961 -21.937 6.665 1.00 93.94 659 CYS A O 1
ATOM 5139 N N . SER A 1 660 ? 7.161 -21.977 6.181 1.00 91.56 660 SER A N 1
ATOM 5140 C CA . SER A 1 660 ? 7.180 -23.367 5.706 1.00 91.56 660 SER A CA 1
ATOM 5141 C C . SER A 1 660 ? 6.757 -24.346 6.807 1.00 91.56 660 SER A C 1
ATOM 5143 O O . SER A 1 660 ? 5.904 -25.199 6.567 1.00 91.56 660 SER A O 1
ATOM 5145 N N . LYS A 1 661 ? 7.280 -24.192 8.034 1.00 92.69 661 LYS A N 1
ATOM 5146 C CA . LYS A 1 661 ? 6.901 -25.015 9.200 1.00 92.69 661 LYS A CA 1
ATOM 5147 C C . LYS A 1 661 ? 5.428 -24.853 9.586 1.00 92.69 661 LYS A C 1
ATOM 5149 O O . LYS A 1 661 ? 4.803 -25.820 10.009 1.00 92.69 661 LYS A O 1
ATOM 5154 N N . ALA A 1 662 ? 4.856 -23.661 9.401 1.00 93.12 662 ALA A N 1
ATOM 5155 C CA . ALA A 1 662 ? 3.439 -23.383 9.642 1.00 93.12 662 ALA A CA 1
ATOM 5156 C C . ALA A 1 662 ? 2.516 -23.847 8.490 1.00 93.12 662 ALA A C 1
ATOM 5158 O O . ALA A 1 662 ? 1.304 -23.635 8.549 1.00 93.12 662 ALA A O 1
ATOM 5159 N N . GLY A 1 663 ? 3.067 -24.459 7.432 1.00 91.38 663 GLY A N 1
ATOM 5160 C CA . GLY A 1 663 ? 2.316 -24.905 6.256 1.00 91.38 663 GLY A CA 1
ATOM 5161 C C . GLY A 1 663 ? 1.831 -23.769 5.346 1.00 91.38 663 GLY A C 1
ATOM 5162 O O . GLY A 1 663 ? 0.906 -23.967 4.559 1.00 91.38 663 GLY A O 1
ATOM 5163 N N . MET A 1 664 ? 2.420 -22.574 5.454 1.00 92.81 664 MET A N 1
ATOM 5164 C CA . MET A 1 664 ? 2.054 -21.406 4.651 1.00 92.81 664 MET A CA 1
ATOM 5165 C C . MET A 1 664 ? 2.811 -21.384 3.318 1.00 92.81 664 MET A C 1
ATOM 5167 O O . MET A 1 664 ? 4.038 -21.333 3.277 1.00 92.81 664 MET A O 1
ATOM 5171 N N . SER A 1 665 ? 2.058 -21.388 2.216 1.00 92.50 665 SER A N 1
ATOM 5172 C CA . SER A 1 665 ? 2.588 -21.407 0.849 1.00 92.50 665 SER A CA 1
ATOM 5173 C C . SER A 1 665 ? 3.025 -20.009 0.395 1.00 92.50 665 SER A C 1
ATOM 5175 O O . SER A 1 665 ? 2.239 -19.260 -0.185 1.00 92.50 665 SER A O 1
ATOM 5177 N N . ILE A 1 666 ? 4.263 -19.614 0.707 1.00 94.69 666 ILE A N 1
ATOM 5178 C CA . ILE A 1 666 ? 4.818 -18.315 0.293 1.00 94.69 666 ILE A CA 1
ATOM 5179 C C . ILE A 1 666 ? 5.313 -18.402 -1.155 1.00 94.69 666 ILE A C 1
ATOM 5181 O O . ILE A 1 666 ? 6.264 -19.121 -1.441 1.00 94.69 666 ILE A O 1
ATOM 5185 N N . LEU A 1 667 ? 4.690 -17.633 -2.052 1.00 95.31 667 LEU A N 1
ATOM 5186 C CA . LEU A 1 667 ? 5.049 -17.556 -3.476 1.00 95.31 667 LEU A CA 1
ATOM 5187 C C . LEU A 1 667 ? 5.971 -16.368 -3.791 1.00 95.31 667 LEU A C 1
ATOM 5189 O O . LEU A 1 667 ? 6.671 -16.357 -4.804 1.00 95.31 667 LEU A O 1
ATOM 5193 N N . SER A 1 668 ? 5.961 -15.330 -2.952 1.00 95.50 668 SER A N 1
ATOM 5194 C CA . SER A 1 668 ? 6.768 -14.131 -3.176 1.00 95.50 668 SER A CA 1
ATOM 5195 C C . SER A 1 668 ? 7.218 -13.459 -1.892 1.00 95.50 668 SER A C 1
ATOM 5197 O O . SER A 1 668 ? 6.489 -13.469 -0.902 1.00 95.50 668 SER A O 1
ATOM 5199 N N . LEU A 1 669 ? 8.368 -12.795 -1.969 1.00 95.31 669 LEU A N 1
ATOM 5200 C CA . LEU A 1 669 ? 8.924 -11.938 -0.929 1.00 95.31 669 LEU A CA 1
ATOM 5201 C C . LEU A 1 669 ? 9.121 -10.529 -1.500 1.00 95.31 669 LEU A C 1
ATOM 5203 O O . LEU A 1 669 ? 10.028 -10.300 -2.299 1.00 95.31 669 LEU A O 1
ATOM 5207 N N . GLY A 1 670 ? 8.234 -9.610 -1.124 1.00 92.94 670 GLY A N 1
ATOM 5208 C CA . GLY A 1 670 ? 8.300 -8.197 -1.478 1.00 92.94 670 GLY A CA 1
ATOM 5209 C C . GLY A 1 670 ? 9.186 -7.406 -0.516 1.00 92.94 670 GLY A C 1
ATOM 5210 O O . GLY A 1 670 ? 9.016 -7.519 0.698 1.00 92.94 670 GLY A O 1
ATOM 5211 N N . SER A 1 671 ? 10.077 -6.573 -1.049 1.00 88.69 671 SER A N 1
ATOM 5212 C CA . SER A 1 671 ? 10.744 -5.511 -0.289 1.00 88.69 671 SER A CA 1
ATOM 5213 C C . SER A 1 671 ? 10.804 -4.202 -1.093 1.00 88.69 671 SER A C 1
ATOM 5215 O O . SER A 1 671 ? 10.268 -4.104 -2.207 1.00 88.69 671 SER A O 1
ATOM 5217 N N . ASP A 1 672 ? 11.387 -3.168 -0.495 1.00 77.88 672 ASP A N 1
ATOM 5218 C CA . ASP A 1 672 ? 11.484 -1.825 -1.064 1.00 77.88 672 ASP A CA 1
ATOM 5219 C C . ASP A 1 672 ? 12.533 -1.739 -2.208 1.00 77.88 672 ASP A C 1
ATOM 5221 O O . ASP A 1 672 ? 12.993 -2.747 -2.748 1.00 77.88 672 ASP A O 1
ATOM 5225 N N . GLY A 1 673 ? 12.849 -0.527 -2.680 1.00 70.56 673 GLY A N 1
ATOM 5226 C CA . GLY A 1 673 ? 13.852 -0.302 -3.727 1.00 70.56 673 GLY A CA 1
ATOM 5227 C C . GLY A 1 673 ? 15.285 -0.062 -3.233 1.00 70.56 673 GLY A C 1
ATOM 5228 O O . GLY A 1 673 ? 16.139 0.266 -4.060 1.00 70.56 673 GLY A O 1
ATOM 5229 N N . ALA A 1 674 ? 15.575 -0.166 -1.932 1.00 80.38 674 ALA A N 1
ATOM 5230 C CA . ALA A 1 674 ? 16.893 0.134 -1.386 1.00 80.38 674 ALA A CA 1
ATOM 5231 C C . ALA A 1 674 ? 17.954 -0.881 -1.839 1.00 80.38 674 ALA A C 1
ATOM 5233 O O . ALA A 1 674 ? 17.707 -2.078 -1.982 1.00 80.38 674 ALA A O 1
ATOM 5234 N N . ALA A 1 675 ? 19.189 -0.407 -2.024 1.00 81.12 675 ALA A N 1
ATOM 5235 C CA . ALA A 1 675 ? 20.293 -1.250 -2.483 1.00 81.12 675 ALA A CA 1
ATOM 5236 C C . ALA A 1 675 ? 20.655 -2.371 -1.485 1.00 81.12 675 ALA A C 1
ATOM 5238 O O . ALA A 1 675 ? 21.115 -3.433 -1.906 1.00 81.12 675 ALA A O 1
ATOM 5239 N N . THR A 1 676 ? 20.429 -2.155 -0.185 1.00 86.56 676 THR A N 1
ATOM 5240 C CA . THR A 1 676 ? 20.602 -3.149 0.886 1.00 86.56 676 THR A CA 1
ATOM 5241 C C . THR A 1 676 ? 19.542 -4.245 0.817 1.00 86.56 676 THR A C 1
ATOM 5243 O O . THR A 1 676 ? 19.898 -5.413 0.705 1.00 86.56 676 THR A O 1
ATOM 5246 N N . GLU A 1 677 ? 18.257 -3.885 0.788 1.00 87.69 677 GLU A N 1
ATOM 5247 C CA . GLU A 1 677 ? 17.131 -4.827 0.679 1.00 87.69 677 GLU A CA 1
ATOM 5248 C C . GLU A 1 677 ? 17.178 -5.609 -0.655 1.00 87.69 677 GLU A C 1
ATOM 5250 O O . GLU A 1 677 ? 17.058 -6.832 -0.658 1.00 87.69 677 GLU A O 1
ATOM 5255 N N . ILE A 1 678 ? 17.500 -4.967 -1.789 1.00 84.25 678 ILE A N 1
ATOM 5256 C CA . ILE A 1 678 ? 17.734 -5.668 -3.073 1.00 84.25 678 ILE A CA 1
ATOM 5257 C C . ILE A 1 678 ? 18.924 -6.643 -2.986 1.00 84.25 678 ILE A C 1
ATOM 5259 O O . ILE A 1 678 ? 18.892 -7.712 -3.602 1.00 84.25 678 ILE A O 1
ATOM 5263 N N . SER A 1 679 ? 19.974 -6.310 -2.231 1.00 88.56 679 SER A N 1
ATOM 5264 C CA . SER A 1 679 ? 21.111 -7.217 -2.020 1.00 88.56 679 SER A CA 1
ATOM 5265 C C . SER A 1 679 ? 20.737 -8.391 -1.111 1.00 88.56 679 SER A C 1
ATOM 5267 O O . SER A 1 679 ? 21.096 -9.526 -1.420 1.00 88.56 679 SER A O 1
ATOM 5269 N N . ALA A 1 680 ? 19.937 -8.153 -0.070 1.00 91.25 680 ALA A N 1
ATOM 5270 C CA . ALA A 1 680 ? 19.395 -9.194 0.797 1.00 91.25 680 ALA A CA 1
ATOM 5271 C C . ALA A 1 680 ? 18.503 -10.171 0.014 1.00 91.25 680 ALA A C 1
ATOM 5273 O O . ALA A 1 680 ? 18.690 -11.384 0.092 1.00 91.25 680 ALA A O 1
ATOM 5274 N N . LEU A 1 681 ? 17.606 -9.660 -0.839 1.00 89.31 681 LEU A N 1
ATOM 5275 C CA . LEU A 1 681 ? 16.802 -10.475 -1.754 1.00 89.31 681 LEU A CA 1
ATOM 5276 C C . LEU A 1 681 ? 17.675 -11.356 -2.666 1.00 89.31 681 LEU A C 1
ATOM 5278 O O . LEU A 1 681 ? 17.364 -12.532 -2.855 1.00 89.31 681 LEU A O 1
ATOM 5282 N N . ARG A 1 682 ? 18.797 -10.835 -3.187 1.00 87.75 682 ARG A N 1
ATOM 5283 C CA . ARG A 1 682 ? 19.757 -11.621 -3.990 1.00 87.75 682 ARG A CA 1
ATOM 5284 C C . ARG A 1 682 ? 20.457 -12.711 -3.169 1.00 87.75 682 ARG A C 1
ATOM 5286 O O . ARG A 1 682 ? 20.670 -13.800 -3.694 1.00 87.75 682 ARG A O 1
ATOM 5293 N N . MET A 1 683 ? 20.770 -12.465 -1.895 1.00 91.56 683 MET A N 1
ATOM 5294 C CA . MET A 1 683 ? 21.322 -13.485 -0.987 1.00 91.56 683 MET A CA 1
ATOM 5295 C C . MET A 1 683 ? 20.304 -14.598 -0.695 1.00 91.56 683 MET A C 1
ATOM 5297 O O . MET A 1 683 ? 20.657 -15.773 -0.751 1.00 91.56 683 MET A O 1
ATOM 5301 N N . VAL A 1 684 ? 19.029 -14.250 -0.475 1.00 89.56 684 VAL A N 1
ATOM 5302 C CA . VAL A 1 684 ? 17.924 -15.219 -0.318 1.00 89.56 684 VAL A CA 1
ATOM 5303 C C . VAL A 1 684 ? 17.692 -16.030 -1.602 1.00 89.56 684 VAL A C 1
ATOM 5305 O O . VAL A 1 684 ? 17.355 -17.207 -1.537 1.00 89.56 684 VAL A O 1
ATOM 5308 N N . GLN A 1 685 ? 17.908 -15.442 -2.783 1.00 86.94 685 GLN A N 1
ATOM 5309 C CA . GLN A 1 685 ? 17.884 -16.189 -4.046 1.00 86.94 685 GLN A CA 1
ATOM 5310 C C . GLN A 1 685 ? 19.090 -17.129 -4.201 1.00 86.94 685 GLN A C 1
ATOM 5312 O O . GLN A 1 685 ? 18.943 -18.222 -4.743 1.00 86.94 685 GLN A O 1
ATOM 5317 N N . ALA A 1 686 ? 20.276 -16.722 -3.745 1.00 87.38 686 ALA A N 1
ATOM 5318 C CA . ALA A 1 686 ? 21.515 -17.492 -3.870 1.00 87.38 686 ALA A CA 1
ATOM 5319 C C . ALA A 1 686 ? 21.660 -18.639 -2.849 1.00 87.38 686 ALA A C 1
ATOM 5321 O O . ALA A 1 686 ? 22.523 -19.492 -3.029 1.00 87.38 686 ALA A O 1
ATOM 5322 N N . SER A 1 687 ? 20.836 -18.683 -1.796 1.00 85.88 687 SER A N 1
ATOM 5323 C CA . SER A 1 687 ? 20.870 -19.731 -0.762 1.00 85.88 687 SER A CA 1
ATOM 5324 C C . SER A 1 687 ? 20.052 -20.990 -1.092 1.00 85.88 687 SER A C 1
ATOM 5326 O O . SER A 1 687 ? 19.951 -21.884 -0.254 1.00 85.88 687 SER A O 1
ATOM 5328 N N . ALA A 1 688 ? 19.474 -21.086 -2.295 1.00 87.06 688 ALA A N 1
ATOM 5329 C CA . ALA A 1 688 ? 18.705 -22.246 -2.744 1.00 87.06 688 ALA A CA 1
ATOM 5330 C C . ALA A 1 688 ? 19.511 -23.149 -3.695 1.00 87.06 688 ALA A C 1
ATOM 5332 O O . ALA A 1 688 ? 20.085 -22.678 -4.669 1.00 87.06 688 ALA A O 1
ATOM 5333 N N . ASP A 1 689 ? 19.466 -24.469 -3.497 1.00 87.00 689 ASP A N 1
ATOM 5334 C CA . ASP A 1 689 ? 20.126 -25.435 -4.399 1.00 87.00 689 ASP A CA 1
ATOM 5335 C C . ASP A 1 689 ? 19.362 -25.682 -5.716 1.00 87.00 689 ASP A C 1
ATOM 5337 O O . ASP A 1 689 ? 19.870 -26.318 -6.642 1.00 87.00 689 ASP A O 1
ATOM 5341 N N . LYS A 1 690 ? 18.090 -25.271 -5.786 1.00 91.50 690 LYS A N 1
ATOM 5342 C CA . LYS A 1 690 ? 17.144 -25.651 -6.848 1.00 91.50 690 LYS A CA 1
ATOM 5343 C C . LYS A 1 690 ? 16.388 -24.429 -7.354 1.00 91.50 690 LYS A C 1
ATOM 5345 O O . LYS A 1 690 ? 15.925 -23.614 -6.562 1.00 91.50 690 LYS A O 1
ATOM 5350 N N . TYR A 1 691 ? 16.207 -24.345 -8.672 1.00 93.06 691 TYR A N 1
ATOM 5351 C CA . TYR A 1 691 ? 15.626 -23.176 -9.333 1.00 93.06 691 TYR A CA 1
ATOM 5352 C C . TYR A 1 691 ? 14.614 -23.556 -10.414 1.00 93.06 691 TYR A C 1
ATOM 5354 O O . TYR A 1 691 ? 14.939 -24.286 -11.353 1.00 93.06 691 TYR A O 1
ATOM 5362 N N . LEU A 1 692 ? 13.420 -22.967 -10.351 1.00 92.56 692 LEU A N 1
ATOM 5363 C CA . LEU A 1 692 ? 12.503 -22.912 -11.487 1.00 92.56 692 LEU A CA 1
ATOM 5364 C C . LEU A 1 692 ? 13.072 -21.911 -12.501 1.00 92.56 692 LEU A C 1
ATOM 5366 O O . LEU A 1 692 ? 13.189 -20.723 -12.201 1.00 92.56 692 LEU A O 1
ATOM 5370 N N . SER A 1 693 ? 13.484 -22.403 -13.670 1.00 91.75 693 SER A N 1
ATOM 5371 C CA . SER A 1 693 ? 14.308 -21.642 -14.618 1.00 91.75 693 SER A CA 1
ATOM 5372 C C . SER A 1 693 ? 13.655 -21.518 -15.997 1.00 91.75 693 SER A C 1
ATOM 5374 O O . SER A 1 693 ? 13.121 -22.488 -16.533 1.00 91.75 693 SER A O 1
ATOM 5376 N N . PHE A 1 694 ? 13.739 -20.328 -16.591 1.00 93.56 694 PHE A N 1
ATOM 5377 C CA . PHE A 1 694 ? 13.315 -20.035 -17.961 1.00 93.56 694 PHE A CA 1
ATOM 5378 C C . PHE A 1 694 ? 14.409 -19.248 -18.687 1.00 93.56 694 PHE A C 1
ATOM 5380 O O . PHE A 1 694 ? 14.898 -18.235 -18.181 1.00 93.56 694 PHE A O 1
ATOM 5387 N N . HIS A 1 695 ? 14.764 -19.686 -19.896 1.00 91.50 695 HIS A N 1
ATOM 5388 C CA . HIS A 1 695 ? 15.833 -19.086 -20.691 1.00 91.50 695 HIS A CA 1
ATOM 5389 C C . HIS A 1 695 ? 15.376 -18.836 -22.134 1.00 91.50 695 HIS A C 1
ATOM 5391 O O . HIS A 1 695 ? 14.923 -19.755 -22.815 1.00 91.50 695 HIS A O 1
ATOM 5397 N N . LYS A 1 696 ? 15.573 -17.606 -22.620 1.00 88.31 696 LYS A N 1
ATOM 5398 C CA . LYS A 1 696 ? 15.535 -17.240 -24.045 1.00 88.31 696 LYS A CA 1
ATOM 5399 C C . LYS A 1 696 ? 16.910 -16.660 -24.401 1.00 88.31 696 LYS A C 1
ATOM 5401 O O . LYS A 1 696 ? 17.157 -15.454 -24.304 1.00 88.31 696 LYS A O 1
ATOM 5406 N N . SER A 1 697 ? 17.842 -17.566 -24.702 1.00 83.38 697 SER A N 1
ATOM 5407 C CA . SER A 1 697 ? 19.287 -17.295 -24.759 1.00 83.38 697 SER A CA 1
ATOM 5408 C C . SER A 1 697 ? 19.705 -16.350 -25.887 1.00 83.38 697 SER A C 1
ATOM 5410 O O . SER A 1 697 ? 20.657 -15.596 -25.717 1.00 83.38 697 SER A O 1
ATOM 5412 N N . ASP A 1 698 ? 18.982 -16.343 -27.007 1.00 81.06 698 ASP A N 1
ATOM 5413 C CA . ASP A 1 698 ? 19.200 -15.447 -28.152 1.00 81.06 698 ASP A CA 1
ATOM 5414 C C . ASP A 1 698 ? 18.922 -13.966 -27.818 1.00 81.06 698 ASP A C 1
ATOM 5416 O O . ASP A 1 698 ? 19.599 -13.080 -28.336 1.00 81.06 698 ASP A O 1
ATOM 5420 N N . ALA A 1 699 ? 17.996 -13.698 -26.890 1.00 80.12 699 ALA A N 1
ATOM 5421 C CA . ALA A 1 699 ? 17.689 -12.355 -26.383 1.00 80.12 699 ALA A CA 1
ATOM 5422 C C . ALA A 1 699 ? 18.412 -12.004 -25.064 1.00 80.12 699 ALA A C 1
ATOM 5424 O O . ALA A 1 699 ? 18.243 -10.905 -24.529 1.00 80.12 699 ALA A O 1
ATOM 5425 N N . GLY A 1 700 ? 19.200 -12.926 -24.499 1.00 82.44 700 GLY A N 1
ATOM 5426 C CA . GLY A 1 700 ? 19.821 -12.742 -23.183 1.00 82.44 700 GLY A CA 1
ATOM 5427 C C . GLY A 1 700 ? 18.794 -12.628 -22.048 1.00 82.44 700 GLY A C 1
ATOM 5428 O O . GLY A 1 700 ? 18.955 -11.798 -21.148 1.00 82.44 700 GLY A O 1
ATOM 5429 N N . VAL A 1 701 ? 17.707 -13.402 -22.110 1.00 89.31 701 VAL A N 1
ATOM 5430 C CA . VAL A 1 701 ? 16.712 -13.503 -21.032 1.00 89.31 701 VAL A CA 1
ATOM 5431 C C . VAL A 1 701 ? 16.976 -14.778 -20.243 1.00 89.31 701 VAL A C 1
ATOM 5433 O O . VAL A 1 701 ? 16.998 -15.871 -20.809 1.00 89.31 701 VAL A O 1
ATOM 5436 N N . SER A 1 702 ? 17.161 -14.634 -18.935 1.00 89.69 702 SER A N 1
ATOM 5437 C CA . SER A 1 702 ? 17.332 -15.738 -17.996 1.00 89.69 702 SER A CA 1
ATOM 5438 C C . SER A 1 702 ? 16.622 -15.365 -16.702 1.00 89.69 702 SER A C 1
ATOM 5440 O O . SER A 1 702 ? 17.034 -14.422 -16.028 1.00 89.69 702 SER A O 1
ATOM 5442 N N . VAL A 1 703 ? 15.541 -16.072 -16.387 1.00 90.25 703 VAL A N 1
ATOM 5443 C CA . VAL A 1 703 ? 14.784 -15.918 -15.142 1.00 90.25 703 VAL A CA 1
ATOM 5444 C C . VAL A 1 703 ? 14.977 -17.188 -14.331 1.00 90.25 703 VAL A C 1
ATOM 5446 O O . VAL A 1 703 ? 14.750 -18.286 -14.836 1.00 90.25 703 VAL A O 1
ATOM 5449 N N . GLN A 1 704 ? 15.400 -17.032 -13.080 1.00 90.25 704 GLN A N 1
ATOM 5450 C CA . GLN A 1 704 ? 15.560 -18.121 -12.123 1.00 90.25 704 GLN A CA 1
ATOM 5451 C C . GLN A 1 704 ? 14.827 -17.738 -10.840 1.00 90.25 704 GLN A C 1
ATOM 5453 O O . GLN A 1 704 ? 15.059 -16.668 -10.279 1.00 90.25 704 GLN A O 1
ATOM 5458 N N . VAL A 1 705 ? 13.919 -18.604 -10.401 1.00 92.81 705 VAL A N 1
ATOM 5459 C CA . VAL A 1 705 ? 13.162 -18.456 -9.156 1.00 92.81 705 VAL A CA 1
ATOM 5460 C C . VAL A 1 705 ? 13.639 -19.546 -8.193 1.00 92.81 705 VAL A C 1
ATOM 5462 O O . VAL A 1 705 ? 13.551 -20.722 -8.558 1.00 92.81 705 VAL A O 1
ATOM 5465 N N . PRO A 1 706 ? 14.168 -19.201 -7.005 1.00 93.19 706 PRO A N 1
ATOM 5466 C CA . PRO A 1 706 ? 14.642 -20.187 -6.039 1.00 93.19 706 PRO A CA 1
ATOM 5467 C C . PRO A 1 706 ? 13.479 -21.042 -5.530 1.00 93.19 706 PRO A C 1
ATOM 5469 O O . PRO A 1 706 ? 12.377 -20.536 -5.306 1.00 93.19 706 PRO A O 1
ATOM 5472 N N . LEU A 1 707 ? 13.733 -22.333 -5.330 1.00 92.12 707 LEU A N 1
ATOM 5473 C CA . LEU A 1 707 ? 12.815 -23.255 -4.670 1.00 92.12 707 LEU A CA 1
ATOM 5474 C C . LEU A 1 707 ? 13.269 -23.446 -3.216 1.00 92.12 707 LEU A C 1
ATOM 5476 O O . LEU A 1 707 ? 14.329 -24.020 -2.973 1.00 92.12 707 LEU A O 1
ATOM 5480 N N . ILE A 1 708 ? 12.474 -22.953 -2.265 1.00 88.62 708 ILE A N 1
ATOM 5481 C CA . ILE A 1 708 ? 12.812 -22.856 -0.836 1.00 88.62 708 ILE A CA 1
ATOM 5482 C C . ILE A 1 708 ? 11.812 -23.678 -0.006 1.00 88.62 708 ILE A C 1
ATOM 5484 O O . ILE A 1 708 ? 10.643 -23.805 -0.376 1.00 88.62 708 ILE A O 1
ATOM 5488 N N . GLY A 1 709 ? 12.271 -24.219 1.127 1.00 81.19 709 GLY A N 1
ATOM 5489 C CA . GLY A 1 709 ? 11.448 -24.946 2.099 1.00 81.19 709 GLY A CA 1
ATOM 5490 C C . GLY A 1 709 ? 11.228 -26.427 1.775 1.00 81.19 709 GLY A C 1
ATOM 5491 O O . GLY A 1 709 ? 11.721 -26.955 0.778 1.00 81.19 709 GLY A O 1
ATOM 5492 N N . GLU A 1 710 ? 10.470 -27.100 2.641 1.00 79.25 710 GLU A N 1
ATOM 5493 C CA . GLU A 1 710 ? 10.065 -28.499 2.473 1.00 79.25 710 GLU A CA 1
ATOM 5494 C C . GLU A 1 710 ? 8.535 -28.623 2.627 1.00 79.25 710 GLU A C 1
ATOM 5496 O O . GLU A 1 710 ? 8.010 -28.321 3.702 1.00 79.25 710 GLU A O 1
ATOM 5501 N N . PRO A 1 711 ? 7.791 -29.055 1.584 1.00 83.50 711 PRO A N 1
ATOM 5502 C CA . PRO A 1 711 ? 8.253 -29.305 0.216 1.00 83.50 711 PRO A CA 1
ATOM 5503 C C . PRO A 1 711 ? 8.736 -28.015 -0.485 1.00 83.50 711 PRO A C 1
ATOM 5505 O O . PRO A 1 711 ? 8.238 -26.933 -0.169 1.00 83.50 711 PRO A O 1
ATOM 5508 N N . PRO A 1 712 ? 9.661 -28.122 -1.459 1.00 86.94 712 PRO A N 1
ATOM 5509 C CA . PRO A 1 712 ? 10.270 -26.969 -2.123 1.00 86.94 712 PRO A CA 1
ATOM 5510 C C . PRO A 1 712 ? 9.256 -26.168 -2.948 1.00 86.94 712 PRO A C 1
ATOM 5512 O O . PRO A 1 712 ? 8.628 -26.704 -3.865 1.00 86.94 712 PRO A O 1
ATOM 5515 N N . GLN A 1 713 ? 9.130 -24.874 -2.647 1.00 89.31 713 GLN A N 1
ATOM 5516 C CA . GLN A 1 713 ? 8.191 -23.946 -3.287 1.00 89.31 713 GLN A CA 1
ATOM 5517 C C . GLN A 1 713 ? 8.913 -22.733 -3.896 1.00 89.31 713 GLN A C 1
ATOM 5519 O O . GLN A 1 713 ? 9.908 -22.272 -3.335 1.00 89.31 713 GLN A O 1
ATOM 5524 N N . PRO A 1 714 ? 8.443 -22.202 -5.039 1.00 94.00 714 PRO A N 1
ATOM 5525 C CA . PRO A 1 714 ? 9.060 -21.051 -5.687 1.00 94.00 714 PRO A CA 1
ATOM 5526 C C . PRO A 1 714 ? 8.831 -19.766 -4.888 1.00 94.00 714 PRO A C 1
ATOM 5528 O O . PRO A 1 714 ? 7.692 -19.346 -4.715 1.00 94.00 714 PRO A O 1
ATOM 5531 N N . VAL A 1 715 ? 9.911 -19.099 -4.475 1.00 94.81 715 VAL A N 1
ATOM 5532 C CA . VAL A 1 715 ? 9.845 -17.794 -3.798 1.00 94.81 715 VAL A CA 1
ATOM 5533 C C . VAL A 1 715 ? 10.371 -16.711 -4.733 1.00 94.81 715 VAL A C 1
ATOM 5535 O O . VAL A 1 715 ? 11.577 -16.518 -4.891 1.00 94.81 715 VAL A O 1
ATOM 5538 N N . VAL A 1 716 ? 9.465 -15.979 -5.379 1.00 95.19 716 VAL A N 1
ATOM 5539 C CA . VAL A 1 716 ? 9.840 -14.862 -6.253 1.00 95.19 716 VAL A CA 1
ATOM 5540 C C . VAL A 1 716 ? 10.148 -13.628 -5.408 1.00 95.19 716 VAL A C 1
ATOM 5542 O O . VAL A 1 716 ? 9.263 -13.067 -4.763 1.00 95.19 716 VAL A O 1
ATOM 5545 N N . ALA A 1 717 ? 11.398 -13.174 -5.430 1.00 93.06 717 ALA A N 1
ATOM 5546 C CA . ALA A 1 717 ? 11.764 -11.877 -4.874 1.00 93.06 717 ALA A CA 1
ATOM 5547 C C . ALA A 1 717 ? 11.133 -10.744 -5.708 1.00 93.06 717 ALA A C 1
ATOM 5549 O O . ALA A 1 717 ? 11.226 -10.748 -6.939 1.00 93.06 717 ALA A O 1
ATOM 5550 N N . VAL A 1 718 ? 10.487 -9.780 -5.053 1.00 91.94 718 VAL A N 1
ATOM 5551 C CA . VAL A 1 718 ? 9.746 -8.676 -5.681 1.00 91.94 718 VAL A CA 1
ATOM 5552 C C . VAL A 1 718 ? 10.223 -7.342 -5.109 1.00 91.94 718 VAL A C 1
ATOM 5554 O O . VAL A 1 718 ? 10.352 -7.178 -3.902 1.00 91.94 718 VAL A O 1
ATOM 5557 N N . GLN A 1 719 ? 10.469 -6.383 -5.996 1.00 88.38 719 GLN A N 1
ATOM 5558 C CA . GLN A 1 719 ? 10.769 -4.991 -5.665 1.00 88.38 719 GLN A CA 1
ATOM 5559 C C . GLN A 1 719 ? 9.483 -4.177 -5.882 1.00 88.38 719 GLN A C 1
ATOM 5561 O O . GLN A 1 719 ? 8.785 -4.408 -6.869 1.00 88.38 719 GLN A O 1
ATOM 5566 N N . ASP A 1 720 ? 9.136 -3.262 -4.972 1.00 87.19 720 ASP A N 1
ATOM 5567 C CA . ASP A 1 720 ? 7.868 -2.521 -5.054 1.00 87.19 720 ASP A CA 1
ATOM 5568 C C . ASP A 1 720 ? 7.694 -1.692 -6.362 1.00 87.19 720 ASP A C 1
ATOM 5570 O O . ASP A 1 720 ? 8.438 -0.726 -6.604 1.00 87.19 720 ASP A O 1
ATOM 5574 N N . PRO A 1 721 ? 6.658 -1.977 -7.182 1.00 87.44 721 PRO A N 1
ATOM 5575 C CA . PRO A 1 721 ? 6.376 -1.224 -8.403 1.00 87.44 721 PRO A CA 1
ATOM 5576 C C . PRO A 1 721 ? 6.019 0.255 -8.179 1.00 87.44 721 PRO A C 1
ATOM 5578 O O . PRO A 1 721 ? 6.242 1.069 -9.083 1.00 87.44 721 PRO A O 1
ATOM 5581 N N . LYS A 1 722 ? 5.485 0.650 -7.008 1.00 86.00 722 LYS A N 1
ATOM 5582 C CA . LYS A 1 722 ? 5.225 2.076 -6.724 1.00 86.00 722 LYS A CA 1
ATOM 5583 C C . LYS A 1 722 ? 6.532 2.831 -6.501 1.00 86.00 722 LYS A C 1
ATOM 5585 O O . LYS A 1 722 ? 6.726 3.900 -7.079 1.00 86.00 722 LYS A O 1
ATOM 5590 N N . HIS A 1 723 ? 7.452 2.268 -5.720 1.00 86.19 723 HIS A N 1
ATOM 5591 C CA . HIS A 1 723 ? 8.807 2.775 -5.535 1.00 86.19 723 HIS A CA 1
ATOM 5592 C C . HIS A 1 723 ? 9.521 2.888 -6.885 1.00 86.19 723 HIS A C 1
ATOM 5594 O O . HIS A 1 723 ? 10.095 3.933 -7.177 1.00 86.19 723 HIS A O 1
ATOM 5600 N N . ALA A 1 724 ? 9.411 1.894 -7.771 1.00 88.44 724 ALA A N 1
ATOM 5601 C CA . ALA A 1 724 ? 9.973 2.003 -9.118 1.00 88.44 724 ALA A CA 1
ATOM 5602 C C . ALA A 1 724 ? 9.373 3.175 -9.921 1.00 88.44 724 ALA A C 1
ATOM 5604 O O . ALA A 1 724 ? 10.111 3.901 -10.589 1.00 88.44 724 ALA A O 1
ATOM 5605 N N . ARG A 1 725 ? 8.060 3.433 -9.809 1.00 89.56 725 ARG A N 1
ATOM 5606 C CA . ARG A 1 725 ? 7.405 4.610 -10.412 1.00 89.56 725 ARG A CA 1
ATOM 5607 C C . ARG A 1 725 ? 7.895 5.932 -9.801 1.00 89.56 725 ARG A C 1
ATOM 5609 O O . ARG A 1 725 ? 8.127 6.895 -10.541 1.00 89.56 725 ARG A O 1
ATOM 5616 N N . LYS A 1 726 ? 8.113 5.981 -8.478 1.00 88.38 726 LYS A N 1
ATOM 5617 C CA . LYS A 1 726 ? 8.755 7.112 -7.775 1.00 88.38 726 LYS A CA 1
ATOM 5618 C C . LYS A 1 726 ? 10.177 7.337 -8.312 1.00 88.38 726 LYS A C 1
ATOM 5620 O O . LYS A 1 726 ? 10.501 8.458 -8.702 1.00 88.38 726 LYS A O 1
ATOM 5625 N N . THR A 1 727 ? 10.979 6.284 -8.455 1.00 89.81 727 THR A N 1
ATOM 5626 C CA . THR A 1 727 ? 12.341 6.316 -9.017 1.00 89.81 727 THR A CA 1
ATOM 5627 C C . THR A 1 727 ? 12.368 6.788 -10.472 1.00 89.81 727 THR A C 1
ATOM 5629 O O . THR A 1 727 ? 13.092 7.734 -10.782 1.00 89.81 727 THR A O 1
ATOM 5632 N N . ALA A 1 728 ? 11.526 6.236 -11.352 1.00 90.38 728 ALA A N 1
ATOM 5633 C CA . ALA A 1 728 ? 11.408 6.669 -12.748 1.00 90.38 728 ALA A CA 1
ATOM 5634 C C . ALA A 1 728 ? 11.049 8.160 -12.876 1.00 90.38 728 ALA A C 1
ATOM 5636 O O . ALA A 1 728 ? 11.621 8.862 -13.712 1.00 90.38 728 ALA A O 1
ATOM 5637 N N . THR A 1 729 ? 10.150 8.651 -12.014 1.00 89.88 729 THR A N 1
ATOM 5638 C CA . THR A 1 729 ? 9.768 10.071 -11.933 1.00 89.88 729 THR A CA 1
ATOM 5639 C C . THR A 1 729 ? 10.933 10.934 -11.439 1.00 89.88 729 THR A C 1
ATOM 5641 O O . THR A 1 729 ? 11.230 11.983 -12.012 1.00 89.88 729 THR A O 1
ATOM 5644 N N . ASN A 1 730 ? 11.636 10.479 -10.399 1.00 89.31 730 ASN A N 1
ATOM 5645 C CA . ASN A 1 730 ? 12.743 11.206 -9.778 1.00 89.31 730 ASN A CA 1
ATOM 5646 C C . ASN A 1 730 ? 13.983 11.320 -10.690 1.00 89.31 730 ASN A C 1
ATOM 5648 O O . ASN A 1 730 ? 14.715 12.299 -10.564 1.00 89.31 730 ASN A O 1
ATOM 5652 N N . GLN A 1 731 ? 14.194 10.398 -11.641 1.00 87.25 731 GLN A N 1
ATOM 5653 C CA . GLN A 1 731 ? 15.255 10.522 -12.656 1.00 87.25 731 GLN A CA 1
ATOM 5654 C C . GLN A 1 731 ? 15.055 11.754 -13.567 1.00 87.25 731 GLN A C 1
ATOM 5656 O O . GLN A 1 731 ? 16.024 12.460 -13.833 1.00 87.25 731 GLN A O 1
ATOM 5661 N N . ILE A 1 732 ? 13.820 12.072 -13.995 1.00 87.00 732 ILE A N 1
ATOM 5662 C CA . ILE A 1 732 ? 13.536 13.254 -14.846 1.00 87.00 732 ILE A CA 1
ATOM 5663 C C . ILE A 1 732 ? 13.766 14.565 -14.074 1.00 87.00 732 ILE A C 1
ATOM 5665 O O . ILE A 1 732 ? 14.232 15.563 -14.623 1.00 87.00 732 ILE A O 1
ATOM 5669 N N . LEU A 1 733 ? 13.432 14.554 -12.782 1.00 78.50 733 LEU A N 1
ATOM 5670 C CA . LEU A 1 733 ? 13.484 15.715 -11.887 1.00 78.50 733 LEU A CA 1
ATOM 5671 C C . LEU A 1 733 ? 14.876 15.941 -11.265 1.00 78.50 733 LEU A C 1
ATOM 5673 O O . LEU A 1 733 ? 15.066 16.865 -10.473 1.00 78.50 733 LEU A O 1
ATOM 5677 N N . SER A 1 734 ? 15.868 15.125 -11.630 1.00 71.19 734 SER A N 1
ATOM 5678 C CA . SER A 1 734 ? 17.268 15.330 -11.264 1.00 71.19 734 SER A CA 1
ATOM 5679 C C . SER A 1 734 ? 17.868 16.467 -12.097 1.00 71.19 734 SER A C 1
ATOM 5681 O O . SER A 1 734 ? 18.556 16.217 -13.081 1.00 71.19 734 SER A O 1
ATOM 5683 N N . GLY A 1 735 ? 17.648 17.723 -11.690 1.00 61.72 735 GLY A N 1
ATOM 5684 C CA . GLY A 1 735 ? 18.052 18.928 -12.438 1.00 61.72 735 GLY A CA 1
ATOM 5685 C C . GLY A 1 735 ? 19.546 19.069 -12.786 1.00 61.72 735 GLY A C 1
ATOM 5686 O O . GLY A 1 735 ? 19.893 19.925 -13.592 1.00 61.72 735 GLY A O 1
ATOM 5687 N N . ALA A 1 736 ? 20.421 18.227 -12.225 1.00 61.31 736 ALA A N 1
ATOM 5688 C CA . ALA A 1 736 ? 21.839 18.126 -12.584 1.00 61.31 736 ALA A CA 1
ATOM 5689 C C . ALA A 1 736 ? 22.144 17.131 -13.731 1.00 61.31 736 ALA A C 1
ATOM 5691 O O . ALA A 1 736 ? 23.292 17.039 -14.161 1.00 61.31 736 ALA A O 1
ATOM 5692 N N . ARG A 1 737 ? 21.155 16.363 -14.215 1.00 67.94 737 ARG A N 1
ATOM 5693 C CA . ARG A 1 737 ? 21.305 15.350 -15.275 1.00 67.94 737 ARG A CA 1
ATOM 5694 C C . ARG A 1 737 ? 20.472 15.721 -16.502 1.00 67.94 737 ARG A C 1
ATOM 5696 O O . ARG A 1 737 ? 19.298 16.063 -16.387 1.00 67.94 737 ARG A O 1
ATOM 5703 N N . LEU A 1 738 ? 21.071 15.589 -17.683 1.00 82.06 738 LEU A N 1
ATOM 5704 C CA . LEU A 1 738 ? 20.375 15.643 -18.968 1.00 82.06 738 LEU A CA 1
ATOM 5705 C C . LEU A 1 738 ? 20.275 14.210 -19.493 1.00 82.06 738 LEU A C 1
ATOM 5707 O O . LEU A 1 738 ? 21.261 13.682 -19.995 1.00 82.06 738 LEU A O 1
ATOM 5711 N N . LEU A 1 739 ? 19.116 13.564 -19.358 1.00 87.31 739 LEU A N 1
ATOM 5712 C CA . LEU A 1 739 ? 18.952 12.187 -19.829 1.00 87.31 739 LEU A CA 1
ATOM 5713 C C . LEU A 1 739 ? 18.996 12.176 -21.364 1.00 87.31 739 LEU A C 1
ATOM 5715 O O . LEU A 1 739 ? 18.153 12.817 -21.988 1.00 87.31 739 LEU A O 1
ATOM 5719 N N . SER A 1 740 ? 19.955 11.473 -21.975 1.00 86.56 740 SER A N 1
ATOM 5720 C CA . SER A 1 740 ? 20.167 11.441 -23.431 1.00 86.56 740 SER A CA 1
ATOM 5721 C C . SER A 1 740 ? 20.212 10.015 -23.988 1.00 86.56 740 SER A C 1
ATOM 5723 O O . SER A 1 740 ? 20.893 9.136 -23.454 1.00 86.56 740 SER A O 1
ATOM 5725 N N . PHE A 1 741 ? 19.493 9.780 -25.089 1.00 86.12 741 PHE A N 1
ATOM 5726 C CA . PHE A 1 741 ? 19.471 8.497 -25.792 1.00 86.12 741 PHE A CA 1
ATOM 5727 C C . PHE A 1 741 ? 19.362 8.694 -27.309 1.00 86.12 741 PHE A C 1
ATOM 5729 O O . PHE A 1 741 ? 18.417 9.305 -27.815 1.00 86.12 741 PHE A O 1
ATOM 5736 N N . GLY A 1 742 ? 20.355 8.188 -28.046 1.00 84.50 742 GLY A N 1
ATOM 5737 C CA . GLY A 1 742 ? 20.485 8.435 -29.483 1.00 84.50 742 GLY A CA 1
ATOM 5738 C C . GLY A 1 742 ? 20.458 9.935 -29.807 1.00 84.50 742 GLY A C 1
ATOM 5739 O O . GLY A 1 742 ? 21.308 10.692 -29.344 1.00 84.50 742 GLY A O 1
ATOM 5740 N N . LYS A 1 743 ? 19.462 10.367 -30.588 1.00 85.25 743 LYS A N 1
ATOM 5741 C CA . LYS A 1 743 ? 19.239 11.764 -31.003 1.00 85.25 743 LYS A CA 1
ATOM 5742 C C . LYS A 1 743 ? 18.329 12.574 -30.063 1.00 85.25 743 LYS A C 1
ATOM 5744 O O . LYS A 1 743 ? 18.090 13.751 -30.327 1.00 85.25 743 LYS A O 1
ATOM 5749 N N . PHE A 1 744 ? 17.777 11.960 -29.015 1.00 89.19 744 PHE A N 1
ATOM 5750 C CA . PHE A 1 744 ? 16.791 12.575 -28.121 1.00 89.19 744 PHE A CA 1
ATOM 5751 C C . PHE A 1 744 ? 17.346 12.830 -26.715 1.00 89.19 744 PHE A C 1
ATOM 5753 O O . PHE A 1 744 ? 18.297 12.188 -26.268 1.00 89.19 744 PHE A O 1
ATOM 5760 N N . HIS A 1 745 ? 16.718 13.767 -26.003 1.00 87.44 745 HIS A N 1
ATOM 5761 C CA . HIS A 1 745 ? 16.991 14.037 -24.595 1.00 87.44 745 HIS A CA 1
ATOM 5762 C C . HIS A 1 745 ? 15.717 14.417 -23.825 1.00 87.44 745 HIS A C 1
ATOM 5764 O O . HIS A 1 745 ? 14.710 14.813 -24.418 1.00 87.44 745 HIS A O 1
ATOM 5770 N N . LEU A 1 746 ? 15.777 14.329 -22.496 1.00 89.56 746 LEU A N 1
ATOM 5771 C CA . LEU A 1 746 ? 14.790 14.894 -21.580 1.00 89.56 746 LEU A CA 1
ATOM 5772 C C . LEU A 1 746 ? 15.436 15.416 -20.290 1.00 89.56 746 LEU A C 1
ATOM 5774 O O . LEU A 1 746 ? 16.514 14.988 -19.878 1.00 89.56 746 LEU A O 1
ATOM 5778 N N . ASN A 1 747 ? 14.742 16.353 -19.656 1.00 86.94 747 ASN A N 1
ATOM 5779 C CA . ASN A 1 747 ? 15.074 16.955 -18.371 1.00 86.94 747 ASN A CA 1
ATOM 5780 C C . ASN A 1 747 ? 13.781 17.514 -17.736 1.00 86.94 747 ASN A C 1
ATOM 5782 O O . ASN A 1 747 ? 12.683 17.371 -18.285 1.00 86.94 747 ASN A O 1
ATOM 5786 N N . ILE A 1 748 ? 13.919 18.211 -16.609 1.00 88.00 748 ILE A N 1
ATOM 5787 C CA . ILE A 1 748 ? 12.809 18.876 -15.920 1.00 88.00 748 ILE A CA 1
ATOM 5788 C C . ILE A 1 748 ? 12.104 19.972 -16.746 1.00 88.00 748 ILE A C 1
ATOM 5790 O O . ILE A 1 748 ? 10.901 20.158 -16.567 1.00 88.00 748 ILE A O 1
ATOM 5794 N N . SER A 1 749 ? 12.772 20.680 -17.672 1.00 87.62 749 SER A N 1
ATOM 5795 C CA . SER A 1 749 ? 12.122 21.776 -18.414 1.00 87.62 749 SER A CA 1
ATOM 5796 C C . SER A 1 749 ? 11.059 21.270 -19.387 1.00 87.62 749 SER A C 1
ATOM 5798 O O . SER A 1 749 ? 10.044 21.937 -19.556 1.00 87.62 749 SER A O 1
ATOM 5800 N N . HIS A 1 750 ? 11.212 20.060 -19.938 1.00 88.62 750 HIS A N 1
ATOM 5801 C CA . HIS A 1 750 ? 10.152 19.424 -20.728 1.00 88.62 750 HIS A CA 1
ATOM 5802 C C . HIS A 1 750 ? 8.890 19.144 -19.892 1.00 88.62 750 HIS A C 1
ATOM 5804 O O . HIS A 1 750 ? 7.791 19.300 -20.407 1.00 88.62 750 HIS A O 1
ATOM 5810 N N . LEU A 1 751 ? 9.013 18.802 -18.601 1.00 88.75 751 LEU A N 1
ATOM 5811 C CA . LEU A 1 751 ? 7.850 18.682 -17.706 1.00 88.75 751 LEU A CA 1
ATOM 5812 C C . LEU A 1 751 ? 7.261 20.051 -17.324 1.00 88.75 751 LEU A C 1
ATOM 5814 O O . LEU A 1 751 ? 6.047 20.169 -17.192 1.00 88.75 751 LEU A O 1
ATOM 5818 N N . VAL A 1 752 ? 8.093 21.090 -17.181 1.00 89.12 752 VAL A N 1
ATOM 5819 C CA . VAL A 1 752 ? 7.628 22.468 -16.924 1.00 89.12 752 VAL A CA 1
ATOM 5820 C C . VAL A 1 752 ? 6.853 23.031 -18.121 1.00 89.12 752 VAL A C 1
ATOM 5822 O O . VAL A 1 752 ? 5.824 23.668 -17.924 1.00 89.12 752 VAL A O 1
ATOM 5825 N N . GLU A 1 753 ? 7.280 22.745 -19.356 1.00 88.50 753 GLU A N 1
ATOM 5826 C CA . GLU A 1 753 ? 6.552 23.109 -20.584 1.00 88.50 753 GLU A CA 1
ATOM 5827 C C . GLU A 1 753 ? 5.185 22.406 -20.722 1.00 88.50 753 GLU A C 1
ATOM 5829 O O . GLU A 1 753 ? 4.354 22.848 -21.515 1.00 88.50 753 GLU A O 1
ATOM 5834 N N . LEU A 1 754 ? 4.921 21.349 -19.941 1.00 88.06 754 LEU A N 1
ATOM 5835 C CA . LEU A 1 754 ? 3.621 20.670 -19.871 1.00 88.06 754 LEU A CA 1
ATOM 5836 C C . LEU A 1 754 ? 2.718 21.173 -18.731 1.00 88.06 754 LEU A C 1
ATOM 5838 O O . LEU A 1 754 ? 1.629 20.628 -18.553 1.00 88.06 754 LEU A O 1
ATOM 5842 N N . LEU A 1 755 ? 3.114 22.188 -17.956 1.00 86.12 755 LEU A N 1
ATOM 5843 C CA . LEU A 1 755 ? 2.265 22.791 -16.919 1.00 86.12 755 LEU A CA 1
ATOM 5844 C C . LEU A 1 755 ? 1.281 23.805 -17.533 1.00 86.12 755 LEU A C 1
ATOM 5846 O O . LEU A 1 755 ? 1.684 24.730 -18.235 1.00 86.12 755 LEU A O 1
ATOM 5850 N N . GLY A 1 756 ? -0.017 23.666 -17.242 1.00 71.50 756 GLY A N 1
ATOM 5851 C CA . GLY A 1 756 ? -1.059 24.581 -17.726 1.00 71.50 756 GLY A CA 1
ATOM 5852 C C . GLY A 1 756 ? -2.475 23.996 -17.672 1.00 71.50 756 GLY A C 1
ATOM 5853 O O . GLY A 1 756 ? -2.679 22.882 -17.192 1.00 71.50 756 GLY A O 1
ATOM 5854 N N . ASP A 1 757 ? -3.452 24.730 -18.218 1.00 57.00 757 ASP A N 1
ATOM 5855 C CA . ASP A 1 757 ? -4.903 24.440 -18.148 1.00 57.00 757 ASP A CA 1
ATOM 5856 C C . ASP A 1 757 ? -5.351 23.105 -18.795 1.00 57.00 757 ASP A C 1
ATOM 5858 O O . ASP A 1 757 ? -6.524 22.730 -18.712 1.00 57.00 757 ASP A O 1
ATOM 5862 N N . HIS A 1 758 ? -4.444 22.383 -19.459 1.00 62.72 758 HIS A N 1
ATOM 5863 C CA . HIS A 1 758 ? -4.690 21.100 -20.139 1.00 62.72 758 HIS A CA 1
ATOM 5864 C C . HIS A 1 758 ? -3.740 19.982 -19.672 1.00 62.72 758 HIS A C 1
ATOM 5866 O O . HIS A 1 758 ? -3.458 19.046 -20.429 1.00 62.72 758 HIS A O 1
ATOM 5872 N N . SER A 1 759 ? -3.223 20.107 -18.445 1.00 70.31 759 SER A N 1
ATOM 5873 C CA . SER A 1 759 ? -2.291 19.170 -17.814 1.00 70.31 759 SER A CA 1
ATOM 5874 C C . SER A 1 759 ? -2.917 18.436 -16.630 1.00 70.31 759 SER A C 1
ATOM 5876 O O . SER A 1 759 ? -3.732 19.000 -15.901 1.00 70.31 759 SER A O 1
ATOM 5878 N N . THR A 1 760 ? -2.487 17.195 -16.389 1.00 72.38 760 THR A N 1
ATOM 5879 C CA . THR A 1 760 ? -2.734 16.495 -15.114 1.00 72.38 760 THR A CA 1
ATOM 5880 C C . THR A 1 760 ? -1.651 16.748 -14.065 1.00 72.38 760 THR A C 1
ATOM 5882 O O . THR A 1 760 ? -1.822 16.337 -12.917 1.00 72.38 760 THR A O 1
ATOM 5885 N N . LEU A 1 761 ? -0.556 17.420 -14.437 1.00 82.12 761 LEU A N 1
ATOM 5886 C CA . LEU A 1 761 ? 0.504 17.832 -13.521 1.00 82.12 761 LEU A CA 1
ATOM 5887 C C . LEU A 1 761 ? 0.123 19.129 -12.800 1.00 82.12 761 LEU A C 1
ATOM 5889 O O . LEU A 1 761 ? -0.207 20.138 -13.424 1.00 82.12 761 LEU A O 1
ATOM 5893 N N . TYR A 1 762 ? 0.241 19.130 -11.476 1.00 83.69 762 TYR A N 1
ATOM 5894 C CA . TYR A 1 762 ? 0.254 20.356 -10.682 1.00 83.69 762 TYR A CA 1
ATOM 5895 C C . TYR A 1 762 ? 1.662 20.965 -10.662 1.00 83.69 762 TYR A C 1
ATOM 5897 O O . TYR A 1 762 ? 2.654 20.247 -10.746 1.00 83.69 762 TYR A O 1
ATOM 5905 N N . ASN A 1 763 ? 1.782 22.273 -10.406 1.00 84.69 763 ASN A N 1
ATOM 5906 C CA . ASN A 1 763 ? 3.095 22.917 -10.227 1.00 84.69 763 ASN A CA 1
ATOM 5907 C C . ASN A 1 763 ? 3.970 22.193 -9.182 1.00 84.69 763 ASN A C 1
ATOM 5909 O O . ASN A 1 763 ? 5.155 21.994 -9.424 1.00 84.69 763 ASN A O 1
ATOM 5913 N N . ARG A 1 764 ? 3.370 21.722 -8.074 1.00 83.25 764 ARG A N 1
ATOM 5914 C CA . ARG A 1 764 ? 4.039 20.939 -7.010 1.00 83.25 764 ARG A CA 1
ATOM 5915 C C . ARG A 1 764 ? 4.519 19.542 -7.430 1.00 83.25 764 ARG A C 1
ATOM 5917 O O . ARG A 1 764 ? 5.194 18.875 -6.654 1.00 83.25 764 ARG A O 1
ATOM 5924 N N . ASP A 1 765 ? 4.133 19.065 -8.610 1.00 82.69 765 ASP A N 1
ATOM 5925 C CA . ASP A 1 765 ? 4.516 17.738 -9.101 1.00 82.69 765 ASP A CA 1
ATOM 5926 C C . ASP A 1 765 ? 5.877 17.774 -9.808 1.00 82.69 765 ASP A C 1
ATOM 5928 O O . ASP A 1 765 ? 6.583 16.767 -9.855 1.00 82.69 765 ASP A O 1
ATOM 5932 N N . VAL A 1 766 ? 6.248 18.955 -10.313 1.00 83.81 766 VAL A N 1
ATOM 5933 C CA . VAL A 1 766 ? 7.479 19.218 -11.068 1.00 83.81 766 VAL A CA 1
ATOM 5934 C C . VAL A 1 766 ? 8.412 20.152 -10.288 1.00 83.81 766 VAL A C 1
ATOM 5936 O O . VAL A 1 766 ? 9.612 19.907 -10.220 1.00 83.81 766 VAL A O 1
ATOM 5939 N N . LEU A 1 767 ? 7.873 21.205 -9.666 1.00 82.94 767 LEU A N 1
ATOM 5940 C CA . LEU A 1 767 ? 8.614 22.236 -8.936 1.00 82.94 767 LEU A CA 1
ATOM 5941 C C . LEU A 1 767 ? 8.404 22.076 -7.426 1.00 82.94 767 LEU A C 1
ATOM 5943 O O . LEU A 1 767 ? 7.274 21.895 -6.978 1.00 82.94 767 LEU A O 1
ATOM 5947 N N . ASN A 1 768 ? 9.480 22.172 -6.637 1.00 80.19 768 ASN A N 1
ATOM 5948 C CA . ASN A 1 768 ? 9.468 21.980 -5.175 1.00 80.19 768 ASN A CA 1
ATOM 5949 C C . ASN A 1 768 ? 8.731 20.695 -4.741 1.00 80.19 768 ASN A C 1
ATOM 5951 O O . ASN A 1 768 ? 7.966 20.694 -3.777 1.00 80.19 768 ASN A O 1
ATOM 5955 N N . CYS A 1 769 ? 8.917 19.611 -5.500 1.00 78.25 769 CYS A N 1
ATOM 5956 C CA . CYS A 1 769 ? 8.121 18.401 -5.352 1.00 78.25 769 CYS A CA 1
ATOM 5957 C C . CYS A 1 769 ? 8.499 17.568 -4.121 1.00 78.25 769 CYS A C 1
ATOM 5959 O O . CYS A 1 769 ? 9.678 17.311 -3.862 1.00 78.25 769 CYS A O 1
ATOM 5961 N N . ASP A 1 770 ? 7.485 17.021 -3.450 1.00 78.75 770 ASP A N 1
ATOM 5962 C CA . ASP A 1 770 ? 7.673 15.884 -2.553 1.00 78.75 770 ASP A CA 1
ATOM 5963 C C . ASP A 1 770 ? 8.082 14.657 -3.385 1.00 78.75 770 ASP A C 1
ATOM 5965 O O . ASP A 1 770 ? 7.309 14.142 -4.199 1.00 78.75 770 ASP A O 1
ATOM 5969 N N . LYS A 1 771 ? 9.319 14.187 -3.189 1.00 79.69 771 LYS A N 1
ATOM 5970 C CA . LYS A 1 771 ? 9.878 13.033 -3.907 1.00 79.69 771 LYS A CA 1
ATOM 5971 C C . LYS A 1 771 ? 9.241 11.695 -3.503 1.00 79.69 771 LYS A C 1
ATOM 5973 O O . LYS A 1 771 ? 9.472 10.713 -4.213 1.00 79.69 771 LYS A O 1
ATOM 5978 N N . GLN A 1 772 ? 8.428 11.668 -2.443 1.00 76.75 772 GLN A N 1
ATOM 5979 C CA . GLN A 1 772 ? 7.726 10.489 -1.932 1.00 76.75 772 GLN A CA 1
ATOM 5980 C C . GLN A 1 772 ? 6.213 10.463 -2.238 1.00 76.75 772 GLN A C 1
ATOM 5982 O O . GLN A 1 772 ? 5.595 9.424 -2.019 1.00 76.75 772 GLN A O 1
ATOM 5987 N N . ASP A 1 773 ? 5.604 11.520 -2.809 1.00 77.69 773 ASP A N 1
ATOM 5988 C CA . ASP A 1 773 ? 4.184 11.472 -3.225 1.00 77.69 773 ASP A CA 1
ATOM 5989 C C . ASP A 1 773 ? 3.975 10.449 -4.362 1.00 77.69 773 ASP A C 1
ATOM 5991 O O . ASP A 1 773 ? 4.220 10.731 -5.541 1.00 77.69 773 ASP A O 1
ATOM 5995 N N . ASP A 1 774 ? 3.452 9.271 -4.004 1.00 76.00 774 ASP A N 1
ATOM 5996 C CA . ASP A 1 774 ? 2.886 8.254 -4.906 1.00 76.00 774 ASP A CA 1
ATOM 5997 C C . ASP A 1 774 ? 1.945 8.878 -5.940 1.00 76.00 774 ASP A C 1
ATOM 5999 O O . ASP A 1 774 ? 1.929 8.510 -7.115 1.00 76.00 774 ASP A O 1
ATOM 6003 N N . GLY A 1 775 ? 1.135 9.844 -5.504 1.00 77.75 775 GLY A N 1
ATOM 6004 C CA . GLY A 1 775 ? 0.182 10.533 -6.349 1.00 77.75 775 GLY A CA 1
ATOM 6005 C C . GLY A 1 775 ? 0.857 11.354 -7.442 1.00 77.75 775 GLY A C 1
ATOM 6006 O O . GLY A 1 775 ? 0.311 11.417 -8.539 1.00 77.75 775 GLY A O 1
ATOM 6007 N N . ARG A 1 776 ? 1.986 12.007 -7.159 1.00 85.38 776 ARG A N 1
ATOM 6008 C CA . ARG A 1 776 ? 2.800 12.741 -8.139 1.00 85.38 776 ARG A CA 1
ATOM 6009 C C . ARG A 1 776 ? 3.416 11.754 -9.112 1.00 85.38 776 ARG A C 1
ATOM 6011 O O . ARG A 1 776 ? 3.268 11.931 -10.311 1.00 85.38 776 ARG A O 1
ATOM 6018 N N . ALA A 1 777 ? 4.034 10.688 -8.605 1.00 85.69 777 ALA A N 1
ATOM 6019 C CA . ALA A 1 777 ? 4.630 9.656 -9.449 1.00 85.69 777 ALA A CA 1
ATOM 6020 C C . ALA A 1 777 ? 3.591 9.006 -10.388 1.00 85.69 777 ALA A C 1
ATOM 6022 O O . ALA A 1 777 ? 3.882 8.755 -11.554 1.00 85.69 777 ALA A O 1
ATOM 6023 N N . TYR A 1 778 ? 2.350 8.821 -9.919 1.00 83.00 778 TYR A N 1
ATOM 6024 C CA . TYR A 1 778 ? 1.204 8.470 -10.762 1.00 83.00 778 TYR A CA 1
ATOM 6025 C C . TYR A 1 778 ? 0.882 9.559 -11.801 1.00 83.00 778 TYR A C 1
ATOM 6027 O O . TYR A 1 778 ? 0.768 9.241 -12.977 1.00 83.00 778 TYR A O 1
ATOM 6035 N N . ARG A 1 779 ? 0.748 10.833 -11.396 1.00 85.00 779 ARG A N 1
ATOM 6036 C CA . ARG A 1 779 ? 0.399 11.955 -12.298 1.00 85.00 779 ARG A CA 1
ATOM 6037 C C . ARG A 1 779 ? 1.466 12.255 -13.355 1.00 85.00 779 ARG A C 1
ATOM 6039 O O . ARG A 1 779 ? 1.105 12.777 -14.398 1.00 85.00 779 ARG A O 1
ATOM 6046 N N . THR A 1 780 ? 2.736 11.930 -13.116 1.00 86.19 780 THR A N 1
ATOM 6047 C CA . THR A 1 780 ? 3.806 12.075 -14.118 1.00 86.19 780 THR A CA 1
ATOM 6048 C C . THR A 1 780 ? 3.856 10.899 -15.089 1.00 86.19 780 THR A C 1
ATOM 6050 O O . THR A 1 780 ? 4.109 11.109 -16.269 1.00 86.19 780 THR A O 1
ATOM 6053 N N . MET A 1 781 ? 3.595 9.675 -14.619 1.00 83.44 781 MET A N 1
ATOM 6054 C CA . MET A 1 781 ? 3.675 8.438 -15.415 1.00 83.44 781 MET A CA 1
ATOM 6055 C C . MET A 1 781 ? 2.310 7.960 -15.939 1.00 83.44 781 MET A C 1
ATOM 6057 O O . MET A 1 781 ? 2.125 6.769 -16.180 1.00 83.44 781 MET A O 1
ATOM 6061 N N . ASN A 1 782 ? 1.337 8.863 -16.082 1.00 80.06 782 ASN A N 1
ATOM 6062 C CA . ASN A 1 782 ? 0.008 8.551 -16.604 1.00 80.06 782 ASN A CA 1
ATOM 6063 C C . ASN A 1 782 ? -0.105 8.789 -18.119 1.00 80.06 782 ASN A C 1
ATOM 6065 O O . ASN A 1 782 ? 0.702 9.486 -18.743 1.00 80.06 782 ASN A O 1
ATOM 6069 N N . TRP A 1 783 ? -1.167 8.234 -18.706 1.00 76.38 783 TRP A N 1
ATOM 6070 C CA . TRP A 1 783 ? -1.465 8.402 -20.127 1.00 76.38 783 TRP A CA 1
ATOM 6071 C C . TRP A 1 783 ? -1.772 9.864 -20.490 1.00 76.38 783 TRP A C 1
ATOM 6073 O O . TRP A 1 783 ? -1.435 10.281 -21.593 1.00 76.38 783 TRP A O 1
ATOM 6083 N N . GLU A 1 784 ? -2.343 10.665 -19.578 1.00 82.44 784 GLU A N 1
ATOM 6084 C CA . GLU A 1 784 ? -2.637 12.079 -19.843 1.00 82.44 784 GLU A CA 1
ATOM 6085 C C . GLU A 1 784 ? -1.361 12.928 -20.020 1.00 82.44 784 GLU A C 1
ATOM 6087 O O . GLU A 1 784 ? -1.315 13.786 -20.902 1.00 82.44 784 GLU A O 1
ATOM 6092 N N . THR A 1 785 ? -0.303 12.683 -19.234 1.00 86.06 785 THR A N 1
ATOM 6093 C CA . THR A 1 785 ? 0.988 13.385 -19.387 1.00 86.06 785 THR A CA 1
ATOM 6094 C C . THR A 1 785 ? 1.757 12.878 -20.612 1.00 86.06 785 THR A C 1
ATOM 6096 O O . THR A 1 785 ? 2.385 13.673 -21.317 1.00 86.06 785 THR A O 1
ATOM 6099 N N . LEU A 1 786 ? 1.649 11.583 -20.937 1.00 86.31 786 LEU A N 1
ATOM 6100 C CA . LEU A 1 786 ? 2.151 11.035 -22.200 1.00 86.31 786 LEU A CA 1
ATOM 6101 C C . LEU A 1 786 ? 1.459 11.691 -23.408 1.00 86.31 786 LEU A C 1
ATOM 6103 O O . LEU A 1 786 ? 2.151 12.184 -24.300 1.00 86.31 786 LEU A O 1
ATOM 6107 N N . GLU A 1 787 ? 0.126 11.782 -23.415 1.00 84.38 787 GLU A N 1
ATOM 6108 C CA . GLU A 1 787 ? -0.626 12.471 -24.471 1.00 84.38 787 GLU A CA 1
ATOM 6109 C C . GLU A 1 787 ? -0.224 13.949 -24.561 1.00 84.38 787 GLU A C 1
ATOM 6111 O O . GLU A 1 787 ? 0.042 14.444 -25.654 1.00 84.38 787 GLU A O 1
ATOM 6116 N N . ALA A 1 788 ? -0.096 14.642 -23.423 1.00 86.94 788 ALA A N 1
ATOM 6117 C CA . ALA A 1 788 ? 0.348 16.032 -23.389 1.00 86.94 788 ALA A CA 1
ATOM 6118 C C . ALA A 1 788 ? 1.740 16.220 -24.017 1.00 86.94 788 ALA A C 1
ATOM 6120 O O . ALA A 1 788 ? 1.917 17.143 -24.812 1.00 86.94 788 ALA A O 1
ATOM 6121 N N . SER A 1 789 ? 2.696 15.324 -23.738 1.00 88.19 789 SER A N 1
ATOM 6122 C CA . SER A 1 789 ? 4.032 15.360 -24.354 1.00 88.19 789 SER A CA 1
ATOM 6123 C C . SER A 1 789 ? 3.999 15.119 -25.872 1.00 88.19 789 SER A C 1
ATOM 6125 O O . SER A 1 789 ? 4.704 15.791 -26.621 1.00 88.19 789 SER A O 1
ATOM 6127 N N . LEU A 1 790 ? 3.116 14.238 -26.359 1.00 86.00 790 LEU A N 1
ATOM 6128 C CA . LEU A 1 790 ? 2.976 13.938 -27.790 1.00 86.00 790 LEU A CA 1
ATOM 6129 C C . LEU A 1 790 ? 2.420 15.115 -28.616 1.00 86.00 790 LEU A C 1
ATOM 6131 O O . LEU A 1 790 ? 2.545 15.112 -29.840 1.00 86.00 790 LEU A O 1
ATOM 6135 N N . ARG A 1 791 ? 1.860 16.155 -27.978 1.00 85.06 791 ARG A N 1
ATOM 6136 C CA . ARG A 1 791 ? 1.393 17.385 -28.653 1.00 85.06 791 ARG A CA 1
ATOM 6137 C C . ARG A 1 791 ? 2.543 18.250 -29.201 1.00 85.06 791 ARG A C 1
ATOM 6139 O O . ARG A 1 791 ? 2.282 19.175 -29.967 1.00 85.06 791 ARG A O 1
ATOM 6146 N N . SER A 1 792 ? 3.798 17.980 -28.824 1.00 81.56 792 SER A N 1
ATOM 6147 C CA . SER A 1 792 ? 4.973 18.787 -29.179 1.00 81.56 792 SER A CA 1
ATOM 6148 C C . SER A 1 792 ? 6.117 17.929 -29.739 1.00 81.56 792 SER A C 1
ATOM 6150 O O . SER A 1 792 ? 6.695 17.127 -29.004 1.00 81.56 792 SER A O 1
ATOM 6152 N N . PRO A 1 793 ? 6.570 18.154 -30.991 1.00 81.19 793 PRO A N 1
ATOM 6153 C CA . PRO A 1 793 ? 7.741 17.465 -31.544 1.00 81.19 793 PRO A CA 1
ATOM 6154 C C . PRO A 1 793 ? 9.046 17.673 -30.754 1.00 81.19 793 PRO A C 1
ATOM 6156 O O . PRO A 1 793 ? 9.984 16.895 -30.909 1.00 81.19 793 PRO A O 1
ATOM 6159 N N . LYS A 1 794 ? 9.123 18.693 -29.884 1.00 84.12 794 LYS A N 1
ATOM 6160 C CA . LYS A 1 794 ? 10.268 18.889 -28.977 1.00 84.12 794 LYS A CA 1
ATOM 6161 C C . LYS A 1 794 ? 10.329 17.833 -27.872 1.00 84.12 794 LYS A C 1
ATOM 6163 O O . LYS A 1 794 ? 11.409 17.500 -27.399 1.00 84.12 794 LYS A O 1
ATOM 6168 N N . HIS A 1 795 ? 9.177 17.317 -27.443 1.00 88.31 795 HIS A N 1
ATOM 6169 C CA . HIS A 1 795 ? 9.058 16.473 -26.253 1.00 88.31 795 HIS A CA 1
ATOM 6170 C C . HIS A 1 795 ? 9.085 14.973 -26.569 1.00 88.31 795 HIS A C 1
ATOM 6172 O O . HIS A 1 795 ? 8.918 14.174 -25.657 1.00 88.31 795 HIS A O 1
ATOM 6178 N N . ILE A 1 796 ? 9.375 14.563 -27.810 1.00 89.00 796 ILE A N 1
ATOM 6179 C CA . ILE A 1 796 ? 9.404 13.146 -28.233 1.00 89.00 796 ILE A CA 1
ATOM 6180 C C . ILE A 1 796 ? 10.311 12.280 -27.333 1.00 89.00 796 ILE A C 1
ATOM 6182 O O . ILE A 1 796 ? 9.958 11.148 -27.006 1.00 89.00 796 ILE A O 1
ATOM 6186 N N . GLY A 1 797 ? 11.447 12.815 -26.867 1.00 90.56 797 GLY A N 1
ATOM 6187 C CA . GLY A 1 797 ? 12.317 12.127 -25.901 1.00 90.56 797 GLY A CA 1
ATOM 6188 C C . GLY A 1 797 ? 11.649 11.875 -24.542 1.00 90.56 797 GLY A C 1
ATOM 6189 O O . GLY A 1 797 ? 11.834 10.815 -23.948 1.00 90.56 797 GLY A O 1
ATOM 6190 N N . LEU A 1 798 ? 10.813 12.810 -24.079 1.00 91.75 798 LEU A N 1
ATOM 6191 C CA . LEU A 1 798 ? 9.967 12.625 -22.900 1.00 91.75 798 LEU A CA 1
ATOM 6192 C C . LEU A 1 798 ? 8.835 11.626 -23.193 1.00 91.75 798 LEU A C 1
ATOM 6194 O O . LEU A 1 798 ? 8.616 10.735 -22.381 1.00 91.75 798 LEU A O 1
ATOM 6198 N N . SER A 1 799 ? 8.177 11.699 -24.354 1.00 92.06 799 SER A N 1
ATOM 6199 C CA . SER A 1 799 ? 7.110 10.761 -24.738 1.00 92.06 799 SER A CA 1
ATOM 6200 C C . SER A 1 799 ? 7.584 9.305 -24.765 1.00 92.06 799 SER A C 1
ATOM 6202 O O . SER A 1 799 ? 6.922 8.438 -24.204 1.00 92.06 799 SER A O 1
ATOM 6204 N N . ILE A 1 800 ? 8.757 9.027 -25.347 1.00 92.19 800 ILE A N 1
ATOM 6205 C CA . ILE A 1 800 ? 9.356 7.680 -25.348 1.00 92.19 800 ILE A CA 1
ATOM 6206 C C . ILE A 1 800 ? 9.653 7.214 -23.913 1.00 92.19 800 ILE A C 1
ATOM 6208 O O . ILE A 1 800 ? 9.354 6.074 -23.562 1.00 92.19 800 ILE A O 1
ATOM 6212 N N . TYR A 1 801 ? 10.208 8.090 -23.070 1.00 93.56 801 TYR A N 1
ATOM 6213 C CA . TYR A 1 801 ? 10.540 7.765 -21.680 1.00 93.56 801 TYR A CA 1
ATOM 6214 C C . TYR A 1 801 ? 9.290 7.462 -20.835 1.00 93.56 801 TYR A C 1
ATOM 6216 O O . TYR A 1 801 ? 9.250 6.453 -20.128 1.00 93.56 801 TYR A O 1
ATOM 6224 N N . LEU A 1 802 ? 8.255 8.304 -20.948 1.00 91.56 802 LEU A N 1
ATOM 6225 C CA . LEU A 1 802 ? 6.966 8.133 -20.273 1.00 91.56 802 LEU A CA 1
ATOM 6226 C C . LEU A 1 802 ? 6.232 6.879 -20.752 1.00 91.56 802 LEU A C 1
ATOM 6228 O O . LEU A 1 802 ? 5.698 6.149 -19.924 1.00 91.56 802 LEU A O 1
ATOM 6232 N N . PHE A 1 803 ? 6.244 6.594 -22.058 1.00 91.12 803 PHE A N 1
ATOM 6233 C CA . PHE A 1 803 ? 5.672 5.366 -22.607 1.00 91.12 803 PHE A CA 1
ATOM 6234 C C . PHE A 1 803 ? 6.340 4.127 -21.999 1.00 91.12 803 PHE A C 1
ATOM 6236 O O . PHE A 1 803 ? 5.661 3.307 -21.391 1.00 91.12 803 PHE A O 1
ATOM 6243 N N . LEU A 1 804 ? 7.668 4.009 -22.090 1.00 93.44 804 LEU A N 1
ATOM 6244 C CA . LEU A 1 804 ? 8.378 2.794 -21.679 1.00 93.44 804 LEU A CA 1
ATOM 6245 C C . LEU A 1 804 ? 8.294 2.526 -20.165 1.00 93.44 804 LEU A C 1
ATOM 6247 O O . LEU A 1 804 ? 8.040 1.393 -19.757 1.00 93.44 804 LEU A O 1
ATOM 6251 N N . LEU A 1 805 ? 8.484 3.548 -19.323 1.00 93.50 805 LEU A N 1
ATOM 6252 C CA . LEU A 1 805 ? 8.479 3.378 -17.861 1.00 93.50 805 LEU A CA 1
ATOM 6253 C C . LEU A 1 805 ? 7.070 3.464 -17.246 1.00 93.50 805 LEU A C 1
ATOM 6255 O O . LEU A 1 805 ? 6.812 2.843 -16.208 1.00 93.50 805 LEU A O 1
ATOM 6259 N N . GLY A 1 806 ? 6.133 4.148 -17.908 1.00 88.00 806 GLY A N 1
ATOM 6260 C CA . GLY A 1 806 ? 4.702 4.032 -17.632 1.00 88.00 806 GLY A CA 1
ATOM 6261 C C . GLY A 1 806 ? 4.233 2.592 -17.844 1.00 88.00 806 GLY A C 1
ATOM 6262 O O . GLY A 1 806 ? 3.807 1.948 -16.886 1.00 88.00 806 GLY A O 1
ATOM 6263 N N . GLU A 1 807 ? 4.439 2.043 -19.046 1.00 87.25 807 GLU A N 1
ATOM 6264 C CA . GLU A 1 807 ? 4.092 0.658 -19.399 1.00 87.25 807 GLU A CA 1
ATOM 6265 C C . GLU A 1 807 ? 4.766 -0.383 -18.491 1.00 87.25 807 GLU A C 1
ATOM 6267 O O . GLU A 1 807 ? 4.103 -1.322 -18.055 1.00 87.25 807 GLU A O 1
ATOM 6272 N N . LEU A 1 808 ? 6.044 -0.214 -18.117 1.00 92.94 808 LEU A N 1
ATOM 6273 C CA . LEU A 1 808 ? 6.705 -1.115 -17.158 1.00 92.94 808 LEU A CA 1
ATOM 6274 C C . LEU A 1 808 ? 6.000 -1.137 -15.791 1.00 92.94 808 LEU A C 1
ATOM 6276 O O . LEU A 1 808 ? 5.884 -2.195 -15.171 1.00 92.94 808 LEU A O 1
ATOM 6280 N N . THR A 1 809 ? 5.533 0.016 -15.305 1.00 89.50 809 THR A N 1
ATOM 6281 C CA . THR A 1 809 ? 4.875 0.103 -13.991 1.00 89.50 809 THR A CA 1
ATOM 6282 C C . THR A 1 809 ? 3.395 -0.288 -14.051 1.00 89.50 809 THR A C 1
ATOM 6284 O O . THR A 1 809 ? 2.890 -0.888 -13.102 1.00 89.50 809 THR A O 1
ATOM 6287 N N . ASP A 1 810 ? 2.701 -0.053 -15.167 1.00 85.25 810 ASP A N 1
ATOM 6288 C CA . ASP A 1 810 ? 1.327 -0.532 -15.380 1.00 85.25 810 ASP A CA 1
ATOM 6289 C C . ASP A 1 810 ? 1.257 -2.028 -15.738 1.00 85.25 810 ASP A C 1
ATOM 6291 O O . ASP A 1 810 ? 0.281 -2.683 -15.367 1.00 85.25 810 ASP A O 1
ATOM 6295 N N . ALA A 1 811 ? 2.317 -2.631 -16.290 1.00 90.75 811 ALA A N 1
ATOM 6296 C CA . ALA A 1 811 ? 2.457 -4.090 -16.383 1.00 90.75 811 ALA A CA 1
ATOM 6297 C C . ALA A 1 811 ? 2.401 -4.785 -15.005 1.00 90.75 811 ALA A C 1
ATOM 6299 O O . ALA A 1 811 ? 2.011 -5.951 -14.906 1.00 90.75 811 ALA A O 1
ATOM 6300 N N . TRP A 1 812 ? 2.688 -4.060 -13.921 1.00 91.62 812 TRP A N 1
ATOM 6301 C CA . TRP A 1 812 ? 2.379 -4.482 -12.555 1.00 91.62 812 TRP A CA 1
ATOM 6302 C C . TRP A 1 812 ? 1.007 -3.978 -12.085 1.00 91.62 812 TRP A C 1
ATOM 6304 O O . TRP A 1 812 ? 0.155 -4.772 -11.681 1.00 91.62 812 TRP A O 1
ATOM 6314 N N . LEU A 1 813 ? 0.778 -2.663 -12.142 1.00 87.19 813 LEU A N 1
ATOM 6315 C CA . LEU A 1 813 ? -0.291 -1.984 -11.399 1.00 87.19 813 LEU A CA 1
ATOM 6316 C C . LEU A 1 813 ? -1.653 -1.912 -12.121 1.00 87.19 813 LEU A C 1
ATOM 6318 O O . LEU A 1 813 ? -2.679 -1.690 -11.472 1.00 87.19 813 LEU A O 1
ATOM 6322 N N . CYS A 1 814 ? -1.716 -2.141 -13.437 1.00 84.00 814 CYS A N 1
ATOM 6323 C CA . CYS A 1 814 ? -2.974 -2.140 -14.181 1.00 84.00 814 CYS A CA 1
ATOM 6324 C C . CYS A 1 814 ? -3.788 -3.410 -13.889 1.00 84.00 814 CYS A C 1
ATOM 6326 O O . CYS A 1 814 ? -3.408 -4.522 -14.258 1.00 84.00 814 CYS A O 1
ATOM 6328 N N . GLN A 1 815 ? -4.970 -3.254 -13.291 1.00 83.38 815 GLN A N 1
ATOM 6329 C CA . GLN A 1 815 ? -5.831 -4.374 -12.872 1.00 83.38 815 GLN A CA 1
ATOM 6330 C C . GLN A 1 815 ? -6.543 -5.129 -14.016 1.00 83.38 815 GLN A C 1
ATOM 6332 O O . GLN A 1 815 ? -7.354 -6.012 -13.753 1.00 83.38 815 GLN A O 1
ATOM 6337 N N . LYS A 1 816 ? -6.305 -4.744 -15.277 1.00 80.44 816 LYS A N 1
ATOM 6338 C CA . LYS A 1 816 ? -7.043 -5.215 -16.469 1.00 80.44 816 LYS A CA 1
ATOM 6339 C C . LYS A 1 816 ? -6.143 -5.747 -17.589 1.00 80.44 816 LYS A C 1
ATOM 6341 O O . LYS A 1 816 ? -6.646 -6.150 -18.631 1.00 80.44 816 LYS A O 1
ATOM 6346 N N . MET A 1 817 ? -4.825 -5.689 -17.404 1.00 85.25 817 MET A N 1
ATOM 6347 C CA . MET A 1 817 ? -3.851 -6.195 -18.369 1.00 85.25 817 MET A CA 1
ATOM 6348 C C . MET A 1 817 ? -3.693 -7.713 -18.180 1.00 85.25 817 MET A C 1
ATOM 6350 O O . MET A 1 817 ? -3.490 -8.171 -17.052 1.00 85.25 817 MET A O 1
ATOM 6354 N N . ASN A 1 818 ? -3.799 -8.491 -19.258 1.00 91.50 818 ASN A N 1
ATOM 6355 C CA . ASN A 1 818 ? -3.553 -9.938 -19.232 1.00 91.50 818 ASN A CA 1
ATOM 6356 C C . ASN A 1 818 ? -2.041 -10.241 -19.183 1.00 91.50 818 ASN A C 1
ATOM 6358 O O . ASN A 1 818 ? -1.212 -9.361 -19.412 1.00 91.50 818 ASN A O 1
ATOM 6362 N N . HIS A 1 819 ? -1.669 -11.489 -18.896 1.00 95.88 819 HIS A N 1
ATOM 6363 C CA . HIS A 1 819 ? -0.264 -11.859 -18.681 1.00 95.88 819 HIS A CA 1
ATOM 6364 C C . HIS A 1 819 ? 0.621 -11.765 -19.936 1.00 95.88 819 HIS A C 1
ATOM 6366 O O . HIS A 1 819 ? 1.815 -11.516 -19.792 1.00 95.88 819 HIS A O 1
ATOM 6372 N N . LEU A 1 820 ? 0.067 -11.896 -21.149 1.00 95.19 820 LEU A N 1
ATOM 6373 C CA . LEU A 1 820 ? 0.823 -11.726 -22.401 1.00 95.19 820 LEU A CA 1
ATOM 6374 C C . LEU A 1 820 ? 1.224 -10.260 -22.601 1.00 95.19 820 LEU A C 1
ATOM 6376 O O . LEU A 1 820 ? 2.400 -9.956 -22.806 1.00 95.19 820 LEU A O 1
ATOM 6380 N N . ASP A 1 821 ? 0.263 -9.345 -22.459 1.00 91.94 821 ASP A N 1
ATOM 6381 C CA . ASP A 1 821 ? 0.510 -7.906 -22.567 1.00 91.94 821 ASP A CA 1
ATOM 6382 C C . ASP A 1 821 ? 1.472 -7.426 -21.465 1.00 91.94 821 ASP A C 1
ATOM 6384 O O . ASP A 1 821 ? 2.399 -6.672 -21.753 1.00 91.94 821 ASP A O 1
ATOM 6388 N N . ARG A 1 822 ? 1.352 -7.947 -20.231 1.00 94.81 822 ARG A N 1
ATOM 6389 C CA . ARG A 1 822 ? 2.302 -7.668 -19.132 1.00 94.81 822 ARG A CA 1
ATOM 6390 C C . ARG A 1 822 ? 3.739 -8.033 -19.490 1.00 94.81 822 ARG A C 1
ATOM 6392 O O . ARG A 1 822 ? 4.651 -7.246 -19.224 1.00 94.81 822 ARG A O 1
ATOM 6399 N N . ILE A 1 823 ? 3.954 -9.209 -20.085 1.00 96.06 823 ILE A N 1
ATOM 6400 C CA . ILE A 1 823 ? 5.280 -9.641 -20.546 1.00 96.06 823 ILE A CA 1
ATOM 6401 C C . ILE A 1 823 ? 5.771 -8.695 -21.643 1.00 96.06 823 ILE A C 1
ATOM 6403 O O . ILE A 1 823 ? 6.879 -8.172 -21.532 1.00 96.06 823 ILE A O 1
ATOM 6407 N N . ARG A 1 824 ? 4.939 -8.410 -22.654 1.00 94.62 824 ARG A N 1
ATOM 6408 C CA . ARG A 1 824 ? 5.313 -7.548 -23.782 1.00 94.62 824 ARG A CA 1
ATOM 6409 C C . ARG A 1 824 ? 5.711 -6.138 -23.331 1.00 94.62 824 ARG A C 1
ATOM 6411 O O . ARG A 1 824 ? 6.794 -5.671 -23.686 1.00 94.62 824 ARG A O 1
ATOM 6418 N N . SER A 1 825 ? 4.877 -5.482 -22.527 1.00 90.56 825 SER A N 1
ATOM 6419 C CA . SER A 1 825 ? 5.091 -4.111 -22.046 1.00 90.56 825 SER A CA 1
ATOM 6420 C C . SER A 1 825 ? 6.325 -3.994 -21.146 1.00 90.56 825 SER A C 1
ATOM 6422 O O . SER A 1 825 ? 7.194 -3.151 -21.385 1.00 90.56 825 SER A O 1
ATOM 6424 N N . SER A 1 826 ? 6.473 -4.891 -20.163 1.00 95.81 826 SER A N 1
ATOM 6425 C CA . SER A 1 826 ? 7.632 -4.876 -19.256 1.00 95.81 826 SER A CA 1
ATOM 6426 C C . SER A 1 826 ? 8.956 -5.171 -19.975 1.00 95.81 826 SER A C 1
ATOM 6428 O O . SER A 1 826 ? 9.951 -4.474 -19.753 1.00 95.81 826 SER A O 1
ATOM 6430 N N . TRP A 1 827 ? 8.980 -6.144 -20.891 1.00 95.88 827 TRP A N 1
ATOM 6431 C CA . TRP A 1 827 ? 10.204 -6.505 -21.607 1.00 95.88 827 TRP A CA 1
ATOM 6432 C C . TRP A 1 827 ? 10.555 -5.561 -22.758 1.00 95.88 827 TRP A C 1
ATOM 6434 O O . TRP A 1 827 ? 11.741 -5.372 -23.017 1.00 95.88 827 TRP A O 1
ATOM 6444 N N . THR A 1 828 ? 9.588 -4.874 -23.374 1.00 95.06 828 THR A N 1
ATOM 6445 C CA . THR A 1 828 ? 9.879 -3.796 -24.341 1.00 95.06 828 THR A CA 1
ATOM 6446 C C . THR A 1 828 ? 10.671 -2.674 -23.670 1.00 95.06 828 THR A C 1
ATOM 6448 O O . THR A 1 828 ? 11.668 -2.202 -24.221 1.00 95.06 828 THR A O 1
ATOM 6451 N N . CYS A 1 829 ? 10.302 -2.310 -22.435 1.00 95.56 829 CYS A N 1
ATOM 6452 C CA . CYS A 1 829 ? 11.075 -1.371 -21.627 1.00 95.56 829 CYS A CA 1
ATOM 6453 C C . CYS A 1 829 ? 12.490 -1.895 -21.327 1.00 95.56 829 CYS A C 1
ATOM 6455 O O . CYS A 1 829 ? 13.466 -1.193 -21.588 1.00 95.56 829 CYS A O 1
ATOM 6457 N N . ILE A 1 830 ? 12.635 -3.131 -20.830 1.00 94.88 830 ILE A N 1
ATOM 6458 C CA . ILE A 1 830 ? 13.956 -3.699 -20.491 1.00 94.88 830 ILE A CA 1
ATOM 6459 C C . ILE A 1 830 ? 14.867 -3.811 -21.719 1.00 94.88 830 ILE A C 1
ATOM 6461 O O . ILE A 1 830 ? 16.040 -3.442 -21.643 1.00 94.88 830 ILE A O 1
ATOM 6465 N N . PHE A 1 831 ? 14.361 -4.278 -22.862 1.00 94.50 831 PHE A N 1
ATOM 6466 C CA . PHE A 1 831 ? 15.158 -4.357 -24.085 1.00 94.50 831 PHE A CA 1
ATOM 6467 C C . PHE A 1 831 ? 15.563 -2.967 -24.591 1.00 94.50 831 PHE A C 1
ATOM 6469 O O . PHE A 1 831 ? 16.715 -2.798 -24.990 1.00 94.50 831 PHE A O 1
ATOM 6476 N N . PHE A 1 832 ? 14.697 -1.950 -24.505 1.00 93.25 832 PHE A N 1
ATOM 6477 C CA . PHE A 1 832 ? 15.088 -0.580 -24.852 1.00 93.25 832 PHE A CA 1
ATOM 6478 C C . PHE A 1 832 ? 16.151 -0.025 -23.892 1.00 93.25 832 PHE A C 1
ATOM 6480 O O . PHE A 1 832 ? 17.153 0.522 -24.348 1.00 93.25 832 PHE A O 1
ATOM 6487 N N . LEU A 1 833 ? 15.992 -0.217 -22.577 1.00 91.69 833 LEU A N 1
ATOM 6488 C CA . LEU A 1 833 ? 16.983 0.194 -21.575 1.00 91.69 833 LEU A CA 1
ATOM 6489 C C . LEU A 1 833 ? 18.349 -0.470 -21.822 1.00 91.69 833 LEU A C 1
ATOM 6491 O O . LEU A 1 833 ? 19.379 0.195 -21.710 1.00 91.69 833 LEU A O 1
ATOM 6495 N N . ARG A 1 834 ? 18.379 -1.751 -22.220 1.00 89.88 834 ARG A N 1
ATOM 6496 C CA . ARG A 1 834 ? 19.612 -2.440 -22.646 1.00 89.88 834 ARG A CA 1
ATOM 6497 C C . ARG A 1 834 ? 20.224 -1.799 -23.899 1.00 89.88 834 ARG A C 1
ATOM 6499 O O . ARG A 1 834 ? 21.430 -1.570 -23.917 1.00 89.88 834 ARG A O 1
ATOM 6506 N N . LEU A 1 835 ? 19.426 -1.479 -24.925 1.00 88.44 835 LEU A N 1
ATOM 6507 C CA . LEU A 1 835 ? 19.915 -0.818 -26.148 1.00 88.44 835 LEU A CA 1
ATOM 6508 C C . LEU A 1 835 ? 20.467 0.591 -25.871 1.00 88.44 835 LEU A C 1
ATOM 6510 O O . LEU A 1 835 ? 21.515 0.935 -26.409 1.00 88.44 835 LEU A O 1
ATOM 6514 N N . TRP A 1 836 ? 19.816 1.372 -25.003 1.00 87.12 836 TRP A N 1
ATOM 6515 C CA . TRP A 1 836 ? 20.285 2.688 -24.543 1.00 87.12 836 TRP A CA 1
ATOM 6516 C C . TRP A 1 836 ? 21.611 2.578 -23.771 1.00 87.12 836 TRP A C 1
ATOM 6518 O O . TRP A 1 836 ? 22.566 3.300 -24.056 1.00 87.12 836 TRP A O 1
ATOM 6528 N N . HIS A 1 837 ? 21.731 1.629 -22.841 1.00 83.19 837 HIS A N 1
ATOM 6529 C CA . HIS A 1 837 ? 22.988 1.418 -22.116 1.00 83.19 837 HIS A CA 1
ATOM 6530 C C . HIS A 1 837 ? 24.134 1.003 -23.067 1.00 83.19 837 HIS A C 1
ATOM 6532 O O . HIS A 1 837 ? 25.265 1.469 -22.934 1.00 83.19 837 HIS A O 1
ATOM 6538 N N . LEU A 1 838 ? 23.841 0.185 -24.084 1.00 80.25 838 LEU A N 1
ATOM 6539 C CA . LEU A 1 838 ? 24.821 -0.224 -25.096 1.00 80.25 838 LEU A CA 1
ATOM 6540 C C . LEU A 1 838 ? 25.174 0.896 -26.096 1.00 80.25 838 LEU A C 1
ATOM 6542 O O . LEU A 1 838 ? 26.321 0.953 -26.536 1.00 80.25 838 LEU A O 1
ATOM 6546 N N . SER A 1 839 ? 24.261 1.826 -26.412 1.00 76.31 839 SER A N 1
ATOM 6547 C CA . SER A 1 839 ? 24.564 2.977 -27.285 1.00 76.31 839 SER A CA 1
ATOM 6548 C C . SER A 1 839 ? 25.470 4.013 -26.636 1.00 76.31 839 SER A C 1
ATOM 6550 O O . SER A 1 839 ? 26.266 4.659 -27.310 1.00 76.31 839 SER A O 1
ATOM 6552 N N . ASN A 1 840 ? 25.357 4.162 -25.320 1.00 64.81 840 ASN A N 1
ATOM 6553 C CA . ASN A 1 840 ? 26.028 5.208 -24.554 1.00 64.81 840 ASN A CA 1
ATOM 6554 C C . ASN A 1 840 ? 27.388 4.747 -23.978 1.00 64.81 840 ASN A C 1
ATOM 6556 O O . ASN A 1 840 ? 28.029 5.462 -23.212 1.00 64.81 840 ASN A O 1
ATOM 6560 N N . SER A 1 841 ? 27.860 3.557 -24.371 1.00 56.56 841 SER A N 1
ATOM 6561 C CA . SER A 1 841 ? 29.127 2.961 -23.914 1.00 56.56 841 SER A CA 1
ATOM 6562 C C . SER A 1 841 ? 30.396 3.634 -24.475 1.00 56.56 841 SER A C 1
ATOM 6564 O O . SER A 1 841 ? 31.503 3.300 -24.047 1.00 56.56 841 SER A O 1
ATOM 6566 N N . ASP A 1 842 ? 30.267 4.556 -25.435 1.00 53.19 842 ASP A N 1
ATOM 6567 C CA . ASP A 1 842 ? 31.404 5.228 -26.074 1.00 53.19 842 ASP A CA 1
ATOM 6568 C C . ASP A 1 842 ? 31.939 6.380 -25.202 1.00 53.19 842 ASP A C 1
ATOM 6570 O O . ASP A 1 842 ? 31.310 7.433 -25.046 1.00 53.19 842 ASP A O 1
ATOM 6574 N N . LYS A 1 843 ? 33.110 6.154 -24.592 1.00 52.69 843 LYS A N 1
ATOM 6575 C CA . LYS A 1 843 ? 33.690 7.003 -23.533 1.00 52.69 843 LYS A CA 1
ATOM 6576 C C . LYS A 1 843 ? 34.189 8.369 -24.016 1.00 52.69 843 LYS A C 1
ATOM 6578 O O . LYS A 1 843 ? 34.514 9.216 -23.187 1.00 52.69 843 LYS A O 1
ATOM 6583 N N . ASN A 1 844 ? 34.262 8.590 -25.328 1.00 51.34 844 ASN A N 1
ATOM 6584 C CA . ASN A 1 844 ? 34.945 9.746 -25.914 1.00 51.34 844 ASN A CA 1
ATOM 6585 C C . ASN A 1 844 ? 34.085 11.022 -26.022 1.00 51.34 844 ASN A C 1
ATOM 6587 O O . ASN A 1 844 ? 34.607 12.064 -26.414 1.00 51.34 844 ASN A O 1
ATOM 6591 N N . SER A 1 845 ? 32.795 10.985 -25.660 1.00 58.84 845 SER A N 1
ATOM 6592 C CA . SER A 1 845 ? 31.927 12.173 -25.633 1.00 58.84 845 SER A CA 1
ATOM 6593 C C . SER A 1 845 ? 31.293 12.399 -24.249 1.00 58.84 845 SER A C 1
ATOM 6595 O O . SER A 1 845 ? 30.529 11.559 -23.765 1.00 58.84 845 SER A O 1
ATOM 6597 N N . PRO A 1 846 ? 31.516 13.568 -23.610 1.00 59.47 846 PRO A N 1
ATOM 6598 C CA . PRO A 1 846 ? 30.870 13.917 -22.342 1.00 59.47 846 PRO A CA 1
ATOM 6599 C C . PRO A 1 846 ? 29.336 13.964 -22.396 1.00 59.47 846 PRO A C 1
ATOM 6601 O O . PRO A 1 846 ? 28.700 13.911 -21.346 1.00 59.47 846 PRO A O 1
ATOM 6604 N N . LEU A 1 847 ? 28.742 14.068 -23.593 1.00 57.06 847 LEU A N 1
ATOM 6605 C CA . LEU A 1 847 ? 27.289 14.104 -23.790 1.00 57.06 847 LEU A CA 1
ATOM 6606 C C . LEU A 1 847 ? 26.648 12.709 -23.900 1.00 57.06 847 LEU A C 1
ATOM 6608 O O . LEU A 1 847 ? 25.440 12.595 -23.681 1.00 57.06 847 LEU A O 1
ATOM 6612 N N . THR A 1 848 ? 27.430 11.664 -24.198 1.00 57.62 848 THR A N 1
ATOM 6613 C CA . THR A 1 848 ? 26.956 10.268 -24.292 1.00 57.62 848 THR A CA 1
ATOM 6614 C C . THR A 1 848 ? 27.285 9.424 -23.061 1.00 57.62 848 THR A C 1
ATOM 6616 O O . THR A 1 848 ? 26.748 8.332 -22.946 1.00 57.62 848 THR A O 1
ATOM 6619 N N . SER A 1 849 ? 28.113 9.905 -22.124 1.00 66.69 849 SER A N 1
ATOM 6620 C CA . SER A 1 849 ? 28.459 9.183 -20.885 1.00 66.69 849 SER A CA 1
ATOM 6621 C C . SER A 1 849 ? 27.217 8.739 -20.094 1.00 66.69 849 SER A C 1
ATOM 6623 O O . SER A 1 849 ? 26.423 9.570 -19.646 1.00 66.69 849 SER A O 1
ATOM 6625 N N . ILE A 1 850 ? 27.087 7.424 -19.872 1.00 70.31 850 ILE A N 1
ATOM 6626 C CA . ILE A 1 850 ? 26.005 6.798 -19.087 1.00 70.31 850 ILE A CA 1
ATOM 6627 C C . ILE A 1 850 ? 25.959 7.358 -17.663 1.00 70.31 850 ILE A C 1
ATOM 6629 O O . ILE A 1 850 ? 24.889 7.677 -17.153 1.00 70.31 850 ILE A O 1
ATOM 6633 N N . ASP A 1 851 ? 27.117 7.524 -17.028 1.00 67.56 851 ASP A N 1
ATOM 6634 C CA . ASP A 1 851 ? 27.218 7.910 -15.617 1.00 67.56 851 ASP A CA 1
ATOM 6635 C C . ASP A 1 851 ? 26.631 9.306 -15.355 1.00 67.56 851 ASP A C 1
ATOM 6637 O O . ASP A 1 851 ? 26.080 9.566 -14.279 1.00 67.56 851 ASP A O 1
ATOM 6641 N N . ARG A 1 852 ? 26.698 10.180 -16.370 1.00 70.38 852 ARG A N 1
ATOM 6642 C CA . ARG A 1 852 ? 26.190 11.561 -16.360 1.00 70.38 852 ARG A CA 1
ATOM 6643 C C . ARG A 1 852 ? 24.771 11.670 -16.927 1.00 70.38 852 ARG A C 1
ATOM 6645 O O . ARG A 1 852 ? 23.899 12.240 -16.275 1.00 70.38 852 ARG A O 1
ATOM 6652 N N . ASN A 1 853 ? 24.546 11.091 -18.107 1.00 76.00 853 ASN A N 1
ATOM 6653 C CA . ASN A 1 853 ? 23.375 11.344 -18.956 1.00 76.00 853 ASN A CA 1
ATOM 6654 C C . ASN A 1 853 ? 22.519 10.090 -19.234 1.00 76.00 853 ASN A C 1
ATOM 6656 O O . ASN A 1 853 ? 21.542 10.149 -19.977 1.00 76.00 853 ASN A O 1
ATOM 6660 N N . GLY A 1 854 ? 22.861 8.943 -18.652 1.00 79.19 854 GLY A N 1
ATOM 6661 C CA . GLY A 1 854 ? 22.010 7.755 -18.626 1.00 79.19 854 GLY A CA 1
ATOM 6662 C C . GLY A 1 854 ? 21.128 7.688 -17.375 1.00 79.19 854 GLY A C 1
ATOM 6663 O O . GLY A 1 854 ? 21.314 8.427 -16.404 1.00 79.19 854 GLY A O 1
ATOM 6664 N N . VAL A 1 855 ? 20.185 6.741 -17.393 1.00 83.50 855 VAL A N 1
ATOM 6665 C CA . VAL A 1 855 ? 19.491 6.257 -16.188 1.00 83.50 855 VAL A CA 1
ATOM 6666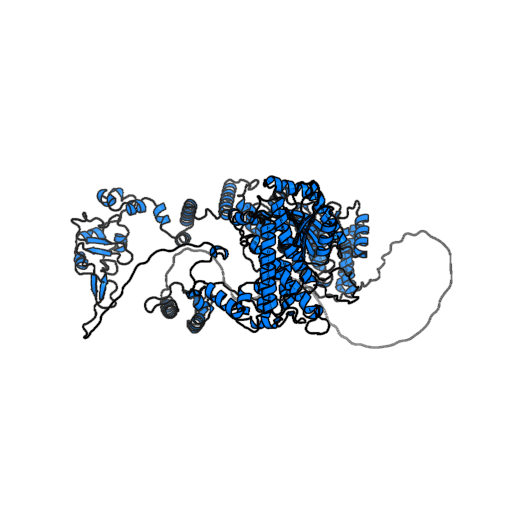 C C . VAL A 1 855 ? 20.531 5.728 -15.195 1.00 83.50 855 VAL A C 1
ATOM 6668 O O . VAL A 1 855 ? 21.424 4.977 -15.590 1.00 83.50 855 VAL A O 1
ATOM 6671 N N . SER A 1 856 ? 20.426 6.095 -13.912 1.00 83.31 856 SER A N 1
ATOM 6672 C CA . SER A 1 856 ? 21.411 5.662 -12.907 1.00 83.31 856 SER A CA 1
ATOM 6673 C C . SER A 1 856 ? 21.474 4.134 -12.783 1.00 83.31 856 SER A C 1
ATOM 6675 O O . SER A 1 856 ? 20.456 3.452 -12.924 1.00 83.31 856 SER A O 1
ATOM 6677 N N . ARG A 1 857 ? 22.658 3.582 -12.472 1.00 81.44 857 ARG A N 1
ATOM 6678 C CA . ARG A 1 857 ? 22.874 2.127 -12.354 1.00 81.44 857 ARG A CA 1
ATOM 6679 C C . ARG A 1 857 ? 21.849 1.459 -11.430 1.00 81.44 857 ARG A C 1
ATOM 6681 O O . ARG A 1 857 ? 21.269 0.447 -11.804 1.00 81.44 857 ARG A O 1
ATOM 6688 N N . GLN A 1 858 ? 21.578 2.057 -10.270 1.00 82.50 858 GLN A N 1
ATOM 6689 C CA . GLN A 1 858 ? 20.594 1.559 -9.303 1.00 82.50 858 GLN A CA 1
ATOM 6690 C C . GLN A 1 858 ? 19.186 1.504 -9.917 1.00 82.50 858 GLN A C 1
ATOM 6692 O O . GLN A 1 858 ? 18.490 0.504 -9.782 1.00 82.50 858 GLN A O 1
ATOM 6697 N N . SER A 1 859 ? 18.791 2.544 -10.659 1.00 87.00 859 SER A N 1
ATOM 6698 C CA . SER A 1 859 ? 17.489 2.609 -11.333 1.00 87.00 859 SER A CA 1
ATOM 6699 C C . SER A 1 859 ? 17.381 1.577 -12.464 1.00 87.00 859 SER A C 1
ATOM 6701 O O . SER A 1 859 ? 16.350 0.929 -12.611 1.00 87.00 859 SER A O 1
ATOM 6703 N N . PHE A 1 860 ? 18.456 1.364 -13.231 1.00 87.62 860 PHE A N 1
ATOM 6704 C CA . PHE A 1 860 ? 18.520 0.316 -14.255 1.00 87.62 860 PHE A CA 1
ATOM 6705 C C . PHE A 1 860 ? 18.415 -1.094 -13.648 1.00 87.62 860 PHE A C 1
ATOM 6707 O O . PHE A 1 860 ? 17.706 -1.943 -14.194 1.00 87.62 860 PHE A O 1
ATOM 6714 N N . GLU A 1 861 ? 19.079 -1.345 -12.513 1.00 85.44 861 GLU A N 1
ATOM 6715 C CA . GLU A 1 861 ? 18.957 -2.608 -11.777 1.00 85.44 861 GLU A CA 1
ATOM 6716 C C . GLU A 1 861 ? 17.523 -2.805 -11.240 1.00 85.44 861 GLU A C 1
ATOM 6718 O O . GLU A 1 861 ? 16.965 -3.880 -11.445 1.00 85.44 861 GLU A O 1
ATOM 6723 N N . ILE A 1 862 ? 16.885 -1.766 -10.680 1.00 88.50 862 ILE A N 1
ATOM 6724 C CA . ILE A 1 862 ? 15.469 -1.763 -10.251 1.00 88.50 862 ILE A CA 1
ATOM 6725 C C . ILE A 1 862 ? 14.518 -2.115 -11.411 1.00 88.50 862 ILE A C 1
ATOM 6727 O O . ILE A 1 862 ? 13.725 -3.051 -11.306 1.00 88.50 862 ILE A O 1
ATOM 6731 N N . PHE A 1 863 ? 14.612 -1.418 -12.549 1.00 91.31 863 PHE A N 1
ATOM 6732 C CA . PHE A 1 863 ? 13.725 -1.661 -13.697 1.00 91.31 863 PHE A CA 1
ATOM 6733 C C . PHE A 1 863 ? 13.941 -3.046 -14.324 1.00 91.31 863 PHE A C 1
ATOM 6735 O O . PHE A 1 863 ? 12.982 -3.689 -14.753 1.00 91.31 863 PHE A O 1
ATOM 6742 N N . SER A 1 864 ? 15.186 -3.535 -14.335 1.00 89.69 864 SER A N 1
ATOM 6743 C CA . SER A 1 864 ? 15.512 -4.894 -14.786 1.00 89.69 864 SER A CA 1
ATOM 6744 C C . SER A 1 864 ? 14.961 -5.963 -13.837 1.00 89.69 864 SER A C 1
ATOM 6746 O O . SER A 1 864 ? 14.485 -7.004 -14.292 1.00 89.69 864 SER A O 1
ATOM 6748 N N . PHE A 1 865 ? 14.993 -5.706 -12.526 1.00 89.38 865 PHE A N 1
ATOM 6749 C CA . PHE A 1 865 ? 14.438 -6.597 -11.509 1.00 89.38 865 PHE A CA 1
ATOM 6750 C C . PHE A 1 865 ? 12.924 -6.756 -11.689 1.00 89.38 865 PHE A C 1
ATOM 6752 O O . PHE A 1 865 ? 12.445 -7.883 -11.756 1.00 89.38 865 PHE A O 1
ATOM 6759 N N . LEU A 1 866 ? 12.179 -5.662 -11.902 1.00 91.69 866 LEU A N 1
ATOM 6760 C CA . LEU A 1 866 ? 10.725 -5.716 -12.109 1.00 91.69 866 LEU A CA 1
ATOM 6761 C C . LEU A 1 866 ? 10.277 -6.652 -13.243 1.00 91.69 866 LEU A C 1
ATOM 6763 O O . LEU A 1 866 ? 9.343 -7.423 -13.045 1.00 91.69 866 LEU A O 1
ATOM 6767 N N . GLY A 1 867 ? 10.886 -6.603 -14.432 1.00 92.94 867 GLY A N 1
ATOM 6768 C CA . GLY A 1 867 ? 10.455 -7.474 -15.541 1.00 92.94 867 GLY A CA 1
ATOM 6769 C C . GLY A 1 867 ? 10.895 -8.934 -15.381 1.00 92.94 867 GLY A C 1
ATOM 6770 O O . GLY A 1 867 ? 10.174 -9.838 -15.810 1.00 92.94 867 GLY A O 1
ATOM 6771 N N . ASN A 1 868 ? 12.022 -9.177 -14.699 1.00 92.50 868 ASN A N 1
ATOM 6772 C CA . ASN A 1 868 ? 12.433 -10.520 -14.281 1.00 92.50 868 ASN A CA 1
ATOM 6773 C C . ASN A 1 868 ? 11.451 -11.104 -13.253 1.00 92.50 868 ASN A C 1
ATOM 6775 O O . ASN A 1 868 ? 10.956 -12.212 -13.447 1.00 92.50 868 ASN A O 1
ATOM 6779 N N . SER A 1 869 ? 11.127 -10.356 -12.194 1.00 93.88 869 SER A N 1
ATOM 6780 C CA . SER A 1 869 ? 10.214 -10.790 -11.130 1.00 93.88 869 SER A CA 1
ATOM 6781 C C . SER A 1 869 ? 8.775 -10.948 -11.619 1.00 93.88 869 SER A C 1
ATOM 6783 O O . SER A 1 869 ? 8.099 -11.880 -11.197 1.00 93.88 869 SER A O 1
ATOM 6785 N N . LEU A 1 870 ? 8.303 -10.109 -12.548 1.00 96.44 870 LEU A N 1
ATOM 6786 C CA . LEU A 1 870 ? 6.963 -10.246 -13.130 1.00 96.44 870 LEU A CA 1
ATOM 6787 C C . LEU A 1 870 ? 6.836 -11.535 -13.951 1.00 96.44 870 LEU A C 1
ATOM 6789 O O . LEU A 1 870 ? 5.866 -12.276 -13.799 1.00 96.44 870 LEU A O 1
ATOM 6793 N N . LEU A 1 871 ? 7.841 -11.833 -14.781 1.00 96.38 871 LEU A N 1
ATOM 6794 C CA . LEU A 1 871 ? 7.892 -13.080 -15.543 1.00 96.38 871 LEU A CA 1
ATOM 6795 C C . LEU A 1 871 ? 8.077 -14.298 -14.617 1.00 96.38 871 LEU A C 1
ATOM 6797 O O . LEU A 1 871 ? 7.416 -15.317 -14.808 1.00 96.38 871 LEU A O 1
ATOM 6801 N N . GLY A 1 872 ? 8.894 -14.168 -13.568 1.00 96.12 872 GLY A N 1
ATOM 6802 C CA . GLY A 1 872 ? 9.055 -15.175 -12.516 1.00 96.12 872 GLY A CA 1
ATOM 6803 C C . GLY A 1 872 ? 7.747 -15.490 -11.784 1.00 96.12 872 GLY A C 1
ATOM 6804 O O . GLY A 1 872 ? 7.414 -16.663 -11.636 1.00 96.12 872 GLY A O 1
ATOM 6805 N N . LEU A 1 873 ? 6.966 -14.469 -11.403 1.00 96.50 873 LEU A N 1
ATOM 6806 C CA . LEU A 1 873 ? 5.627 -14.633 -10.822 1.00 96.50 873 LEU A CA 1
ATOM 6807 C C . LEU A 1 873 ? 4.687 -15.362 -11.783 1.00 96.50 873 LEU A C 1
ATOM 6809 O O . LEU A 1 873 ? 4.052 -16.327 -11.376 1.00 96.50 873 LEU A O 1
ATOM 6813 N N . ILE A 1 874 ? 4.610 -14.945 -13.051 1.00 97.12 874 ILE A N 1
ATOM 6814 C CA . ILE A 1 874 ? 3.722 -15.572 -14.046 1.00 97.12 874 ILE A CA 1
ATOM 6815 C C . ILE A 1 874 ? 4.045 -17.067 -14.214 1.00 97.12 874 ILE A C 1
ATOM 6817 O O . ILE A 1 874 ? 3.128 -17.888 -14.245 1.00 97.12 874 ILE A O 1
ATOM 6821 N N . ILE A 1 875 ? 5.329 -17.433 -14.272 1.00 96.56 875 ILE A N 1
ATOM 6822 C CA . ILE A 1 875 ? 5.781 -18.826 -14.424 1.00 96.56 875 ILE A CA 1
ATOM 6823 C C . ILE A 1 875 ? 5.536 -19.636 -13.140 1.00 96.56 875 ILE A C 1
ATOM 6825 O O . ILE A 1 875 ? 4.923 -20.700 -13.194 1.00 96.56 875 ILE A O 1
ATOM 6829 N N . ALA A 1 876 ? 5.939 -19.125 -11.974 1.00 95.69 876 ALA A N 1
ATOM 6830 C CA . ALA A 1 876 ? 5.752 -19.815 -10.697 1.00 95.69 876 ALA A CA 1
ATOM 6831 C C . ALA A 1 876 ? 4.265 -20.036 -10.363 1.00 95.69 876 ALA A C 1
ATOM 6833 O O . ALA A 1 876 ? 3.867 -21.119 -9.933 1.00 95.69 876 ALA A O 1
ATOM 6834 N N . HIS A 1 877 ? 3.422 -19.034 -10.621 1.00 95.31 877 HIS A N 1
ATOM 6835 C CA . HIS A 1 877 ? 1.986 -19.104 -10.365 1.00 95.31 877 HIS A CA 1
ATOM 6836 C C . HIS A 1 877 ? 1.266 -20.043 -11.348 1.00 95.31 877 HIS A C 1
ATOM 6838 O O . HIS A 1 8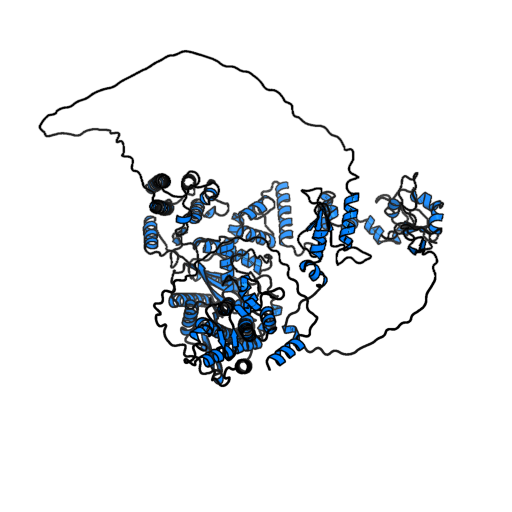77 ? 0.323 -20.722 -10.943 1.00 95.31 877 HIS A O 1
ATOM 6844 N N . ARG A 1 878 ? 1.738 -20.153 -12.600 1.00 95.06 878 ARG A N 1
ATOM 6845 C CA . ARG A 1 878 ? 1.286 -21.168 -13.568 1.00 95.06 878 ARG A CA 1
ATOM 6846 C C . ARG A 1 878 ? 1.616 -22.585 -13.110 1.00 95.06 878 ARG A C 1
ATOM 6848 O O . ARG A 1 878 ? 0.752 -23.453 -13.159 1.00 95.06 878 ARG A O 1
ATOM 6855 N N . ASP A 1 879 ? 2.860 -22.818 -12.702 1.00 94.31 879 ASP A N 1
ATOM 6856 C CA . ASP A 1 879 ? 3.371 -24.177 -12.506 1.00 94.31 879 ASP A CA 1
ATOM 6857 C C . ASP A 1 879 ? 2.975 -24.763 -11.136 1.00 94.31 879 ASP A C 1
ATOM 6859 O O . ASP A 1 879 ? 2.808 -25.976 -11.020 1.00 94.31 879 ASP A O 1
ATOM 6863 N N . PHE A 1 880 ? 2.740 -23.918 -10.120 1.00 93.88 880 PHE A N 1
ATOM 6864 C CA . PHE A 1 880 ? 2.372 -24.349 -8.760 1.00 93.88 880 PHE A CA 1
ATOM 6865 C C . PHE A 1 880 ? 0.928 -23.993 -8.354 1.00 93.88 880 PHE A C 1
ATOM 6867 O O . PHE A 1 880 ? 0.317 -24.722 -7.572 1.00 93.88 880 PHE A O 1
ATOM 6874 N N . HIS A 1 881 ? 0.336 -22.917 -8.895 1.00 93.31 881 HIS A N 1
ATOM 6875 C CA . HIS A 1 881 ? -0.994 -22.428 -8.487 1.00 93.31 881 HIS A CA 1
ATOM 6876 C C . HIS A 1 881 ? -1.938 -22.049 -9.658 1.00 93.31 881 HIS A C 1
ATOM 6878 O O . HIS A 1 881 ? -2.625 -21.024 -9.577 1.00 93.31 881 HIS A O 1
ATOM 6884 N N . PRO A 1 882 ? -2.065 -22.868 -10.728 1.00 91.94 882 PRO A N 1
ATOM 6885 C CA . PRO A 1 882 ? -2.751 -22.489 -11.976 1.00 91.94 882 PRO A CA 1
ATOM 6886 C C . PRO A 1 882 ? -4.252 -22.182 -11.844 1.00 91.94 882 PRO A C 1
ATOM 6888 O O . PRO A 1 882 ? -4.860 -21.672 -12.778 1.00 91.94 882 PRO A O 1
ATOM 6891 N N . LYS A 1 883 ? -4.878 -22.519 -10.709 1.00 90.25 883 LYS A N 1
ATOM 6892 C CA . LYS A 1 883 ? -6.312 -22.292 -10.448 1.00 90.25 883 LYS A CA 1
ATOM 6893 C C . LYS A 1 883 ? -6.614 -20.968 -9.738 1.00 90.25 883 LYS A C 1
ATOM 6895 O O . LYS A 1 883 ? -7.782 -20.638 -9.562 1.00 90.25 883 LYS A O 1
ATOM 6900 N N . VAL A 1 884 ? -5.592 -20.244 -9.284 1.00 91.75 884 VAL A N 1
ATOM 6901 C CA . VAL A 1 884 ? -5.740 -18.964 -8.578 1.00 91.75 884 VAL A CA 1
ATOM 6902 C C . VAL A 1 884 ? -5.330 -17.835 -9.538 1.00 91.75 884 VAL A C 1
ATOM 6904 O O . VAL A 1 884 ? -4.330 -17.989 -10.239 1.00 91.75 884 VAL A O 1
ATOM 6907 N N . PRO A 1 885 ? -6.069 -16.713 -9.620 1.00 93.06 885 PRO A N 1
ATOM 6908 C CA . PRO A 1 885 ? -5.674 -15.591 -10.465 1.00 93.06 885 PRO A CA 1
ATOM 6909 C C . PRO A 1 885 ? -4.492 -14.825 -9.859 1.00 93.06 885 PRO A C 1
ATOM 6911 O O . PRO A 1 885 ? -4.546 -14.411 -8.702 1.00 93.06 885 PRO A O 1
ATOM 6914 N N . LEU A 1 886 ? -3.449 -14.588 -10.657 1.00 94.75 886 LEU A N 1
ATOM 6915 C CA . LEU A 1 886 ? -2.294 -13.776 -10.261 1.00 94.75 886 LEU A CA 1
ATOM 6916 C C . LEU A 1 886 ? -2.651 -12.285 -10.330 1.00 94.75 886 LEU A C 1
ATOM 6918 O O . LEU A 1 886 ? -2.984 -11.777 -11.402 1.00 94.75 886 LEU A O 1
ATOM 6922 N N . LEU A 1 887 ? -2.526 -11.570 -9.208 1.00 93.31 887 LEU A N 1
ATOM 6923 C CA . LEU A 1 887 ? -2.772 -10.126 -9.102 1.00 93.31 887 LEU A CA 1
ATOM 6924 C C . LEU A 1 887 ? -1.451 -9.392 -8.773 1.00 93.31 887 LEU A C 1
ATOM 6926 O O . LEU A 1 887 ? -1.186 -9.153 -7.596 1.00 93.31 887 LEU A O 1
ATOM 6930 N N . PRO A 1 888 ? -0.591 -9.017 -9.747 1.00 92.62 888 PRO A N 1
ATOM 6931 C CA . PRO A 1 888 ? 0.792 -8.591 -9.465 1.00 92.62 888 PRO A CA 1
ATOM 6932 C C . PRO A 1 888 ? 0.928 -7.425 -8.472 1.00 92.62 888 PRO A C 1
ATOM 6934 O O . PRO A 1 888 ? 1.853 -7.397 -7.665 1.00 92.62 888 PRO A O 1
ATOM 6937 N N . TRP A 1 889 ? -0.043 -6.508 -8.451 1.00 89.62 889 TRP A N 1
ATOM 6938 C CA . TRP A 1 889 ? -0.122 -5.389 -7.502 1.00 89.62 889 TRP A CA 1
ATOM 6939 C C . TRP A 1 889 ? -0.379 -5.797 -6.033 1.00 89.62 889 TRP A C 1
ATOM 6941 O O . TRP A 1 889 ? -0.458 -4.929 -5.171 1.00 89.62 889 TRP A O 1
ATOM 6951 N N . LYS A 1 890 ? -0.519 -7.095 -5.730 1.00 89.50 890 LYS A N 1
ATOM 6952 C CA . LYS A 1 890 ? -0.642 -7.659 -4.371 1.00 89.50 890 LYS A CA 1
ATOM 6953 C C . LYS A 1 890 ? 0.650 -8.297 -3.834 1.00 89.50 890 LYS A C 1
ATOM 6955 O O . LYS A 1 890 ? 0.620 -8.871 -2.752 1.00 89.50 890 LYS A O 1
ATOM 6960 N N . HIS A 1 891 ? 1.761 -8.208 -4.571 1.00 92.38 891 HIS A N 1
ATOM 6961 C CA . HIS A 1 891 ? 3.045 -8.828 -4.204 1.00 92.38 891 HIS A CA 1
ATOM 6962 C C . HIS A 1 891 ? 4.137 -7.822 -3.769 1.00 92.38 891 HIS A C 1
ATOM 6964 O O . HIS A 1 891 ? 5.270 -8.226 -3.522 1.00 92.38 891 HIS A O 1
ATOM 6970 N N . GLY A 1 892 ? 3.815 -6.523 -3.688 1.00 88.31 892 GLY A N 1
ATOM 6971 C CA . GLY A 1 892 ? 4.714 -5.463 -3.200 1.00 88.31 892 GLY A CA 1
ATOM 6972 C C . GLY A 1 892 ? 4.504 -5.101 -1.721 1.00 88.31 892 GLY A C 1
ATOM 6973 O O . GLY A 1 892 ? 3.671 -5.689 -1.032 1.00 88.31 892 GLY A O 1
ATOM 6974 N N . THR A 1 893 ? 5.222 -4.084 -1.237 1.00 89.38 893 THR A N 1
ATOM 6975 C CA . THR A 1 893 ? 5.248 -3.664 0.183 1.00 89.38 893 THR A CA 1
ATOM 6976 C C . THR A 1 893 ? 4.049 -2.825 0.644 1.00 89.38 893 THR A C 1
ATOM 6978 O O . THR A 1 893 ? 3.971 -2.460 1.816 1.00 89.38 893 THR A O 1
ATOM 6981 N N . GLU A 1 894 ? 3.063 -2.568 -0.226 1.00 83.06 894 GLU A N 1
ATOM 6982 C CA . GLU A 1 894 ? 1.883 -1.734 0.063 1.00 83.06 894 GLU A CA 1
ATOM 6983 C C . GLU A 1 894 ? 1.122 -2.150 1.349 1.00 83.06 894 GLU A C 1
ATOM 6985 O O . GLU A 1 894 ? 0.529 -1.313 2.034 1.00 83.06 894 GLU A O 1
ATOM 6990 N N . ALA A 1 895 ? 1.151 -3.433 1.723 1.00 84.38 895 ALA A N 1
ATOM 6991 C CA . ALA A 1 895 ? 0.578 -3.907 2.984 1.00 84.38 895 ALA A CA 1
ATOM 6992 C C . ALA A 1 895 ? 1.260 -3.292 4.226 1.00 84.38 895 ALA A C 1
ATOM 6994 O O . ALA A 1 895 ? 0.570 -2.941 5.188 1.00 84.38 895 ALA A O 1
ATOM 6995 N N . CYS A 1 896 ? 2.585 -3.130 4.195 1.00 89.00 896 CYS A N 1
ATOM 6996 C CA . CYS A 1 896 ? 3.364 -2.520 5.268 1.00 89.00 896 CYS A CA 1
ATOM 6997 C C . CYS A 1 896 ? 3.179 -0.998 5.295 1.00 89.00 896 CYS A C 1
ATOM 6999 O O . CYS A 1 896 ? 2.821 -0.459 6.346 1.00 89.00 896 CYS A O 1
ATOM 7001 N N . GLU A 1 897 ? 3.293 -0.333 4.133 1.00 84.81 897 GLU A N 1
ATOM 7002 C CA . GLU A 1 897 ? 3.024 1.106 3.956 1.00 84.81 897 GLU A CA 1
ATOM 7003 C C . GLU A 1 897 ? 1.702 1.515 4.631 1.00 84.81 897 GLU A C 1
ATOM 7005 O O . GLU A 1 897 ? 1.647 2.454 5.432 1.00 84.81 897 GLU A O 1
ATOM 7010 N N . HIS A 1 898 ? 0.620 0.772 4.364 1.00 80.44 898 HIS A N 1
ATOM 7011 C CA . HIS A 1 898 ? -0.700 1.073 4.922 1.00 80.44 898 HIS A CA 1
ATOM 7012 C C . HIS A 1 898 ? -0.785 0.867 6.436 1.00 80.44 898 HIS A C 1
ATOM 7014 O O . HIS A 1 898 ? -1.494 1.626 7.105 1.00 80.44 898 HIS A O 1
ATOM 7020 N N . ILE A 1 899 ? -0.079 -0.121 6.994 1.00 86.56 899 ILE A N 1
ATOM 7021 C CA . ILE A 1 899 ? -0.020 -0.356 8.445 1.00 86.56 899 ILE A CA 1
ATOM 7022 C C . ILE A 1 899 ? 0.774 0.762 9.129 1.00 86.56 899 ILE A C 1
ATOM 7024 O O . ILE A 1 899 ? 0.299 1.311 10.123 1.00 86.56 899 ILE A O 1
ATOM 7028 N N . PHE A 1 900 ? 1.908 1.183 8.565 1.00 87.88 900 PHE A N 1
ATOM 7029 C CA . PHE A 1 900 ? 2.673 2.335 9.052 1.00 87.88 900 PHE A CA 1
ATOM 7030 C C . PHE A 1 900 ? 1.904 3.658 8.913 1.00 87.88 900 PHE A C 1
ATOM 7032 O O . PHE A 1 900 ? 1.998 4.530 9.781 1.00 87.88 900 PHE A O 1
ATOM 7039 N N . GLY A 1 901 ? 1.096 3.806 7.860 1.00 82.94 901 GLY A N 1
ATOM 7040 C CA . GLY A 1 901 ? 0.130 4.894 7.722 1.00 82.94 901 GLY A CA 1
ATOM 7041 C C . GLY A 1 901 ? -0.892 4.895 8.863 1.00 82.94 901 GLY A C 1
ATOM 7042 O O . GLY A 1 901 ? -1.095 5.924 9.505 1.00 82.94 901 GLY A O 1
ATOM 7043 N N . TRP A 1 902 ? -1.476 3.735 9.184 1.00 80.88 902 TRP A N 1
ATOM 7044 C CA . TRP A 1 902 ? -2.418 3.594 10.301 1.00 80.88 902 TRP A CA 1
ATOM 7045 C C . TRP A 1 902 ? -1.778 3.808 11.679 1.00 80.88 902 TRP A C 1
ATOM 7047 O O . TRP A 1 902 ? -2.415 4.425 12.530 1.00 80.88 902 TRP A O 1
ATOM 7057 N N . MET A 1 903 ? -0.529 3.378 11.901 1.00 86.44 903 MET A N 1
ATOM 7058 C CA . MET A 1 903 ? 0.217 3.702 13.127 1.00 86.44 903 MET A CA 1
ATOM 7059 C C . MET A 1 903 ? 0.306 5.219 13.311 1.00 86.44 903 MET A C 1
ATOM 7061 O O . MET A 1 903 ? -0.126 5.726 14.343 1.00 86.44 903 MET A O 1
ATOM 7065 N N . ARG A 1 904 ? 0.734 5.956 12.276 1.00 83.19 904 ARG A N 1
ATOM 7066 C CA . ARG A 1 904 ? 0.830 7.427 12.312 1.00 83.19 904 ARG A CA 1
ATOM 7067 C C . ARG A 1 904 ? -0.522 8.138 12.470 1.00 83.19 904 ARG A C 1
ATOM 7069 O O . ARG A 1 904 ? -0.561 9.224 13.037 1.00 83.19 904 ARG A O 1
ATOM 7076 N N . VAL A 1 905 ? -1.626 7.546 12.001 1.00 77.25 905 VAL A N 1
ATOM 7077 C CA . VAL A 1 905 ? -2.994 8.070 12.217 1.00 77.25 905 VAL A CA 1
ATOM 7078 C C . VAL A 1 905 ? -3.434 7.938 13.678 1.00 77.25 905 VAL A C 1
ATOM 7080 O O . VAL A 1 905 ? -4.129 8.818 14.180 1.00 77.25 905 VAL A O 1
ATOM 7083 N N . ILE A 1 906 ? -3.044 6.859 14.363 1.00 79.69 906 ILE A N 1
ATOM 7084 C CA . ILE A 1 906 ? -3.378 6.626 15.779 1.00 79.69 906 ILE A CA 1
ATOM 7085 C C . ILE A 1 906 ? -2.418 7.399 16.701 1.00 79.69 906 ILE A C 1
ATOM 7087 O O . ILE A 1 906 ? -2.835 7.933 17.728 1.00 79.69 906 ILE A O 1
ATOM 7091 N N . MET A 1 907 ? -1.133 7.458 16.344 1.00 81.12 907 MET A N 1
ATOM 7092 C CA . MET A 1 907 ? -0.073 8.140 17.084 1.00 81.12 907 MET A CA 1
ATOM 7093 C C . MET A 1 907 ? 1.066 8.520 16.118 1.00 81.12 907 MET A C 1
ATOM 7095 O O . MET A 1 907 ? 1.824 7.639 15.723 1.00 81.12 907 MET A O 1
ATOM 7099 N N . PRO A 1 908 ? 1.228 9.802 15.730 1.00 81.00 908 PRO A N 1
ATOM 7100 C CA . PRO A 1 908 ? 2.257 10.209 14.766 1.00 81.00 908 PRO A CA 1
ATOM 7101 C C . PRO A 1 908 ? 3.687 9.855 15.195 1.00 81.00 908 PRO A C 1
ATOM 7103 O O . PRO A 1 908 ? 4.460 9.342 14.390 1.00 81.00 908 PRO A O 1
ATOM 7106 N N . ASN A 1 909 ? 3.996 10.076 16.477 1.00 84.50 909 ASN A N 1
ATOM 7107 C CA . ASN A 1 909 ? 5.310 9.864 17.081 1.00 84.50 909 ASN A CA 1
ATOM 7108 C C . ASN A 1 909 ? 5.211 8.684 18.060 1.00 84.50 909 ASN A C 1
ATOM 7110 O O . ASN A 1 909 ? 4.919 8.879 19.240 1.00 84.50 909 ASN A O 1
ATOM 7114 N N . PHE A 1 910 ? 5.383 7.460 17.558 1.00 89.38 910 PHE A N 1
ATOM 7115 C CA . PHE A 1 910 ? 5.223 6.220 18.326 1.00 89.38 910 PHE A CA 1
ATOM 7116 C C . PHE A 1 910 ? 6.572 5.583 18.699 1.00 89.38 910 PHE A C 1
ATOM 7118 O O . PHE A 1 910 ? 7.531 5.656 17.932 1.00 89.38 910 PHE A O 1
ATOM 7125 N N . THR A 1 911 ? 6.643 4.924 19.860 1.00 90.75 911 THR A N 1
ATOM 7126 C CA . THR A 1 911 ? 7.776 4.052 20.241 1.00 90.75 911 THR A CA 1
ATOM 7127 C C . THR A 1 911 ? 7.564 2.613 19.745 1.00 90.75 911 THR A C 1
ATOM 7129 O O . THR A 1 911 ? 6.458 2.254 19.334 1.00 90.75 911 THR A O 1
ATOM 7132 N N . VAL A 1 912 ? 8.584 1.752 19.849 1.00 90.69 912 VAL A N 1
ATOM 7133 C CA . VAL A 1 912 ? 8.481 0.307 19.539 1.00 90.69 912 VAL A CA 1
ATOM 7134 C C . VAL A 1 912 ? 7.305 -0.359 20.270 1.00 90.69 912 VAL A C 1
ATOM 7136 O O . VAL A 1 912 ? 6.501 -1.060 19.652 1.00 90.69 912 VAL A O 1
ATOM 7139 N N . LEU A 1 913 ? 7.144 -0.082 21.572 1.00 89.62 913 LEU A N 1
ATOM 7140 C CA . LEU A 1 913 ? 6.042 -0.645 22.356 1.00 89.62 913 LEU A CA 1
ATOM 7141 C C . LEU A 1 913 ? 4.679 -0.104 21.899 1.00 89.62 913 LEU A C 1
ATOM 7143 O O . LEU A 1 913 ? 3.720 -0.868 21.834 1.00 89.62 913 LEU A O 1
ATOM 7147 N N . ASP A 1 914 ? 4.580 1.183 21.545 1.00 90.38 914 ASP A N 1
ATOM 7148 C CA . ASP A 1 914 ? 3.332 1.737 20.998 1.00 90.38 914 ASP A CA 1
ATOM 7149 C C . ASP A 1 914 ? 2.965 1.058 19.673 1.00 90.38 914 ASP A C 1
ATOM 7151 O O . ASP A 1 914 ? 1.805 0.703 19.477 1.00 90.38 914 ASP A O 1
ATOM 7155 N N . ALA A 1 915 ? 3.939 0.819 18.786 1.00 90.50 915 ALA A N 1
ATOM 7156 C CA . ALA A 1 915 ? 3.717 0.116 17.524 1.00 90.50 915 ALA A CA 1
ATOM 7157 C C . ALA A 1 915 ? 3.132 -1.288 17.760 1.00 90.50 915 ALA A C 1
ATOM 7159 O O . ALA A 1 915 ? 2.070 -1.610 17.218 1.00 90.50 915 ALA A O 1
ATOM 7160 N N . ARG A 1 916 ? 3.755 -2.080 18.646 1.00 87.25 916 ARG A N 1
ATOM 7161 C CA . ARG A 1 916 ? 3.290 -3.428 19.023 1.00 87.25 916 ARG A CA 1
ATOM 7162 C C . ARG A 1 916 ? 1.885 -3.390 19.651 1.00 87.25 916 ARG A C 1
ATOM 7164 O O . ARG A 1 916 ? 1.009 -4.157 19.254 1.00 87.25 916 ARG A O 1
ATOM 7171 N N . GLN A 1 917 ? 1.620 -2.438 20.552 1.00 85.56 917 GLN A N 1
ATOM 7172 C CA . GLN A 1 917 ? 0.313 -2.251 21.205 1.00 85.56 917 GLN A CA 1
ATOM 7173 C C . GLN A 1 917 ? -0.783 -1.675 20.278 1.00 85.56 917 GLN A C 1
ATOM 7175 O O . GLN A 1 917 ? -1.979 -1.804 20.570 1.00 85.56 917 GLN A O 1
ATOM 7180 N N . MET A 1 918 ? -0.421 -1.062 19.144 1.00 87.50 918 MET A N 1
ATOM 7181 C CA . MET A 1 918 ? -1.371 -0.585 18.131 1.00 87.50 918 MET A CA 1
ATOM 7182 C C . MET A 1 918 ? -1.849 -1.683 17.172 1.00 87.50 918 MET A C 1
ATOM 7184 O O . MET A 1 918 ? -2.978 -1.582 16.684 1.00 87.50 918 MET A O 1
ATOM 7188 N N . LEU A 1 919 ? -1.071 -2.744 16.929 1.00 87.00 919 LEU A N 1
ATOM 7189 C CA . LEU A 1 919 ? -1.415 -3.788 15.949 1.00 87.00 919 LEU A CA 1
ATOM 7190 C C . LEU A 1 919 ? -2.818 -4.415 16.129 1.00 87.00 919 LEU A C 1
ATOM 7192 O O . LEU A 1 919 ? -3.552 -4.453 15.136 1.00 87.00 919 LEU A O 1
ATOM 7196 N N . PRO A 1 920 ? -3.296 -4.777 17.342 1.00 83.56 920 PRO A N 1
ATOM 7197 C CA . PRO A 1 920 ? -4.660 -5.292 17.520 1.00 83.56 920 PRO A CA 1
ATOM 7198 C C . PRO A 1 920 ? -5.756 -4.268 17.184 1.00 83.56 920 PRO A C 1
ATOM 7200 O O . PRO A 1 920 ? -6.878 -4.642 16.837 1.00 83.56 920 PRO A O 1
ATOM 7203 N N . LYS A 1 921 ? -5.460 -2.961 17.295 1.00 83.75 921 LYS A N 1
ATOM 7204 C CA . LYS A 1 921 ? -6.369 -1.883 16.866 1.00 83.75 921 LYS A CA 1
ATOM 7205 C C . LYS A 1 921 ? -6.379 -1.798 15.336 1.00 83.75 921 LYS A C 1
ATOM 7207 O O . LYS A 1 921 ? -7.448 -1.851 14.734 1.00 83.75 921 LYS A O 1
ATOM 7212 N N . ILE A 1 922 ? -5.199 -1.724 14.716 1.00 84.12 922 ILE A N 1
ATOM 7213 C CA . ILE A 1 922 ? -5.028 -1.581 13.260 1.00 84.12 922 ILE A CA 1
ATOM 7214 C C . ILE A 1 922 ? -5.625 -2.780 12.519 1.00 84.12 922 ILE A C 1
ATOM 7216 O O . ILE A 1 922 ? -6.409 -2.592 11.594 1.00 84.12 922 ILE A O 1
ATOM 7220 N N . PHE A 1 923 ? -5.344 -4.005 12.964 1.00 82.62 923 PHE A N 1
ATOM 7221 C CA . PHE A 1 923 ? -5.883 -5.227 12.366 1.00 82.62 923 PHE A CA 1
ATOM 7222 C C . PHE A 1 923 ? -7.418 -5.259 12.391 1.00 82.62 923 PHE A C 1
ATOM 7224 O O . PHE A 1 923 ? -8.043 -5.585 11.382 1.00 82.62 923 PHE A O 1
ATOM 7231 N N . ALA A 1 924 ? -8.047 -4.839 13.497 1.00 79.56 924 ALA A N 1
ATOM 7232 C CA . ALA A 1 924 ? -9.502 -4.709 13.572 1.00 79.56 924 ALA A CA 1
ATOM 7233 C C . ALA A 1 924 ? -10.044 -3.660 12.580 1.00 79.56 924 ALA A C 1
ATOM 7235 O O . ALA A 1 924 ? -11.043 -3.916 11.906 1.00 79.56 924 ALA A O 1
ATOM 7236 N N . VAL A 1 925 ? -9.371 -2.512 12.433 1.00 78.81 925 VAL A N 1
ATOM 7237 C CA . VAL A 1 925 ? -9.741 -1.478 11.451 1.00 78.81 925 VAL A CA 1
ATOM 7238 C C . VAL A 1 925 ? -9.599 -1.981 10.011 1.00 78.81 925 VAL A C 1
ATOM 7240 O O . VAL A 1 925 ? -10.565 -1.910 9.252 1.00 78.81 925 VAL A O 1
ATOM 7243 N N . VAL A 1 926 ? -8.446 -2.539 9.637 1.00 76.56 926 VAL A N 1
ATOM 7244 C CA . VAL A 1 926 ? -8.182 -3.060 8.284 1.00 76.56 926 VAL A CA 1
ATOM 7245 C C . VAL A 1 926 ? -9.165 -4.182 7.935 1.00 76.56 926 VAL A C 1
ATOM 7247 O O . VAL A 1 926 ? -9.777 -4.144 6.868 1.00 76.56 926 VAL A O 1
ATOM 7250 N N . ARG A 1 927 ? -9.425 -5.118 8.859 1.00 77.94 927 ARG A N 1
ATOM 7251 C CA . ARG A 1 927 ? -10.451 -6.168 8.718 1.00 77.94 927 ARG A CA 1
ATOM 7252 C C . ARG A 1 927 ? -11.850 -5.579 8.469 1.00 77.94 927 ARG A C 1
ATOM 7254 O O . ARG A 1 927 ? -12.582 -6.097 7.623 1.00 77.94 927 ARG A O 1
ATOM 7261 N N . ASN A 1 928 ? -12.230 -4.495 9.150 1.00 76.00 928 ASN A N 1
ATOM 7262 C CA . ASN A 1 928 ? -13.535 -3.836 8.979 1.00 76.00 928 ASN A CA 1
ATOM 7263 C C . ASN A 1 928 ? -13.665 -3.062 7.654 1.00 76.00 928 ASN A C 1
ATOM 7265 O O . ASN A 1 928 ? -14.757 -3.018 7.083 1.00 76.00 928 ASN A O 1
ATOM 7269 N N . VAL A 1 929 ? -12.572 -2.482 7.149 1.00 72.50 929 VAL A N 1
ATOM 7270 C CA . VAL A 1 929 ? -12.535 -1.801 5.843 1.00 72.50 929 VAL A CA 1
ATOM 7271 C C . VAL A 1 929 ? -12.544 -2.817 4.696 1.00 72.50 929 VAL A C 1
ATOM 7273 O O . VAL A 1 929 ? -13.400 -2.731 3.818 1.00 72.50 929 VAL A O 1
ATOM 7276 N N . MET A 1 930 ? -11.659 -3.820 4.730 1.00 69.88 930 MET A N 1
ATOM 7277 C CA . MET A 1 930 ? -11.526 -4.827 3.663 1.00 69.88 930 MET A CA 1
ATOM 7278 C C . MET A 1 930 ? -12.784 -5.688 3.501 1.00 69.88 930 MET A C 1
ATOM 7280 O O . MET A 1 930 ? -13.220 -5.934 2.380 1.00 69.88 930 MET A O 1
ATOM 7284 N N . SER A 1 931 ? -13.448 -6.052 4.605 1.00 67.44 931 SER A N 1
ATOM 7285 C CA . SER A 1 931 ? -14.740 -6.761 4.563 1.00 67.44 931 SER A CA 1
ATOM 7286 C C . SER A 1 931 ? -15.935 -5.888 4.138 1.00 67.44 931 SER A C 1
ATOM 7288 O O . SER A 1 931 ? -17.079 -6.338 4.204 1.00 67.44 931 SER A O 1
ATOM 7290 N N . GLY A 1 932 ? -15.711 -4.632 3.730 1.00 66.25 932 GLY A N 1
ATOM 7291 C CA . GLY A 1 932 ? -16.748 -3.718 3.240 1.00 66.25 932 GLY A CA 1
ATOM 7292 C C . GLY A 1 932 ? -17.737 -3.220 4.301 1.00 66.25 932 GLY A C 1
ATOM 7293 O O . GLY A 1 932 ? -18.645 -2.457 3.972 1.00 66.25 932 GLY A O 1
ATOM 7294 N N . LYS A 1 933 ? -17.565 -3.608 5.575 1.00 68.38 933 LYS A N 1
ATOM 7295 C CA . LYS A 1 933 ? -18.430 -3.198 6.697 1.00 68.38 933 LYS A CA 1
ATOM 7296 C C . LYS A 1 933 ? -18.357 -1.701 6.980 1.00 68.38 933 LYS A C 1
ATOM 7298 O O . LYS A 1 933 ? -19.302 -1.142 7.534 1.00 68.38 933 LYS A O 1
ATOM 7303 N N . MET A 1 934 ? -17.253 -1.056 6.606 1.00 69.12 934 MET A N 1
ATOM 7304 C CA . MET A 1 934 ? -17.061 0.380 6.751 1.00 69.12 934 MET A CA 1
ATOM 7305 C C . MET A 1 934 ? -16.444 0.988 5.487 1.00 69.12 934 MET A C 1
ATOM 7307 O O . MET A 1 934 ? -15.459 0.483 4.955 1.00 69.12 934 MET A O 1
ATOM 7311 N N . LYS A 1 935 ? -17.003 2.112 5.028 1.00 63.47 935 LYS A N 1
ATOM 7312 C CA . LYS A 1 935 ? -16.453 2.909 3.925 1.00 63.47 935 LYS A CA 1
ATOM 7313 C C . LYS A 1 935 ? -15.546 3.995 4.501 1.00 63.47 935 LYS A C 1
ATOM 7315 O O . LYS A 1 935 ? -16.041 4.895 5.175 1.00 63.47 935 LYS A O 1
ATOM 7320 N N . MET A 1 936 ? -14.246 3.929 4.221 1.00 58.12 936 MET A N 1
ATOM 7321 C CA . MET A 1 936 ? -13.344 5.056 4.482 1.00 58.12 936 MET A CA 1
ATOM 7322 C C . MET A 1 936 ? -13.611 6.192 3.479 1.00 58.12 936 MET A C 1
ATOM 7324 O O . MET A 1 936 ? -13.862 5.910 2.302 1.00 58.12 936 MET A O 1
ATOM 7328 N N . PRO A 1 937 ? -13.547 7.470 3.895 1.00 46.44 937 PRO A N 1
ATOM 7329 C CA . PRO A 1 937 ? -13.530 8.584 2.954 1.00 46.44 937 PRO A CA 1
ATOM 7330 C C . PRO A 1 937 ? -12.252 8.546 2.101 1.00 46.44 937 PRO A C 1
ATOM 7332 O O . PRO A 1 937 ? -11.196 8.122 2.568 1.00 46.44 937 PRO A O 1
ATOM 7335 N N . LYS A 1 938 ? -12.322 9.052 0.863 1.00 43.38 938 LYS A N 1
ATOM 7336 C CA . LYS A 1 938 ? -11.140 9.304 0.018 1.00 43.38 938 LYS A CA 1
ATOM 7337 C C . LYS A 1 938 ? -10.421 10.566 0.524 1.00 43.38 938 LYS A C 1
ATOM 7339 O O . LYS A 1 938 ? -10.555 11.633 -0.061 1.00 43.38 938 LYS A O 1
ATOM 7344 N N . SER A 1 939 ? -9.762 10.469 1.678 1.00 38.09 939 SER A N 1
ATOM 7345 C CA . SER A 1 939 ? -9.251 11.622 2.427 1.00 38.09 939 SER A CA 1
ATOM 7346 C C . SER A 1 939 ? -7.887 12.113 1.941 1.00 38.09 939 SER A C 1
ATOM 7348 O O . SER A 1 939 ? -6.889 11.415 2.099 1.00 38.09 939 SER A O 1
ATOM 7350 N N . GLU A 1 940 ? -7.816 13.369 1.496 1.00 34.34 940 GLU A N 1
ATOM 7351 C CA . GLU A 1 940 ? -6.545 14.090 1.285 1.00 34.34 940 GLU A CA 1
ATOM 7352 C C . GLU A 1 940 ? -5.824 14.444 2.602 1.00 34.34 940 GLU A C 1
ATOM 7354 O O . GLU A 1 940 ? -4.656 14.816 2.599 1.00 34.34 940 GLU A O 1
ATOM 7359 N N . HIS A 1 941 ? -6.498 14.307 3.750 1.00 32.88 941 HIS A N 1
ATOM 7360 C CA . HIS A 1 941 ? -5.946 14.631 5.071 1.00 32.88 941 HIS A CA 1
ATOM 7361 C C . HIS A 1 941 ? -4.937 13.608 5.627 1.00 32.88 941 HIS A C 1
ATOM 7363 O O . HIS A 1 941 ? -4.384 13.827 6.704 1.00 32.88 941 HIS A O 1
ATOM 7369 N N . LEU A 1 942 ? -4.635 12.538 4.888 1.00 39.97 942 LEU A N 1
ATOM 7370 C CA . LEU A 1 942 ? -3.493 11.660 5.156 1.00 39.97 942 LEU A CA 1
ATOM 7371 C C . LEU A 1 942 ? -2.214 12.343 4.650 1.00 39.97 942 LEU 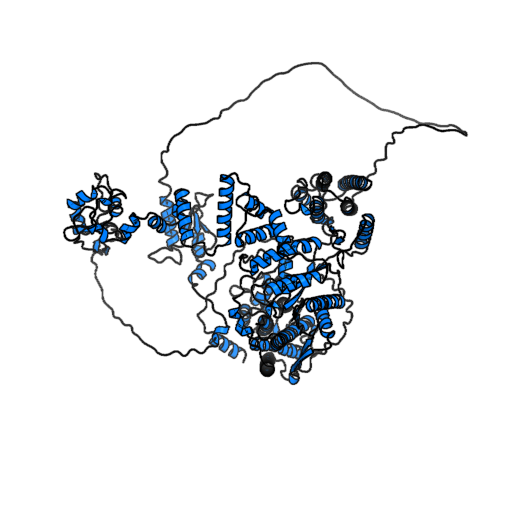A C 1
ATOM 7373 O O . LEU A 1 942 ? -1.689 12.015 3.589 1.00 39.97 942 LEU A O 1
ATOM 7377 N N . ARG A 1 943 ? -1.719 13.323 5.420 1.00 33.22 943 ARG A N 1
ATOM 7378 C CA . ARG A 1 943 ? -0.529 14.149 5.110 1.00 33.22 943 ARG A CA 1
ATOM 7379 C C . ARG A 1 943 ? 0.803 13.368 5.038 1.00 33.22 943 ARG A C 1
ATOM 7381 O O . ARG A 1 943 ? 1.857 13.981 4.958 1.00 33.22 943 ARG A O 1
ATOM 7388 N N . SER A 1 944 ? 0.758 12.038 5.068 1.00 32.81 944 SER A N 1
ATOM 7389 C CA . SER A 1 944 ? 1.887 11.102 4.995 1.00 32.81 944 SER A CA 1
ATOM 7390 C C . SER A 1 944 ? 2.016 10.396 3.632 1.00 32.81 944 SER A C 1
ATOM 7392 O O . SER A 1 944 ? 2.708 9.391 3.533 1.00 32.81 944 SER A O 1
ATOM 7394 N N . GLY A 1 945 ? 1.332 10.876 2.586 1.00 32.06 945 GLY A N 1
ATOM 7395 C CA . GLY A 1 945 ? 1.452 10.379 1.202 1.00 32.06 945 GLY A CA 1
ATOM 7396 C C . GLY A 1 945 ? 0.617 9.133 0.871 1.00 32.06 945 GLY A C 1
ATOM 7397 O O . GLY A 1 945 ? 0.127 9.005 -0.253 1.00 32.06 945 GLY A O 1
ATOM 7398 N N . TYR A 1 946 ? 0.374 8.250 1.843 1.00 36.19 946 TYR A N 1
ATOM 7399 C CA . TYR A 1 946 ? -0.328 6.976 1.635 1.00 36.19 946 TYR A CA 1
ATOM 7400 C C . TYR A 1 946 ? -1.804 7.147 1.225 1.00 36.19 946 TYR A C 1
ATOM 7402 O O . TYR A 1 946 ? -2.681 7.444 2.043 1.00 36.19 946 TYR A O 1
ATOM 7410 N N . LYS A 1 947 ? -2.113 6.895 -0.053 1.00 39.34 947 LYS A N 1
ATOM 7411 C CA . LYS A 1 947 ? -3.491 6.856 -0.572 1.00 39.34 947 LYS A CA 1
ATOM 7412 C C . LYS A 1 947 ? -4.091 5.452 -0.445 1.00 39.34 947 LYS A C 1
ATOM 7414 O O . LYS A 1 947 ? -3.844 4.590 -1.283 1.00 39.34 947 LYS A O 1
ATOM 7419 N N . TYR A 1 948 ? -4.947 5.236 0.556 1.00 43.75 948 TYR A N 1
ATOM 7420 C CA . TYR A 1 948 ? -5.693 3.979 0.724 1.00 43.75 948 TYR A CA 1
ATOM 7421 C C . TYR A 1 948 ? -6.569 3.646 -0.502 1.00 43.75 948 TYR A C 1
ATOM 7423 O O . TYR A 1 948 ? -7.594 4.293 -0.735 1.00 43.75 948 TYR A O 1
ATOM 7431 N N . ASN A 1 949 ? -6.221 2.592 -1.252 1.00 44.41 949 ASN A N 1
ATOM 7432 C CA . ASN A 1 949 ? -6.981 2.144 -2.432 1.00 44.41 949 ASN A CA 1
ATOM 7433 C C . ASN A 1 949 ? -7.943 0.960 -2.163 1.00 44.41 949 ASN A C 1
ATOM 7435 O O . ASN A 1 949 ? -8.674 0.538 -3.059 1.00 44.41 949 ASN A O 1
ATOM 7439 N N . PHE A 1 950 ? -8.011 0.472 -0.916 1.00 42.00 950 PHE A N 1
ATOM 7440 C CA . PHE A 1 950 ? -8.830 -0.674 -0.473 1.00 42.00 950 PHE A CA 1
ATOM 7441 C C . PHE A 1 950 ? -10.299 -0.658 -0.946 1.00 42.00 950 PHE A C 1
ATOM 7443 O O . PHE A 1 950 ? -10.915 -1.702 -1.134 1.00 42.00 950 PHE A O 1
ATOM 7450 N N . ALA A 1 951 ? -10.885 0.529 -1.127 1.00 35.47 951 ALA A N 1
ATOM 7451 C CA . ALA A 1 951 ? -12.309 0.698 -1.415 1.00 35.47 951 ALA A CA 1
ATOM 7452 C C . ALA A 1 951 ? -12.707 0.526 -2.897 1.00 35.47 951 ALA A C 1
ATOM 7454 O O . ALA A 1 951 ? -13.903 0.530 -3.187 1.00 35.47 951 ALA A O 1
ATOM 7455 N N . ASN A 1 952 ? -11.753 0.415 -3.833 1.00 46.84 952 ASN A N 1
ATOM 7456 C CA . ASN A 1 952 ? -12.044 0.326 -5.275 1.00 46.84 952 ASN A CA 1
ATOM 7457 C C . ASN A 1 952 ? -11.847 -1.095 -5.861 1.00 46.84 952 ASN A C 1
ATOM 7459 O O . ASN A 1 952 ? -11.917 -1.265 -7.077 1.00 46.84 952 ASN A O 1
ATOM 7463 N N . GLU A 1 953 ? -11.603 -2.117 -5.032 1.00 56.31 953 GLU A N 1
ATOM 7464 C CA . GLU A 1 953 ? -11.366 -3.495 -5.491 1.00 56.31 953 GLU A CA 1
ATOM 7465 C C . GLU A 1 953 ? -12.641 -4.165 -6.050 1.00 56.31 953 GLU A C 1
ATOM 7467 O O . GLU A 1 953 ? -13.683 -4.240 -5.384 1.00 56.31 953 GLU A O 1
ATOM 7472 N N . LEU A 1 954 ? -12.546 -4.694 -7.278 1.00 58.84 954 LEU A N 1
ATOM 7473 C CA . LEU A 1 954 ? -13.636 -5.405 -7.959 1.00 58.84 954 LEU A CA 1
ATOM 7474 C C . LEU A 1 954 ? -14.018 -6.726 -7.252 1.00 58.84 954 LEU A C 1
ATOM 7476 O O . LEU A 1 954 ? -13.345 -7.185 -6.326 1.00 58.84 954 LEU A O 1
ATOM 7480 N N . LEU A 1 955 ? -15.136 -7.336 -7.661 1.00 59.34 955 LEU A N 1
ATOM 7481 C CA . LEU A 1 955 ? -15.506 -8.688 -7.213 1.00 59.34 955 LEU A CA 1
ATOM 7482 C C . LEU A 1 955 ? -14.564 -9.740 -7.834 1.00 59.34 955 LEU A C 1
ATOM 7484 O O . LEU A 1 955 ? -14.137 -9.519 -8.971 1.00 59.34 955 LEU A O 1
ATOM 7488 N N . PRO A 1 956 ? -14.272 -10.863 -7.142 1.00 58.06 956 PRO A N 1
ATOM 7489 C CA . PRO A 1 956 ? -13.354 -11.905 -7.618 1.00 58.06 956 PRO A CA 1
ATOM 7490 C C . PRO A 1 956 ? -13.623 -12.381 -9.051 1.00 58.06 956 PRO A C 1
ATOM 7492 O O . PRO A 1 956 ? -12.674 -12.513 -9.819 1.00 58.06 956 PRO A O 1
ATOM 7495 N N . GLU A 1 957 ? -14.900 -12.520 -9.432 1.00 58.88 957 GLU A N 1
ATOM 7496 C CA . GLU A 1 957 ? -15.346 -12.916 -10.782 1.00 58.88 957 GLU A CA 1
ATOM 7497 C C . GLU A 1 957 ? -14.718 -12.067 -11.911 1.00 58.88 957 GLU A C 1
ATOM 7499 O O . GLU A 1 957 ? -14.485 -12.543 -13.017 1.00 58.88 957 GLU A O 1
ATOM 7504 N N . ASN A 1 958 ? -14.385 -10.797 -11.646 1.00 71.25 958 ASN A N 1
ATOM 7505 C CA . ASN A 1 958 ? -13.804 -9.897 -12.652 1.00 71.25 958 ASN A CA 1
ATOM 7506 C C . ASN A 1 958 ? -12.327 -10.207 -12.960 1.00 71.25 958 ASN A C 1
ATOM 7508 O O . ASN A 1 958 ? -11.789 -9.688 -13.939 1.00 71.25 958 ASN A O 1
ATOM 7512 N N . TYR A 1 959 ? -11.665 -11.025 -12.138 1.00 81.31 959 TYR A N 1
ATOM 7513 C CA . TYR A 1 959 ? -10.241 -11.349 -12.251 1.00 81.31 959 TYR A CA 1
ATOM 7514 C C . TYR A 1 959 ? -9.971 -12.769 -12.774 1.00 81.31 959 TYR A C 1
ATOM 7516 O O . TYR A 1 959 ? -8.809 -13.145 -12.883 1.00 81.31 959 TYR A O 1
ATOM 7524 N N . GLU A 1 960 ? -10.992 -13.550 -13.149 1.00 81.88 960 GLU A N 1
ATOM 7525 C CA . GLU A 1 960 ? -10.820 -14.925 -13.665 1.00 81.88 960 GLU A CA 1
ATOM 7526 C C . GLU A 1 960 ? -9.880 -15.002 -14.882 1.00 81.88 960 GLU A C 1
ATOM 7528 O O . GLU A 1 960 ? -9.100 -15.944 -15.017 1.00 81.88 960 GLU A O 1
ATOM 7533 N N . HIS A 1 961 ? -9.866 -13.963 -15.722 1.00 83.88 961 HIS A N 1
ATOM 7534 C CA . HIS A 1 961 ? -8.940 -13.833 -16.852 1.00 83.88 961 HIS A CA 1
ATOM 7535 C C . HIS A 1 961 ? -7.451 -13.809 -16.442 1.00 83.88 961 HIS A C 1
ATOM 7537 O O . HIS A 1 961 ? -6.587 -14.097 -17.264 1.00 83.88 961 HIS A O 1
ATOM 7543 N N . LEU A 1 962 ? -7.132 -13.513 -15.177 1.00 90.25 962 LEU A N 1
ATOM 7544 C CA . LEU A 1 962 ? -5.770 -13.528 -14.628 1.00 90.25 962 LEU A CA 1
ATOM 7545 C C . LEU A 1 962 ? -5.362 -14.896 -14.048 1.00 90.25 962 LEU A C 1
ATOM 7547 O O . LEU A 1 962 ? -4.245 -15.035 -13.548 1.00 90.25 962 LEU A O 1
ATOM 7551 N N . ALA A 1 963 ? -6.228 -15.911 -14.141 1.00 91.38 963 ALA A N 1
ATOM 7552 C CA . ALA A 1 963 ? -5.864 -17.323 -13.980 1.00 91.38 963 ALA A CA 1
ATOM 7553 C C . ALA A 1 963 ? -5.502 -17.997 -15.326 1.00 91.38 963 ALA A C 1
ATOM 7555 O O . ALA A 1 963 ? -5.185 -19.184 -15.364 1.00 91.38 963 ALA A O 1
ATOM 7556 N N . GLN A 1 964 ? -5.544 -17.264 -16.448 1.00 92.25 964 GLN A N 1
ATOM 7557 C CA . GLN A 1 964 ? -5.131 -17.764 -17.763 1.00 92.25 964 GLN A CA 1
ATOM 7558 C C . GLN A 1 964 ? -3.637 -17.491 -17.969 1.00 92.25 964 GLN A C 1
ATOM 7560 O O . GLN A 1 964 ? -3.228 -16.384 -18.319 1.00 92.25 964 GLN A O 1
ATOM 7565 N N . PHE A 1 965 ? -2.811 -18.500 -17.691 1.00 96.31 965 PHE A N 1
ATOM 7566 C CA . PHE A 1 965 ? -1.353 -18.387 -17.711 1.00 96.31 965 PHE A CA 1
ATOM 7567 C C . PHE A 1 965 ? -0.734 -18.832 -19.049 1.00 96.31 965 PHE A C 1
ATOM 7569 O O . PHE A 1 965 ? -1.127 -19.875 -19.573 1.00 96.31 965 PHE A O 1
ATOM 7576 N N . PRO A 1 966 ? 0.266 -18.102 -19.582 1.00 96.50 966 PRO A N 1
ATOM 7577 C CA . PRO A 1 966 ? 0.870 -18.402 -20.876 1.00 96.50 966 PRO A CA 1
ATOM 7578 C C . PRO A 1 966 ? 1.862 -19.573 -20.821 1.00 96.50 966 PRO A C 1
ATOM 7580 O O . PRO A 1 966 ? 2.630 -19.749 -19.866 1.00 96.50 966 PRO A O 1
ATOM 7583 N N . THR A 1 967 ? 1.896 -20.358 -21.895 1.00 96.38 967 THR A N 1
ATOM 7584 C CA . THR A 1 967 ? 2.897 -21.408 -22.120 1.00 96.38 967 THR A CA 1
ATOM 7585 C C . THR A 1 967 ? 4.286 -20.816 -22.374 1.00 96.38 967 THR A C 1
ATOM 7587 O O . THR A 1 967 ? 4.433 -19.664 -22.780 1.00 96.38 967 THR A O 1
ATOM 7590 N N . ASN A 1 968 ? 5.342 -21.622 -22.218 1.00 95.38 968 ASN A N 1
ATOM 7591 C CA . ASN A 1 968 ? 6.708 -21.190 -22.548 1.00 95.38 968 ASN A CA 1
ATOM 7592 C C . ASN A 1 968 ? 6.870 -20.772 -24.028 1.00 95.38 968 ASN A C 1
ATOM 7594 O O . ASN A 1 968 ? 7.751 -19.968 -24.331 1.00 95.38 968 ASN A O 1
ATOM 7598 N N . ILE A 1 969 ? 6.024 -21.274 -24.937 1.00 95.75 969 ILE A N 1
ATOM 7599 C CA . ILE A 1 969 ? 6.022 -20.888 -26.357 1.00 95.75 969 ILE A CA 1
ATOM 7600 C C . ILE A 1 969 ? 5.468 -19.467 -26.513 1.00 95.75 969 ILE A C 1
ATOM 7602 O O . ILE A 1 969 ? 6.114 -18.628 -27.136 1.00 95.75 969 ILE A O 1
ATOM 7606 N N . GLU A 1 970 ? 4.326 -19.167 -25.891 1.00 97.12 970 GLU A N 1
ATOM 7607 C CA . GLU A 1 970 ? 3.720 -17.829 -25.915 1.00 97.12 970 GLU A CA 1
ATOM 7608 C C . GLU A 1 970 ? 4.601 -16.794 -25.201 1.00 97.12 970 GLU A C 1
ATOM 7610 O O . GLU A 1 970 ? 4.815 -15.708 -25.727 1.00 97.12 970 GLU A O 1
ATOM 7615 N N . ILE A 1 971 ? 5.213 -17.150 -24.065 1.00 96.81 971 ILE A N 1
ATOM 7616 C CA . ILE A 1 971 ? 6.221 -16.307 -23.395 1.00 96.81 971 ILE A CA 1
ATOM 7617 C C . ILE A 1 971 ? 7.382 -15.992 -24.356 1.00 96.81 971 ILE A C 1
ATOM 7619 O O . ILE A 1 971 ? 7.801 -14.842 -24.473 1.00 96.81 971 ILE A O 1
ATOM 7623 N N . THR A 1 972 ? 7.896 -16.996 -25.074 1.00 96.19 972 THR A N 1
ATOM 7624 C CA . THR A 1 972 ? 9.003 -16.813 -26.030 1.00 96.19 972 THR A CA 1
ATOM 7625 C C . THR A 1 972 ? 8.595 -15.939 -27.220 1.00 96.19 972 THR A C 1
ATOM 7627 O O . THR A 1 972 ? 9.395 -15.111 -27.663 1.00 96.19 972 THR A O 1
ATOM 7630 N N . HIS A 1 973 ? 7.352 -16.073 -27.698 1.00 95.81 973 HIS A N 1
ATOM 7631 C CA . HIS A 1 973 ? 6.761 -15.206 -28.718 1.00 95.81 973 HIS A CA 1
ATOM 7632 C C . HIS A 1 973 ? 6.675 -13.751 -28.240 1.00 95.81 973 HIS A C 1
ATOM 7634 O O . HIS A 1 973 ? 7.208 -12.864 -28.904 1.00 95.81 973 HIS A O 1
ATOM 7640 N N . GLU A 1 974 ? 6.089 -13.493 -27.069 1.00 96.06 974 GLU A N 1
ATOM 7641 C CA . GLU A 1 974 ? 5.931 -12.126 -26.558 1.00 96.06 974 GLU A CA 1
ATOM 7642 C C . GLU A 1 974 ? 7.265 -11.448 -26.244 1.00 96.06 974 GLU A C 1
ATOM 7644 O O . GLU A 1 974 ? 7.415 -10.254 -26.497 1.00 96.06 974 GLU A O 1
ATOM 7649 N N . LEU A 1 975 ? 8.276 -12.200 -25.798 1.00 96.25 975 LEU A N 1
ATOM 7650 C CA . LEU A 1 975 ? 9.641 -11.685 -25.673 1.00 96.25 975 LEU A CA 1
ATOM 7651 C C . LEU A 1 975 ? 10.246 -11.302 -27.036 1.00 96.25 975 LEU A C 1
ATOM 7653 O O . LEU A 1 975 ? 10.936 -10.290 -27.124 1.00 96.25 975 LEU A O 1
ATOM 7657 N N . ALA A 1 976 ? 9.975 -12.052 -28.109 1.00 93.88 976 ALA A N 1
ATOM 7658 C CA . ALA A 1 976 ? 10.427 -11.699 -29.460 1.00 93.88 976 ALA A CA 1
ATOM 7659 C C . ALA A 1 976 ? 9.663 -10.490 -30.046 1.00 93.88 976 ALA A C 1
ATOM 7661 O O . ALA A 1 976 ? 10.262 -9.635 -30.705 1.00 93.88 976 ALA A O 1
ATOM 7662 N N . VAL A 1 977 ? 8.358 -10.367 -29.768 1.00 92.88 977 VAL A N 1
ATOM 7663 C CA . VAL A 1 977 ? 7.558 -9.178 -30.116 1.00 92.88 977 VAL A CA 1
ATOM 7664 C C . VAL A 1 977 ? 8.082 -7.946 -29.374 1.00 92.88 977 VAL A C 1
ATOM 7666 O O . VAL A 1 977 ? 8.310 -6.910 -30.002 1.00 92.88 977 VAL A O 1
ATOM 7669 N N . ALA A 1 978 ? 8.339 -8.066 -28.070 1.00 94.06 978 ALA A N 1
ATOM 7670 C CA . ALA A 1 978 ? 8.894 -7.003 -27.237 1.00 94.06 978 ALA A CA 1
ATOM 7671 C C . ALA A 1 978 ? 10.291 -6.561 -27.699 1.00 94.06 978 ALA A C 1
ATOM 7673 O O . ALA A 1 978 ? 10.581 -5.367 -27.786 1.00 94.06 978 ALA A O 1
ATOM 7674 N N . GLU A 1 979 ? 11.151 -7.514 -28.067 1.00 93.62 979 GLU A N 1
ATOM 7675 C CA . GLU A 1 979 ? 12.459 -7.229 -28.658 1.00 93.62 979 GLU A CA 1
ATOM 7676 C C . GLU A 1 979 ? 12.320 -6.457 -29.984 1.00 93.62 979 GLU A C 1
ATOM 7678 O O . GLU A 1 979 ? 13.013 -5.460 -30.202 1.00 93.62 979 GLU A O 1
ATOM 7683 N N . SER A 1 980 ? 11.384 -6.862 -30.852 1.00 91.25 980 SER A N 1
ATOM 7684 C CA . SER A 1 980 ? 11.094 -6.162 -32.111 1.00 91.25 980 SER A CA 1
ATOM 7685 C C . SER A 1 980 ? 10.598 -4.730 -31.876 1.00 91.25 980 SER A C 1
ATOM 7687 O O . SER A 1 980 ? 11.056 -3.801 -32.544 1.00 91.25 980 SER A O 1
ATOM 7689 N N . GLN A 1 981 ? 9.703 -4.522 -30.902 1.00 91.56 981 GLN A N 1
ATOM 7690 C CA . GLN A 1 981 ? 9.220 -3.193 -30.510 1.00 91.56 981 GLN A CA 1
ATOM 7691 C C . GLN A 1 981 ? 10.363 -2.317 -29.981 1.00 91.56 981 GLN A C 1
ATOM 7693 O O . GLN A 1 981 ? 10.571 -1.211 -30.484 1.00 91.56 981 GLN A O 1
ATOM 7698 N N . ALA A 1 982 ? 11.170 -2.828 -29.049 1.00 92.31 982 ALA A N 1
ATOM 7699 C CA . ALA A 1 982 ? 12.315 -2.111 -28.496 1.00 92.31 982 ALA A CA 1
ATOM 7700 C C . ALA A 1 982 ? 13.343 -1.719 -29.572 1.00 92.31 982 ALA A C 1
ATOM 7702 O O . ALA A 1 982 ? 13.796 -0.573 -29.601 1.00 92.31 982 ALA A O 1
ATOM 7703 N N . ARG A 1 983 ? 13.671 -2.629 -30.504 1.00 89.94 983 ARG A N 1
ATOM 7704 C CA . ARG A 1 983 ? 14.586 -2.346 -31.626 1.00 89.94 983 ARG A CA 1
ATOM 7705 C C . ARG A 1 983 ? 14.021 -1.298 -32.595 1.00 89.94 983 ARG A C 1
ATOM 7707 O O . ARG A 1 983 ? 14.794 -0.475 -33.091 1.00 89.94 983 ARG A O 1
ATOM 7714 N N . LYS A 1 984 ? 12.703 -1.258 -32.835 1.00 89.56 984 LYS A N 1
ATOM 7715 C CA . LYS A 1 984 ? 12.051 -0.198 -33.637 1.00 89.56 984 LYS A CA 1
ATOM 7716 C C . LYS A 1 984 ? 12.149 1.171 -32.960 1.00 89.56 984 LYS A C 1
ATOM 7718 O O . LYS A 1 984 ? 12.620 2.114 -33.590 1.00 89.56 984 LYS A O 1
ATOM 7723 N N . ILE A 1 985 ? 11.796 1.265 -31.675 1.00 89.00 985 ILE A N 1
ATOM 7724 C CA . ILE A 1 985 ? 11.869 2.518 -30.898 1.00 89.00 985 ILE A CA 1
ATOM 7725 C C . ILE A 1 985 ? 13.325 3.008 -30.804 1.00 89.00 985 ILE A C 1
ATOM 7727 O O . ILE A 1 985 ? 13.593 4.195 -30.980 1.00 89.00 985 ILE A O 1
ATOM 7731 N N . ALA A 1 986 ? 14.286 2.095 -30.623 1.00 88.25 986 ALA A N 1
ATOM 7732 C CA . ALA A 1 986 ? 15.715 2.400 -30.668 1.00 88.25 986 ALA A CA 1
ATOM 7733 C C . ALA A 1 986 ? 16.154 2.948 -32.040 1.00 88.25 986 ALA A C 1
ATOM 7735 O O . ALA A 1 986 ? 16.782 4.004 -32.098 1.00 88.25 986 ALA A O 1
ATOM 7736 N N . THR A 1 987 ? 15.759 2.299 -33.142 1.00 88.50 987 THR A N 1
ATOM 7737 C CA . THR A 1 987 ? 16.066 2.773 -34.507 1.00 88.50 987 THR A CA 1
ATOM 7738 C C . THR A 1 987 ? 15.483 4.168 -34.754 1.00 88.50 987 THR A C 1
ATOM 7740 O O . THR A 1 987 ? 16.188 5.053 -35.236 1.00 88.50 987 THR A O 1
ATOM 7743 N N . PHE A 1 988 ? 14.229 4.409 -34.352 1.00 87.44 988 PHE A N 1
ATOM 7744 C CA . PHE A 1 988 ? 13.600 5.731 -34.422 1.00 87.44 988 PHE A CA 1
ATOM 7745 C C . PHE A 1 988 ? 14.367 6.777 -33.598 1.00 87.44 988 PHE A C 1
ATOM 7747 O O . PHE A 1 988 ? 14.601 7.889 -34.076 1.00 87.44 988 PHE A O 1
ATOM 7754 N N . ALA A 1 989 ? 14.839 6.417 -32.402 1.00 86.56 989 ALA A N 1
ATOM 7755 C CA . ALA A 1 989 ? 15.694 7.264 -31.576 1.00 86.56 989 ALA A CA 1
ATOM 7756 C C . ALA A 1 989 ? 17.113 7.480 -32.140 1.00 86.56 989 ALA A C 1
ATOM 7758 O O . ALA A 1 989 ? 17.844 8.309 -31.607 1.00 86.56 989 ALA A O 1
ATOM 7759 N N . GLY A 1 990 ? 17.522 6.793 -33.211 1.00 84.75 990 GLY A N 1
ATOM 7760 C CA . GLY A 1 990 ? 18.890 6.856 -33.741 1.00 84.75 990 GLY A CA 1
ATOM 7761 C C . GLY A 1 990 ? 19.904 6.024 -32.944 1.00 84.75 990 GLY A C 1
ATOM 7762 O O . GLY A 1 990 ? 21.107 6.206 -33.104 1.00 84.75 990 GLY A O 1
ATOM 7763 N N . ILE A 1 991 ? 19.433 5.112 -32.091 1.00 85.44 991 ILE A N 1
ATOM 7764 C CA . ILE A 1 991 ? 20.254 4.073 -31.464 1.00 85.44 991 ILE A CA 1
ATOM 7765 C C . ILE A 1 991 ? 20.464 2.946 -32.480 1.00 85.44 991 ILE A C 1
ATOM 7767 O O . ILE A 1 991 ? 19.519 2.505 -33.136 1.00 85.44 991 ILE A O 1
ATOM 7771 N N . ASN A 1 992 ? 21.693 2.434 -32.583 1.00 81.25 992 ASN A N 1
ATOM 7772 C CA . ASN A 1 992 ? 21.991 1.296 -33.447 1.00 81.25 992 ASN A CA 1
ATOM 7773 C C . ASN A 1 992 ? 21.253 0.029 -32.965 1.00 81.25 992 ASN A C 1
ATOM 7775 O O . ASN A 1 992 ? 21.613 -0.588 -31.965 1.00 81.25 992 ASN A O 1
ATOM 7779 N N . SER A 1 993 ? 20.238 -0.404 -33.710 1.00 77.56 993 SER A N 1
ATOM 7780 C CA . SER A 1 993 ? 19.435 -1.583 -33.377 1.00 77.56 993 SER A CA 1
ATOM 7781 C C . SER A 1 993 ? 20.132 -2.926 -33.630 1.00 77.56 993 SER A C 1
ATOM 7783 O O . SER A 1 993 ? 19.544 -3.960 -33.312 1.00 77.56 993 SER A O 1
ATOM 7785 N N . SER A 1 994 ? 21.382 -2.942 -34.118 1.00 76.62 994 SER A N 1
ATOM 7786 C CA . SER A 1 994 ? 22.204 -4.160 -34.265 1.00 76.62 994 SER A CA 1
ATOM 7787 C C . SER A 1 994 ? 22.965 -4.582 -32.997 1.00 76.62 994 SER A C 1
ATOM 7789 O O . SER A 1 994 ? 23.637 -5.613 -33.012 1.00 76.62 994 SER A O 1
ATOM 7791 N N . TYR A 1 995 ? 22.862 -3.847 -31.879 1.00 77.94 995 TYR A N 1
ATOM 7792 C CA . TYR A 1 995 ? 23.488 -4.277 -30.623 1.00 77.94 995 TYR A CA 1
ATOM 7793 C C . TYR A 1 995 ? 22.967 -5.651 -30.157 1.00 77.94 995 TYR A C 1
ATOM 7795 O O . TYR A 1 995 ? 21.766 -5.945 -30.188 1.00 77.94 995 TYR A O 1
ATOM 7803 N N . SER A 1 996 ? 23.892 -6.499 -29.698 1.00 76.81 996 SER A N 1
ATOM 7804 C CA . SER A 1 996 ? 23.598 -7.855 -29.226 1.00 76.81 996 SER A CA 1
ATOM 7805 C C . SER A 1 996 ? 23.112 -7.826 -27.777 1.00 76.81 996 SER A C 1
ATOM 7807 O O . SER A 1 996 ? 23.907 -7.611 -26.866 1.00 76.81 996 SER A O 1
ATOM 7809 N N . LEU A 1 997 ? 21.820 -8.085 -27.555 1.00 78.25 997 LEU A N 1
ATOM 7810 C CA . LEU A 1 997 ? 21.167 -8.037 -26.234 1.00 78.25 997 LEU A CA 1
ATOM 7811 C C . LEU A 1 997 ? 21.642 -9.122 -25.251 1.00 78.25 997 LEU A C 1
ATOM 7813 O O . LEU A 1 997 ? 21.375 -9.027 -24.052 1.00 78.25 997 LEU A O 1
ATOM 7817 N N . THR A 1 998 ? 22.386 -10.112 -25.751 1.00 66.50 998 THR A N 1
ATOM 7818 C CA . THR A 1 998 ? 23.131 -11.107 -24.967 1.00 66.50 998 THR A CA 1
ATOM 7819 C C . THR A 1 998 ? 24.357 -10.524 -24.260 1.00 66.50 998 THR A C 1
ATOM 7821 O O . THR A 1 998 ? 24.777 -11.062 -23.238 1.00 66.50 998 THR A O 1
ATOM 7824 N N . LYS A 1 999 ? 24.912 -9.402 -24.745 1.00 57.31 999 LYS A N 1
ATOM 7825 C CA . LYS A 1 999 ? 25.945 -8.632 -24.039 1.00 57.31 999 LYS A CA 1
ATOM 7826 C C . LYS A 1 999 ? 25.292 -7.775 -22.956 1.00 57.31 999 LYS A C 1
ATOM 7828 O O . LYS A 1 999 ? 25.208 -6.555 -23.071 1.00 57.31 999 LYS A O 1
ATOM 7833 N N . ILE A 1 1000 ? 24.815 -8.433 -21.902 1.00 56.00 1000 ILE A N 1
ATOM 7834 C CA . ILE A 1 1000 ? 24.436 -7.762 -20.657 1.00 56.00 1000 ILE A CA 1
ATOM 7835 C C . ILE A 1 1000 ? 25.696 -7.045 -20.127 1.00 56.00 1000 ILE A C 1
ATOM 7837 O O . ILE A 1 1000 ? 26.751 -7.683 -20.061 1.00 56.00 1000 ILE A O 1
ATOM 7841 N N . PRO A 1 1001 ? 25.633 -5.748 -19.764 1.00 50.59 1001 PRO A N 1
ATOM 7842 C CA . PRO A 1 1001 ? 26.752 -5.062 -19.121 1.00 50.59 1001 PRO A CA 1
ATOM 7843 C C . PRO A 1 1001 ? 27.207 -5.834 -17.878 1.00 50.59 1001 PRO A C 1
ATOM 7845 O O . PRO A 1 1001 ? 26.381 -6.235 -17.058 1.00 50.59 1001 PRO A O 1
ATOM 7848 N N . SER A 1 1002 ? 28.511 -6.077 -17.734 1.00 34.47 1002 SER A N 1
ATOM 7849 C CA . SER A 1 1002 ? 29.051 -6.903 -16.650 1.00 34.47 1002 SER A CA 1
ATOM 7850 C C . SER A 1 1002 ? 28.929 -6.188 -15.299 1.00 34.47 1002 SER A C 1
ATOM 7852 O O . SER A 1 1002 ? 29.811 -5.425 -14.910 1.00 34.47 1002 SER A O 1
ATOM 7854 N N . LEU A 1 1003 ? 27.834 -6.445 -14.577 1.00 42.97 1003 LEU A N 1
ATOM 7855 C CA . LEU A 1 1003 ? 27.531 -5.829 -13.276 1.00 42.97 1003 LEU A CA 1
ATOM 7856 C C . LEU A 1 1003 ? 28.501 -6.249 -12.151 1.00 42.97 1003 LEU A C 1
ATOM 7858 O O . LEU A 1 1003 ? 28.536 -5.607 -11.100 1.00 42.97 1003 LEU A O 1
ATOM 7862 N N . THR A 1 1004 ? 29.306 -7.290 -12.376 1.00 30.70 1004 THR A N 1
ATOM 7863 C CA . THR A 1 1004 ? 30.330 -7.812 -11.462 1.00 30.70 1004 THR A CA 1
ATOM 7864 C C . THR A 1 1004 ? 31.615 -6.977 -11.486 1.00 30.70 1004 THR A C 1
ATOM 7866 O O . THR A 1 1004 ? 32.657 -7.415 -11.973 1.00 30.70 1004 THR A O 1
ATOM 7869 N N . GLN A 1 1005 ? 31.548 -5.785 -10.903 1.00 28.94 1005 GLN A N 1
ATOM 7870 C CA . GLN A 1 1005 ? 32.684 -5.198 -10.195 1.00 28.94 1005 GLN A CA 1
ATOM 7871 C C . GLN A 1 1005 ? 32.223 -4.858 -8.779 1.00 28.94 1005 GLN A C 1
ATOM 7873 O O . GLN A 1 1005 ? 31.101 -4.383 -8.588 1.00 28.94 1005 GLN A O 1
ATOM 7878 N N . THR A 1 1006 ? 33.070 -5.166 -7.798 1.00 26.44 1006 THR A N 1
ATOM 7879 C CA . THR A 1 1006 ? 32.860 -4.833 -6.387 1.00 26.44 1006 THR A CA 1
ATOM 7880 C C . THR A 1 1006 ? 32.680 -3.325 -6.205 1.00 26.44 1006 THR A C 1
ATOM 7882 O O . THR A 1 1006 ? 33.179 -2.550 -7.027 1.00 26.44 1006 THR A O 1
ATOM 7885 N N . PRO A 1 1007 ? 31.999 -2.876 -5.134 1.00 25.88 1007 PRO A N 1
ATOM 7886 C CA . PRO A 1 1007 ? 31.993 -1.465 -4.791 1.00 25.88 1007 PRO A CA 1
ATOM 7887 C C . PRO A 1 1007 ? 33.432 -1.025 -4.508 1.00 25.88 1007 PRO A C 1
ATOM 7889 O O . PRO A 1 1007 ? 34.030 -1.396 -3.496 1.00 25.88 1007 PRO A O 1
ATOM 7892 N N . VAL A 1 1008 ? 33.991 -0.222 -5.414 1.00 23.86 1008 VAL A N 1
ATOM 7893 C CA . VAL A 1 1008 ? 35.095 0.666 -5.057 1.00 23.86 1008 VAL A CA 1
ATOM 7894 C C . VAL A 1 1008 ? 34.566 1.553 -3.937 1.00 23.86 1008 VAL A C 1
ATOM 7896 O O . VAL A 1 1008 ? 33.465 2.095 -4.047 1.00 23.86 1008 VAL A O 1
ATOM 7899 N N . LYS A 1 1009 ? 35.327 1.676 -2.849 1.00 26.44 1009 LYS A N 1
ATOM 7900 C CA . LYS A 1 1009 ? 35.041 2.678 -1.829 1.00 26.44 1009 LYS A CA 1
ATOM 7901 C C . LYS A 1 1009 ? 35.252 4.059 -2.445 1.00 26.44 1009 LYS A C 1
ATOM 7903 O O . LYS A 1 1009 ? 36.380 4.544 -2.477 1.00 26.44 1009 LYS A O 1
ATOM 7908 N N . ASP A 1 1010 ? 34.180 4.688 -2.909 1.00 22.08 1010 ASP A N 1
ATOM 7909 C CA . ASP A 1 1010 ? 34.148 6.144 -2.933 1.00 22.08 1010 ASP A CA 1
ATOM 7910 C C . ASP A 1 1010 ? 34.118 6.596 -1.471 1.00 22.08 1010 ASP A C 1
ATOM 7912 O O . ASP A 1 1010 ? 33.084 6.547 -0.806 1.00 22.08 1010 ASP A O 1
ATOM 7916 N N . GLU A 1 1011 ? 35.266 7.037 -0.954 1.00 24.94 1011 GLU A N 1
ATOM 7917 C CA . GLU A 1 1011 ? 35.352 7.779 0.311 1.00 24.94 1011 GLU A CA 1
ATOM 7918 C C . GLU A 1 1011 ? 34.901 9.239 0.078 1.00 24.94 1011 GLU A C 1
ATOM 7920 O O . GLU A 1 1011 ? 35.567 10.208 0.437 1.00 24.94 1011 GLU A O 1
ATOM 7925 N N . GLY A 1 1012 ? 33.744 9.376 -0.583 1.00 24.75 1012 GLY A N 1
ATOM 7926 C CA . GLY A 1 1012 ? 33.009 10.610 -0.820 1.00 24.75 1012 GLY A CA 1
ATOM 7927 C C . GLY A 1 1012 ? 31.922 10.755 0.239 1.00 24.75 1012 GLY A C 1
ATOM 7928 O O . GLY A 1 1012 ? 30.977 9.970 0.288 1.00 24.75 1012 GLY A O 1
ATOM 7929 N N . ASN A 1 1013 ? 32.073 11.746 1.114 1.00 26.84 1013 ASN A N 1
ATOM 7930 C CA . ASN A 1 1013 ? 31.222 11.929 2.288 1.00 26.84 1013 ASN A CA 1
ATOM 7931 C C . ASN A 1 1013 ? 29.881 12.610 1.938 1.00 26.84 1013 ASN A C 1
ATOM 7933 O O . ASN A 1 1013 ? 29.599 13.712 2.409 1.00 26.84 1013 ASN A O 1
ATOM 7937 N N . ASP A 1 1014 ? 29.054 11.948 1.122 1.00 22.84 1014 ASP A N 1
ATOM 7938 C CA . ASP A 1 1014 ? 27.689 12.375 0.774 1.00 22.84 1014 ASP A CA 1
ATOM 7939 C C . ASP A 1 1014 ? 26.708 12.104 1.935 1.00 22.84 1014 ASP A C 1
ATOM 7941 O O . ASP A 1 1014 ? 25.727 11.364 1.829 1.00 22.84 1014 ASP A O 1
ATOM 7945 N N . THR A 1 1015 ? 26.967 12.747 3.077 1.00 24.73 1015 THR A N 1
ATOM 7946 C CA . THR A 1 1015 ? 26.040 12.852 4.210 1.00 24.73 1015 THR A CA 1
ATOM 7947 C C . THR A 1 1015 ? 24.883 13.790 3.863 1.00 24.73 1015 THR A C 1
ATOM 7949 O O . THR A 1 1015 ? 24.788 14.907 4.368 1.00 24.73 1015 THR A O 1
ATOM 7952 N N . HIS A 1 1016 ? 23.991 13.323 2.990 1.00 23.34 1016 HIS A N 1
ATOM 7953 C CA . HIS A 1 1016 ? 22.638 13.852 2.848 1.00 23.34 1016 HIS A CA 1
ATOM 7954 C C . HIS A 1 1016 ? 21.620 12.752 3.138 1.00 23.34 1016 HIS A C 1
ATOM 7956 O O . HIS A 1 1016 ? 20.935 12.220 2.263 1.00 23.34 1016 HIS A O 1
ATOM 7962 N N . GLU A 1 1017 ? 21.542 12.439 4.430 1.00 25.92 1017 GLU A N 1
ATOM 7963 C CA . GLU A 1 1017 ? 20.424 11.738 5.047 1.00 25.92 1017 GLU A CA 1
ATOM 7964 C C . GLU A 1 1017 ? 19.102 12.431 4.689 1.00 25.92 1017 GLU A C 1
ATOM 7966 O O . GLU A 1 1017 ? 19.047 13.643 4.464 1.00 25.92 1017 GLU A O 1
ATOM 7971 N N . SER A 1 1018 ? 18.008 11.671 4.655 1.00 24.64 1018 SER A N 1
ATOM 7972 C CA . SER A 1 1018 ? 16.669 12.206 4.392 1.00 24.64 1018 SER A CA 1
ATOM 7973 C C . SER A 1 1018 ? 16.060 12.897 5.621 1.00 24.64 1018 SER A C 1
ATOM 7975 O O . SER A 1 1018 ? 14.897 12.664 5.956 1.00 24.64 1018 SER A O 1
ATOM 7977 N N . GLU A 1 1019 ? 16.847 13.726 6.306 1.00 23.47 1019 GLU A N 1
ATOM 7978 C CA . GLU A 1 1019 ? 16.345 14.676 7.293 1.00 23.47 1019 GLU A CA 1
ATOM 7979 C C . GLU A 1 1019 ? 15.611 15.826 6.589 1.00 23.47 1019 GLU A C 1
ATOM 7981 O O . GLU A 1 1019 ? 15.998 16.268 5.506 1.00 23.47 1019 GLU A O 1
ATOM 7986 N N . GLY A 1 1020 ? 14.534 16.323 7.202 1.00 22.61 1020 GLY A N 1
ATOM 7987 C CA . GLY A 1 1020 ? 13.754 17.432 6.642 1.00 22.61 1020 GLY A CA 1
ATOM 7988 C C . GLY A 1 1020 ? 12.243 17.234 6.685 1.00 22.61 1020 GLY A C 1
ATOM 7989 O O . GLY A 1 1020 ? 11.571 17.348 5.659 1.00 22.61 1020 GLY A O 1
ATOM 7990 N N . VAL A 1 1021 ? 11.677 17.006 7.875 1.00 27.34 1021 VAL A N 1
ATOM 7991 C CA . VAL A 1 1021 ? 10.231 17.182 8.094 1.00 27.34 1021 VAL A CA 1
ATOM 7992 C C . VAL A 1 1021 ? 9.907 18.678 7.998 1.00 27.34 1021 VAL A C 1
ATOM 7994 O O . VAL A 1 1021 ? 9.900 19.399 8.991 1.00 27.34 1021 VAL A O 1
ATOM 7997 N N . SER A 1 1022 ? 9.659 19.168 6.781 1.00 22.47 1022 SER A N 1
ATOM 7998 C CA . SER A 1 1022 ? 9.284 20.565 6.548 1.00 22.47 1022 SER A CA 1
ATOM 7999 C C . SER A 1 1022 ? 7.773 20.755 6.693 1.00 22.47 1022 SER A C 1
ATOM 8001 O O . SER A 1 1022 ? 7.006 20.696 5.730 1.00 22.47 1022 SER A O 1
ATOM 8003 N N . THR A 1 1023 ? 7.325 20.991 7.925 1.00 28.31 1023 THR A N 1
ATOM 8004 C CA . THR A 1 1023 ? 5.988 21.530 8.185 1.00 28.31 1023 THR A CA 1
ATOM 8005 C C . THR A 1 1023 ? 5.927 22.998 7.756 1.00 28.31 1023 THR A C 1
ATOM 8007 O O . THR A 1 1023 ? 6.590 23.858 8.327 1.00 28.31 1023 THR A O 1
ATOM 8010 N N . SER A 1 1024 ? 5.089 23.318 6.770 1.00 24.27 1024 SER A N 1
ATOM 8011 C CA . SER A 1 1024 ? 4.697 24.705 6.493 1.00 24.27 1024 SER A CA 1
ATOM 8012 C C . SER A 1 1024 ? 3.247 24.791 6.014 1.00 24.27 1024 SER A C 1
ATOM 8014 O O . SER A 1 1024 ? 2.737 23.905 5.324 1.00 24.27 1024 SER A O 1
ATOM 8016 N N . ASP A 1 1025 ? 2.552 25.845 6.442 1.00 30.70 1025 ASP A N 1
ATOM 8017 C CA . ASP A 1 1025 ? 1.125 26.027 6.191 1.00 30.70 1025 ASP A CA 1
ATOM 8018 C C . ASP A 1 1025 ? 0.835 26.713 4.854 1.00 30.70 1025 ASP A C 1
ATOM 8020 O O . ASP A 1 1025 ? 1.420 27.737 4.506 1.00 30.70 1025 ASP A O 1
ATOM 8024 N N . SER A 1 1026 ? -0.197 26.235 4.159 1.00 23.38 1026 SER A N 1
ATOM 8025 C CA . SER A 1 1026 ? -1.007 27.088 3.284 1.00 23.38 1026 SER A CA 1
ATOM 8026 C C . SER A 1 1026 ? -2.447 26.573 3.192 1.00 23.38 1026 SER A C 1
ATOM 8028 O O . SER A 1 1026 ? -2.736 25.393 3.403 1.00 23.38 1026 SER A O 1
ATOM 8030 N N . THR A 1 1027 ? -3.388 27.493 2.976 1.00 26.42 1027 THR A N 1
ATOM 8031 C CA . THR A 1 1027 ? -4.820 27.269 3.220 1.00 26.42 1027 THR A CA 1
ATOM 8032 C C . THR A 1 1027 ? -5.640 27.071 1.942 1.00 26.42 1027 THR A C 1
ATOM 8034 O O . THR A 1 1027 ? -5.432 27.753 0.947 1.00 26.42 1027 THR A O 1
ATOM 8037 N N . LYS A 1 1028 ? -6.654 26.197 2.043 1.00 32.38 1028 LYS A N 1
ATOM 8038 C CA . LYS A 1 1028 ? -7.913 26.188 1.267 1.00 32.38 1028 LYS A CA 1
ATOM 8039 C C . LYS A 1 1028 ? -7.816 26.370 -0.262 1.00 32.38 1028 LYS A C 1
ATOM 8041 O O . LYS A 1 1028 ? -8.008 27.475 -0.761 1.00 32.38 1028 LYS A O 1
ATOM 8046 N N . TYR A 1 1029 ? -7.792 25.259 -1.000 1.00 23.23 1029 TYR A N 1
ATOM 8047 C CA . TYR A 1 1029 ? -8.343 25.211 -2.362 1.00 23.23 1029 TYR A CA 1
ATOM 8048 C C . TYR A 1 1029 ? -9.219 23.974 -2.555 1.00 23.23 1029 TYR A C 1
ATOM 8050 O O . TYR A 1 1029 ? -8.946 22.924 -1.987 1.00 23.23 1029 TYR A O 1
ATOM 8058 N N . ASP A 1 1030 ? -10.287 24.136 -3.337 1.00 23.62 1030 ASP A N 1
ATOM 8059 C CA . ASP A 1 1030 ? -11.344 23.141 -3.536 1.00 23.62 1030 ASP A CA 1
ATOM 8060 C C . ASP A 1 1030 ? -11.479 22.857 -5.045 1.00 23.62 1030 ASP A C 1
ATOM 8062 O O . ASP A 1 1030 ? -11.708 23.778 -5.851 1.00 23.62 1030 ASP A O 1
ATOM 8066 N N . VAL A 1 1031 ? -11.247 21.605 -5.451 1.00 22.73 1031 VAL A N 1
ATOM 8067 C CA . VAL A 1 1031 ? -11.097 21.189 -6.857 1.00 22.73 1031 VAL A CA 1
ATOM 8068 C C . VAL A 1 1031 ? -11.992 19.989 -7.148 1.00 22.73 1031 VAL A C 1
ATOM 8070 O O . VAL A 1 1031 ? -11.929 18.957 -6.487 1.00 22.73 1031 VAL A O 1
ATOM 8073 N N . THR A 1 1032 ? -12.830 20.129 -8.172 1.00 22.67 1032 THR A N 1
ATOM 8074 C CA . THR A 1 1032 ? -13.830 19.134 -8.573 1.00 22.67 1032 THR A CA 1
ATOM 8075 C C . THR A 1 1032 ? -13.444 18.553 -9.930 1.00 22.67 1032 THR A C 1
ATOM 8077 O O . THR A 1 1032 ? -13.194 19.310 -10.866 1.00 22.67 1032 THR A O 1
ATOM 8080 N N . TYR A 1 1033 ? -13.401 17.226 -10.046 1.00 24.06 1033 TYR A N 1
ATOM 8081 C CA . TYR A 1 1033 ? -13.045 16.530 -11.286 1.00 24.06 1033 TYR A CA 1
ATOM 8082 C C . TYR A 1 1033 ? -14.262 16.361 -12.206 1.00 24.06 1033 TYR A C 1
ATOM 8084 O O . TYR A 1 1033 ? -15.323 15.933 -11.750 1.00 24.06 1033 TYR A O 1
ATOM 8092 N N . ALA A 1 1034 ? -14.082 16.611 -13.504 1.00 25.47 1034 ALA A N 1
ATOM 8093 C CA . ALA A 1 1034 ? -14.985 16.169 -14.565 1.00 25.47 1034 ALA A CA 1
ATOM 8094 C C . ALA A 1 1034 ? -14.220 16.031 -15.893 1.00 25.47 1034 ALA A C 1
ATOM 8096 O O . ALA A 1 1034 ? -13.399 16.880 -16.228 1.00 25.47 1034 ALA A O 1
ATOM 8097 N N . CYS A 1 1035 ? -14.520 14.976 -16.647 1.00 27.69 1035 CYS A N 1
ATOM 8098 C CA . CYS A 1 1035 ? -14.110 14.759 -18.034 1.00 27.69 1035 CYS A CA 1
ATOM 8099 C C . CYS A 1 1035 ? -15.274 14.047 -18.750 1.00 27.69 1035 CYS A C 1
ATOM 8101 O O . CYS A 1 1035 ? -16.080 13.393 -18.082 1.00 27.69 1035 CYS A O 1
ATOM 8103 N N . VAL A 1 1036 ? -15.394 14.198 -20.071 1.00 25.95 1036 VAL A N 1
ATOM 8104 C CA . VAL A 1 1036 ? -16.470 13.607 -20.885 1.00 25.95 1036 VAL A CA 1
ATOM 8105 C C . VAL A 1 1036 ? -15.874 13.108 -22.208 1.00 25.95 1036 VAL A C 1
ATOM 8107 O O . VAL A 1 1036 ? -15.237 13.910 -22.892 1.00 25.95 1036 VAL A O 1
ATOM 8110 N N . PRO A 1 1037 ? -16.047 11.827 -22.576 1.00 28.58 1037 PRO A N 1
ATOM 8111 C CA . PRO A 1 1037 ? -15.667 11.309 -23.888 1.00 28.58 1037 PRO A CA 1
ATOM 8112 C C . PRO A 1 1037 ? -16.794 11.481 -24.924 1.00 28.58 1037 PRO A C 1
ATOM 8114 O O . PRO A 1 1037 ? -17.961 11.505 -24.545 1.00 28.58 1037 PRO A O 1
ATOM 8117 N N . ASP A 1 1038 ? -16.416 11.588 -26.206 1.00 28.62 1038 ASP A N 1
ATOM 8118 C CA . ASP A 1 1038 ? -17.039 10.922 -27.381 1.00 28.62 1038 ASP A CA 1
ATOM 8119 C C . ASP A 1 1038 ? -16.599 11.558 -28.728 1.00 28.62 1038 ASP A C 1
ATOM 8121 O O . ASP A 1 1038 ? -16.722 10.925 -29.775 1.00 28.62 1038 ASP A O 1
ATOM 8125 N N . GLU A 1 1039 ? -16.010 12.765 -28.736 1.00 32.25 1039 GLU A N 1
ATOM 8126 C CA . GLU A 1 1039 ? -15.699 13.526 -29.969 1.00 32.25 1039 GLU A CA 1
ATOM 8127 C C . GLU A 1 1039 ? -14.232 13.454 -30.465 1.00 32.25 1039 GLU A C 1
ATOM 8129 O O . GLU A 1 1039 ? -13.626 14.465 -30.814 1.00 32.25 1039 GLU A O 1
ATOM 8134 N N . THR A 1 1040 ? -13.635 12.259 -30.550 1.00 33.19 1040 THR A N 1
ATOM 8135 C CA . THR A 1 1040 ? -12.649 11.926 -31.615 1.00 33.19 1040 THR A CA 1
ATOM 8136 C C . THR A 1 1040 ? -12.343 10.423 -31.646 1.00 33.19 1040 THR A C 1
ATOM 8138 O O . THR A 1 1040 ? -12.182 9.813 -30.587 1.00 33.19 1040 THR A O 1
ATOM 8141 N N . PRO A 1 1041 ? -12.196 9.788 -32.826 1.00 32.44 1041 PRO A N 1
ATOM 8142 C CA . PRO A 1 1041 ? -11.770 8.395 -32.890 1.00 32.44 1041 PRO A CA 1
ATOM 8143 C C . PRO A 1 1041 ? -10.302 8.246 -32.468 1.00 32.44 1041 PRO A C 1
ATOM 8145 O O . PRO A 1 1041 ? -9.397 8.736 -33.145 1.00 32.44 1041 PRO A O 1
ATOM 8148 N N . ILE A 1 1042 ? -10.039 7.487 -31.399 1.00 37.91 1042 ILE A N 1
ATOM 8149 C CA . ILE A 1 1042 ? -8.666 7.159 -30.962 1.00 37.91 1042 ILE A CA 1
ATOM 8150 C C . ILE A 1 1042 ? -7.881 6.439 -32.071 1.00 37.91 1042 ILE A C 1
ATOM 8152 O O . ILE A 1 1042 ? -6.669 6.601 -32.161 1.00 37.91 1042 ILE A O 1
ATOM 8156 N N . SER A 1 1043 ? -8.552 5.725 -32.981 1.00 33.34 1043 SER A N 1
ATOM 8157 C CA . SER A 1 1043 ? -7.933 5.169 -34.191 1.00 33.34 1043 SER A CA 1
ATOM 8158 C C . SER A 1 1043 ? -7.306 6.238 -35.092 1.00 33.34 1043 SER A C 1
ATOM 8160 O O . SER A 1 1043 ? -6.258 5.994 -35.677 1.00 33.34 1043 SER A O 1
ATOM 8162 N N . GLU A 1 1044 ? -7.902 7.428 -35.191 1.00 33.88 1044 GLU A N 1
ATOM 8163 C CA . GLU A 1 1044 ? -7.375 8.534 -35.995 1.00 33.88 1044 GLU A CA 1
ATOM 8164 C C . GLU A 1 1044 ? -6.207 9.239 -35.286 1.00 33.88 1044 GLU A C 1
ATOM 8166 O O . GLU A 1 1044 ? -5.240 9.635 -35.934 1.00 33.88 1044 GLU A O 1
ATOM 8171 N N . MET A 1 1045 ? -6.246 9.336 -33.952 1.00 37.00 1045 MET A N 1
ATOM 8172 C CA . MET A 1 1045 ? -5.125 9.846 -33.151 1.00 37.00 1045 MET A CA 1
ATOM 8173 C C . MET A 1 1045 ? -3.939 8.875 -33.133 1.00 37.00 1045 MET A C 1
ATOM 8175 O O . MET A 1 1045 ? -2.811 9.309 -33.329 1.00 37.00 1045 MET A O 1
ATOM 8179 N N . MET A 1 1046 ? -4.178 7.568 -32.993 1.00 37.66 1046 MET A N 1
ATOM 8180 C CA . MET A 1 1046 ? -3.144 6.532 -33.109 1.00 37.66 1046 MET A CA 1
ATOM 8181 C C . MET A 1 1046 ? -2.586 6.440 -34.532 1.00 37.66 1046 MET A C 1
ATOM 8183 O O . MET A 1 1046 ? -1.385 6.257 -34.697 1.00 37.66 1046 MET A O 1
ATOM 8187 N N . HIS A 1 1047 ? -3.411 6.643 -35.564 1.00 39.09 1047 HIS A N 1
ATOM 8188 C CA . HIS A 1 1047 ? -2.934 6.738 -36.945 1.00 39.09 1047 HIS A CA 1
ATOM 8189 C C . HIS A 1 1047 ? -2.067 7.988 -37.164 1.00 39.09 1047 HIS A C 1
ATOM 8191 O O . HIS A 1 1047 ? -0.997 7.879 -37.753 1.00 39.09 1047 HIS A O 1
ATOM 8197 N N . LYS A 1 1048 ? -2.457 9.154 -36.625 1.00 38.06 1048 LYS A N 1
ATOM 8198 C CA . LYS A 1 1048 ? -1.640 10.383 -36.657 1.00 38.06 1048 LYS A CA 1
ATOM 8199 C C . LYS A 1 1048 ? -0.352 10.259 -35.838 1.00 38.06 1048 LYS A C 1
ATOM 8201 O O . LYS A 1 1048 ? 0.682 10.741 -36.285 1.00 38.06 1048 LYS A O 1
ATOM 8206 N N . ALA A 1 1049 ? -0.387 9.583 -34.690 1.00 36.44 1049 ALA A N 1
ATOM 8207 C CA . ALA A 1 1049 ? 0.793 9.303 -33.876 1.00 36.44 1049 ALA A CA 1
ATOM 8208 C C . ALA A 1 1049 ? 1.743 8.322 -34.580 1.00 36.44 1049 ALA A C 1
ATOM 8210 O O . ALA A 1 1049 ? 2.942 8.570 -34.611 1.00 36.44 1049 ALA A O 1
ATOM 8211 N N . ALA A 1 1050 ? 1.221 7.265 -35.213 1.00 36.62 1050 ALA A N 1
ATOM 8212 C CA . ALA A 1 1050 ? 2.009 6.373 -36.062 1.00 36.62 1050 ALA A CA 1
ATOM 8213 C C . ALA A 1 1050 ? 2.641 7.143 -37.233 1.00 36.62 1050 ALA A C 1
ATOM 8215 O O . ALA A 1 1050 ? 3.854 7.125 -37.369 1.00 36.62 1050 ALA A O 1
ATOM 8216 N N . ILE A 1 1051 ? 1.866 7.934 -37.985 1.00 37.59 1051 ILE A N 1
ATOM 8217 C CA . ILE A 1 1051 ? 2.374 8.798 -39.072 1.00 37.59 1051 ILE A CA 1
ATOM 8218 C C . ILE A 1 1051 ? 3.449 9.792 -38.582 1.00 37.59 1051 ILE A C 1
ATOM 8220 O O . ILE A 1 1051 ? 4.357 10.133 -39.337 1.00 37.59 1051 ILE A O 1
ATOM 8224 N N . ALA A 1 1052 ? 3.381 10.250 -37.327 1.00 34.47 1052 ALA A N 1
ATOM 8225 C CA . ALA A 1 1052 ? 4.391 11.119 -36.718 1.00 34.47 1052 ALA A CA 1
ATOM 8226 C C . ALA A 1 1052 ? 5.633 10.372 -36.176 1.00 34.47 1052 ALA A C 1
ATOM 8228 O O . ALA A 1 1052 ? 6.656 11.009 -35.920 1.00 34.47 1052 ALA A O 1
ATOM 8229 N N . MET A 1 1053 ? 5.560 9.048 -35.998 1.00 34.59 1053 MET A N 1
ATOM 8230 C CA . MET A 1 1053 ? 6.651 8.189 -35.507 1.00 34.59 1053 MET A CA 1
ATOM 8231 C C . MET A 1 1053 ? 7.301 7.319 -36.603 1.00 34.59 1053 MET A C 1
ATOM 8233 O O . MET A 1 1053 ? 8.450 6.911 -36.428 1.00 34.59 1053 MET A O 1
ATOM 8237 N N . GLY A 1 1054 ? 6.615 7.075 -37.725 1.00 32.09 1054 GLY A N 1
ATOM 8238 C CA . GLY A 1 1054 ? 7.024 6.178 -38.817 1.00 32.09 1054 GLY A CA 1
ATOM 8239 C C . GLY A 1 1054 ? 6.113 4.962 -38.950 1.00 32.09 1054 GLY A C 1
ATOM 8240 O O . GLY A 1 1054 ? 6.315 4.005 -38.170 1.00 32.09 1054 GLY A O 1
#

Sequence (1054 aa):
MSAMNSTEEMFSKILMLSQSSSAPQATMNDLIFQRFSNPPVVPEDEEDEGIWYVVNKSMDSLFGTDNCKENIRSGKYGIEVVIAYLKQARKHPLWNADELLALKLERIYSCFEELGGVLVEEPLKKISVKVNLPPKKLSLEAKNSPKEVSPNAKKPAKKVSPTNNEKTPASSAEPFQLLKENSGFSTPIDNATKSHSLCTTLAKKILSKCPKSTKAQACKDCSISRHNDSPQDMIFKCHCGAPPVVLPKGRSQNVEAHWRSSKCTSFNSSTSNTRPIYTYFIPIISEKRRRDSDDLPVECAPRLKKQTIEVLCSGLNDATWKRPRSQKKIVQCIQGSPSTHHGAPPRHESSWYIKRHHATSGIFSSKCEKIVNVDPGVKDAVCQKCRDLKGDNSLIKALNVEYATSDTMKFIASGLMKRNLFQSKLIKFEELRQLHTSLEKHSKTGDDEFWTSLAIQAKRGLFKDMDAFRGLVKAVSIRASREASGKMLNGMRFDTYFDSFLTTMAAMSPAAANYFRDNFAGRSLRGMRYERKKNGGHIEDGIVMSNFETVAGYIKDLGYSGPLALASDQTVCVKSLRSHNGHLVGAQGGDISFNSLDEISELVKKITMNDQLCSKVRLYTIQVPLPKIPSFVVALVASYDKETAEDIAASHISVLEYCSKAGMSILSLGSDGAATEISALRMVQASADKYLSFHKSDAGVSVQVPLIGEPPQPVVAVQDPKHARKTATNQILSGARLLSFGKFHLNISHLVELLGDHSTLYNRDVLNCDKQDDGRAYRTMNWETLEASLRSPKHIGLSIYLFLLGELTDAWLCQKMNHLDRIRSSWTCIFFLRLWHLSNSDKNSPLTSIDRNGVSRQSFEIFSFLGNSLLGLIIAHRDFHPKVPLLPWKHGTEACEHIFGWMRVIMPNFTVLDARQMLPKIFAVVRNVMSGKMKMPKSEHLRSGYKYNFANELLPENYEHLAQFPTNIEITHELAVAESQARKIATFAGINSSYSLTKIPSLTQTPVKDEGNDTHESEGVSTSDSTKYDVTYACVPDETPISEMMHKAAIAMG

Radius of gyration: 42.33 Å; chains: 1; bounding box: 129×95×126 Å

Foldseek 3Di:
DVLVVLLVVLLVLLQQLLVQFPFAADDCPAPQLVLQVDAQDQDPQCVVVFSQVSLVVSLCVQQFPVRLLVRAHGDDSGVVSNSVNVVRSCPDPRDDDCLSVSVSSVSNSVSSVVRVGDDDDDDDDDDDDDDDDDDDDDDDDDDDDDDDDDDDDDDDDDDDYDDYDDDDDDDDDDDDDDDDDDDDDDDDDDDDPPPPPVVVVLFVVLQCPAPPHDPVGGDPQKDKAADPVDRQKIWIDDNLRDDTFIQRSSPNPRVVVVSVDPSNVVSVPDDDDDDDPVPPPDDDDDDDDDYDDDDDDDDDDDDDDADWDKDFALFAACVNDPDPPAPFGQVCLLPLALFQQQQADDPVPDQWGADDDPQRGYIAGPPFPRIDTGHPPPRHDHDVSRVVCVPPPSVVVRRRDDGDAPVNVVVDDVVRNVVPVPSNVCRVDVLNVLVVDDLVVQVVVDDVSNVSSVVVCVVVCVCVVVQLVVQQVVFQVVVVVCVVVVHDPPPDDTRPLNQLVLLLVCLLPVPSSVVCCVVGNYQHPNRSVVVLVVVDFFADADQDLVLLLRVLVVCVVVVDDFAKFKEKEKDFFRFDWDDDPQWTAFFAPITHHDDDPVVVVVVVCVRVVVVRGQGMKMWIWIDPLFFLGAIGTSHIYRHGPDDALVNVLVSVLSNVASCQVSSHRYQEYAYELDPSVVSSLVVNQVPAPDWDWDDPLQLQDIFTFGQDHVVTAGYQYHYALLNLLLLLLVQQLPQQFWADFQQATGHLVLVVVLDDPQALDDCCLRPVHDSQQSVSSPRCLDPSVLVSLLVDPNSVNVNVSSQLSSLLSCLQVVLPDELLSSLLSLLLSLLLLLLRVVQLPDPPDPCSHCCGHNRHPSSNVNSVSSSSSSVSSLSSCCVPPLQAFDRNNSNYNLSVVVLLLSLCSSPVRHGSVSSSVSRSSSSSSSSCLSNVSDDDPQDPPSPVNRGDPSNPDDDRVSRSSRSDGDDSVSSSVSSVSSLVSSLLVSVLSNRPSPDRSSPDPDPPDDDDPPPDPPPPDPDDPDDDDDDDDDDDDDDDDDPDPVVVVVVVSVVVRD